Protein 1JPP (pdb70)

Nearest PDB structures (foldseek):
  1jpp-assembly1_A  TM=1.002E+00  e=5.676E-62  Mus musculus
  8ru3-assembly1_A  TM=9.799E-01  e=8.069E-55  Homo sapiens
  1jdh-assembly1_A  TM=9.611E-01  e=5.063E-55  Homo sapiens
  1i7w-assembly1_A  TM=9.665E-01  e=6.323E-54  Mus musculus
  7zrb-assembly2_B  TM=9.666E-01  e=1.663E-49  Homo sapiens

GO terms:
  GO:0048643 positive regulation of skeletal muscle tissue development (P, IMP)
  GO:0060070 canonical Wnt signaling pathway (P, IMP)
  GO:0005634 nucleus (C, IDA)
  GO:0005829 cytosol (C, IDA)
  GO:0016020 membrane (C, IDA)
  GO:0003682 chromatin binding (F, IDA)
  GO:0003713 transcription coactivator activity (F, IDA)
  GO:1990907 beta-catenin-TCF complex (C, IDA)
  GO:1990909 Wnt signalosome (C, IDA)
  GO:0045944 positive regulation of transcription by RNA polymerase II (P, IGI)
  GO:0036520 astrocyte-dopaminergic neuron signaling (P, IMP)
  GO:0010629 negative regulation of gene expression (P, IMP)
  GO:1904888 cranial skeletal system development (P, IMP)
  GO:1904948 midbrain dopaminergic neuron differentiation (P, IMP)
  GO:1990403 embryonic brain development (P, IMP)
  GO:1990791 dorsal root ganglion development (P, IMP)
  GO:0030901 midbrain development (P, IMP)
  GO:0030902 hindbrain development (P, IMP)
  GO:0030182 neuron differentiation (P, IMP)
  GO:1903377 negative regulation of oxidative stress-induced neuron intrinsic apoptotic signaling pathway (P, IMP)

Solvent-accessible surface area: 48648 Å² total; per-residue (Å²): 263,63,30,93,111,16,26,151,54,5,67,90,159,79,98,106,45,4,32,138,0,5,69,103,4,22,105,65,0,123,45,96,85,24,59,81,40,0,19,197,20,112,127,0,6,32,0,7,5,121,8,3,60,116,36,152,73,83,104,4,14,77,4,6,6,3,2,2,40,32,3,5,107,106,74,114,0,8,74,19,0,63,167,32,40,0,4,76,1,4,4,110,27,5,57,25,126,40,89,41,3,5,64,68,4,0,31,1,0,35,40,0,6,87,140,23,155,15,0,93,143,28,0,73,165,40,34,0,10,116,71,0,16,62,14,16,117,85,110,70,45,136,8,1,10,56,0,0,28,0,1,25,27,0,2,168,76,41,80,134,2,19,76,79,2,38,89,47,25,0,1,107,30,1,2,66,4,2,129,81,60,120,77,64,111,0,5,52,4,0,1,84,3,2,72,19,0,0,77,18,103,76,0,10,62,30,1,7,147,44,15,0,0,82,6,2,14,113,20,5,108,51,141,21,154,107,2,19,50,21,0,0,92,3,0,13,12,0,0,35,48,1,22,183,54,118,44,1,70,59,14,1,22,43,0,12,149,25,4,50,27,149,46,77,88,16,3,20,5,0,1,1,0,4,7,3,0,4,3,98,25,131,90,3,3,54,48,3,10,144,59,36,0,4,95,10,3,7,124,4,6,102,119,2,25,106,123,51,76,5,0,52,15,0,2,28,2,4,89,12,1,2,32,181,33,164,62,17,125,71,0,18,40,10,1,56,119,67,187,0,9,68,18,4,6,111,11,0,77,99,117,17,100,24,52,1,11,84,5,0,10,11,0,1,72,23,0,1,90,9,102,54,0,25,47,32,0,66,130,87,24,1,1,73,24,0,18,109,10,4,70,143,1,78,144,104,110,104,74,9,156,12,94,72,5,8,51,21,0,0,0,1,0,19,19,2,0,140,31,74,99,0,27,118,58,0,94,53,78,123,6,7,47,32,2,12,105,7,8,147,21,134,64,95,83,7,19,84,2,0,0,0,0,0,12,43,4,3,75,67,172,142,8,7,105,30,0,93,85,95,33,0,66,74,14,0,63,73,20,65,146,35,243,47,152,21,0,18,94,64,0,50,29,0,40,158,102,19,127,121,90,54,18,86,113,18,14,140,50,12,66,82,167,73,108,104,44,8,34,51,1,4,77,107,4,18,93,51,0,109,103,142,77,24,63,102,34,0,16,196,15,114,120,0,5,32,0,6,4,123,18,2,62,115,36,152,73,82,104,4,13,76,3,6,5,1,3,2,39,28,3,5,114,28,79,108,0,9,72,20,1,62,164,32,41,0,4,79,0,2,4,112,25,4,56,25,125,39,89,42,3,4,67,70,4,0,30,2,1,37,39,0,12,94,144,32,166,16,1,77,143,29,1,68,166,40,34,0,10,108,71,0,15,54,16,16,117,84,111,70,44,133,7,1,10,58,0,0,28,0,1,26,26,0,2,138,69,48,80,133,2,20,74,81,1,39,92,48,30,0,6,109,26,1,2,66,5,2,127,78,60,123,80,61,110,0,5,51,6,0,0,80,2,1,58,16,3,0,77,15,94,86,2,10,77,39,1,7,81,47,15,1,0,87,5,3,14,111,19,6,111,51,140,20,157,107,2,20,50,20,0,0,50,1,0,13,10,0,0,42,50,1,21,179,55,119,45,0,74,59,18,0,21,41,0,13,148,25,3,50,30,148,45,78,89,15,3,20,6,0,1,1,0,5,2,2,0,3,3,96,24,134,90,3,3,52,44,3,9,144,61,35,0,4,95,9,4,7,123,4,7,105,126,4,27,112,120,48,78,5,1,54,12,0,2,20,2,4,71,11,2,2,33,206,33,164,61,16,125,74,0,18,38,9,0,59,120,67,187,0,11,65,20,4,7,115,12,0,75,100,114,20,97,28,49,1,12,90,7,0,7,12,0,1,74,24,0,1,93,11,99,51,0,24,47,34,1,67,129,86,24,1,1,72,28,0,20,110,11,3,71,166,3,86,169,218,69,92,66,98,69,5,132,18,79,72,4,9,52,18,0,0,1,1,0,20,22,2,0,143,34,74,99,0,29,118,59,0,96,54,79,123,7,7,46,32,2,11,108,7,8,151,20,134,65,94,84,7,20,84,3,0,0,0,0,0,11,42,3,3,72,66,189,141,8,8,65,30,0,97,85,96,34,0,66,72,14,0,64,131,19,64,144,35,242,47,151,21,0,18,95,66,0,52,28,0,39,159,105,20,126,177,24,102,55,86,51,22,16,158,67,149,171,23,98,58,63,51,18,14,136,66,81,100,93,129

Structure (mmCIF, N/CA/C/O backbone):
data_1JPP
#
_entry.id   1JPP
#
_cell.length_a   51.090
_cell.length_b   69.255
_cell.length_c   95.099
_cell.angle_alpha   68.70
_cell.angle_beta   87.04
_cell.angle_gamma   85.32
#
_symmetry.space_group_name_H-M   'P 1'
#
loop_
_entity.id
_entity.type
_entity.pdbx_description
1 polymer BETA-CATENIN
2 polymer 'ADENOMATOUS POLYPOSIS COLI PROTEIN'
3 non-polymer GLYCEROL
4 water water
#
loop_
_atom_site.group_PDB
_atom_site.id
_atom_site.type_symbol
_atom_site.label_atom_id
_atom_site.label_alt_id
_atom_site.label_comp_id
_atom_site.label_asym_id
_atom_site.label_entity_id
_atom_site.label_seq_id
_atom_site.pdbx_PDB_ins_code
_atom_site.Cartn_x
_atom_site.Cartn_y
_atom_site.Cartn_z
_atom_site.occupancy
_atom_site.B_iso_or_equiv
_atom_site.auth_seq_id
_atom_site.auth_comp_id
_atom_site.auth_asym_id
_atom_site.auth_atom_id
_atom_site.pdbx_PDB_model_num
ATOM 1 N N . ARG A 1 18 ? 9.513 71.154 132.370 1.00 66.17 151 ARG A N 1
ATOM 2 C CA . ARG A 1 18 ? 10.642 70.195 132.512 1.00 63.16 151 ARG A CA 1
ATOM 3 C C . ARG A 1 18 ? 10.486 68.988 131.578 1.00 59.99 151 ARG A C 1
ATOM 4 O O . ARG A 1 18 ? 11.375 68.693 130.782 1.00 59.24 151 ARG A O 1
ATOM 12 N N . ALA A 1 19 ? 9.346 68.308 131.670 1.00 56.12 152 ALA A N 1
ATOM 13 C CA . ALA A 1 19 ? 9.059 67.126 130.857 1.00 52.67 152 ALA A CA 1
ATOM 14 C C . ALA A 1 19 ? 9.155 67.326 129.345 1.00 50.86 152 ALA A C 1
ATOM 15 O O . ALA A 1 19 ? 10.000 66.719 128.689 1.00 50.32 152 ALA A O 1
ATOM 17 N N . ILE A 1 20 ? 8.283 68.169 128.799 1.00 49.65 153 ILE A N 1
ATOM 18 C CA . ILE A 1 20 ? 8.250 68.441 127.361 1.00 47.46 153 ILE A CA 1
ATOM 19 C C . ILE A 1 20 ? 9.628 68.639 126.721 1.00 47.00 153 ILE A C 1
ATOM 20 O O . ILE A 1 20 ? 9.947 68.004 125.716 1.00 47.31 153 ILE A O 1
ATOM 25 N N . PRO A 1 21 ? 10.461 69.524 127.291 1.00 46.25 154 PRO A N 1
ATOM 26 C CA . PRO A 1 21 ? 11.798 69.770 126.738 1.00 45.98 154 PRO A CA 1
ATOM 27 C C . PRO A 1 21 ? 12.685 68.528 126.693 1.00 45.93 154 PRO A C 1
ATOM 28 O O . PRO A 1 21 ? 13.632 68.463 125.913 1.00 47.04 154 PRO A O 1
ATOM 32 N N . GLU A 1 22 ? 12.375 67.547 127.534 1.00 45.69 155 GLU A N 1
ATOM 33 C CA . GLU A 1 22 ? 13.155 66.317 127.598 1.00 45.70 155 GLU A CA 1
ATOM 34 C C . GLU A 1 22 ? 12.693 65.279 126.574 1.00 44.49 155 GLU A C 1
ATOM 35 O O . GLU A 1 22 ? 13.513 64.597 125.959 1.00 43.67 155 GLU A O 1
ATOM 41 N N . LEU A 1 23 ? 11.380 65.157 126.399 1.00 44.09 156 LEU A N 1
ATOM 42 C CA . LEU A 1 23 ? 10.825 64.207 125.440 1.00 44.30 156 LEU A CA 1
ATOM 43 C C . LEU A 1 23 ? 11.157 64.640 124.018 1.00 45.17 156 LEU A C 1
ATOM 44 O O . LEU A 1 23 ? 11.487 63.813 123.168 1.00 45.77 156 LEU A O 1
ATOM 49 N N . THR A 1 24 ? 11.060 65.943 123.767 1.00 45.09 157 THR A N 1
ATOM 50 C CA . THR A 1 24 ? 11.358 66.496 122.453 1.00 43.87 157 THR A CA 1
ATOM 51 C C . THR A 1 24 ? 12.715 65.983 121.982 1.00 44.36 157 THR A C 1
ATOM 52 O O . THR A 1 24 ? 12.858 65.523 120.849 1.00 44.73 157 THR A O 1
ATOM 56 N N . LYS A 1 25 ? 13.702 66.048 122.871 1.00 44.79 158 LYS A N 1
ATOM 57 C CA . LYS A 1 25 ? 15.054 65.604 122.552 1.00 45.96 158 LYS A CA 1
ATOM 58 C C . LYS A 1 25 ? 15.158 64.103 122.286 1.00 47.04 158 LYS A C 1
ATOM 59 O O . LYS A 1 25 ? 15.884 63.676 121.389 1.00 47.60 158 LYS A O 1
ATOM 65 N N . LEU A 1 26 ? 14.439 63.304 123.067 1.00 48.13 159 LEU A N 1
ATOM 66 C CA . LEU A 1 26 ? 14.472 61.854 122.910 1.00 49.35 159 LEU A CA 1
ATOM 67 C C . LEU A 1 26 ? 13.727 61.389 121.669 1.00 51.30 159 LEU A C 1
ATOM 68 O O . LEU A 1 26 ? 13.862 60.237 121.252 1.00 51.47 159 LEU A O 1
ATOM 73 N N . LEU A 1 27 ? 12.943 62.290 121.083 1.00 53.43 160 LEU A N 1
ATOM 74 C CA . LEU A 1 27 ? 12.161 61.962 119.899 1.00 55.83 160 LEU A CA 1
ATOM 75 C C . LEU A 1 27 ? 12.948 61.797 118.615 1.00 57.85 160 LEU A C 1
ATOM 76 O O . LEU A 1 27 ? 12.431 61.246 117.649 1.00 59.48 160 LEU A O 1
ATOM 81 N N . ASN A 1 28 ? 14.185 62.277 118.588 1.00 59.68 161 ASN A N 1
ATOM 82 C CA . ASN A 1 28 ? 15.005 62.122 117.396 1.00 61.13 161 ASN A CA 1
ATOM 83 C C . ASN A 1 28 ? 16.490 62.212 117.691 1.00 61.53 161 ASN A C 1
ATOM 84 O O . ASN A 1 28 ? 17.121 63.252 117.493 1.00 61.12 161 ASN A O 1
ATOM 89 N N . ASP A 1 29 ? 17.033 61.103 118.181 1.00 62.19 162 ASP A N 1
ATOM 90 C CA . ASP A 1 29 ? 18.448 60.999 118.510 1.00 63.18 162 ASP A CA 1
ATOM 91 C C . ASP A 1 29 ? 19.169 60.531 117.248 1.00 62.97 162 ASP A C 1
ATOM 92 O O . ASP A 1 29 ? 19.650 61.342 116.459 1.00 63.01 162 ASP A O 1
ATOM 97 N N . GLU A 1 30 ? 19.226 59.220 117.061 1.00 62.27 163 GLU A N 1
ATOM 98 C CA . GLU A 1 30 ? 19.852 58.614 115.894 1.00 61.60 163 GLU A CA 1
ATOM 99 C C . GLU A 1 30 ? 19.584 57.135 116.071 1.00 61.17 163 GLU A C 1
ATOM 100 O O . GLU A 1 30 ? 19.412 56.391 115.104 1.00 61.98 163 GLU A O 1
ATOM 106 N N . ASP A 1 31 ? 19.545 56.732 117.337 1.00 59.88 164 ASP A N 1
ATOM 107 C CA . ASP A 1 31 ? 19.261 55.359 117.725 1.00 58.57 164 ASP A CA 1
ATOM 108 C C . ASP A 1 31 ? 17.746 55.326 117.885 1.00 57.97 164 ASP A C 1
ATOM 109 O O . ASP A 1 31 ? 17.183 56.075 118.683 1.00 57.56 164 ASP A O 1
ATOM 114 N N . GLN A 1 32 ? 17.086 54.460 117.124 1.00 57.91 165 GLN A N 1
ATOM 115 C CA . GLN A 1 32 ? 15.630 54.400 117.144 1.00 57.87 165 GLN A CA 1
ATOM 116 C C . GLN A 1 32 ? 14.902 53.902 118.390 1.00 57.10 165 GLN A C 1
ATOM 117 O O . GLN A 1 32 ? 14.008 54.594 118.871 1.00 58.20 165 GLN A O 1
ATOM 123 N N . VAL A 1 33 ? 15.246 52.729 118.917 1.00 55.34 166 VAL A N 1
ATOM 124 C CA . VAL A 1 33 ? 14.558 52.241 120.116 1.00 53.68 166 VAL A CA 1
ATOM 125 C C . VAL A 1 33 ? 14.226 53.404 121.057 1.00 52.99 166 VAL A C 1
ATOM 126 O O . VAL A 1 33 ? 13.184 53.417 121.714 1.00 53.79 166 VAL A O 1
ATOM 130 N N . VAL A 1 34 ? 15.115 54.388 121.103 1.00 51.69 167 VAL A N 1
ATOM 131 C CA . VAL A 1 34 ? 14.902 55.559 121.936 1.00 49.96 167 VAL A CA 1
ATOM 132 C C . VAL A 1 34 ? 13.728 56.354 121.363 1.00 49.20 167 VAL A C 1
ATOM 133 O O . VAL A 1 34 ? 12.807 56.722 122.090 1.00 49.05 167 VAL A O 1
ATOM 137 N N . VAL A 1 35 ? 13.761 56.612 120.058 1.00 49.07 168 VAL A N 1
ATOM 138 C CA . VAL A 1 35 ? 12.684 57.353 119.407 1.00 48.75 168 VAL A CA 1
ATOM 139 C C . VAL A 1 35 ? 11.412 56.511 119.356 1.00 48.19 168 VAL A C 1
ATOM 140 O O . VAL A 1 35 ? 10.310 57.043 119.461 1.00 49.13 168 VAL A O 1
ATOM 144 N N . ASN A 1 36 ? 11.564 55.200 119.196 1.00 47.68 169 ASN A N 1
ATOM 145 C CA . ASN A 1 36 ? 10.413 54.303 119.137 1.00 48.60 169 ASN A CA 1
ATOM 146 C C . ASN A 1 36 ? 9.765 54.145 120.510 1.00 49.29 169 ASN A C 1
ATOM 147 O O . ASN A 1 36 ? 8.566 53.879 120.614 1.00 49.27 169 ASN A O 1
ATOM 152 N N . LYS A 1 37 ? 10.561 54.310 121.561 1.00 50.08 170 LYS A N 1
ATOM 153 C CA . LYS A 1 37 ? 10.065 54.162 122.924 1.00 49.97 170 LYS A CA 1
ATOM 154 C C . LYS A 1 37 ? 9.622 55.493 123.516 1.00 49.77 170 LYS A C 1
ATOM 155 O O . LYS A 1 37 ? 8.896 55.528 124.510 1.00 49.41 170 LYS A O 1
ATOM 161 N N . ALA A 1 38 ? 10.063 56.588 122.904 1.00 49.69 171 ALA A N 1
ATOM 162 C CA . ALA A 1 38 ? 9.697 57.922 123.369 1.00 48.59 171 ALA A CA 1
ATOM 163 C C . ALA A 1 38 ? 8.336 58.293 122.792 1.00 47.79 171 ALA A C 1
ATOM 164 O O . ALA A 1 38 ? 7.572 59.037 123.406 1.00 47.58 171 ALA A O 1
ATOM 166 N N . ALA A 1 39 ? 8.042 57.768 121.607 1.00 46.81 172 ALA A N 1
ATOM 167 C CA . ALA A 1 39 ? 6.771 58.031 120.948 1.00 46.03 172 ALA A CA 1
ATOM 168 C C . ALA A 1 39 ? 5.646 57.465 121.802 1.00 46.41 172 ALA A C 1
ATOM 169 O O . ALA A 1 39 ? 4.621 58.114 122.012 1.00 47.48 172 ALA A O 1
ATOM 171 N N . VAL A 1 40 ? 5.852 56.249 122.297 1.00 46.20 173 VAL A N 1
ATOM 172 C CA . VAL A 1 40 ? 4.863 55.577 123.130 1.00 45.62 173 VAL A CA 1
ATOM 173 C C . VAL A 1 40 ? 4.542 56.401 124.372 1.00 46.04 173 VAL A C 1
ATOM 174 O O . VAL A 1 40 ? 3.405 56.401 124.846 1.00 45.25 173 VAL A O 1
ATOM 178 N N . MET A 1 41 ? 5.544 57.098 124.901 1.00 47.28 174 MET A N 1
ATOM 179 C CA . MET A 1 41 ? 5.342 57.925 126.085 1.00 48.50 174 MET A CA 1
ATOM 180 C C . MET A 1 41 ? 4.524 59.169 125.745 1.00 46.63 174 MET A C 1
ATOM 181 O O . MET A 1 41 ? 3.494 59.431 126.369 1.00 47.03 174 MET A O 1
ATOM 186 N N . VAL A 1 42 ? 4.983 59.928 124.752 1.00 43.54 175 VAL A N 1
ATOM 187 C CA . VAL A 1 42 ? 4.289 61.141 124.331 1.00 40.01 175 VAL A CA 1
ATOM 188 C C . VAL A 1 42 ? 2.826 60.833 124.024 1.00 38.94 175 VAL A C 1
ATOM 189 O O . VAL A 1 42 ? 1.932 61.600 124.384 1.00 37.70 175 VAL A O 1
ATOM 193 N N . HIS A 1 43 ? 2.588 59.699 123.369 1.00 38.04 176 HIS A N 1
ATOM 194 C CA . HIS A 1 43 ? 1.235 59.290 123.008 1.00 37.68 176 HIS A CA 1
ATOM 195 C C . HIS A 1 43 ? 0.264 59.246 124.186 1.00 37.92 176 HIS A C 1
ATOM 196 O O . HIS A 1 43 ? -0.879 59.680 124.066 1.00 38.62 176 HIS A O 1
ATOM 203 N N . GLN A 1 44 ? 0.715 58.723 125.320 1.00 38.55 177 GLN A N 1
ATOM 204 C CA . GLN A 1 44 ? -0.135 58.632 126.500 1.00 38.41 177 GLN A CA 1
ATOM 205 C C . GLN A 1 44 ? -0.423 59.986 127.160 1.00 36.97 177 GLN A C 1
ATOM 206 O O . GLN A 1 44 ? -1.455 60.147 127.802 1.00 36.14 177 GLN A O 1
ATOM 212 N N . LEU A 1 45 ? 0.473 60.960 127.004 1.00 36.32 178 LEU A N 1
ATOM 213 C CA . LEU A 1 45 ? 0.264 62.283 127.610 1.00 34.81 178 LEU A CA 1
ATOM 214 C C . LEU A 1 45 ? -0.846 63.049 126.894 1.00 33.96 178 LEU A C 1
ATOM 215 O O . LEU A 1 45 ? -1.492 63.920 127.478 1.00 32.53 178 LEU A O 1
ATOM 220 N N . SER A 1 46 ? -1.067 62.704 125.629 1.00 34.09 179 SER A N 1
ATOM 221 C CA . SER A 1 46 ? -2.083 63.353 124.810 1.00 34.63 179 SER A CA 1
ATOM 222 C C . SER A 1 46 ? -3.510 63.022 125.240 1.00 36.10 179 SER A C 1
ATOM 223 O O . SER A 1 46 ? -4.462 63.621 124.748 1.00 36.04 179 SER A O 1
ATOM 226 N N . LYS A 1 47 ? -3.671 62.077 126.157 1.00 37.89 180 LYS A N 1
ATOM 227 C CA . LYS A 1 47 ? -5.008 61.720 126.605 1.00 39.88 180 LYS A CA 1
ATOM 228 C C . LYS A 1 47 ? -5.389 62.531 127.844 1.00 41.40 180 LYS A C 1
ATOM 229 O O . LYS A 1 47 ? -6.503 62.432 128.353 1.00 41.87 180 LYS A O 1
ATOM 235 N N . LYS A 1 48 ? -4.452 63.337 128.323 1.00 43.36 181 LYS A N 1
ATOM 236 C CA . LYS A 1 48 ? -4.703 64.164 129.491 1.00 45.11 181 LYS A CA 1
ATOM 237 C C . LYS A 1 48 ? -4.761 65.633 129.095 1.00 45.93 181 LYS A C 1
ATOM 238 O O . LYS A 1 48 ? -3.958 66.096 128.295 1.00 45.27 181 LYS A O 1
ATOM 240 N N . GLU A 1 49 ? -5.698 66.355 129.691 1.00 48.22 182 GLU A N 1
ATOM 241 C CA . GLU A 1 49 ? -5.929 67.759 129.397 1.00 50.13 182 GLU A CA 1
ATOM 242 C C . GLU A 1 49 ? -4.816 68.793 129.606 1.00 49.97 182 GLU A C 1
ATOM 243 O O . GLU A 1 49 ? -4.576 69.622 128.728 1.00 50.25 182 GLU A O 1
ATOM 249 N N . ALA A 1 50 ? -4.152 68.758 130.758 1.00 49.22 183 ALA A N 1
ATOM 250 C CA . ALA A 1 50 ? -3.099 69.725 131.044 1.00 47.63 183 ALA A CA 1
ATOM 251 C C . ALA A 1 50 ? -1.822 69.327 130.332 1.00 46.76 183 ALA A C 1
ATOM 252 O O . ALA A 1 50 ? -0.829 70.069 130.317 1.00 45.71 183 ALA A O 1
ATOM 254 N N . SER A 1 51 ? -1.864 68.136 129.748 1.00 46.01 184 SER A N 1
ATOM 255 C CA . SER A 1 51 ? -0.738 67.587 129.012 1.00 45.19 184 SER A CA 1
ATOM 256 C C . SER A 1 51 ? -0.821 68.090 127.577 1.00 45.44 184 SER A C 1
ATOM 257 O O . SER A 1 51 ? 0.177 68.529 127.006 1.00 44.31 184 SER A O 1
ATOM 260 N N . ARG A 1 52 ? -2.017 68.023 126.998 1.00 45.58 185 ARG A N 1
ATOM 261 C CA . ARG A 1 52 ? -2.225 68.483 125.630 1.00 45.42 185 ARG A CA 1
ATOM 262 C C . ARG A 1 52 ? -1.938 69.975 125.543 1.00 45.01 185 ARG A C 1
ATOM 263 O O . ARG A 1 52 ? -1.180 70.415 124.681 1.00 43.78 185 ARG A O 1
ATOM 271 N N . HIS A 1 53 ? -2.551 70.753 126.432 1.00 45.04 186 HIS A N 1
ATOM 272 C CA . HIS A 1 53 ? -2.341 72.196 126.442 1.00 45.16 186 HIS A CA 1
ATOM 273 C C . HIS A 1 53 ? -0.853 72.509 126.491 1.00 45.12 186 HIS A C 1
ATOM 274 O O . HIS A 1 53 ? -0.395 73.480 125.892 1.00 44.25 186 HIS A O 1
ATOM 281 N N . ALA A 1 54 ? -0.105 71.678 127.211 1.00 45.83 187 ALA A N 1
ATOM 282 C CA . ALA A 1 54 ? 1.337 71.855 127.345 1.00 46.35 187 ALA A CA 1
ATOM 283 C C . ALA A 1 54 ? 2.055 71.415 126.071 1.00 47.08 187 ALA A C 1
ATOM 284 O O . ALA A 1 54 ? 3.096 71.966 125.708 1.00 47.25 187 ALA A O 1
ATOM 286 N N . ILE A 1 55 ? 1.491 70.416 125.397 1.00 47.41 188 ILE A N 1
ATOM 287 C CA . ILE A 1 55 ? 2.064 69.896 124.158 1.00 47.42 188 ILE A CA 1
ATOM 288 C C . ILE A 1 55 ? 1.817 70.827 122.969 1.00 47.97 188 ILE A C 1
ATOM 289 O O . ILE A 1 55 ? 2.681 70.978 122.105 1.00 48.40 188 ILE A O 1
ATOM 294 N N . MET A 1 56 ? 0.639 71.443 122.925 1.00 47.48 189 MET A N 1
ATOM 295 C CA . MET A 1 56 ? 0.294 72.349 121.834 1.00 46.61 189 MET A CA 1
ATOM 296 C C . MET A 1 56 ? 1.216 73.562 121.762 1.00 45.73 189 MET A C 1
ATOM 297 O O . MET A 1 56 ? 1.907 73.764 120.767 1.00 45.23 189 MET A O 1
ATOM 302 N N . ARG A 1 57 ? 1.226 74.366 122.821 1.00 45.29 190 ARG A N 1
ATOM 303 C CA . ARG A 1 57 ? 2.048 75.571 122.857 1.00 44.84 190 ARG A CA 1
ATOM 304 C C . ARG A 1 57 ? 3.553 75.352 122.734 1.00 43.98 190 ARG A C 1
ATOM 305 O O . ARG A 1 57 ? 4.339 76.234 123.084 1.00 43.55 190 ARG A O 1
ATOM 313 N N . SER A 1 58 ? 3.955 74.188 122.232 1.00 42.88 191 SER A N 1
ATOM 314 C CA . SER A 1 58 ? 5.374 73.887 122.064 1.00 41.02 191 SER A CA 1
ATOM 315 C C . SER A 1 58 ? 5.726 73.688 120.595 1.00 40.19 191 SER A C 1
ATOM 316 O O . SER A 1 58 ? 5.663 72.578 120.073 1.00 38.60 191 SER A O 1
ATOM 319 N N . PRO A 1 59 ? 6.105 74.774 119.910 1.00 40.39 192 PRO A N 1
ATOM 320 C CA . PRO A 1 59 ? 6.478 74.771 118.491 1.00 41.23 192 PRO A CA 1
ATOM 321 C C . PRO A 1 59 ? 7.553 73.763 118.068 1.00 41.74 192 PRO A C 1
ATOM 322 O O . PRO A 1 59 ? 7.869 73.654 116.881 1.00 41.95 192 PRO A O 1
ATOM 326 N N . GLN A 1 60 ? 8.104 73.021 119.024 1.00 42.18 193 GLN A N 1
ATOM 327 C CA . GLN A 1 60 ? 9.140 72.042 118.707 1.00 40.62 193 GLN A CA 1
ATOM 328 C C . GLN A 1 60 ? 8.643 70.614 118.890 1.00 38.54 193 GLN A C 1
ATOM 329 O O . GLN A 1 60 ? 8.967 69.727 118.100 1.00 36.82 193 GLN A O 1
ATOM 335 N N . MET A 1 61 ? 7.854 70.400 119.936 1.00 36.80 194 MET A N 1
ATOM 336 C CA . MET A 1 61 ? 7.299 69.084 120.213 1.00 35.63 194 MET A CA 1
ATOM 337 C C . MET A 1 61 ? 6.473 68.641 119.008 1.00 33.34 194 MET A C 1
ATOM 338 O O . MET A 1 61 ? 6.639 67.533 118.504 1.00 32.35 194 MET A O 1
ATOM 343 N N . VAL A 1 62 ? 5.595 69.528 118.543 1.00 31.08 195 VAL A N 1
ATOM 344 C CA . VAL A 1 62 ? 4.722 69.245 117.405 1.00 28.54 195 VAL A CA 1
ATOM 345 C C . VAL A 1 62 ? 5.483 68.938 116.117 1.00 27.93 195 VAL A C 1
ATOM 346 O O . VAL A 1 62 ? 5.050 68.107 115.318 1.00 27.56 195 VAL A O 1
ATOM 350 N N . SER A 1 63 ? 6.611 69.612 115.916 1.00 26.51 196 SER A N 1
ATOM 351 C CA . SER A 1 63 ? 7.423 69.413 114.718 1.00 23.12 196 SER A CA 1
ATOM 352 C C . SER A 1 63 ? 8.097 68.044 114.706 1.00 22.06 196 SER A C 1
ATOM 353 O O . SER A 1 63 ? 8.011 67.304 113.725 1.00 19.58 196 SER A O 1
ATOM 356 N N . ALA A 1 64 ? 8.772 67.718 115.803 1.00 21.99 197 ALA A N 1
ATOM 357 C CA . ALA A 1 64 ? 9.462 66.441 115.933 1.00 20.94 197 ALA A CA 1
ATOM 358 C C . ALA A 1 64 ? 8.494 65.277 115.743 1.00 20.70 197 ALA A C 1
ATOM 359 O O . ALA A 1 64 ? 8.837 64.263 115.136 1.00 20.04 197 ALA A O 1
ATOM 361 N N . ILE A 1 65 ? 7.281 65.434 116.265 1.00 21.35 198 ILE A N 1
ATOM 362 C CA . ILE A 1 65 ? 6.253 64.402 116.163 1.00 21.97 198 ILE A CA 1
ATOM 363 C C . ILE A 1 65 ? 5.894 64.069 114.715 1.00 22.92 198 ILE A C 1
ATOM 364 O O . ILE A 1 65 ? 5.732 62.899 114.362 1.00 21.63 198 ILE A O 1
ATOM 369 N N . VAL A 1 66 ? 5.774 65.099 113.881 1.00 24.35 199 VAL A N 1
ATOM 370 C CA . VAL A 1 66 ? 5.416 64.905 112.482 1.00 24.99 199 VAL A CA 1
ATOM 371 C C . VAL A 1 66 ? 6.506 64.203 111.678 1.00 25.96 199 VAL A C 1
ATOM 372 O O . VAL A 1 66 ? 6.233 63.216 110.995 1.00 25.73 199 VAL A O 1
ATOM 376 N N . ARG A 1 67 ? 7.738 64.699 111.756 1.00 27.77 200 ARG A N 1
ATOM 377 C CA . ARG A 1 67 ? 8.824 64.080 111.004 1.00 30.14 200 ARG A CA 1
ATOM 378 C C . ARG A 1 67 ? 9.089 62.639 111.426 1.00 29.73 200 ARG A C 1
ATOM 379 O O . ARG A 1 67 ? 9.701 61.876 110.682 1.00 29.46 200 ARG A O 1
ATOM 387 N N . THR A 1 68 ? 8.621 62.258 112.610 1.00 30.85 201 THR A N 1
ATOM 388 C CA . THR A 1 68 ? 8.819 60.891 113.084 1.00 31.98 201 THR A CA 1
ATOM 389 C C . THR A 1 68 ? 7.800 59.961 112.435 1.00 33.43 201 THR A C 1
ATOM 390 O O . THR A 1 68 ? 8.153 58.893 111.938 1.00 33.64 201 THR A O 1
ATOM 394 N N . MET A 1 69 ? 6.535 60.369 112.454 1.00 34.64 202 MET A N 1
ATOM 395 C CA . MET A 1 69 ? 5.469 59.581 111.846 1.00 35.44 202 MET A CA 1
ATOM 396 C C . MET A 1 69 ? 5.766 59.458 110.361 1.00 37.56 202 MET A C 1
ATOM 397 O O . MET A 1 69 ? 5.416 58.467 109.720 1.00 37.97 202 MET A O 1
ATOM 402 N N . GLN A 1 70 ? 6.433 60.478 109.832 1.00 40.03 203 GLN A N 1
ATOM 403 C CA . GLN A 1 70 ? 6.779 60.554 108.418 1.00 42.07 203 GLN A CA 1
ATOM 404 C C . GLN A 1 70 ? 7.974 59.722 107.953 1.00 42.13 203 GLN A C 1
ATOM 405 O O . GLN A 1 70 ? 7.942 59.147 106.864 1.00 41.44 203 GLN A O 1
ATOM 411 N N . ASN A 1 71 ? 9.025 59.658 108.767 1.00 42.80 204 ASN A N 1
ATOM 412 C CA . ASN A 1 71 ? 10.223 58.918 108.384 1.00 43.85 204 ASN A CA 1
ATOM 413 C C . ASN A 1 71 ? 10.443 57.574 109.069 1.00 43.85 204 ASN A C 1
ATOM 414 O O . ASN A 1 71 ? 11.382 56.858 108.723 1.00 43.39 204 ASN A O 1
ATOM 419 N N . THR A 1 72 ? 9.595 57.222 110.031 1.00 44.39 205 THR A N 1
ATOM 420 C CA . THR A 1 72 ? 9.763 55.952 110.733 1.00 45.07 205 THR A CA 1
ATOM 421 C C . THR A 1 72 ? 9.615 54.763 109.795 1.00 45.58 205 THR A C 1
ATOM 422 O O . THR A 1 72 ? 9.181 54.908 108.654 1.00 44.92 205 THR A O 1
ATOM 426 N N . ASN A 1 73 ? 9.977 53.585 110.291 1.00 47.42 206 ASN A N 1
ATOM 427 C CA . ASN A 1 73 ? 9.905 52.361 109.505 1.00 49.05 206 ASN A CA 1
ATOM 428 C C . ASN A 1 73 ? 9.245 51.251 110.320 1.00 48.62 206 ASN A C 1
ATOM 429 O O . ASN A 1 73 ? 8.999 50.158 109.813 1.00 48.37 206 ASN A O 1
ATOM 434 N N . ASP A 1 74 ? 8.965 51.537 111.588 1.00 47.81 207 ASP A N 1
ATOM 435 C CA . ASP A 1 74 ? 8.323 50.560 112.460 1.00 47.18 207 ASP A CA 1
ATOM 436 C C . ASP A 1 74 ? 6.816 50.772 112.385 1.00 47.13 207 ASP A C 1
ATOM 437 O O . ASP A 1 74 ? 6.357 51.856 112.023 1.00 46.88 207 ASP A O 1
ATOM 442 N N . VAL A 1 75 ? 6.050 49.741 112.728 1.00 46.51 208 VAL A N 1
ATOM 443 C CA . VAL A 1 75 ? 4.595 49.828 112.685 1.00 45.29 208 VAL A CA 1
ATOM 444 C C . VAL A 1 75 ? 3.988 50.615 113.839 1.00 45.12 208 VAL A C 1
ATOM 445 O O . VAL A 1 75 ? 3.396 51.674 113.628 1.00 46.06 208 VAL A O 1
ATOM 449 N N . GLU A 1 76 ? 4.131 50.105 115.057 1.00 44.43 209 GLU A N 1
ATOM 450 C CA . GLU A 1 76 ? 3.551 50.782 116.207 1.00 44.35 209 GLU A CA 1
ATOM 451 C C . GLU A 1 76 ? 4.021 52.215 116.436 1.00 43.06 209 GLU A C 1
ATOM 452 O O . GLU A 1 76 ? 3.280 53.024 116.998 1.00 43.28 209 GLU A O 1
ATOM 458 N N . THR A 1 77 ? 5.236 52.544 116.009 1.00 41.34 210 THR A N 1
ATOM 459 C CA . THR A 1 77 ? 5.707 53.914 116.175 1.00 39.93 210 THR A CA 1
ATOM 460 C C . THR A 1 77 ? 4.770 54.771 115.327 1.00 39.50 210 THR A C 1
ATOM 461 O O . THR A 1 77 ? 4.433 55.899 115.688 1.00 39.04 210 THR A O 1
ATOM 465 N N . ALA A 1 78 ? 4.347 54.210 114.197 1.00 38.55 211 ALA A N 1
ATOM 466 C CA . ALA A 1 78 ? 3.437 54.892 113.290 1.00 37.36 211 ALA A CA 1
ATOM 467 C C . ALA A 1 78 ? 2.057 54.893 113.926 1.00 36.62 211 ALA A C 1
ATOM 468 O O . ALA A 1 78 ? 1.399 55.929 114.005 1.00 37.33 211 ALA A O 1
ATOM 470 N N . ARG A 1 79 ? 1.632 53.725 114.392 1.00 35.34 212 ARG A N 1
ATOM 471 C CA . ARG A 1 79 ? 0.327 53.589 115.013 1.00 34.65 212 ARG A CA 1
ATOM 472 C C . ARG A 1 79 ? 0.154 54.563 116.185 1.00 33.88 212 ARG A C 1
ATOM 473 O O . ARG A 1 79 ? -0.943 55.070 116.414 1.00 34.83 212 ARG A O 1
ATOM 481 N N . CYS A 1 80 ? 1.237 54.842 116.908 1.00 32.88 213 CYS A N 1
ATOM 482 C CA . CYS A 1 80 ? 1.190 55.762 118.046 1.00 31.59 213 CYS A CA 1
ATOM 483 C C . CYS A 1 80 ? 1.308 57.245 117.679 1.00 30.29 213 CYS A C 1
ATOM 484 O O . CYS A 1 80 ? 0.621 58.081 118.261 1.00 28.67 213 CYS A O 1
ATOM 487 N N . THR A 1 81 ? 2.174 57.574 116.724 1.00 30.10 214 THR A N 1
ATOM 488 C CA . THR A 1 81 ? 2.357 58.966 116.307 1.00 28.28 214 THR A CA 1
ATOM 489 C C . THR A 1 81 ? 1.118 59.501 115.592 1.00 28.59 214 THR A C 1
ATOM 490 O O . THR A 1 81 ? 0.772 60.679 115.719 1.00 27.61 214 THR A O 1
ATOM 494 N N . ALA A 1 82 ? 0.450 58.631 114.843 1.00 28.97 215 ALA A N 1
ATOM 495 C CA . ALA A 1 82 ? -0.760 59.021 114.132 1.00 29.67 215 ALA A CA 1
ATOM 496 C C . ALA A 1 82 ? -1.844 59.353 115.156 1.00 30.52 215 ALA A C 1
ATOM 497 O O . ALA A 1 82 ? -2.578 60.330 115.002 1.00 31.35 215 ALA A O 1
ATOM 499 N N . GLY A 1 83 ? -1.931 58.540 116.205 1.00 30.51 216 GLY A N 1
ATOM 500 C CA . GLY A 1 83 ? -2.924 58.767 117.242 1.00 29.73 216 GLY A CA 1
ATOM 501 C C . GLY A 1 83 ? -2.692 60.039 118.041 1.00 29.80 216 GLY A C 1
ATOM 502 O O . GLY A 1 83 ? -3.639 60.644 118.550 1.00 29.12 216 GLY A O 1
ATOM 503 N N . THR A 1 84 ? -1.432 60.450 118.153 1.00 30.20 217 THR A N 1
ATOM 504 C CA . THR A 1 84 ? -1.083 61.657 118.896 1.00 30.92 217 THR A CA 1
ATOM 505 C C . THR A 1 84 ? -1.585 62.921 118.197 1.00 30.83 217 THR A C 1
ATOM 506 O O . THR A 1 84 ? -2.051 63.854 118.850 1.00 30.41 217 THR A O 1
ATOM 510 N N . LEU A 1 85 ? -1.484 62.951 116.873 1.00 30.60 218 LEU A N 1
ATOM 511 C CA . LEU A 1 85 ? -1.944 64.107 116.110 1.00 30.67 218 LEU A CA 1
ATOM 512 C C . LEU A 1 85 ? -3.472 64.143 116.082 1.00 30.26 218 LEU A C 1
ATOM 513 O O . LEU A 1 85 ? -4.083 65.211 116.173 1.00 30.71 218 LEU A O 1
ATOM 518 N N . HIS A 1 86 ? -4.078 62.967 115.960 1.00 28.34 219 HIS A N 1
ATOM 519 C CA . HIS A 1 86 ? -5.529 62.840 115.923 1.00 28.88 219 HIS A CA 1
ATOM 520 C C . HIS A 1 86 ? -6.194 63.468 117.150 1.00 29.93 219 HIS A C 1
ATOM 521 O O . HIS A 1 86 ? -7.258 64.076 117.043 1.00 30.20 219 HIS A O 1
ATOM 528 N N . ASN A 1 87 ? -5.565 63.323 118.312 1.00 30.33 220 ASN A N 1
ATOM 529 C CA . ASN A 1 87 ? -6.112 63.882 119.545 1.00 29.77 220 ASN A CA 1
ATOM 530 C C . ASN A 1 87 ? -5.907 65.392 119.615 1.00 29.71 220 ASN A C 1
ATOM 531 O O . ASN A 1 87 ? -6.673 66.100 120.266 1.00 29.20 220 ASN A O 1
ATOM 536 N N . LEU A 1 88 ? -4.870 65.876 118.938 1.00 29.87 221 LEU A N 1
ATOM 537 C CA . LEU A 1 88 ? -4.551 67.300 118.910 1.00 30.53 221 LEU A CA 1
ATOM 538 C C . LEU A 1 88 ? -5.501 68.073 118.002 1.00 31.55 221 LEU A C 1
ATOM 539 O O . LEU A 1 88 ? -5.574 69.302 118.070 1.00 31.04 221 LEU A O 1
ATOM 544 N N . SER A 1 89 ? -6.231 67.345 117.162 1.00 32.45 222 SER A N 1
ATOM 545 C CA . SER A 1 89 ? -7.157 67.955 116.211 1.00 32.65 222 SER A CA 1
ATOM 546 C C . SER A 1 89 ? -8.548 68.259 116.754 1.00 33.10 222 SER A C 1
ATOM 547 O O . SER A 1 89 ? -9.348 68.903 116.076 1.00 34.06 222 SER A O 1
ATOM 550 N N . HIS A 1 90 ? -8.843 67.801 117.964 1.00 34.09 223 HIS A N 1
ATOM 551 C CA . HIS A 1 90 ? -10.159 68.030 118.550 1.00 36.42 223 HIS A CA 1
ATOM 552 C C . HIS A 1 90 ? -10.385 69.448 119.068 1.00 38.01 223 HIS A C 1
ATOM 553 O O . HIS A 1 90 ? -11.432 69.742 119.649 1.00 37.16 223 HIS A O 1
ATOM 560 N N . HIS A 1 91 ? -9.412 70.329 118.849 1.00 40.12 224 HIS A N 1
ATOM 561 C CA . HIS A 1 91 ? -9.534 71.716 119.284 1.00 41.43 224 HIS A CA 1
ATOM 562 C C . HIS A 1 91 ? -8.739 72.701 118.431 1.00 41.17 224 HIS A C 1
ATOM 563 O O . HIS A 1 91 ? -7.624 72.415 117.991 1.00 41.25 224 HIS A O 1
ATOM 570 N N . ARG A 1 92 ? -9.341 73.867 118.212 1.00 40.66 225 ARG A N 1
ATOM 571 C CA . ARG A 1 92 ? -8.771 74.940 117.403 1.00 39.47 225 ARG A CA 1
ATOM 572 C C . ARG A 1 92 ? -7.280 75.219 117.591 1.00 38.59 225 ARG A C 1
ATOM 573 O O . ARG A 1 92 ? -6.534 75.296 116.614 1.00 36.72 225 ARG A O 1
ATOM 575 N N . GLU A 1 93 ? -6.848 75.384 118.838 1.00 39.08 226 GLU A N 1
ATOM 576 C CA . GLU A 1 93 ? -5.444 75.668 119.117 1.00 39.82 226 GLU A CA 1
ATOM 577 C C . GLU A 1 93 ? -4.536 74.567 118.566 1.00 38.32 226 GLU A C 1
ATOM 578 O O . GLU A 1 93 ? -3.470 74.844 118.010 1.00 38.06 226 GLU A O 1
ATOM 584 N N . GLY A 1 94 ? -4.974 73.319 118.721 1.00 36.81 227 GLY A N 1
ATOM 585 C CA . GLY A 1 94 ? -4.200 72.180 118.256 1.00 33.66 227 GLY A CA 1
ATOM 586 C C . GLY A 1 94 ? -4.150 72.012 116.752 1.00 31.84 227 GLY A C 1
ATOM 587 O O . GLY A 1 94 ? -3.234 71.379 116.226 1.00 31.05 227 GLY A O 1
ATOM 588 N N . LEU A 1 95 ? -5.136 72.563 116.053 1.00 31.33 228 LEU A N 1
ATOM 589 C CA . LEU A 1 95 ? -5.169 72.464 114.598 1.00 30.04 228 LEU A CA 1
ATOM 590 C C . LEU A 1 95 ? -4.176 73.453 114.000 1.00 29.64 228 LEU A C 1
ATOM 591 O O . LEU A 1 95 ? -3.383 73.103 113.123 1.00 28.92 228 LEU A O 1
ATOM 596 N N . LEU A 1 96 ? -4.222 74.688 114.492 1.00 29.01 229 LEU A N 1
ATOM 597 C CA . LEU A 1 96 ? -3.337 75.744 114.017 1.00 28.16 229 LEU A CA 1
ATOM 598 C C . LEU A 1 96 ? -1.880 75.305 114.144 1.00 26.91 229 LEU A C 1
ATOM 599 O O . LEU A 1 96 ? -1.036 75.672 113.321 1.00 26.65 229 LEU A O 1
ATOM 604 N N . ALA A 1 97 ? -1.594 74.512 115.173 1.00 24.25 230 ALA A N 1
ATOM 605 C CA . ALA A 1 97 ? -0.243 74.017 115.408 1.00 21.58 230 ALA A CA 1
ATOM 606 C C . ALA A 1 97 ? 0.136 72.956 114.379 1.00 20.02 230 ALA A C 1
ATOM 607 O O . ALA A 1 97 ? 1.211 73.015 113.779 1.00 18.33 230 ALA A O 1
ATOM 609 N N . ILE A 1 98 ? -0.750 71.986 114.179 1.00 19.58 231 ILE A N 1
ATOM 610 C CA . ILE A 1 98 ? -0.498 70.925 113.212 1.00 21.08 231 ILE A CA 1
ATOM 611 C C . ILE A 1 98 ? -0.253 71.551 111.845 1.00 22.73 231 ILE A C 1
ATOM 612 O O . ILE A 1 98 ? 0.600 71.098 111.077 1.00 22.73 231 ILE A O 1
ATOM 617 N N . PHE A 1 99 ? -1.005 72.609 111.563 1.00 24.11 232 PHE A N 1
ATOM 618 C CA . PHE A 1 99 ? -0.914 73.320 110.293 1.00 24.46 232 PHE A CA 1
ATOM 619 C C . PHE A 1 99 ? 0.457 73.949 110.048 1.00 24.27 232 PHE A C 1
ATOM 620 O O . PHE A 1 99 ? 1.054 73.741 108.992 1.00 22.79 232 PHE A O 1
ATOM 628 N N . LYS A 1 100 ? 0.951 74.711 111.021 1.00 25.07 233 LYS A N 1
ATOM 629 C CA . LYS A 1 100 ? 2.249 75.374 110.899 1.00 26.56 233 LYS A CA 1
ATOM 630 C C . LYS A 1 100 ? 3.427 74.411 110.773 1.00 26.71 233 LYS A C 1
ATOM 631 O O . LYS A 1 100 ? 4.379 74.670 110.034 1.00 25.79 233 LYS A O 1
ATOM 637 N N . SER A 1 101 ? 3.361 73.302 111.500 1.00 26.97 234 SER A N 1
ATOM 638 C CA . SER A 1 101 ? 4.431 72.311 111.486 1.00 27.28 234 SER A CA 1
ATOM 639 C C . SER A 1 101 ? 4.514 71.487 110.203 1.00 26.58 234 SER A C 1
ATOM 640 O O . SER A 1 101 ? 5.313 70.553 110.113 1.00 26.93 234 SER A O 1
ATOM 643 N N . GLY A 1 102 ? 3.697 71.835 109.213 1.00 25.33 235 GLY A N 1
ATOM 644 C CA . GLY A 1 102 ? 3.703 71.108 107.955 1.00 24.17 235 GLY A CA 1
ATOM 645 C C . GLY A 1 102 ? 3.290 69.655 108.107 1.00 22.81 235 GLY A C 1
ATOM 646 O O . GLY A 1 102 ? 3.953 68.754 107.589 1.00 22.67 235 GLY A O 1
ATOM 647 N N . GLY A 1 103 ? 2.181 69.427 108.804 1.00 21.23 236 GLY A N 1
ATOM 648 C CA . GLY A 1 103 ? 1.710 68.072 109.027 1.00 20.15 236 GLY A CA 1
ATOM 649 C C . GLY A 1 103 ? 0.823 67.445 107.961 1.00 19.61 236 GLY A C 1
ATOM 650 O O . GLY A 1 103 ? 0.716 66.219 107.903 1.00 19.15 236 GLY A O 1
ATOM 651 N N . ILE A 1 104 ? 0.190 68.259 107.120 1.00 18.30 237 ILE A N 1
ATOM 652 C CA . ILE A 1 104 ? -0.693 67.729 106.082 1.00 16.62 237 ILE A CA 1
ATOM 653 C C . ILE A 1 104 ? -0.002 66.877 105.017 1.00 15.81 237 ILE A C 1
ATOM 654 O O . ILE A 1 104 ? -0.481 65.790 104.689 1.00 14.56 237 ILE A O 1
ATOM 659 N N . PRO A 1 105 ? 1.124 67.356 104.454 1.00 15.90 238 PRO A N 1
ATOM 660 C CA . PRO A 1 105 ? 1.797 66.547 103.429 1.00 15.92 238 PRO A CA 1
ATOM 661 C C . PRO A 1 105 ? 2.112 65.154 103.964 1.00 15.87 238 PRO A C 1
ATOM 662 O O . PRO A 1 105 ? 2.036 64.164 103.237 1.00 14.76 238 PRO A O 1
ATOM 666 N N . ALA A 1 106 ? 2.455 65.101 105.249 1.00 15.98 239 ALA A N 1
ATOM 667 C CA . ALA A 1 106 ? 2.786 63.855 105.931 1.00 17.35 239 ALA A CA 1
ATOM 668 C C . ALA A 1 106 ? 1.558 62.958 106.107 1.00 18.20 239 ALA A C 1
ATOM 669 O O . ALA A 1 106 ? 1.623 61.749 105.877 1.00 16.73 239 ALA A O 1
ATOM 671 N N . LEU A 1 107 ? 0.445 63.559 106.518 1.00 18.97 240 LEU A N 1
ATOM 672 C CA . LEU A 1 107 ? -0.798 62.825 106.724 1.00 19.73 240 LEU A CA 1
ATOM 673 C C . LEU A 1 107 ? -1.241 62.096 105.454 1.00 20.49 240 LEU A C 1
ATOM 674 O O . LEU A 1 107 ? -1.672 60.944 105.512 1.00 21.51 240 LEU A O 1
ATOM 679 N N . VAL A 1 108 ? -1.133 62.766 104.311 1.00 20.87 241 VAL A N 1
ATOM 680 C CA . VAL A 1 108 ? -1.522 62.168 103.036 1.00 21.01 241 VAL A CA 1
ATOM 681 C C . VAL A 1 108 ? -0.675 60.931 102.764 1.00 21.42 241 VAL A C 1
ATOM 682 O O . VAL A 1 108 ? -1.188 59.890 102.348 1.00 21.23 241 VAL A O 1
ATOM 686 N N . LYS A 1 109 ? 0.626 61.058 103.001 1.00 21.62 242 LYS A N 1
ATOM 687 C CA . LYS A 1 109 ? 1.566 59.963 102.794 1.00 21.77 242 LYS A CA 1
ATOM 688 C C . LYS A 1 109 ? 1.080 58.687 103.479 1.00 20.07 242 LYS A C 1
ATOM 689 O O . LYS A 1 109 ? 1.163 57.596 102.916 1.00 18.65 242 LYS A O 1
ATOM 695 N N . MET A 1 110 ? 0.560 58.844 104.692 1.00 18.44 243 MET A N 1
ATOM 696 C CA . MET A 1 110 ? 0.064 57.729 105.492 1.00 17.46 243 MET A CA 1
ATOM 697 C C . MET A 1 110 ? -1.185 57.048 104.944 1.00 17.82 243 MET A C 1
ATOM 698 O O . MET A 1 110 ? -1.575 55.985 105.428 1.00 17.00 243 MET A O 1
ATOM 703 N N . LEU A 1 111 ? -1.810 57.654 103.939 1.00 19.02 244 LEU A N 1
ATOM 704 C CA . LEU A 1 111 ? -3.024 57.095 103.354 1.00 19.67 244 LEU A CA 1
ATOM 705 C C . LEU A 1 111 ? -2.753 55.882 102.475 1.00 20.57 244 LEU A C 1
ATOM 706 O O . LEU A 1 111 ? -3.652 55.389 101.795 1.00 20.44 244 LEU A O 1
ATOM 711 N N . GLY A 1 112 ? -1.515 55.399 102.495 1.00 22.08 245 GLY A N 1
ATOM 712 C CA . GLY A 1 112 ? -1.162 54.238 101.696 1.00 24.39 245 GLY A CA 1
ATOM 713 C C . GLY A 1 112 ? -0.735 53.044 102.535 1.00 26.34 245 GLY A C 1
ATOM 714 O O . GLY A 1 112 ? -0.236 52.047 102.010 1.00 26.23 245 GLY A O 1
ATOM 715 N N . SER A 1 113 ? -0.937 53.144 103.845 1.00 28.12 246 SER A N 1
ATOM 716 C CA . SER A 1 113 ? -0.569 52.079 104.772 1.00 30.18 246 SER A CA 1
ATOM 717 C C . SER A 1 113 ? -1.481 50.855 104.672 1.00 31.81 246 SER A C 1
ATOM 718 O O . SER A 1 113 ? -2.672 50.975 104.387 1.00 32.86 246 SER A O 1
ATOM 721 N N . PRO A 1 114 ? -0.921 49.654 104.893 1.00 33.09 247 PRO A N 1
ATOM 722 C CA . PRO A 1 114 ? -1.686 48.406 104.836 1.00 34.32 247 PRO A CA 1
ATOM 723 C C . PRO A 1 114 ? -2.227 48.106 106.231 1.00 35.00 247 PRO A C 1
ATOM 724 O O . PRO A 1 114 ? -2.860 47.076 106.465 1.00 37.02 247 PRO A O 1
ATOM 728 N N . VAL A 1 115 ? -1.952 49.018 107.157 1.00 34.72 248 VAL A N 1
ATOM 729 C CA . VAL A 1 115 ? -2.397 48.886 108.536 1.00 35.64 248 VAL A CA 1
ATOM 730 C C . VAL A 1 115 ? -3.725 49.613 108.706 1.00 36.12 248 VAL A C 1
ATOM 731 O O . VAL A 1 115 ? -3.829 50.806 108.423 1.00 36.19 248 VAL A O 1
ATOM 735 N N . ASP A 1 116 ? -4.737 48.891 109.173 1.00 37.03 249 ASP A N 1
ATOM 736 C CA . ASP A 1 116 ? -6.064 49.467 109.362 1.00 37.94 249 ASP A CA 1
ATOM 737 C C . ASP A 1 116 ? -6.100 50.642 110.329 1.00 36.74 249 ASP A C 1
ATOM 738 O O . ASP A 1 116 ? -6.581 51.721 109.987 1.00 36.55 249 ASP A O 1
ATOM 743 N N . SER A 1 117 ? -5.597 50.431 111.538 1.00 35.48 250 SER A N 1
ATOM 744 C CA . SER A 1 117 ? -5.596 51.486 112.539 1.00 34.20 250 SER A CA 1
ATOM 745 C C . SER A 1 117 ? -4.951 52.770 112.022 1.00 33.36 250 SER A C 1
ATOM 746 O O . SER A 1 117 ? -5.518 53.847 112.163 1.00 33.90 250 SER A O 1
ATOM 749 N N . VAL A 1 118 ? -3.782 52.649 111.400 1.00 31.86 251 VAL A N 1
ATOM 750 C CA . VAL A 1 118 ? -3.061 53.810 110.879 1.00 30.33 251 VAL A CA 1
ATOM 751 C C . VAL A 1 118 ? -3.783 54.510 109.730 1.00 29.50 251 VAL A C 1
ATOM 752 O O . VAL A 1 118 ? -3.704 55.730 109.583 1.00 29.73 251 VAL A O 1
ATOM 756 N N . LEU A 1 119 ? -4.475 53.732 108.910 1.00 28.91 252 LEU A N 1
ATOM 757 C CA . LEU A 1 119 ? -5.211 54.272 107.779 1.00 28.70 252 LEU A CA 1
ATOM 758 C C . LEU A 1 119 ? -6.448 54.997 108.281 1.00 30.04 252 LEU A C 1
ATOM 759 O O . LEU A 1 119 ? -6.756 56.119 107.853 1.00 29.80 252 LEU A O 1
ATOM 764 N N . PHE A 1 120 ? -7.150 54.355 109.209 1.00 31.20 253 PHE A N 1
ATOM 765 C CA . PHE A 1 120 ? -8.385 54.907 109.736 1.00 32.36 253 PHE A CA 1
ATOM 766 C C . PHE A 1 120 ? -8.256 56.163 110.600 1.00 30.86 253 PHE A C 1
ATOM 767 O O . PHE A 1 120 ? -9.254 56.845 110.823 1.00 31.30 253 PHE A O 1
ATOM 775 N N . TYR A 1 121 ? -7.046 56.475 111.085 1.00 29.83 254 TYR A N 1
ATOM 776 C CA . TYR A 1 121 ? -6.829 57.729 111.859 1.00 29.02 254 TYR A CA 1
ATOM 777 C C . TYR A 1 121 ? -6.603 58.855 110.868 1.00 27.05 254 TYR A C 1
ATOM 778 O O . TYR A 1 121 ? -7.383 59.802 110.803 1.00 27.24 254 TYR A O 1
ATOM 787 N N . ALA A 1 122 ? -5.481 58.746 110.142 1.00 24.50 255 ALA A N 1
ATOM 788 C CA . ALA A 1 122 ? -5.056 59.709 109.121 1.00 22.74 255 ALA A CA 1
ATOM 789 C C . ALA A 1 122 ? -6.256 60.411 108.495 1.00 21.93 255 ALA A C 1
ATOM 790 O O . ALA A 1 122 ? -6.434 61.621 108.631 1.00 22.28 255 ALA A O 1
ATOM 792 N N . ILE A 1 123 ? -7.072 59.626 107.802 1.00 20.03 256 ILE A N 1
ATOM 793 C CA . ILE A 1 123 ? -8.267 60.136 107.140 1.00 17.18 256 ILE A CA 1
ATOM 794 C C . ILE A 1 123 ? -9.162 61.020 108.031 1.00 16.00 256 ILE A C 1
ATOM 795 O O . ILE A 1 123 ? -9.692 62.029 107.566 1.00 15.83 256 ILE A O 1
ATOM 800 N N . THR A 1 124 ? -9.337 60.647 109.299 1.00 15.10 257 THR A N 1
ATOM 801 C CA . THR A 1 124 ? -10.180 61.422 110.216 1.00 14.05 257 THR A CA 1
ATOM 802 C C . THR A 1 124 ? -9.532 62.736 110.671 1.00 12.96 257 THR A C 1
ATOM 803 O O . THR A 1 124 ? -10.227 63.710 110.970 1.00 12.37 257 THR A O 1
ATOM 807 N N . THR A 1 125 ? -8.203 62.763 110.721 1.00 12.47 258 THR A N 1
ATOM 808 C CA . THR A 1 125 ? -7.488 63.972 111.128 1.00 12.15 258 THR A CA 1
ATOM 809 C C . THR A 1 125 ? -7.577 64.997 110.001 1.00 11.92 258 THR A C 1
ATOM 810 O O . THR A 1 125 ? -7.699 66.199 110.246 1.00 9.23 258 THR A O 1
ATOM 814 N N . LEU A 1 126 ? -7.510 64.505 108.767 1.00 11.08 259 LEU A N 1
ATOM 815 C CA . LEU A 1 126 ? -7.610 65.352 107.585 1.00 11.55 259 LEU A CA 1
ATOM 816 C C . LEU A 1 126 ? -9.027 65.906 107.495 1.00 13.84 259 LEU A C 1
ATOM 817 O O . LEU A 1 126 ? -9.231 67.087 107.205 1.00 13.85 259 LEU A O 1
ATOM 822 N N . HIS A 1 127 ? -10.002 65.035 107.745 1.00 15.51 260 HIS A N 1
ATOM 823 C CA . HIS A 1 127 ? -11.410 65.410 107.709 1.00 17.77 260 HIS A CA 1
ATOM 824 C C . HIS A 1 127 ? -11.635 66.628 108.610 1.00 18.00 260 HIS A C 1
ATOM 825 O O . HIS A 1 127 ? -12.308 67.584 108.227 1.00 17.13 260 HIS A O 1
ATOM 832 N N . ASN A 1 128 ? -11.053 66.590 109.804 1.00 19.12 261 ASN A N 1
ATOM 833 C CA . ASN A 1 128 ? -11.181 67.687 110.758 1.00 20.03 261 ASN A CA 1
ATOM 834 C C . ASN A 1 128 ? -10.501 68.959 110.253 1.00 19.52 261 ASN A C 1
ATOM 835 O O . ASN A 1 128 ? -11.045 70.053 110.381 1.00 18.83 261 ASN A O 1
ATOM 840 N N . LEU A 1 129 ? -9.309 68.809 109.685 1.00 19.33 262 LEU A N 1
ATOM 841 C CA . LEU A 1 129 ? -8.558 69.949 109.166 1.00 18.18 262 LEU A CA 1
ATOM 842 C C . LEU A 1 129 ? -9.305 70.647 108.039 1.00 17.95 262 LEU A C 1
ATOM 843 O O . LEU A 1 129 ? -9.300 71.874 107.950 1.00 18.16 262 LEU A O 1
ATOM 848 N N . LEU A 1 130 ? -9.944 69.863 107.178 1.00 17.50 263 LEU A N 1
ATOM 849 C CA . LEU A 1 130 ? -10.692 70.423 106.058 1.00 17.53 263 LEU A CA 1
ATOM 850 C C . LEU A 1 130 ? -11.904 71.227 106.533 1.00 18.13 263 LEU A C 1
ATOM 851 O O . LEU A 1 130 ? -12.263 72.237 105.930 1.00 18.83 263 LEU A O 1
ATOM 856 N N . LEU A 1 131 ? -12.516 70.782 107.626 1.00 18.78 264 LEU A N 1
ATOM 857 C CA . LEU A 1 131 ? -13.705 71.431 108.174 1.00 19.28 264 LEU A CA 1
ATOM 858 C C . LEU A 1 131 ? -13.519 72.719 108.979 1.00 20.51 264 LEU A C 1
ATOM 859 O O . LEU A 1 131 ? -14.407 73.572 108.971 1.00 21.13 264 LEU A O 1
ATOM 864 N N . HIS A 1 132 ? -12.395 72.876 109.676 1.00 21.41 265 HIS A N 1
ATOM 865 C CA . HIS A 1 132 ? -12.214 74.077 110.492 1.00 22.10 265 HIS A CA 1
ATOM 866 C C . HIS A 1 132 ? -10.924 74.895 110.378 1.00 23.59 265 HIS A C 1
ATOM 867 O O . HIS A 1 132 ? -10.798 75.915 111.050 1.00 25.32 265 HIS A O 1
ATOM 874 N N . GLN A 1 133 ? -9.969 74.474 109.557 1.00 24.71 266 GLN A N 1
ATOM 875 C CA . GLN A 1 133 ? -8.729 75.239 109.418 1.00 25.58 266 GLN A CA 1
ATOM 876 C C . GLN A 1 133 ? -8.656 75.890 108.039 1.00 26.63 266 GLN A C 1
ATOM 877 O O . GLN A 1 133 ? -8.836 75.218 107.023 1.00 25.97 266 GLN A O 1
ATOM 883 N N . GLU A 1 134 ? -8.394 77.196 108.004 1.00 28.30 267 GLU A N 1
ATOM 884 C CA . GLU A 1 134 ? -8.316 77.929 106.740 1.00 30.18 267 GLU A CA 1
ATOM 885 C C . GLU A 1 134 ? -6.949 77.806 106.086 1.00 29.86 267 GLU A C 1
ATOM 886 O O . GLU A 1 134 ? -5.938 78.280 106.610 1.00 29.64 267 GLU A O 1
ATOM 892 N N . GLY A 1 135 ? -6.937 77.165 104.924 1.00 30.06 268 GLY A N 1
ATOM 893 C CA . GLY A 1 135 ? -5.704 76.956 104.193 1.00 28.99 268 GLY A CA 1
ATOM 894 C C . GLY A 1 135 ? -5.555 75.479 103.901 1.00 28.19 268 GLY A C 1
ATOM 895 O O . GLY A 1 135 ? -4.886 75.086 102.945 1.00 27.79 268 GLY A O 1
ATOM 896 N N . ALA A 1 136 ? -6.195 74.660 104.729 1.00 27.61 269 ALA A N 1
ATOM 897 C CA . ALA A 1 136 ? -6.143 73.212 104.576 1.00 26.51 269 ALA A CA 1
ATOM 898 C C . ALA A 1 136 ? -6.469 72.791 103.150 1.00 26.26 269 ALA A C 1
ATOM 899 O O . ALA A 1 136 ? -5.740 72.001 102.552 1.00 26.50 269 ALA A O 1
ATOM 901 N N . LYS A 1 137 ? -7.555 73.331 102.606 1.00 26.86 270 LYS A N 1
ATOM 902 C CA . LYS A 1 137 ? -7.987 72.996 101.251 1.00 28.34 270 LYS A CA 1
ATOM 903 C C . LYS A 1 137 ? -6.906 73.161 100.184 1.00 29.60 270 LYS A C 1
ATOM 904 O O . LYS A 1 137 ? -6.684 72.257 99.380 1.00 29.43 270 LYS A O 1
ATOM 910 N N . MET A 1 138 ? -6.236 74.309 100.176 1.00 31.10 271 MET A N 1
ATOM 911 C CA . MET A 1 138 ? -5.179 74.564 99.200 1.00 32.85 271 MET A CA 1
ATOM 912 C C . MET A 1 138 ? -4.046 73.558 99.361 1.00 32.80 271 MET A C 1
ATOM 913 O O . MET A 1 138 ? -3.538 73.013 98.380 1.00 33.01 271 MET A O 1
ATOM 918 N N . ALA A 1 139 ? -3.663 73.324 100.614 1.00 32.12 272 ALA A N 1
ATOM 919 C CA . ALA A 1 139 ? -2.580 72.409 100.961 1.00 29.66 272 ALA A CA 1
ATOM 920 C C . ALA A 1 139 ? -2.827 70.951 100.584 1.00 28.22 272 ALA A C 1
ATOM 921 O O . ALA A 1 139 ? -1.994 70.328 99.923 1.00 28.07 272 ALA A O 1
ATOM 923 N N . VAL A 1 140 ? -3.961 70.406 101.015 1.00 26.13 273 VAL A N 1
ATOM 924 C CA . VAL A 1 140 ? -4.292 69.015 100.720 1.00 24.45 273 VAL A CA 1
ATOM 925 C C . VAL A 1 140 ? -4.258 68.747 99.219 1.00 23.19 273 VAL A C 1
ATOM 926 O O . VAL A 1 140 ? -4.061 67.609 98.783 1.00 22.70 273 VAL A O 1
ATOM 930 N N . ARG A 1 141 ? -4.440 69.802 98.432 1.00 21.14 274 ARG A N 1
ATOM 931 C CA . ARG A 1 141 ? -4.424 69.673 96.985 1.00 20.20 274 ARG A CA 1
ATOM 932 C C . ARG A 1 141 ? -3.010 69.594 96.398 1.00 19.42 274 ARG A C 1
ATOM 933 O O . ARG A 1 141 ? -2.824 69.032 95.320 1.00 19.52 274 ARG A O 1
ATOM 941 N N . LEU A 1 142 ? -2.017 70.157 97.088 1.00 17.85 275 LEU A N 1
ATOM 942 C CA . LEU A 1 142 ? -0.637 70.095 96.598 1.00 17.07 275 LEU A CA 1
ATOM 943 C C . LEU A 1 142 ? -0.079 68.719 96.916 1.00 17.24 275 LEU A C 1
ATOM 944 O O . LEU A 1 142 ? 0.599 68.101 96.097 1.00 16.17 275 LEU A O 1
ATOM 949 N N . ALA A 1 143 ? -0.368 68.246 98.122 1.00 17.69 276 ALA A N 1
ATOM 950 C CA . ALA A 1 143 ? 0.075 66.930 98.544 1.00 17.76 276 ALA A CA 1
ATOM 951 C C . ALA A 1 143 ? -0.502 65.888 97.583 1.00 17.73 276 ALA A C 1
ATOM 952 O O . ALA A 1 143 ? 0.022 64.782 97.468 1.00 17.64 276 ALA A O 1
ATOM 954 N N . GLY A 1 144 ? -1.583 66.252 96.895 1.00 18.09 277 GLY A N 1
ATOM 955 C CA . GLY A 1 144 ? -2.211 65.338 95.957 1.00 18.49 277 GLY A CA 1
ATOM 956 C C . GLY A 1 144 ? -3.082 64.316 96.661 1.00 19.35 277 GLY A C 1
ATOM 957 O O . GLY A 1 144 ? -2.888 63.112 96.504 1.00 19.81 277 GLY A O 1
ATOM 958 N N . GLY A 1 145 ? -4.053 64.795 97.434 1.00 19.40 278 GLY A N 1
ATOM 959 C CA . GLY A 1 145 ? -4.929 63.891 98.159 1.00 20.70 278 GLY A CA 1
ATOM 960 C C . GLY A 1 145 ? -6.148 63.380 97.410 1.00 21.89 278 GLY A C 1
ATOM 961 O O . GLY A 1 145 ? -6.941 62.620 97.966 1.00 22.60 278 GLY A O 1
ATOM 962 N N . LEU A 1 146 ? -6.303 63.781 96.153 1.00 22.01 279 LEU A N 1
ATOM 963 C CA . LEU A 1 146 ? -7.448 63.354 95.357 1.00 21.36 279 LEU A CA 1
ATOM 964 C C . LEU A 1 146 ? -7.301 61.956 94.769 1.00 22.70 279 LEU A C 1
ATOM 965 O O . LEU A 1 146 ? -8.209 61.134 94.898 1.00 22.65 279 LEU A O 1
ATOM 970 N N . GLN A 1 147 ? -6.167 61.679 94.126 1.00 24.45 280 GLN A N 1
ATOM 971 C CA . GLN A 1 147 ? -5.955 60.364 93.526 1.00 25.89 280 GLN A CA 1
ATOM 972 C C . GLN A 1 147 ? -5.868 59.278 94.589 1.00 25.47 280 GLN A C 1
ATOM 973 O O . GLN A 1 147 ? -6.189 58.116 94.331 1.00 26.67 280 GLN A O 1
ATOM 979 N N . LYS A 1 148 ? -5.436 59.659 95.787 1.00 24.26 281 LYS A N 1
ATOM 980 C CA . LYS A 1 148 ? -5.318 58.704 96.879 1.00 22.15 281 LYS A CA 1
ATOM 981 C C . LYS A 1 148 ? -6.671 58.331 97.463 1.00 20.52 281 LYS A C 1
ATOM 982 O O . LYS A 1 148 ? -6.991 57.148 97.590 1.00 20.46 281 LYS A O 1
ATOM 988 N N . MET A 1 149 ? -7.467 59.336 97.813 1.00 17.71 282 MET A N 1
ATOM 989 C CA . MET A 1 149 ? -8.784 59.084 98.379 1.00 14.11 282 MET A CA 1
ATOM 990 C C . MET A 1 149 ? -9.652 58.254 97.430 1.00 12.53 282 MET A C 1
ATOM 991 O O . MET A 1 149 ? -10.421 57.403 97.876 1.00 12.77 282 MET A O 1
ATOM 996 N N . VAL A 1 150 ? -9.513 58.477 96.127 1.00 10.03 283 VAL A N 1
ATOM 997 C CA . VAL A 1 150 ? -10.288 57.716 95.149 1.00 9.48 283 VAL A CA 1
ATOM 998 C C . VAL A 1 150 ? -9.788 56.272 95.046 1.00 9.96 283 VAL A C 1
ATOM 999 O O . VAL A 1 150 ? -10.546 55.363 94.702 1.00 9.09 283 VAL A O 1
ATOM 1003 N N . ALA A 1 151 ? -8.511 56.064 95.345 1.00 10.71 284 ALA A N 1
ATOM 1004 C CA . ALA A 1 151 ? -7.924 54.729 95.282 1.00 12.07 284 ALA A CA 1
ATOM 1005 C C . ALA A 1 151 ? -8.401 53.869 96.450 1.00 13.26 284 ALA A C 1
ATOM 1006 O O . ALA A 1 151 ? -8.360 52.639 96.389 1.00 12.67 284 ALA A O 1
ATOM 1008 N N . LEU A 1 152 ? -8.853 54.530 97.512 1.00 13.90 285 LEU A N 1
ATOM 1009 C CA . LEU A 1 152 ? -9.343 53.848 98.705 1.00 14.66 285 LEU A CA 1
ATOM 1010 C C . LEU A 1 152 ? -10.811 53.455 98.598 1.00 15.52 285 LEU A C 1
ATOM 1011 O O . LEU A 1 152 ? -11.334 52.773 99.475 1.00 15.98 285 LEU A O 1
ATOM 1016 N N . LEU A 1 153 ? -11.474 53.885 97.529 1.00 16.28 286 LEU A N 1
ATOM 1017 C CA . LEU A 1 153 ? -12.891 53.587 97.342 1.00 16.38 286 LEU A CA 1
ATOM 1018 C C . LEU A 1 153 ? -13.214 52.118 97.086 1.00 17.22 286 LEU A C 1
ATOM 1019 O O . LEU A 1 153 ? -14.380 51.762 96.927 1.00 18.05 286 LEU A O 1
ATOM 1024 N N . ASN A 1 154 ? -12.198 51.263 97.053 1.00 18.40 287 ASN A N 1
ATOM 1025 C CA . ASN A 1 154 ? -12.443 49.848 96.807 1.00 20.13 287 ASN A CA 1
ATOM 1026 C C . ASN A 1 154 ? -12.440 49.014 98.088 1.00 21.54 287 ASN A C 1
ATOM 1027 O O . ASN A 1 154 ? -12.721 47.817 98.047 1.00 21.30 287 ASN A O 1
ATOM 1032 N N . LYS A 1 155 ? -12.118 49.639 99.220 1.00 23.31 288 LYS A N 1
ATOM 1033 C CA . LYS A 1 155 ? -12.109 48.937 100.507 1.00 24.83 288 LYS A CA 1
ATOM 1034 C C . LYS A 1 155 ? -13.533 48.456 100.794 1.00 26.55 288 LYS A C 1
ATOM 1035 O O . LYS A 1 155 ? -14.446 48.727 100.010 1.00 28.39 288 LYS A O 1
ATOM 1041 N N . THR A 1 156 ? -13.734 47.765 101.915 1.00 26.18 289 THR A N 1
ATOM 1042 C CA . THR A 1 156 ? -15.064 47.245 102.235 1.00 26.23 289 THR A CA 1
ATOM 1043 C C . THR A 1 156 ? -15.715 47.707 103.542 1.00 25.03 289 THR A C 1
ATOM 1044 O O . THR A 1 156 ? -16.798 47.232 103.893 1.00 24.11 289 THR A O 1
ATOM 1048 N N . ASN A 1 157 ? -15.076 48.624 104.260 1.00 23.79 290 ASN A N 1
ATOM 1049 C CA . ASN A 1 157 ? -15.640 49.120 105.519 1.00 22.47 290 ASN A CA 1
ATOM 1050 C C . ASN A 1 157 ? -16.558 50.317 105.257 1.00 21.22 290 ASN A C 1
ATOM 1051 O O . ASN A 1 157 ? -16.087 51.442 105.082 1.00 20.37 290 ASN A O 1
ATOM 1056 N N . VAL A 1 158 ? -17.867 50.073 105.247 1.00 19.92 291 VAL A N 1
ATOM 1057 C CA . VAL A 1 158 ? -18.847 51.125 104.970 1.00 20.00 291 VAL A CA 1
ATOM 1058 C C . VAL A 1 158 ? -18.701 52.405 105.800 1.00 20.34 291 VAL A C 1
ATOM 1059 O O . VAL A 1 158 ? -19.062 53.489 105.335 1.00 20.41 291 VAL A O 1
ATOM 1063 N N . LYS A 1 159 ? -18.184 52.294 107.020 1.00 20.17 292 LYS A N 1
ATOM 1064 C CA . LYS A 1 159 ? -17.994 53.482 107.846 1.00 21.37 292 LYS A CA 1
ATOM 1065 C C . LYS A 1 159 ? -16.765 54.241 107.359 1.00 21.58 292 LYS A C 1
ATOM 1066 O O . LYS A 1 159 ? -16.717 55.471 107.410 1.00 22.20 292 LYS A O 1
ATOM 1072 N N . PHE A 1 160 ? -15.773 53.492 106.890 1.00 20.04 293 PHE A N 1
ATOM 1073 C CA . PHE A 1 160 ? -14.542 54.071 106.366 1.00 18.33 293 PHE A CA 1
ATOM 1074 C C . PHE A 1 160 ? -14.884 54.899 105.133 1.00 18.49 293 PHE A C 1
ATOM 1075 O O . PHE A 1 160 ? -14.470 56.052 105.003 1.00 18.28 293 PHE A O 1
ATOM 1083 N N . LEU A 1 161 ? -15.653 54.290 104.236 1.00 18.39 294 LEU A N 1
ATOM 1084 C CA . LEU A 1 161 ? -16.077 54.925 102.996 1.00 17.77 294 LEU A CA 1
ATOM 1085 C C . LEU A 1 161 ? -16.825 56.228 103.251 1.00 19.00 294 LEU A C 1
ATOM 1086 O O . LEU A 1 161 ? -16.557 57.245 102.606 1.00 20.14 294 LEU A O 1
ATOM 1091 N N . ALA A 1 162 ? -17.759 56.191 104.196 1.00 18.91 295 ALA A N 1
ATOM 1092 C CA . ALA A 1 162 ? -18.556 57.362 104.544 1.00 18.39 295 ALA A CA 1
ATOM 1093 C C . ALA A 1 162 ? -17.686 58.588 104.799 1.00 18.11 295 ALA A C 1
ATOM 1094 O O . ALA A 1 162 ? -17.972 59.676 104.298 1.00 19.48 295 ALA A O 1
ATOM 1096 N N . ILE A 1 163 ? -16.624 58.413 105.578 1.00 17.51 296 ILE A N 1
ATOM 1097 C CA . ILE A 1 163 ? -15.725 59.518 105.889 1.00 17.15 296 ILE A CA 1
ATOM 1098 C C . ILE A 1 163 ? -14.946 59.977 104.664 1.00 16.99 296 ILE A C 1
ATOM 1099 O O . ILE A 1 163 ? -14.749 61.173 104.456 1.00 17.90 296 ILE A O 1
ATOM 1104 N N . THR A 1 164 ? -14.508 59.018 103.855 1.00 16.49 297 THR A N 1
ATOM 1105 C CA . THR A 1 164 ? -13.728 59.312 102.659 1.00 15.22 297 THR A CA 1
ATOM 1106 C C . THR A 1 164 ? -14.500 60.095 101.598 1.00 14.47 297 THR A C 1
ATOM 1107 O O . THR A 1 164 ? -14.013 61.113 101.103 1.00 13.64 297 THR A O 1
ATOM 1111 N N . THR A 1 165 ? -15.698 59.627 101.255 1.00 14.03 298 THR A N 1
ATOM 1112 C CA . THR A 1 165 ? -16.524 60.298 100.248 1.00 13.08 298 THR A CA 1
ATOM 1113 C C . THR A 1 165 ? -16.913 61.726 100.646 1.00 13.63 298 THR A C 1
ATOM 1114 O O . THR A 1 165 ? -17.059 62.601 99.791 1.00 13.60 298 THR A O 1
ATOM 1118 N N . ASP A 1 166 ? -17.082 61.961 101.943 1.00 13.74 299 ASP A N 1
ATOM 1119 C CA . ASP A 1 166 ? -17.449 63.285 102.422 1.00 14.49 299 ASP A CA 1
ATOM 1120 C C . ASP A 1 166 ? -16.272 64.250 102.271 1.00 14.89 299 ASP A C 1
ATOM 1121 O O . ASP A 1 166 ? -16.452 65.469 102.219 1.00 14.78 299 ASP A O 1
ATOM 1126 N N . CYS A 1 167 ? -15.065 63.698 102.196 1.00 15.25 300 CYS A N 1
ATOM 1127 C CA . CYS A 1 167 ? -13.862 64.507 102.031 1.00 15.20 300 CYS A CA 1
ATOM 1128 C C . CYS A 1 167 ? -13.734 64.939 100.577 1.00 14.05 300 CYS A C 1
ATOM 1129 O O . CYS A 1 167 ? -13.177 65.994 100.277 1.00 12.17 300 CYS A O 1
ATOM 1132 N N . LEU A 1 168 ? -14.252 64.106 99.680 1.00 14.62 301 LEU A N 1
ATOM 1133 C CA . LEU A 1 168 ? -14.215 64.381 98.250 1.00 15.76 301 LEU A CA 1
ATOM 1134 C C . LEU A 1 168 ? -15.160 65.525 97.907 1.00 16.36 301 LEU A C 1
ATOM 1135 O O . LEU A 1 168 ? -14.861 66.362 97.054 1.00 15.92 301 LEU A O 1
ATOM 1140 N N . GLN A 1 169 ? -16.299 65.557 98.589 1.00 16.78 302 GLN A N 1
ATOM 1141 C CA . GLN A 1 169 ? -17.313 66.576 98.354 1.00 17.31 302 GLN A CA 1
ATOM 1142 C C . GLN A 1 169 ? -16.906 67.983 98.799 1.00 17.22 302 GLN A C 1
ATOM 1143 O O . GLN A 1 169 ? -17.323 68.973 98.198 1.00 17.67 302 GLN A O 1
ATOM 1149 N N . ILE A 1 170 ? -16.096 68.074 99.848 1.00 17.83 303 ILE A N 1
ATOM 1150 C CA . ILE A 1 170 ? -15.643 69.374 100.341 1.00 18.34 303 ILE A CA 1
ATOM 1151 C C . ILE A 1 170 ? -14.631 70.000 99.378 1.00 19.14 303 ILE A C 1
ATOM 1152 O O . ILE A 1 170 ? -14.653 71.206 99.131 1.00 18.30 303 ILE A O 1
ATOM 1157 N N . LEU A 1 171 ? -13.748 69.166 98.840 1.00 20.28 304 LEU A N 1
ATOM 1158 C CA . LEU A 1 171 ? -12.706 69.613 97.923 1.00 21.47 304 LEU A CA 1
ATOM 1159 C C . LEU A 1 171 ? -13.191 69.852 96.494 1.00 22.63 304 LEU A C 1
ATOM 1160 O O . LEU A 1 171 ? -12.614 70.659 95.765 1.00 22.18 304 LEU A O 1
ATOM 1165 N N . ALA A 1 172 ? -14.253 69.159 96.096 1.00 23.60 305 ALA A N 1
ATOM 1166 C CA . ALA A 1 172 ? -14.782 69.291 94.740 1.00 24.08 305 ALA A CA 1
ATOM 1167 C C . ALA A 1 172 ? -15.791 70.423 94.565 1.00 24.74 305 ALA A C 1
ATOM 1168 O O . ALA A 1 172 ? -16.163 70.760 93.440 1.00 25.76 305 ALA A O 1
ATOM 1170 N N . TYR A 1 173 ? -16.227 71.016 95.671 1.00 25.53 306 TYR A N 1
ATOM 1171 C CA . TYR A 1 173 ? -17.208 72.091 95.610 1.00 26.82 306 TYR A CA 1
ATOM 1172 C C . TYR A 1 173 ? -16.625 73.427 95.146 1.00 27.05 306 TYR A C 1
ATOM 1173 O O . TYR A 1 173 ? -15.724 73.986 95.778 1.00 27.03 306 TYR A O 1
ATOM 1182 N N . GLY A 1 174 ? -17.158 73.925 94.032 1.00 26.95 307 GLY A N 1
ATOM 1183 C CA . GLY A 1 174 ? -16.717 75.192 93.476 1.00 26.59 307 GLY A CA 1
ATOM 1184 C C . GLY A 1 174 ? -15.330 75.173 92.863 1.00 27.06 307 GLY A C 1
ATOM 1185 O O . GLY A 1 174 ? -14.678 76.213 92.770 1.00 27.56 307 GLY A O 1
ATOM 1186 N N . ASN A 1 175 ? -14.881 74.001 92.426 1.00 26.39 308 ASN A N 1
ATOM 1187 C CA . ASN A 1 175 ? -13.553 73.868 91.841 1.00 27.45 308 ASN A CA 1
ATOM 1188 C C . ASN A 1 175 ? -13.574 72.862 90.687 1.00 29.66 308 ASN A C 1
ATOM 1189 O O . ASN A 1 175 ? -13.777 71.669 90.912 1.00 30.48 308 ASN A O 1
ATOM 1194 N N . GLN A 1 176 ? -13.359 73.340 89.459 1.00 31.55 309 GLN A N 1
ATOM 1195 C CA . GLN A 1 176 ? -13.377 72.473 88.271 1.00 33.34 309 GLN A CA 1
ATOM 1196 C C . GLN A 1 176 ? -12.110 71.636 88.091 1.00 32.84 309 GLN A C 1
ATOM 1197 O O . GLN A 1 176 ? -12.161 70.519 87.566 1.00 30.97 309 GLN A O 1
ATOM 1203 N N . GLU A 1 177 ? -10.976 72.184 88.515 1.00 33.14 310 GLU A N 1
ATOM 1204 C CA . GLU A 1 177 ? -9.702 71.480 88.412 1.00 32.58 310 GLU A CA 1
ATOM 1205 C C . GLU A 1 177 ? -9.818 70.179 89.206 1.00 29.66 310 GLU A C 1
ATOM 1206 O O . GLU A 1 177 ? -9.291 69.136 88.805 1.00 27.94 310 GLU A O 1
ATOM 1212 N N . SER A 1 178 ? -10.533 70.257 90.328 1.00 27.19 311 SER A N 1
ATOM 1213 C CA . SER A 1 178 ? -10.742 69.120 91.222 1.00 24.67 311 SER A CA 1
ATOM 1214 C C . SER A 1 178 ? -11.697 68.063 90.668 1.00 23.47 311 SER A C 1
ATOM 1215 O O . SER A 1 178 ? -11.472 66.865 90.852 1.00 23.74 311 SER A O 1
ATOM 1218 N N . LYS A 1 179 ? -12.765 68.505 90.005 1.00 20.72 312 LYS A N 1
ATOM 1219 C CA . LYS A 1 179 ? -13.736 67.581 89.425 1.00 17.13 312 LYS A CA 1
ATOM 1220 C C . LYS A 1 179 ? -13.119 66.820 88.257 1.00 16.08 312 LYS A C 1
ATOM 1221 O O . LYS A 1 179 ? -13.492 65.678 87.980 1.00 15.71 312 LYS A O 1
ATOM 1227 N N . LEU A 1 180 ? -12.169 67.457 87.579 1.00 14.85 313 LEU A N 1
ATOM 1228 C CA . LEU A 1 180 ? -11.499 66.835 86.444 1.00 13.31 313 LEU A CA 1
ATOM 1229 C C . LEU A 1 180 ? -10.490 65.769 86.845 1.00 12.53 313 LEU A C 1
ATOM 1230 O O . LEU A 1 180 ? -10.272 64.812 86.101 1.00 12.36 313 LEU A O 1
ATOM 1235 N N . ILE A 1 181 ? -9.867 65.920 88.010 1.00 11.74 314 ILE A N 1
ATOM 1236 C CA . ILE A 1 181 ? -8.909 64.913 88.445 1.00 11.81 314 ILE A CA 1
ATOM 1237 C C . ILE A 1 181 ? -9.679 63.681 88.887 1.00 12.04 314 ILE A C 1
ATOM 1238 O O . ILE A 1 181 ? -9.310 62.556 88.542 1.00 12.25 314 ILE A O 1
ATOM 1243 N N . ILE A 1 182 ? -10.746 63.891 89.655 1.00 11.52 315 ILE A N 1
ATOM 1244 C CA . ILE A 1 182 ? -11.551 62.768 90.117 1.00 13.35 315 ILE A CA 1
ATOM 1245 C C . ILE A 1 182 ? -11.979 62.006 88.873 1.00 15.77 315 ILE A C 1
ATOM 1246 O O . ILE A 1 182 ? -11.813 60.787 88.777 1.00 16.59 315 ILE A O 1
ATOM 1251 N N . LEU A 1 183 ? -12.514 62.753 87.916 1.00 16.80 316 LEU A N 1
ATOM 1252 C CA . LEU A 1 183 ? -12.975 62.198 86.651 1.00 18.64 316 LEU A CA 1
ATOM 1253 C C . LEU A 1 183 ? -11.857 61.425 85.940 1.00 18.99 316 LEU A C 1
ATOM 1254 O O . LEU A 1 183 ? -12.057 60.290 85.500 1.00 18.13 316 LEU A O 1
ATOM 1259 N N . ALA A 1 184 ? -10.683 62.047 85.851 1.00 18.69 317 ALA A N 1
ATOM 1260 C CA . ALA A 1 184 ? -9.521 61.454 85.192 1.00 18.20 317 ALA A CA 1
ATOM 1261 C C . ALA A 1 184 ? -8.995 60.206 85.890 1.00 17.78 317 ALA A C 1
ATOM 1262 O O . ALA A 1 184 ? -8.331 59.374 85.268 1.00 17.09 317 ALA A O 1
ATOM 1264 N N . SER A 1 185 ? -9.290 60.081 87.180 1.00 18.82 318 SER A N 1
ATOM 1265 C CA . SER A 1 185 ? -8.839 58.932 87.963 1.00 20.62 318 SER A CA 1
ATOM 1266 C C . SER A 1 185 ? -9.899 57.829 87.997 1.00 21.26 318 SER A C 1
ATOM 1267 O O . SER A 1 185 ? -9.723 56.802 88.658 1.00 20.15 318 SER A O 1
ATOM 1270 N N . GLY A 1 186 ? -10.998 58.053 87.281 1.00 22.22 319 GLY A N 1
ATOM 1271 C CA . GLY A 1 186 ? -12.067 57.073 87.225 1.00 22.58 319 GLY A CA 1
ATOM 1272 C C . GLY A 1 186 ? -12.948 57.007 88.456 1.00 23.29 319 GLY A C 1
ATOM 1273 O O . GLY A 1 186 ? -13.162 55.929 89.010 1.00 24.54 319 GLY A O 1
ATOM 1274 N N . GLY A 1 187 ? -13.467 58.151 88.888 1.00 23.62 320 GLY A N 1
ATOM 1275 C CA . GLY A 1 187 ? -14.327 58.167 90.060 1.00 25.20 320 GLY A CA 1
ATOM 1276 C C . GLY A 1 187 ? -15.751 57.715 89.771 1.00 26.22 320 GLY A C 1
ATOM 1277 O O . GLY A 1 187 ? -16.302 56.895 90.505 1.00 25.44 320 GLY A O 1
ATOM 1278 N N . PRO A 1 188 ? -16.376 58.237 88.701 1.00 27.11 321 PRO A N 1
ATOM 1279 C CA . PRO A 1 188 ? -17.743 57.916 88.282 1.00 27.90 321 PRO A CA 1
ATOM 1280 C C . PRO A 1 188 ? -18.215 56.461 88.310 1.00 28.26 321 PRO A C 1
ATOM 1281 O O . PRO A 1 188 ? -19.265 56.176 88.890 1.00 28.89 321 PRO A O 1
ATOM 1285 N N . GLN A 1 189 ? -17.484 55.542 87.681 1.00 29.06 322 GLN A N 1
ATOM 1286 C CA . GLN A 1 189 ? -17.930 54.149 87.704 1.00 29.98 322 GLN A CA 1
ATOM 1287 C C . GLN A 1 189 ? -17.390 53.380 88.897 1.00 27.61 322 GLN A C 1
ATOM 1288 O O . GLN A 1 189 ? -17.279 52.154 88.868 1.00 28.24 322 GLN A O 1
ATOM 1294 N N . ALA A 1 190 ? -17.048 54.114 89.945 1.00 24.36 323 ALA A N 1
ATOM 1295 C CA . ALA A 1 190 ? -16.556 53.507 91.168 1.00 21.28 323 ALA A CA 1
ATOM 1296 C C . ALA A 1 190 ? -17.638 53.790 92.202 1.00 20.40 323 ALA A C 1
ATOM 1297 O O . ALA A 1 190 ? -18.041 52.910 92.963 1.00 20.67 323 ALA A O 1
ATOM 1299 N N . LEU A 1 191 ? -18.109 55.035 92.204 1.00 19.27 324 LEU A N 1
ATOM 1300 C CA . LEU A 1 191 ? -19.155 55.484 93.115 1.00 16.72 324 LEU A CA 1
ATOM 1301 C C . LEU A 1 191 ? -20.456 54.773 92.778 1.00 15.96 324 LEU A C 1
ATOM 1302 O O . LEU A 1 191 ? -21.156 54.288 93.664 1.00 16.85 324 LEU A O 1
ATOM 1307 N N . VAL A 1 192 ? -20.779 54.721 91.491 1.00 15.35 325 VAL A N 1
ATOM 1308 C CA . VAL A 1 192 ? -21.998 54.062 91.048 1.00 16.68 325 VAL A CA 1
ATOM 1309 C C . VAL A 1 192 ? -22.051 52.639 91.605 1.00 17.19 325 VAL A C 1
ATOM 1310 O O . VAL A 1 192 ? -23.104 52.172 92.042 1.00 17.98 325 VAL A O 1
ATOM 1314 N N . ASN A 1 193 ? -20.912 51.957 91.602 1.00 17.74 326 ASN A N 1
ATOM 1315 C CA . ASN A 1 193 ? -20.849 50.594 92.121 1.00 19.21 326 ASN A CA 1
ATOM 1316 C C . ASN A 1 193 ? -21.324 50.536 93.576 1.00 18.19 326 ASN A C 1
ATOM 1317 O O . ASN A 1 193 ? -22.041 49.616 93.968 1.00 17.22 326 ASN A O 1
ATOM 1322 N N . ILE A 1 194 ? -20.916 51.522 94.371 1.00 18.16 327 ILE A N 1
ATOM 1323 C CA . ILE A 1 194 ? -21.312 51.597 95.776 1.00 17.40 327 ILE A CA 1
ATOM 1324 C C . ILE A 1 194 ? -22.831 51.593 95.898 1.00 17.74 327 ILE A C 1
ATOM 1325 O O . ILE A 1 194 ? -23.402 50.827 96.675 1.00 18.58 327 ILE A O 1
ATOM 1330 N N . MET A 1 195 ? -23.470 52.460 95.119 1.00 16.87 328 MET A N 1
ATOM 1331 C CA . MET A 1 195 ? -24.921 52.614 95.125 1.00 16.03 328 MET A CA 1
ATOM 1332 C C . MET A 1 195 ? -25.736 51.346 94.842 1.00 16.41 328 MET A C 1
ATOM 1333 O O . MET A 1 195 ? -26.868 51.219 95.315 1.00 15.69 328 MET A O 1
ATOM 1338 N N . ARG A 1 196 ? -25.176 50.409 94.080 1.00 16.78 329 ARG A N 1
ATOM 1339 C CA . ARG A 1 196 ? -25.899 49.177 93.769 1.00 17.22 329 ARG A CA 1
ATOM 1340 C C . ARG A 1 196 ? -25.290 47.941 94.428 1.00 17.36 329 ARG A C 1
ATOM 1341 O O . ARG A 1 196 ? -25.364 46.839 93.879 1.00 16.11 329 ARG A O 1
ATOM 1349 N N . THR A 1 197 ? -24.693 48.122 95.602 1.00 18.31 330 THR A N 1
ATOM 1350 C CA . THR A 1 197 ? -24.079 47.010 96.321 1.00 18.98 330 THR A CA 1
ATOM 1351 C C . THR A 1 197 ? -24.340 47.054 97.825 1.00 20.30 330 THR A C 1
ATOM 1352 O O . THR A 1 197 ? -24.673 46.036 98.433 1.00 20.47 330 THR A O 1
ATOM 1356 N N . TYR A 1 198 ? -24.193 48.234 98.421 1.00 20.82 331 TYR A N 1
ATOM 1357 C CA . TYR A 1 198 ? -24.384 48.391 99.859 1.00 21.05 331 TYR A CA 1
ATOM 1358 C C . TYR A 1 198 ? -25.743 48.977 100.243 1.00 20.75 331 TYR A C 1
ATOM 1359 O O . TYR A 1 198 ? -26.506 49.409 99.377 1.00 21.07 331 TYR A O 1
ATOM 1368 N N . THR A 1 199 ? -26.040 48.989 101.543 1.00 19.60 332 THR A N 1
ATOM 1369 C CA . THR A 1 199 ? -27.318 49.513 102.027 1.00 17.77 332 THR A CA 1
ATOM 1370 C C . THR A 1 199 ? -27.239 50.530 103.173 1.00 16.96 332 THR A C 1
ATOM 1371 O O . THR A 1 199 ? -28.245 51.149 103.512 1.00 17.57 332 THR A O 1
ATOM 1375 N N . TYR A 1 200 ? -26.063 50.700 103.773 1.00 16.18 333 TYR A N 1
ATOM 1376 C CA . TYR A 1 200 ? -25.898 51.663 104.865 1.00 15.89 333 TYR A CA 1
ATOM 1377 C C . TYR A 1 200 ? -26.396 53.031 104.371 1.00 16.71 333 TYR A C 1
ATOM 1378 O O . TYR A 1 200 ? -25.895 53.553 103.373 1.00 18.96 333 TYR A O 1
ATOM 1387 N N . GLU A 1 201 ? -27.379 53.609 105.061 1.00 15.14 334 GLU A N 1
ATOM 1388 C CA . GLU A 1 201 ? -27.944 54.892 104.644 1.00 14.43 334 GLU A CA 1
ATOM 1389 C C . GLU A 1 201 ? -26.982 56.077 104.638 1.00 15.85 334 GLU A C 1
ATOM 1390 O O . GLU A 1 201 ? -26.946 56.829 103.663 1.00 17.38 334 GLU A O 1
ATOM 1396 N N . LYS A 1 202 ? -26.205 56.256 105.705 1.00 16.32 335 LYS A N 1
ATOM 1397 C CA . LYS A 1 202 ? -25.284 57.391 105.758 1.00 17.20 335 LYS A CA 1
ATOM 1398 C C . LYS A 1 202 ? -24.216 57.351 104.663 1.00 15.92 335 LYS A C 1
ATOM 1399 O O . LYS A 1 202 ? -23.631 58.381 104.324 1.00 13.48 335 LYS A O 1
ATOM 1405 N N . LEU A 1 203 ? -23.961 56.166 104.111 1.00 15.26 336 LEU A N 1
ATOM 1406 C CA . LEU A 1 203 ? -22.982 56.032 103.037 1.00 16.10 336 LEU A CA 1
ATOM 1407 C C . LEU A 1 203 ? -23.651 56.403 101.723 1.00 16.76 336 LEU A C 1
ATOM 1408 O O . LEU A 1 203 ? -23.109 57.172 100.926 1.00 16.29 336 LEU A O 1
ATOM 1413 N N . LEU A 1 204 ? -24.838 55.846 101.509 1.00 16.93 337 LEU A N 1
ATOM 1414 C CA . LEU A 1 204 ? -25.599 56.103 100.297 1.00 16.48 337 LEU A CA 1
ATOM 1415 C C . LEU A 1 204 ? -26.005 57.572 100.162 1.00 17.46 337 LEU A C 1
ATOM 1416 O O . LEU A 1 204 ? -26.267 58.044 99.056 1.00 18.82 337 LEU A O 1
ATOM 1421 N N . TRP A 1 205 ? -26.045 58.294 101.281 1.00 17.92 338 TRP A N 1
ATOM 1422 C CA . TRP A 1 205 ? -26.412 59.712 101.269 1.00 18.05 338 TRP A CA 1
ATOM 1423 C C . TRP A 1 205 ? -25.258 60.595 100.801 1.00 18.07 338 TRP A C 1
ATOM 1424 O O . TRP A 1 205 ? -25.435 61.452 99.938 1.00 18.13 338 TRP A O 1
ATOM 1435 N N . THR A 1 206 ? -24.076 60.386 101.370 1.00 18.47 339 THR A N 1
ATOM 1436 C CA . THR A 1 206 ? -22.914 61.186 101.006 1.00 19.13 339 THR A CA 1
ATOM 1437 C C . THR A 1 206 ? -22.398 60.880 99.603 1.00 18.61 339 THR A C 1
ATOM 1438 O O . THR A 1 206 ? -21.919 61.777 98.910 1.00 17.78 339 THR A O 1
ATOM 1442 N N . THR A 1 207 ? -22.490 59.621 99.184 1.00 18.96 340 THR A N 1
ATOM 1443 C CA . THR A 1 207 ? -22.021 59.238 97.856 1.00 19.72 340 THR A CA 1
ATOM 1444 C C . THR A 1 207 ? -22.871 59.913 96.784 1.00 20.52 340 THR A C 1
ATOM 1445 O O . THR A 1 207 ? -22.415 60.111 95.658 1.00 21.53 340 THR A O 1
ATOM 1449 N N . SER A 1 208 ? -24.108 60.258 97.132 1.00 20.20 341 SER A N 1
ATOM 1450 C CA . SER A 1 208 ? -24.996 60.927 96.186 1.00 19.64 341 SER A CA 1
ATOM 1451 C C . SER A 1 208 ? -24.647 62.412 96.191 1.00 20.20 341 SER A C 1
ATOM 1452 O O . SER A 1 208 ? -24.755 63.094 95.172 1.00 20.98 341 SER A O 1
ATOM 1455 N N . ARG A 1 209 ? -24.222 62.908 97.349 1.00 18.79 342 ARG A N 1
ATOM 1456 C CA . ARG A 1 209 ? -23.841 64.304 97.474 1.00 18.37 342 ARG A CA 1
ATOM 1457 C C . ARG A 1 209 ? -22.633 64.580 96.582 1.00 18.77 342 ARG A C 1
ATOM 1458 O O . ARG A 1 209 ? -22.436 65.702 96.115 1.00 19.43 342 ARG A O 1
ATOM 1466 N N . VAL A 1 210 ? -21.825 63.551 96.345 1.00 18.67 343 VAL A N 1
ATOM 1467 C CA . VAL A 1 210 ? -20.660 63.694 95.480 1.00 18.26 343 VAL A CA 1
ATOM 1468 C C . VAL A 1 210 ? -21.138 63.674 94.036 1.00 18.24 343 VAL A C 1
ATOM 1469 O O . VAL A 1 210 ? -20.819 64.574 93.264 1.00 19.83 343 VAL A O 1
ATOM 1473 N N . LEU A 1 211 ? -21.907 62.647 93.680 1.00 16.69 344 LEU A N 1
ATOM 1474 C CA . LEU A 1 211 ? -22.432 62.524 92.324 1.00 16.03 344 LEU A CA 1
ATOM 1475 C C . LEU A 1 211 ? -23.137 63.803 91.890 1.00 15.96 344 LEU A C 1
ATOM 1476 O O . LEU A 1 211 ? -22.992 64.244 90.750 1.00 15.82 344 LEU A O 1
ATOM 1481 N N . LYS A 1 212 ? -23.894 64.400 92.804 1.00 15.70 345 LYS A N 1
ATOM 1482 C CA . LYS A 1 212 ? -24.622 65.624 92.500 1.00 16.53 345 LYS A CA 1
ATOM 1483 C C . LYS A 1 212 ? -23.687 66.741 92.033 1.00 17.38 345 LYS A C 1
ATOM 1484 O O . LYS A 1 212 ? -23.855 67.291 90.943 1.00 18.25 345 LYS A O 1
ATOM 1490 N N . VAL A 1 213 ? -22.698 67.070 92.857 1.00 16.83 346 VAL A N 1
ATOM 1491 C CA . VAL A 1 213 ? -21.746 68.129 92.528 1.00 15.41 346 VAL A CA 1
ATOM 1492 C C . VAL A 1 213 ? -21.091 67.937 91.157 1.00 14.51 346 VAL A C 1
ATOM 1493 O O . VAL A 1 213 ? -20.778 68.908 90.468 1.00 12.89 346 VAL A O 1
ATOM 1497 N N . LEU A 1 214 ? -20.893 66.684 90.761 1.00 14.30 347 LEU A N 1
ATOM 1498 C CA . LEU A 1 214 ? -20.260 66.379 89.483 1.00 15.29 347 LEU A CA 1
ATOM 1499 C C . LEU A 1 214 ? -21.191 66.524 88.285 1.00 16.57 347 LEU A C 1
ATOM 1500 O O . LEU A 1 214 ? -20.745 66.832 87.181 1.00 16.29 347 LEU A O 1
ATOM 1505 N N . SER A 1 215 ? -22.482 66.304 88.505 1.00 18.22 348 SER A N 1
ATOM 1506 C CA . SER A 1 215 ? -23.465 66.389 87.429 1.00 20.44 348 SER A CA 1
ATOM 1507 C C . SER A 1 215 ? -23.652 67.792 86.854 1.00 22.76 348 SER A C 1
ATOM 1508 O O . SER A 1 215 ? -24.277 67.957 85.809 1.00 21.89 348 SER A O 1
ATOM 1511 N N . VAL A 1 216 ? -23.111 68.801 87.528 1.00 26.53 349 VAL A N 1
ATOM 1512 C CA . VAL A 1 216 ? -23.252 70.175 87.054 1.00 29.65 349 VAL A CA 1
ATOM 1513 C C . VAL A 1 216 ? -22.446 70.481 85.794 1.00 33.29 349 VAL A C 1
ATOM 1514 O O . VAL A 1 216 ? -23.010 70.933 84.798 1.00 34.18 349 VAL A O 1
ATOM 1518 N N . CYS A 1 217 ? -21.137 70.242 85.828 1.00 36.80 350 CYS A N 1
ATOM 1519 C CA . CYS A 1 217 ? -20.302 70.528 84.662 1.00 40.65 350 CYS A CA 1
ATOM 1520 C C . CYS A 1 217 ? -20.692 69.697 83.440 1.00 42.95 350 CYS A C 1
ATOM 1521 O O . CYS A 1 217 ? -21.314 68.637 83.568 1.00 43.57 350 CYS A O 1
ATOM 1524 N N . SER A 1 218 ? -20.309 70.180 82.259 1.00 45.40 351 SER A N 1
ATOM 1525 C CA . SER A 1 218 ? -20.645 69.536 80.984 1.00 47.77 351 SER A CA 1
ATOM 1526 C C . SER A 1 218 ? -19.715 68.437 80.455 1.00 48.47 351 SER A C 1
ATOM 1527 O O . SER A 1 218 ? -20.037 67.781 79.455 1.00 48.57 351 SER A O 1
ATOM 1530 N N . SER A 1 219 ? -18.569 68.241 81.107 1.00 49.08 352 SER A N 1
ATOM 1531 C CA . SER A 1 219 ? -17.619 67.203 80.690 1.00 49.09 352 SER A CA 1
ATOM 1532 C C . SER A 1 219 ? -17.765 65.955 81.576 1.00 47.64 352 SER A C 1
ATOM 1533 O O . SER A 1 219 ? -17.645 64.818 81.110 1.00 47.27 352 SER A O 1
ATOM 1536 N N . ASN A 1 220 ? -18.043 66.201 82.858 1.00 45.66 353 ASN A N 1
ATOM 1537 C CA . ASN A 1 220 ? -18.208 65.158 83.881 1.00 43.38 353 ASN A CA 1
ATOM 1538 C C . ASN A 1 220 ? -19.562 64.435 83.843 1.00 41.44 353 ASN A C 1
ATOM 1539 O O . ASN A 1 220 ? -19.801 63.527 84.636 1.00 41.36 353 ASN A O 1
ATOM 1544 N N . LYS A 1 221 ? -20.449 64.842 82.939 1.00 37.97 354 LYS A N 1
ATOM 1545 C CA . LYS A 1 221 ? -21.772 64.212 82.879 1.00 33.25 354 LYS A CA 1
ATOM 1546 C C . LYS A 1 221 ? -21.878 62.843 82.194 1.00 30.83 354 LYS A C 1
ATOM 1547 O O . LYS A 1 221 ? -22.388 61.892 82.790 1.00 30.75 354 LYS A O 1
ATOM 1553 N N . PRO A 1 222 ? -21.441 62.731 80.928 1.00 28.73 355 PRO A N 1
ATOM 1554 C CA . PRO A 1 222 ? -21.499 61.472 80.169 1.00 27.93 355 PRO A CA 1
ATOM 1555 C C . PRO A 1 222 ? -20.835 60.235 80.762 1.00 28.27 355 PRO A C 1
ATOM 1556 O O . PRO A 1 222 ? -21.229 59.103 80.468 1.00 27.84 355 PRO A O 1
ATOM 1560 N N . ALA A 1 223 ? -19.815 60.453 81.580 1.00 27.89 356 ALA A N 1
ATOM 1561 C CA . ALA A 1 223 ? -19.082 59.361 82.214 1.00 25.19 356 ALA A CA 1
ATOM 1562 C C . ALA A 1 223 ? -19.984 58.595 83.176 1.00 24.34 356 ALA A C 1
ATOM 1563 O O . ALA A 1 223 ? -19.840 57.387 83.343 1.00 23.64 356 ALA A O 1
ATOM 1565 N N . ILE A 1 224 ? -20.927 59.308 83.787 1.00 22.90 357 ILE A N 1
ATOM 1566 C CA . ILE A 1 224 ? -21.855 58.716 84.743 1.00 21.73 357 ILE A CA 1
ATOM 1567 C C . ILE A 1 224 ? -22.942 57.879 84.074 1.00 22.15 357 ILE A C 1
ATOM 1568 O O . ILE A 1 224 ? -23.267 56.787 84.539 1.00 22.83 357 ILE A O 1
ATOM 1573 N N . VAL A 1 225 ? -23.498 58.389 82.981 1.00 21.77 358 VAL A N 1
ATOM 1574 C CA . VAL A 1 225 ? -24.551 57.679 82.263 1.00 21.83 358 VAL A CA 1
ATOM 1575 C C . VAL A 1 225 ? -24.052 56.394 81.593 1.00 23.53 358 VAL A C 1
ATOM 1576 O O . VAL A 1 225 ? -24.797 55.420 81.489 1.00 23.40 358 VAL A O 1
ATOM 1580 N N . GLU A 1 226 ? -22.798 56.388 81.147 1.00 25.87 359 GLU A N 1
ATOM 1581 C CA . GLU A 1 226 ? -22.222 55.216 80.488 1.00 28.21 359 GLU A CA 1
ATOM 1582 C C . GLU A 1 226 ? -21.994 54.059 81.452 1.00 27.92 359 GLU A C 1
ATOM 1583 O O . GLU A 1 226 ? -22.119 52.890 81.081 1.00 27.27 359 GLU A O 1
ATOM 1589 N N . ALA A 1 227 ? -21.644 54.386 82.690 1.00 27.38 360 ALA A N 1
ATOM 1590 C CA . ALA A 1 227 ? -21.409 53.361 83.694 1.00 26.70 360 ALA A CA 1
ATOM 1591 C C . ALA A 1 227 ? -22.718 52.647 84.010 1.00 25.99 360 ALA A C 1
ATOM 1592 O O . ALA A 1 227 ? -22.756 51.423 84.137 1.00 25.20 360 ALA A O 1
ATOM 1594 N N . GLY A 1 228 ? -23.788 53.429 84.122 1.00 25.38 361 GLY A N 1
ATOM 1595 C CA . GLY A 1 228 ? -25.099 52.889 84.433 1.00 22.91 361 GLY A CA 1
ATOM 1596 C C . GLY A 1 228 ? -25.673 53.635 85.620 1.00 21.08 361 GLY A C 1
ATOM 1597 O O . GLY A 1 228 ? -26.512 53.118 86.354 1.00 20.56 361 GLY A O 1
ATOM 1598 N N . GLY A 1 229 ? -25.205 54.865 85.802 1.00 19.90 362 GLY A N 1
ATOM 1599 C CA . GLY A 1 229 ? -25.659 55.685 86.909 1.00 20.08 362 GLY A CA 1
ATOM 1600 C C . GLY A 1 229 ? -27.151 55.948 86.945 1.00 20.23 362 GLY A C 1
ATOM 1601 O O . GLY A 1 229 ? -27.709 56.210 88.011 1.00 19.49 362 GLY A O 1
ATOM 1602 N N . MET A 1 230 ? -27.802 55.886 85.788 1.00 20.64 363 MET A N 1
ATOM 1603 C CA . MET A 1 230 ? -29.240 56.120 85.718 1.00 20.29 363 MET A CA 1
ATOM 1604 C C . MET A 1 230 ? -30.025 54.985 86.379 1.00 20.20 363 MET A C 1
ATOM 1605 O O . MET A 1 230 ? -30.974 55.237 87.122 1.00 19.62 363 MET A O 1
ATOM 1610 N N . GLN A 1 231 ? -29.627 53.741 86.116 1.00 20.03 364 GLN A N 1
ATOM 1611 C CA . GLN A 1 231 ? -30.307 52.583 86.697 1.00 21.13 364 GLN A CA 1
ATOM 1612 C C . GLN A 1 231 ? -29.950 52.377 88.166 1.00 22.14 364 GLN A C 1
ATOM 1613 O O . GLN A 1 231 ? -30.770 51.905 88.956 1.00 22.78 364 GLN A O 1
ATOM 1619 N N . ALA A 1 232 ? -28.721 52.730 88.524 1.00 22.41 365 ALA A N 1
ATOM 1620 C CA . ALA A 1 232 ? -28.244 52.576 89.891 1.00 21.77 365 ALA A CA 1
ATOM 1621 C C . ALA A 1 232 ? -28.858 53.608 90.825 1.00 21.63 365 ALA A C 1
ATOM 1622 O O . ALA A 1 232 ? -28.959 53.379 92.028 1.00 22.89 365 ALA A O 1
ATOM 1624 N N . LEU A 1 233 ? -29.263 54.748 90.276 1.00 21.23 366 LEU A N 1
ATOM 1625 C CA . LEU A 1 233 ? -29.876 55.788 91.091 1.00 22.27 366 LEU A CA 1
ATOM 1626 C C . LEU A 1 233 ? -31.386 55.612 91.188 1.00 22.96 366 LEU A C 1
ATOM 1627 O O . LEU A 1 233 ? -32.024 56.150 92.096 1.00 23.96 366 LEU A O 1
ATOM 1632 N N . GLY A 1 234 ? -31.954 54.852 90.257 1.00 22.88 367 GLY A N 1
ATOM 1633 C CA . GLY A 1 234 ? -33.386 54.621 90.274 1.00 23.40 367 GLY A CA 1
ATOM 1634 C C . GLY A 1 234 ? -33.790 53.683 91.395 1.00 24.34 367 GLY A C 1
ATOM 1635 O O . GLY A 1 234 ? -34.918 53.739 91.886 1.00 24.32 367 GLY A O 1
ATOM 1636 N N . LEU A 1 235 ? -32.854 52.829 91.804 1.00 24.93 368 LEU A N 1
ATOM 1637 C CA . LEU A 1 235 ? -33.072 51.842 92.863 1.00 25.51 368 LEU A CA 1
ATOM 1638 C C . LEU A 1 235 ? -33.569 52.368 94.211 1.00 26.46 368 LEU A C 1
ATOM 1639 O O . LEU A 1 235 ? -34.352 51.699 94.887 1.00 28.48 368 LEU A O 1
ATOM 1644 N N . HIS A 1 236 ? -33.117 53.554 94.603 1.00 25.49 369 HIS A N 1
ATOM 1645 C CA . HIS A 1 236 ? -33.488 54.114 95.899 1.00 25.31 369 HIS A CA 1
ATOM 1646 C C . HIS A 1 236 ? -34.565 55.194 95.878 1.00 26.98 369 HIS A C 1
ATOM 1647 O O . HIS A 1 236 ? -34.628 56.024 96.787 1.00 28.48 369 HIS A O 1
ATOM 1654 N N . LEU A 1 237 ? -35.422 55.183 94.863 1.00 27.24 370 LEU A N 1
ATOM 1655 C CA . LEU A 1 237 ? -36.474 56.192 94.761 1.00 27.58 370 LEU A CA 1
ATOM 1656 C C . LEU A 1 237 ? -37.618 56.006 95.752 1.00 28.09 370 LEU A C 1
ATOM 1657 O O . LEU A 1 237 ? -38.352 56.952 96.043 1.00 27.45 370 LEU A O 1
ATOM 1662 N N . THR A 1 238 ? -37.765 54.792 96.274 1.00 29.48 371 THR A N 1
ATOM 1663 C CA . THR A 1 238 ? -38.833 54.500 97.230 1.00 29.51 371 THR A CA 1
ATOM 1664 C C . THR A 1 238 ? -38.339 54.112 98.627 1.00 29.30 371 THR A C 1
ATOM 1665 O O . THR A 1 238 ? -39.012 53.376 99.349 1.00 29.47 371 THR A O 1
ATOM 1669 N N . ASP A 1 239 ? -37.169 54.618 99.008 1.00 28.85 372 ASP A N 1
ATOM 1670 C CA . ASP A 1 239 ? -36.598 54.330 100.320 1.00 28.10 372 ASP A CA 1
ATOM 1671 C C . ASP A 1 239 ? -37.137 55.298 101.375 1.00 28.25 372 ASP A C 1
ATOM 1672 O O . ASP A 1 239 ? -37.523 56.423 101.061 1.00 28.50 372 ASP A O 1
ATOM 1677 N N . PRO A 1 240 ? -37.167 54.865 102.646 1.00 28.96 373 PRO A N 1
ATOM 1678 C CA . PRO A 1 240 ? -37.660 55.672 103.768 1.00 29.09 373 PRO A CA 1
ATOM 1679 C C . PRO A 1 240 ? -36.956 57.007 104.002 1.00 29.62 373 PRO A C 1
ATOM 1680 O O . PRO A 1 240 ? -37.509 57.890 104.659 1.00 30.44 373 PRO A O 1
ATOM 1684 N N . SER A 1 241 ? -35.746 57.158 103.473 1.00 29.32 374 SER A N 1
ATOM 1685 C CA . SER A 1 241 ? -34.988 58.392 103.664 1.00 29.84 374 SER A CA 1
ATOM 1686 C C . SER A 1 241 ? -35.466 59.548 102.789 1.00 31.23 374 SER A C 1
ATOM 1687 O O . SER A 1 241 ? -35.470 59.449 101.563 1.00 32.27 374 SER A O 1
ATOM 1690 N N . GLN A 1 242 ? -35.866 60.647 103.422 1.00 31.91 375 GLN A N 1
ATOM 1691 C CA . GLN A 1 242 ? -36.323 61.814 102.680 1.00 30.99 375 GLN A CA 1
ATOM 1692 C C . GLN A 1 242 ? -35.166 62.481 101.938 1.00 28.17 375 GLN A C 1
ATOM 1693 O O . GLN A 1 242 ? -35.288 62.797 100.755 1.00 28.62 375 GLN A O 1
ATOM 1699 N N . ARG A 1 243 ? -34.041 62.676 102.623 1.00 24.73 376 ARG A N 1
ATOM 1700 C CA . ARG A 1 243 ? -32.881 63.319 102.008 1.00 21.45 376 ARG A CA 1
ATOM 1701 C C . ARG A 1 243 ? -32.247 62.503 100.879 1.00 20.86 376 ARG A C 1
ATOM 1702 O O . ARG A 1 243 ? -31.728 63.069 99.913 1.00 19.96 376 ARG A O 1
ATOM 1710 N N . LEU A 1 244 ? -32.288 61.178 100.987 1.00 19.35 377 LEU A N 1
ATOM 1711 C CA . LEU A 1 244 ? -31.701 60.345 99.947 1.00 18.60 377 LEU A CA 1
ATOM 1712 C C . LEU A 1 244 ? -32.548 60.353 98.683 1.00 19.59 377 LEU A C 1
ATOM 1713 O O . LEU A 1 244 ? -32.016 60.283 97.573 1.00 20.06 377 LEU A O 1
ATOM 1718 N N . VAL A 1 245 ? -33.865 60.435 98.847 1.00 20.38 378 VAL A N 1
ATOM 1719 C CA . VAL A 1 245 ? -34.759 60.447 97.692 1.00 21.23 378 VAL A CA 1
ATOM 1720 C C . VAL A 1 245 ? -34.756 61.802 96.975 1.00 21.47 378 VAL A C 1
ATOM 1721 O O . VAL A 1 245 ? -35.011 61.873 95.777 1.00 21.00 378 VAL A O 1
ATOM 1725 N N . GLN A 1 246 ? -34.454 62.873 97.699 1.00 21.66 379 GLN A N 1
ATOM 1726 C CA . GLN A 1 246 ? -34.420 64.188 97.084 1.00 22.86 379 GLN A CA 1
ATOM 1727 C C . GLN A 1 246 ? -33.100 64.425 96.345 1.00 22.64 379 GLN A C 1
ATOM 1728 O O . GLN A 1 246 ? -33.092 64.996 95.252 1.00 23.18 379 GLN A O 1
ATOM 1734 N N . ASN A 1 247 ? -31.983 64.005 96.940 1.00 21.02 380 ASN A N 1
ATOM 1735 C CA . ASN A 1 247 ? -30.689 64.177 96.284 1.00 18.78 380 ASN A CA 1
ATOM 1736 C C . ASN A 1 247 ? -30.646 63.322 95.022 1.00 17.93 380 ASN A C 1
ATOM 1737 O O . ASN A 1 247 ? -30.005 63.688 94.039 1.00 16.34 380 ASN A O 1
ATOM 1742 N N . CYS A 1 248 ? -31.336 62.185 95.054 1.00 17.19 381 CYS A N 1
ATOM 1743 C CA . CYS A 1 248 ? -31.371 61.294 93.899 1.00 16.94 381 CYS A CA 1
ATOM 1744 C C . CYS A 1 248 ? -32.144 61.955 92.782 1.00 17.29 381 CYS A C 1
ATOM 1745 O O . CYS A 1 248 ? -31.794 61.836 91.603 1.00 17.69 381 CYS A O 1
ATOM 1748 N N . LEU A 1 249 ? -33.202 62.663 93.150 1.00 16.56 382 LEU A N 1
ATOM 1749 C CA . LEU A 1 249 ? -34.008 63.323 92.140 1.00 16.60 382 LEU A CA 1
ATOM 1750 C C . LEU A 1 249 ? -33.318 64.544 91.486 1.00 18.43 382 LEU A C 1
ATOM 1751 O O . LEU A 1 249 ? -33.379 64.664 90.260 1.00 19.21 382 LEU A O 1
ATOM 1756 N N . TRP A 1 250 ? -32.678 65.440 92.252 1.00 19.23 383 TRP A N 1
ATOM 1757 C CA . TRP A 1 250 ? -32.021 66.605 91.631 1.00 21.36 383 TRP A CA 1
ATOM 1758 C C . TRP A 1 250 ? -31.008 66.084 90.610 1.00 20.15 383 TRP A C 1
ATOM 1759 O O . TRP A 1 250 ? -30.926 66.543 89.454 1.00 19.92 383 TRP A O 1
ATOM 1770 N N . THR A 1 251 ? -30.285 65.061 91.041 1.00 18.25 384 THR A N 1
ATOM 1771 C CA . THR A 1 251 ? -29.279 64.459 90.190 1.00 15.53 384 THR A CA 1
ATOM 1772 C C . THR A 1 251 ? -29.804 63.790 88.918 1.00 15.49 384 THR A C 1
ATOM 1773 O O . THR A 1 251 ? -29.154 63.905 87.897 1.00 16.14 384 THR A O 1
ATOM 1777 N N . LEU A 1 252 ? -30.949 63.100 88.944 1.00 15.05 385 LEU A N 1
ATOM 1778 C CA . LEU A 1 252 ? -31.455 62.475 87.703 1.00 13.88 385 LEU A CA 1
ATOM 1779 C C . LEU A 1 252 ? -31.947 63.531 86.701 1.00 13.59 385 LEU A C 1
ATOM 1780 O O . LEU A 1 252 ? -31.984 63.301 85.487 1.00 11.68 385 LEU A O 1
ATOM 1785 N N . ARG A 1 253 ? -32.318 64.694 87.225 1.00 14.85 386 ARG A N 1
ATOM 1786 C CA . ARG A 1 253 ? -32.792 65.785 86.384 1.00 17.06 386 ARG A CA 1
ATOM 1787 C C . ARG A 1 253 ? -31.611 66.446 85.677 1.00 18.29 386 ARG A C 1
ATOM 1788 O O . ARG A 1 253 ? -31.739 66.928 84.551 1.00 20.03 386 ARG A O 1
ATOM 1796 N N . ASN A 1 254 ? -30.458 66.464 86.338 1.00 18.62 387 ASN A N 1
ATOM 1797 C CA . ASN A 1 254 ? -29.260 67.060 85.755 1.00 18.13 387 ASN A CA 1
ATOM 1798 C C . ASN A 1 254 ? -28.669 66.219 84.626 1.00 17.47 387 ASN A C 1
ATOM 1799 O O . ASN A 1 254 ? -28.197 66.759 83.631 1.00 17.80 387 ASN A O 1
ATOM 1804 N N . LEU A 1 255 ? -28.701 64.901 84.773 1.00 16.59 388 LEU A N 1
ATOM 1805 C CA . LEU A 1 255 ? -28.158 64.022 83.747 1.00 17.16 388 LEU A CA 1
ATOM 1806 C C . LEU A 1 255 ? -29.121 63.866 82.565 1.00 18.77 388 LEU A C 1
ATOM 1807 O O . LEU A 1 255 ? -28.699 63.769 81.413 1.00 18.36 388 LEU A O 1
ATOM 1812 N N . SER A 1 256 ? -30.416 63.856 82.873 1.00 20.45 389 SER A N 1
ATOM 1813 C CA . SER A 1 256 ? -31.495 63.681 81.898 1.00 21.36 389 SER A CA 1
ATOM 1814 C C . SER A 1 256 ? -31.278 64.088 80.437 1.00 22.84 389 SER A C 1
ATOM 1815 O O . SER A 1 256 ? -31.556 63.301 79.531 1.00 22.93 389 SER A O 1
ATOM 1818 N N . ASP A 1 257 ? -30.797 65.303 80.195 1.00 24.78 390 ASP A N 1
ATOM 1819 C CA . ASP A 1 257 ? -30.597 65.765 78.821 1.00 25.90 390 ASP A CA 1
ATOM 1820 C C . ASP A 1 257 ? -29.427 65.109 78.089 1.00 25.36 390 ASP A C 1
ATOM 1821 O O . ASP A 1 257 ? -29.008 65.580 77.033 1.00 25.41 390 ASP A O 1
ATOM 1826 N N . ALA A 1 258 ? -28.916 64.011 78.638 1.00 25.38 391 ALA A N 1
ATOM 1827 C CA . ALA A 1 258 ? -27.795 63.307 78.024 1.00 24.32 391 ALA A CA 1
ATOM 1828 C C . ALA A 1 258 ? -27.949 61.784 78.061 1.00 24.29 391 ALA A C 1
ATOM 1829 O O . ALA A 1 258 ? -27.040 61.056 77.660 1.00 23.54 391 ALA A O 1
ATOM 1831 N N . ALA A 1 259 ? -29.098 61.309 78.535 1.00 24.66 392 ALA A N 1
ATOM 1832 C CA . ALA A 1 259 ? -29.360 59.873 78.630 1.00 25.21 392 ALA A CA 1
ATOM 1833 C C . ALA A 1 259 ? -30.499 59.449 77.704 1.00 25.85 392 ALA A C 1
ATOM 1834 O O . ALA A 1 259 ? -31.054 58.356 77.841 1.00 24.66 392 ALA A O 1
ATOM 1836 N N . THR A 1 260 ? -30.823 60.320 76.754 1.00 26.41 393 THR A N 1
ATOM 1837 C CA . THR A 1 260 ? -31.906 60.092 75.803 1.00 26.68 393 THR A CA 1
ATOM 1838 C C . THR A 1 260 ? -31.715 58.958 74.793 1.00 28.07 393 THR A C 1
ATOM 1839 O O . THR A 1 260 ? -32.480 58.855 73.833 1.00 28.10 393 THR A O 1
ATOM 1843 N N . LYS A 1 261 ? -30.720 58.101 75.000 1.00 30.02 394 LYS A N 1
ATOM 1844 C CA . LYS A 1 261 ? -30.488 57.008 74.058 1.00 31.69 394 LYS A CA 1
ATOM 1845 C C . LYS A 1 261 ? -30.087 55.676 74.694 1.00 31.93 394 LYS A C 1
ATOM 1846 O O . LYS A 1 261 ? -29.851 54.691 73.991 1.00 32.78 394 LYS A O 1
ATOM 1852 N N . GLN A 1 262 ? -30.023 55.643 76.020 1.00 32.06 395 GLN A N 1
ATOM 1853 C CA . GLN A 1 262 ? -29.664 54.427 76.744 1.00 31.12 395 GLN A CA 1
ATOM 1854 C C . GLN A 1 262 ? -30.748 53.359 76.616 1.00 31.55 395 GLN A C 1
ATOM 1855 O O . GLN A 1 262 ? -31.936 53.651 76.755 1.00 32.15 395 GLN A O 1
ATOM 1861 N N . GLU A 1 263 ? -30.336 52.122 76.349 1.00 31.93 396 GLU A N 1
ATOM 1862 C CA . GLU A 1 263 ? -31.280 51.012 76.239 1.00 33.08 396 GLU A CA 1
ATOM 1863 C C . GLU A 1 263 ? -31.693 50.590 77.648 1.00 33.03 396 GLU A C 1
ATOM 1864 O O . GLU A 1 263 ? -31.132 51.065 78.636 1.00 34.34 396 GLU A O 1
ATOM 1870 N N . GLY A 1 264 ? -32.680 49.705 77.737 1.00 32.21 397 GLY A N 1
ATOM 1871 C CA . GLY A 1 264 ? -33.133 49.228 79.031 1.00 31.53 397 GLY A CA 1
ATOM 1872 C C . GLY A 1 264 ? -33.478 50.273 80.081 1.00 31.65 397 GLY A C 1
ATOM 1873 O O . GLY A 1 264 ? -33.073 50.150 81.239 1.00 31.91 397 GLY A O 1
ATOM 1874 N N . MET A 1 265 ? -34.213 51.309 79.692 1.00 30.48 398 MET A N 1
ATOM 1875 C CA . MET A 1 265 ? -34.625 52.335 80.646 1.00 28.69 398 MET A CA 1
ATOM 1876 C C . MET A 1 265 ? -36.093 52.075 80.971 1.00 27.29 398 MET A C 1
ATOM 1877 O O . MET A 1 265 ? -36.736 52.834 81.701 1.00 25.82 398 MET A O 1
ATOM 1882 N N . GLU A 1 266 ? -36.604 50.978 80.421 1.00 26.25 399 GLU A N 1
ATOM 1883 C CA . GLU A 1 266 ? -37.988 50.572 80.617 1.00 26.87 399 GLU A CA 1
ATOM 1884 C C . GLU A 1 266 ? -38.294 50.265 82.079 1.00 26.39 399 GLU A C 1
ATOM 1885 O O . GLU A 1 266 ? -39.458 50.220 82.480 1.00 27.49 399 GLU A O 1
ATOM 1891 N N . GLY A 1 267 ? -37.249 50.051 82.872 1.00 24.94 400 GLY A N 1
ATOM 189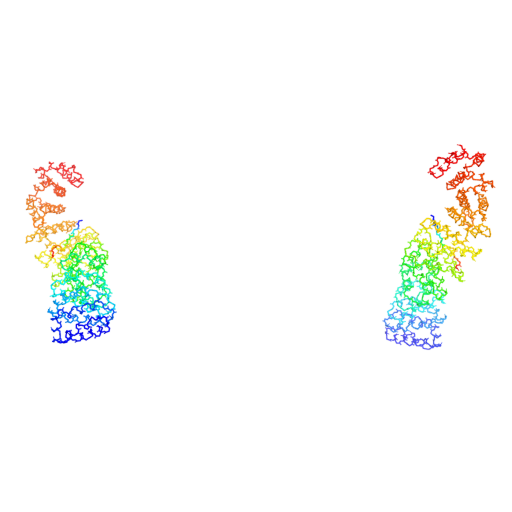2 C CA . GLY A 1 267 ? -37.441 49.760 84.280 1.00 21.32 400 GLY A CA 1
ATOM 1893 C C . GLY A 1 267 ? -37.687 51.030 85.070 1.00 20.21 400 GLY A C 1
ATOM 1894 O O . GLY A 1 267 ? -38.656 51.129 85.822 1.00 21.57 400 GLY A O 1
ATOM 1895 N N . LEU A 1 268 ? -36.807 52.009 84.880 1.00 17.80 401 LEU A N 1
ATOM 1896 C CA . LEU A 1 268 ? -36.889 53.297 85.567 1.00 14.58 401 LEU A CA 1
ATOM 1897 C C . LEU A 1 268 ? -38.131 54.116 85.192 1.00 14.48 401 LEU A C 1
ATOM 1898 O O . LEU A 1 268 ? -38.702 54.808 86.037 1.00 11.13 401 LEU A O 1
ATOM 1903 N N . LEU A 1 269 ? -38.542 54.040 83.928 1.00 15.39 402 LEU A N 1
ATOM 1904 C CA . LEU A 1 269 ? -39.712 54.783 83.461 1.00 16.04 402 LEU A CA 1
ATOM 1905 C C . LEU A 1 269 ? -40.992 54.354 84.167 1.00 17.22 402 LEU A C 1
ATOM 1906 O O . LEU A 1 269 ? -41.942 55.132 84.275 1.00 16.96 402 LEU A O 1
ATOM 1911 N N . GLY A 1 270 ? -41.018 53.112 84.641 1.00 17.93 403 GLY A N 1
ATOM 1912 C CA . GLY A 1 270 ? -42.191 52.625 85.343 1.00 17.29 403 GLY A CA 1
ATOM 1913 C C . GLY A 1 270 ? -42.353 53.381 86.649 1.00 17.34 403 GLY A C 1
ATOM 1914 O O . GLY A 1 270 ? -43.390 54.000 86.900 1.00 17.30 403 GLY A O 1
ATOM 1915 N N . THR A 1 271 ? -41.309 53.336 87.473 1.00 16.27 404 THR A N 1
ATOM 1916 C CA . THR A 1 271 ? -41.293 54.004 88.773 1.00 14.31 404 THR A CA 1
ATOM 1917 C C . THR A 1 271 ? -41.633 55.491 88.662 1.00 14.19 404 THR A C 1
ATOM 1918 O O . THR A 1 271 ? -42.528 55.989 89.349 1.00 13.07 404 THR A O 1
ATOM 1922 N N . LEU A 1 272 ? -40.914 56.192 87.793 1.00 14.65 405 LEU A N 1
ATOM 1923 C CA . LEU A 1 272 ? -41.120 57.624 87.603 1.00 16.21 405 LEU A CA 1
ATOM 1924 C C . LEU A 1 272 ? -42.583 58.026 87.446 1.00 16.80 405 LEU A C 1
ATOM 1925 O O . LEU A 1 272 ? -43.009 59.042 87.998 1.00 16.70 405 LEU A O 1
ATOM 1930 N N . VAL A 1 273 ? -43.351 57.237 86.701 1.00 17.77 406 VAL A N 1
ATOM 1931 C CA . VAL A 1 273 ? -44.763 57.549 86.488 1.00 19.68 406 VAL A CA 1
ATOM 1932 C C . VAL A 1 273 ? -45.538 57.494 87.802 1.00 20.63 406 VAL A C 1
ATOM 1933 O O . VAL A 1 273 ? -46.311 58.402 88.111 1.00 21.24 406 VAL A O 1
ATOM 1937 N N . GLN A 1 274 ? -45.331 56.431 88.575 1.00 20.80 407 GLN A N 1
ATOM 1938 C CA . GLN A 1 274 ? -46.018 56.295 89.850 1.00 21.39 407 GLN A CA 1
ATOM 1939 C C . GLN A 1 274 ? -45.701 57.477 90.752 1.00 21.44 407 GLN A C 1
ATOM 1940 O O . GLN A 1 274 ? -46.560 57.947 91.496 1.00 23.23 407 GLN A O 1
ATOM 1946 N N . LEU A 1 275 ? -44.463 57.958 90.675 1.00 20.44 408 LEU A N 1
ATOM 1947 C CA . LEU A 1 275 ? -44.017 59.075 91.505 1.00 19.39 408 LEU A CA 1
ATOM 1948 C C . LEU A 1 275 ? -44.657 60.420 91.183 1.00 17.65 408 LEU A C 1
ATOM 1949 O O . LEU A 1 275 ? -44.308 61.446 91.772 1.00 16.25 408 LEU A O 1
ATOM 1954 N N . LEU A 1 276 ? -45.593 60.420 90.246 1.00 16.46 409 LEU A N 1
ATOM 1955 C CA . LEU A 1 276 ? -46.279 61.652 89.915 1.00 16.48 409 LEU A CA 1
ATOM 1956 C C . LEU A 1 276 ? -47.312 61.838 91.015 1.00 17.25 409 LEU A C 1
ATOM 1957 O O . LEU A 1 276 ? -47.629 62.963 91.407 1.00 17.50 409 LEU A O 1
ATOM 1962 N N . GLY A 1 277 ? -47.813 60.715 91.525 1.00 17.26 410 GLY A N 1
ATOM 1963 C CA . GLY A 1 277 ? -48.792 60.754 92.596 1.00 16.90 410 GLY A CA 1
ATOM 1964 C C . GLY A 1 277 ? -48.086 60.736 93.938 1.00 16.37 410 GLY A C 1
ATOM 1965 O O . GLY A 1 277 ? -47.797 59.672 94.482 1.00 16.89 410 GLY A O 1
ATOM 1966 N N . SER A 1 278 ? -47.803 61.919 94.470 1.00 15.81 411 SER A N 1
ATOM 1967 C CA . SER A 1 278 ? -47.114 62.040 95.747 1.00 15.41 411 SER A CA 1
ATOM 1968 C C . SER A 1 278 ? -47.604 63.247 96.521 1.00 15.28 411 SER A C 1
ATOM 1969 O O . SER A 1 278 ? -48.205 64.157 95.953 1.00 15.64 411 SER A O 1
ATOM 1972 N N . ASP A 1 279 ? -47.339 63.249 97.821 1.00 16.05 412 ASP A N 1
ATOM 1973 C CA . ASP A 1 279 ? -47.741 64.353 98.674 1.00 17.69 412 ASP A CA 1
ATOM 1974 C C . ASP A 1 279 ? -46.668 65.433 98.618 1.00 18.96 412 ASP A C 1
ATOM 1975 O O . ASP A 1 279 ? -46.941 66.608 98.876 1.00 19.56 412 ASP A O 1
ATOM 1980 N N . ASP A 1 280 ? -45.446 65.029 98.279 1.00 19.32 413 ASP A N 1
ATOM 1981 C CA . ASP A 1 280 ? -44.336 65.972 98.176 1.00 20.58 413 ASP A CA 1
ATOM 1982 C C . ASP A 1 280 ? -44.426 66.618 96.797 1.00 20.49 413 ASP A C 1
ATOM 1983 O O . ASP A 1 280 ? -44.471 65.924 95.779 1.00 19.47 413 ASP A O 1
ATOM 1988 N N . ILE A 1 281 ? -44.456 67.945 96.765 1.00 20.78 414 ILE A N 1
ATOM 1989 C CA . ILE A 1 281 ? -44.567 68.657 95.505 1.00 22.07 414 ILE A CA 1
ATOM 1990 C C . ILE A 1 281 ? -43.207 69.026 94.918 1.00 22.40 414 ILE A C 1
ATOM 1991 O O . ILE A 1 281 ? -43.118 69.700 93.890 1.00 21.96 414 ILE A O 1
ATOM 1996 N N . ASN A 1 282 ? -42.144 68.582 95.579 1.00 23.08 415 ASN A N 1
ATOM 1997 C CA . ASN A 1 282 ? -40.798 68.819 95.076 1.00 24.77 415 ASN A CA 1
ATOM 1998 C C . ASN A 1 282 ? -40.449 67.532 94.340 1.00 23.44 415 ASN A C 1
ATOM 1999 O O . ASN A 1 282 ? -39.582 67.512 93.467 1.00 22.33 415 ASN A O 1
ATOM 2004 N N . VAL A 1 283 ? -41.148 66.463 94.716 1.00 21.74 416 VAL A N 1
ATOM 2005 C CA . VAL A 1 283 ? -40.964 65.140 94.133 1.00 20.32 416 VAL A CA 1
ATOM 2006 C C . VAL A 1 283 ? -41.741 65.048 92.827 1.00 21.60 416 VAL A C 1
ATOM 2007 O O . VAL A 1 283 ? -41.373 64.295 91.923 1.00 21.15 416 VAL A O 1
ATOM 2011 N N . VAL A 1 284 ? -42.820 65.820 92.733 1.00 22.90 417 VAL A N 1
ATOM 2012 C CA . VAL A 1 284 ? -43.638 65.835 91.526 1.00 22.84 417 VAL A CA 1
ATOM 2013 C C . VAL A 1 284 ? -42.927 66.659 90.456 1.00 22.17 417 VAL A C 1
ATOM 2014 O O . VAL A 1 284 ? -42.806 66.232 89.307 1.00 21.73 417 VAL A O 1
ATOM 2018 N N . THR A 1 285 ? -42.448 67.835 90.851 1.00 21.15 418 THR A N 1
ATOM 2019 C CA . THR A 1 285 ? -41.740 68.735 89.946 1.00 21.43 418 THR A CA 1
ATOM 2020 C C . THR A 1 285 ? -40.489 68.103 89.315 1.00 21.45 418 THR A C 1
ATOM 2021 O O . THR A 1 285 ? -40.292 68.194 88.104 1.00 21.26 418 THR A O 1
ATOM 2025 N N . CYS A 1 286 ? -39.649 67.468 90.129 1.00 20.92 419 CYS A N 1
ATOM 2026 C CA . CYS A 1 286 ? -38.438 66.824 89.618 1.00 20.21 419 CYS A CA 1
ATOM 2027 C C . CYS A 1 286 ? -38.765 65.643 88.717 1.00 20.06 419 CYS A C 1
ATOM 2028 O O . CYS A 1 286 ? -38.060 65.379 87.742 1.00 20.70 419 CYS A O 1
ATOM 2031 N N . ALA A 1 287 ? -39.832 64.927 89.052 1.00 19.05 420 ALA A N 1
ATOM 2032 C CA . ALA A 1 287 ? -40.249 63.767 88.276 1.00 17.82 420 ALA A CA 1
ATOM 2033 C C . ALA A 1 287 ? -40.814 64.189 86.928 1.00 16.95 420 ALA A C 1
ATOM 2034 O O . ALA A 1 287 ? -40.706 63.456 85.942 1.00 16.38 420 ALA A O 1
ATOM 2036 N N . ALA A 1 288 ? -41.416 65.375 86.894 1.00 15.99 421 ALA A N 1
ATOM 2037 C CA . ALA A 1 288 ? -42.009 65.910 85.673 1.00 15.99 421 ALA A CA 1
ATOM 2038 C C . ALA A 1 288 ? -40.962 66.133 84.583 1.00 16.41 421 ALA A C 1
ATOM 2039 O O . ALA A 1 288 ? -41.065 65.584 83.480 1.00 15.48 421 ALA A O 1
ATOM 2041 N N . GLY A 1 289 ? -39.955 66.941 84.904 1.00 16.18 422 GLY A N 1
ATOM 2042 C CA . GLY A 1 289 ? -38.898 67.241 83.955 1.00 15.60 422 GLY A CA 1
ATOM 2043 C C . GLY A 1 289 ? -38.159 66.035 83.405 1.00 15.56 422 GLY A C 1
ATOM 2044 O O . GLY A 1 289 ? -37.848 65.987 82.214 1.00 15.02 422 GLY A O 1
ATOM 2045 N N . ILE A 1 290 ? -37.869 65.062 84.264 1.00 15.72 423 ILE A N 1
ATOM 2046 C CA . ILE A 1 290 ? -37.158 63.858 83.843 1.00 15.06 423 ILE A CA 1
ATOM 2047 C C . ILE A 1 290 ? -37.929 63.089 82.770 1.00 14.86 423 ILE A C 1
ATOM 2048 O O . ILE A 1 290 ? -37.352 62.678 81.761 1.00 14.37 423 ILE A O 1
ATOM 2053 N N . LEU A 1 291 ? -39.229 62.895 82.990 1.00 14.47 424 LEU A N 1
ATOM 2054 C CA . LEU A 1 291 ? -40.067 62.186 82.023 1.00 13.79 424 LEU A CA 1
ATOM 2055 C C . LEU A 1 291 ? -40.123 62.982 80.728 1.00 13.51 424 LEU A C 1
ATOM 2056 O O . LEU A 1 291 ? -40.264 62.420 79.641 1.00 12.36 424 LEU A O 1
ATOM 2061 N N . SER A 1 292 ? -40.005 64.298 80.860 1.00 13.51 425 SER A N 1
ATOM 2062 C CA . SER A 1 292 ? -40.023 65.195 79.712 1.00 14.07 425 SER A CA 1
ATOM 2063 C C . SER A 1 292 ? -38.781 65.005 78.827 1.00 13.92 425 SER A C 1
ATOM 2064 O O . SER A 1 292 ? -38.892 64.937 77.601 1.00 13.87 425 SER A O 1
ATOM 2067 N N . ASN A 1 293 ? -37.608 64.905 79.454 1.00 12.89 426 ASN A N 1
ATOM 2068 C CA . ASN A 1 293 ? -36.344 64.735 78.735 1.00 12.05 426 ASN A CA 1
ATOM 2069 C C . ASN A 1 293 ? -36.085 63.344 78.148 1.00 12.04 426 ASN A C 1
ATOM 2070 O O . ASN A 1 293 ? -35.612 63.228 77.018 1.00 12.57 426 ASN A O 1
ATOM 2075 N N . LEU A 1 294 ? -36.374 62.292 78.908 1.00 11.35 427 LEU A N 1
ATOM 2076 C CA . LEU A 1 294 ? -36.150 60.932 78.417 1.00 10.63 427 LEU A CA 1
ATOM 2077 C C . LEU A 1 294 ? -37.130 60.560 77.307 1.00 11.95 427 LEU A C 1
ATOM 2078 O O . LEU A 1 294 ? -36.987 59.518 76.663 1.00 12.11 427 LEU A O 1
ATOM 2083 N N . THR A 1 295 ? -38.123 61.414 77.087 1.00 12.91 428 THR A N 1
ATOM 2084 C CA . THR A 1 295 ? -39.138 61.162 76.075 1.00 14.43 428 THR A CA 1
ATOM 2085 C C . THR A 1 295 ? -38.763 61.721 74.700 1.00 16.34 428 THR A C 1
ATOM 2086 O O . THR A 1 295 ? -39.500 61.554 73.725 1.00 17.55 428 THR A O 1
ATOM 2090 N N . CYS A 1 296 ? -37.600 62.359 74.614 1.00 16.89 429 CYS A N 1
ATOM 2091 C CA . CYS A 1 296 ? -37.146 62.934 73.353 1.00 16.75 429 CYS A CA 1
ATOM 2092 C C . CYS A 1 296 ? -36.612 61.916 72.348 1.00 17.11 429 CYS A C 1
ATOM 2093 O O . CYS A 1 296 ? -35.716 61.129 72.649 1.00 17.16 429 CYS A O 1
ATOM 2096 N N . ASN A 1 297 ? -37.197 61.946 71.154 1.00 17.78 430 ASN A N 1
ATOM 2097 C CA . ASN A 1 297 ? -36.823 61.096 70.023 1.00 18.36 430 ASN A CA 1
ATOM 2098 C C . ASN A 1 297 ? -36.556 59.609 70.263 1.00 18.94 430 ASN A C 1
ATOM 2099 O O . ASN A 1 297 ? -35.778 59.001 69.526 1.00 19.50 430 ASN A O 1
ATOM 2104 N N . ASN A 1 298 ? -37.198 59.013 71.263 1.00 18.97 431 ASN A N 1
ATOM 2105 C CA . ASN A 1 298 ? -36.989 57.589 71.534 1.00 19.37 431 ASN A CA 1
ATOM 2106 C C . ASN A 1 298 ? -38.311 56.816 71.466 1.00 19.18 431 ASN A C 1
ATOM 2107 O O . ASN A 1 298 ? -39.102 56.842 72.410 1.00 17.74 431 ASN A O 1
ATOM 2112 N N . TYR A 1 299 ? -38.538 56.119 70.353 1.00 19.65 432 TYR A N 1
ATOM 2113 C CA . TYR A 1 299 ? -39.777 55.369 70.161 1.00 19.78 432 TYR A CA 1
ATOM 2114 C C . TYR A 1 299 ? -39.973 54.252 71.182 1.00 21.03 432 TYR A C 1
ATOM 2115 O O . TYR A 1 299 ? -41.108 53.887 71.503 1.00 19.83 432 TYR A O 1
ATOM 2124 N N . LYS A 1 300 ? -38.872 53.721 71.705 1.00 22.50 433 LYS A N 1
ATOM 2125 C CA . LYS A 1 300 ? -38.955 52.657 72.702 1.00 22.98 433 LYS A CA 1
ATOM 2126 C C . LYS A 1 300 ? -39.401 53.184 74.064 1.00 22.17 433 LYS A C 1
ATOM 2127 O O . LYS A 1 300 ? -40.106 52.491 74.799 1.00 22.58 433 LYS A O 1
ATOM 2133 N N . ASN A 1 301 ? -38.994 54.405 74.402 1.00 20.95 434 ASN A N 1
ATOM 2134 C CA . ASN A 1 301 ? -39.389 54.994 75.676 1.00 20.72 434 ASN A CA 1
ATOM 2135 C C . ASN A 1 301 ? -40.796 55.572 75.586 1.00 21.37 434 ASN A C 1
ATOM 2136 O O . ASN A 1 301 ? -41.557 55.515 76.554 1.00 21.08 434 ASN A O 1
ATOM 2141 N N . LYS A 1 302 ? -41.144 56.117 74.422 1.00 22.88 435 LYS A N 1
ATOM 2142 C CA . LYS A 1 302 ? -42.467 56.705 74.224 1.00 22.24 435 LYS A CA 1
ATOM 2143 C C . LYS A 1 302 ? -43.585 55.685 74.399 1.00 21.97 435 LYS A C 1
ATOM 2144 O O . LYS A 1 302 ? -44.577 55.963 75.072 1.00 22.05 435 LYS A O 1
ATOM 2150 N N . MET A 1 303 ? -43.425 54.509 73.797 1.00 21.57 436 MET A N 1
ATOM 2151 C CA . MET A 1 303 ? -44.441 53.465 73.899 1.00 22.79 436 MET A CA 1
ATOM 2152 C C . MET A 1 303 ? -44.600 52.949 75.327 1.00 23.52 436 MET A C 1
ATOM 2153 O O . MET A 1 303 ? -45.713 52.882 75.853 1.00 22.36 436 MET A O 1
ATOM 2158 N N . MET A 1 304 ? -43.479 52.584 75.944 1.00 24.35 437 MET A N 1
ATOM 2159 C CA . MET A 1 304 ? -43.469 52.056 77.306 1.00 22.74 437 MET A CA 1
ATOM 2160 C C . MET A 1 304 ? -44.262 52.932 78.268 1.00 20.95 437 MET A C 1
ATOM 2161 O O . MET A 1 304 ? -45.033 52.425 79.085 1.00 20.10 437 MET A O 1
ATOM 2166 N N . VAL A 1 305 ? -44.068 54.244 78.176 1.00 19.23 438 VAL A N 1
ATOM 2167 C CA . VAL A 1 305 ? -44.791 55.166 79.040 1.00 18.49 438 VAL A CA 1
ATOM 2168 C C . VAL A 1 305 ? -46.287 55.059 78.743 1.00 19.38 438 VAL A C 1
ATOM 2169 O O . VAL A 1 305 ? -47.117 55.165 79.646 1.00 18.83 438 VAL A O 1
ATOM 2173 N N . CYS A 1 306 ? -46.626 54.828 77.478 1.00 19.98 439 CYS A N 1
ATOM 2174 C CA . CYS A 1 306 ? -48.025 54.698 77.085 1.00 21.91 439 CYS A CA 1
ATOM 2175 C C . CYS A 1 306 ? -48.691 53.473 77.708 1.00 23.50 439 CYS A C 1
ATOM 2176 O O . CYS A 1 306 ? -49.835 53.550 78.157 1.00 24.01 439 CYS A O 1
ATOM 2179 N N . GLN A 1 307 ? -47.973 52.351 77.736 1.00 25.02 440 GLN A N 1
ATOM 2180 C CA . GLN A 1 307 ? -48.494 51.098 78.289 1.00 26.22 440 GLN A CA 1
ATOM 2181 C C . GLN A 1 307 ? -48.782 51.124 79.779 1.00 26.09 440 GLN A C 1
ATOM 2182 O O . GLN A 1 307 ? -49.670 50.419 80.255 1.00 27.60 440 GLN A O 1
ATOM 2188 N N . VAL A 1 308 ? -48.022 51.917 80.521 1.00 25.10 441 VAL A N 1
ATOM 2189 C CA . VAL A 1 308 ? -48.212 51.980 81.960 1.00 24.41 441 VAL A CA 1
ATOM 2190 C C . VAL A 1 308 ? -49.127 53.124 82.387 1.00 23.06 441 VAL A C 1
ATOM 2191 O O . VAL A 1 308 ? -49.092 53.561 83.535 1.00 24.14 441 VAL A O 1
ATOM 2195 N N . GLY A 1 309 ? -49.948 53.600 81.456 1.00 21.89 442 GLY A N 1
ATOM 2196 C CA . GLY A 1 309 ? -50.871 54.683 81.756 1.00 21.04 442 GLY A CA 1
ATOM 2197 C C . GLY A 1 309 ? -50.228 56.040 82.000 1.00 19.97 442 GLY A C 1
ATOM 2198 O O . GLY A 1 309 ? -50.612 56.757 82.927 1.00 19.88 442 GLY A O 1
ATOM 2199 N N . GLY A 1 310 ? -49.261 56.400 81.163 1.00 18.55 443 GLY A N 1
ATOM 2200 C CA . GLY A 1 310 ? -48.586 57.675 81.318 1.00 18.55 443 GLY A CA 1
ATOM 2201 C C . GLY A 1 310 ? -49.432 58.884 80.960 1.00 19.85 443 GLY A C 1
ATOM 2202 O O . GLY A 1 310 ? -49.372 59.910 81.641 1.00 19.46 443 GLY A O 1
ATOM 2203 N N . ILE A 1 311 ? -50.223 58.772 79.895 1.00 20.85 444 ILE A N 1
ATOM 2204 C CA . ILE A 1 311 ? -51.076 59.876 79.451 1.00 21.45 444 ILE A CA 1
ATOM 2205 C C . ILE A 1 311 ? -52.042 60.317 80.550 1.00 22.31 444 ILE A C 1
ATOM 2206 O O . ILE A 1 311 ? -52.069 61.490 80.933 1.00 21.22 444 ILE A O 1
ATOM 2211 N N . GLU A 1 312 ? -52.829 59.368 81.052 1.00 23.59 445 GLU A N 1
ATOM 2212 C CA . GLU A 1 312 ? -53.810 59.643 82.098 1.00 24.30 445 GLU A CA 1
ATOM 2213 C C . GLU A 1 312 ? -53.196 60.279 83.342 1.00 23.45 445 GLU A C 1
ATOM 2214 O O . GLU A 1 312 ? -53.773 61.199 83.926 1.00 24.01 445 GLU A O 1
ATOM 2220 N N . ALA A 1 313 ? -52.031 59.784 83.749 1.00 21.63 446 ALA A N 1
ATOM 2221 C CA . ALA A 1 313 ? -51.348 60.306 84.928 1.00 19.99 446 ALA A CA 1
ATOM 2222 C C . ALA A 1 313 ? -50.929 61.766 84.753 1.00 18.55 446 ALA A C 1
ATOM 2223 O O . ALA A 1 313 ? -51.165 62.599 85.632 1.00 15.66 446 ALA A O 1
ATOM 2225 N N . LEU A 1 314 ? -50.311 62.060 83.611 1.00 17.41 447 LEU A N 1
ATOM 2226 C CA . LEU A 1 314 ? -49.833 63.403 83.283 1.00 15.67 447 LEU A CA 1
ATOM 2227 C C . LEU A 1 314 ? -50.931 64.468 83.181 1.00 14.82 447 LEU A C 1
ATOM 2228 O O . LEU A 1 314 ? -50.749 65.594 83.649 1.00 14.08 447 LEU A O 1
ATOM 2233 N N . VAL A 1 315 ? -52.057 64.122 82.560 1.00 13.56 448 VAL A N 1
ATOM 2234 C CA . VAL A 1 315 ? -53.165 65.069 82.425 1.00 12.50 448 VAL A CA 1
ATOM 2235 C C . VAL A 1 315 ? -53.561 65.547 83.814 1.00 12.06 448 VAL A C 1
ATOM 2236 O O . VAL A 1 315 ? -53.773 66.740 84.044 1.00 11.28 448 VAL A O 1
ATOM 2240 N N . ARG A 1 316 ? -53.650 64.591 84.731 1.00 11.70 449 ARG A N 1
ATOM 2241 C CA . ARG A 1 316 ? -54.018 64.851 86.117 1.00 12.45 449 ARG A CA 1
ATOM 2242 C C . ARG A 1 316 ? -53.014 65.749 86.844 1.00 12.89 449 ARG A C 1
ATOM 2243 O O . ARG A 1 316 ? -53.391 66.524 87.728 1.00 11.76 449 ARG A O 1
ATOM 2251 N N . THR A 1 317 ? -51.741 65.650 86.464 1.00 13.50 450 THR A N 1
ATOM 2252 C CA . THR A 1 317 ? -50.688 66.447 87.089 1.00 11.92 450 THR A CA 1
ATOM 2253 C C . THR A 1 317 ? -50.884 67.937 86.834 1.00 10.79 450 THR A C 1
ATOM 2254 O O . THR A 1 317 ? -50.730 68.757 87.740 1.00 11.07 450 THR A O 1
ATOM 2258 N N . VAL A 1 318 ? -51.227 68.278 85.598 1.00 9.76 451 VAL A N 1
ATOM 2259 C CA . VAL A 1 318 ? -51.449 69.666 85.212 1.00 9.56 451 VAL A CA 1
ATOM 2260 C C . VAL A 1 318 ? -52.671 70.264 85.911 1.00 9.03 451 VAL A C 1
ATOM 2261 O O . VAL A 1 318 ? -52.675 71.448 86.256 1.00 7.44 451 VAL A O 1
ATOM 2265 N N . LEU A 1 319 ? -53.699 69.444 86.125 1.00 9.85 452 LEU A N 1
ATOM 2266 C CA . LEU A 1 319 ? -54.927 69.902 86.775 1.00 9.89 452 LEU A CA 1
ATOM 2267 C C . LEU A 1 319 ? -54.722 70.408 88.197 1.00 10.38 452 LEU A C 1
ATOM 2268 O O . LEU A 1 319 ? -55.260 71.455 88.561 1.00 11.71 452 LEU A O 1
ATOM 2273 N N . ARG A 1 320 ? -53.951 69.678 89.002 1.00 10.04 453 ARG A N 1
ATOM 2274 C CA . ARG A 1 320 ? -53.724 70.097 90.381 1.00 10.84 453 ARG A CA 1
ATOM 2275 C C . ARG A 1 320 ? -52.620 71.142 90.518 1.00 11.54 453 ARG A C 1
ATOM 2276 O O . ARG A 1 320 ? -52.569 71.865 91.512 1.00 10.93 453 ARG A O 1
ATOM 2284 N N . ALA A 1 321 ? -51.751 71.234 89.516 1.00 12.53 454 ALA A N 1
ATOM 2285 C CA . ALA A 1 321 ? -50.647 72.193 89.548 1.00 14.98 454 ALA A CA 1
ATOM 2286 C C . ALA A 1 321 ? -51.114 73.648 89.606 1.00 17.05 454 ALA A C 1
ATOM 2287 O O . ALA A 1 321 ? -50.453 74.497 90.207 1.00 15.67 454 ALA A O 1
ATOM 2289 N N . GLY A 1 322 ? -52.245 73.935 88.973 1.00 19.59 455 GLY A N 1
ATOM 2290 C CA . GLY A 1 322 ? -52.763 75.292 88.982 1.00 22.65 455 GLY A CA 1
ATOM 2291 C C . GLY A 1 322 ? -51.961 76.284 88.156 1.00 24.46 455 GLY A C 1
ATOM 2292 O O . GLY A 1 322 ? -51.717 76.057 86.969 1.00 24.81 455 GLY A O 1
ATOM 2293 N N . ASP A 1 323 ? -51.550 77.385 88.786 1.00 25.87 456 ASP A N 1
ATOM 2294 C CA . ASP A 1 323 ? -50.784 78.426 88.105 1.00 28.33 456 ASP A CA 1
ATOM 2295 C C . ASP A 1 323 ? -49.281 78.324 88.361 1.00 29.78 456 ASP A C 1
ATOM 2296 O O . ASP A 1 323 ? -48.519 79.230 88.017 1.00 29.82 456 ASP A O 1
ATOM 2301 N N . ARG A 1 324 ? -48.859 77.226 88.978 1.00 30.62 457 ARG A N 1
ATOM 2302 C CA . ARG A 1 324 ? -47.447 77.002 89.261 1.00 30.95 457 ARG A CA 1
ATOM 2303 C C . ARG A 1 324 ? -46.775 76.572 87.956 1.00 30.46 457 ARG A C 1
ATOM 2304 O O . ARG A 1 324 ? -46.833 75.404 87.567 1.00 29.76 457 ARG A O 1
ATOM 2312 N N . GLU A 1 325 ? -46.147 77.539 87.288 1.00 29.83 458 GLU A N 1
ATOM 2313 C CA . GLU A 1 325 ? -45.492 77.316 86.002 1.00 30.04 458 GLU A CA 1
ATOM 2314 C C . GLU A 1 325 ? -44.210 76.489 85.976 1.00 29.38 458 GLU A C 1
ATOM 2315 O O . GLU A 1 325 ? -43.635 76.277 84.907 1.00 28.81 458 GLU A O 1
ATOM 2321 N N . ASP A 1 326 ? -43.751 76.019 87.130 1.00 28.98 459 ASP A N 1
ATOM 2322 C CA . ASP A 1 326 ? -42.549 75.194 87.149 1.00 29.39 459 ASP A CA 1
ATOM 2323 C C . ASP A 1 326 ? -42.923 73.712 87.133 1.00 27.67 459 ASP A C 1
ATOM 2324 O O . ASP A 1 326 ? -42.054 72.840 87.154 1.00 28.17 459 ASP A O 1
ATOM 2329 N N . ILE A 1 327 ? -44.225 73.438 87.092 1.00 25.22 460 ILE A N 1
ATOM 2330 C CA . ILE A 1 327 ? -44.728 72.068 87.053 1.00 23.46 460 ILE A CA 1
ATOM 2331 C C . ILE A 1 327 ? -45.451 71.855 85.729 1.00 22.16 460 ILE A C 1
ATOM 2332 O O . ILE A 1 327 ? -45.237 70.854 85.042 1.00 21.98 460 ILE A O 1
ATOM 2337 N N . THR A 1 328 ? -46.304 72.814 85.379 1.00 20.66 461 THR A N 1
ATOM 2338 C CA . THR A 1 328 ? -47.090 72.757 84.149 1.00 19.93 461 THR A CA 1
ATOM 2339 C C . THR A 1 328 ? -46.248 72.714 82.876 1.00 19.62 461 THR A C 1
ATOM 2340 O O . THR A 1 328 ? -46.540 71.945 81.960 1.00 18.46 461 THR A O 1
ATOM 2344 N N . GLU A 1 329 ? -45.206 73.539 82.826 1.00 20.08 462 GLU A N 1
ATOM 2345 C CA . GLU A 1 329 ? -44.328 73.610 81.663 1.00 19.99 462 GLU A CA 1
ATOM 2346 C C . GLU A 1 329 ? -43.713 72.263 81.259 1.00 18.40 462 GLU A C 1
ATOM 2347 O O . GLU A 1 329 ? -43.886 71.817 80.126 1.00 17.66 462 GLU A O 1
ATOM 2353 N N . PRO A 1 330 ? -42.984 71.600 82.174 1.00 17.59 463 PRO A N 1
ATOM 2354 C CA . PRO A 1 330 ? -42.372 70.307 81.844 1.00 17.50 463 PRO A CA 1
ATOM 2355 C C . PRO A 1 330 ? -43.383 69.240 81.409 1.00 17.66 463 PRO A C 1
ATOM 2356 O O . PRO A 1 330 ? -43.126 68.458 80.490 1.00 15.73 463 PRO A O 1
ATOM 2360 N N . ALA A 1 331 ? -44.531 69.215 82.081 1.00 17.82 464 ALA A N 1
ATOM 2361 C CA . ALA A 1 331 ? -45.582 68.247 81.788 1.00 17.27 464 ALA A CA 1
ATOM 2362 C C . ALA A 1 331 ? -46.157 68.402 80.382 1.00 17.03 464 ALA A C 1
ATOM 2363 O O . ALA A 1 331 ? -46.312 67.416 79.659 1.00 15.87 464 ALA A O 1
ATOM 2365 N N . ILE A 1 332 ? -46.477 69.636 79.999 1.00 16.93 465 ILE A N 1
ATOM 2366 C CA . ILE A 1 332 ? -47.035 69.907 78.675 1.00 16.95 465 ILE A CA 1
ATOM 2367 C C . ILE A 1 332 ? -46.059 69.483 77.574 1.00 16.96 465 ILE A C 1
ATOM 2368 O O . ILE A 1 332 ? -46.472 68.965 76.535 1.00 16.61 465 ILE A O 1
ATOM 2373 N N . CYS A 1 333 ? -44.766 69.695 77.802 1.00 16.73 466 CYS A N 1
ATOM 2374 C CA . CYS A 1 333 ? -43.757 69.308 76.821 1.00 16.14 466 CYS A CA 1
ATOM 2375 C C . CYS A 1 333 ? -43.696 67.787 76.723 1.00 15.27 466 CYS A C 1
ATOM 2376 O O . CYS A 1 333 ? -43.320 67.240 75.689 1.00 14.66 466 CYS A O 1
ATOM 2379 N N . ALA A 1 334 ? -44.071 67.112 77.808 1.00 15.10 467 ALA A N 1
ATOM 2380 C CA . ALA A 1 334 ? -44.051 65.651 77.864 1.00 14.43 467 ALA A CA 1
ATOM 2381 C C . ALA A 1 334 ? -45.220 65.008 77.122 1.00 13.75 467 ALA A C 1
ATOM 2382 O O . ALA A 1 334 ? -45.139 63.851 76.701 1.00 13.74 467 ALA A O 1
ATOM 2384 N N . LEU A 1 335 ? -46.314 65.747 76.975 1.00 11.88 468 LEU A N 1
ATOM 2385 C CA . LEU A 1 335 ? -47.466 65.224 76.257 1.00 11.03 468 LEU A CA 1
ATOM 2386 C C . LEU A 1 335 ? -47.257 65.523 74.775 1.00 11.27 468 LEU A C 1
ATOM 2387 O O . LEU A 1 335 ? -47.725 64.788 73.904 1.00 10.74 468 LEU A O 1
ATOM 2392 N N . ARG A 1 336 ? -46.530 66.605 74.505 1.00 11.01 469 ARG A N 1
ATOM 2393 C CA . ARG A 1 336 ? -46.235 67.028 73.142 1.00 10.82 469 ARG A CA 1
ATOM 2394 C C . ARG A 1 336 ? -45.350 66.014 72.429 1.00 12.49 469 ARG A C 1
ATOM 2395 O O . ARG A 1 336 ? -45.572 65.701 71.261 1.00 14.64 469 ARG A O 1
ATOM 2403 N N . HIS A 1 337 ? -44.342 65.511 73.137 1.00 13.00 470 HIS A N 1
ATOM 2404 C CA . HIS A 1 337 ? -43.416 64.522 72.586 1.00 13.66 470 HIS A CA 1
ATOM 2405 C C . HIS A 1 337 ? -44.149 63.212 72.282 1.00 14.60 470 HIS A C 1
ATOM 2406 O O . HIS A 1 337 ? -43.955 62.602 71.227 1.00 13.47 470 HIS A O 1
ATOM 2413 N N . LEU A 1 338 ? -44.983 62.792 73.229 1.00 15.84 471 LEU A N 1
ATOM 2414 C CA . LEU A 1 338 ? -45.741 61.549 73.128 1.00 17.94 471 LEU A CA 1
ATOM 2415 C C . LEU A 1 338 ? -46.755 61.470 71.998 1.00 19.25 471 LEU A C 1
ATOM 2416 O O . LEU A 1 338 ? -47.015 60.388 71.466 1.00 19.32 471 LEU A O 1
ATOM 2421 N N . THR A 1 339 ? -47.343 62.601 71.636 1.00 19.82 472 THR A N 1
ATOM 2422 C CA . THR A 1 339 ? -48.319 62.607 70.557 1.00 21.44 472 THR A CA 1
ATOM 2423 C C . THR A 1 339 ? -47.627 62.855 69.220 1.00 22.93 472 THR A C 1
ATOM 2424 O O . THR A 1 339 ? -48.085 63.671 68.420 1.00 23.99 472 THR A O 1
ATOM 2428 N N . SER A 1 340 ? -46.525 62.146 68.976 1.00 25.11 473 SER A N 1
ATOM 2429 C CA . SER A 1 340 ? -45.791 62.325 67.726 1.00 27.02 473 SER A CA 1
ATOM 2430 C C . SER A 1 340 ? -44.675 61.329 67.400 1.00 27.86 473 SER A C 1
ATOM 2431 O O . SER A 1 340 ? -43.858 60.973 68.254 1.00 26.49 473 SER A O 1
ATOM 2434 N N . ARG A 1 341 ? -44.672 60.900 66.138 1.00 29.41 474 ARG A N 1
ATOM 2435 C CA . ARG A 1 341 ? -43.687 59.990 65.558 1.00 31.23 474 ARG A CA 1
ATOM 2436 C C . ARG A 1 341 ? -43.456 58.597 66.149 1.00 32.14 474 ARG A C 1
ATOM 2437 O O . ARG A 1 341 ? -42.389 58.317 66.697 1.00 33.22 474 ARG A O 1
ATOM 2445 N N . HIS A 1 342 ? -44.453 57.723 66.014 1.00 32.77 475 HIS A N 1
ATOM 2446 C CA . HIS A 1 342 ? -44.360 56.340 66.485 1.00 33.57 475 HIS A CA 1
ATOM 2447 C C . HIS A 1 342 ? -45.704 55.616 66.419 1.00 34.61 475 HIS A C 1
ATOM 2448 O O . HIS A 1 342 ? -46.757 56.246 66.316 1.00 34.44 475 HIS A O 1
ATOM 2455 N N . GLN A 1 343 ? -45.650 54.287 66.474 1.00 36.30 476 GLN A N 1
ATOM 2456 C CA . GLN A 1 343 ? -46.831 53.427 66.382 1.00 38.84 476 GLN A CA 1
ATOM 2457 C C . GLN A 1 343 ? -48.043 53.711 67.274 1.00 40.83 476 GLN A C 1
ATOM 2458 O O . GLN A 1 343 ? -49.168 53.379 66.903 1.00 42.33 476 GLN A O 1
ATOM 2464 N N . GLU A 1 344 ? -47.833 54.313 68.440 1.00 41.60 477 GLU A N 1
ATOM 2465 C CA . GLU A 1 344 ? -48.947 54.596 69.344 1.00 41.43 477 GLU A CA 1
ATOM 2466 C C . GLU A 1 344 ? -49.297 56.083 69.396 1.00 40.73 477 GLU A C 1
ATOM 2467 O O . GLU A 1 344 ? -50.068 56.516 70.254 1.00 39.27 477 GLU A O 1
ATOM 2473 N N . ALA A 1 345 ? -48.726 56.857 68.478 1.00 41.27 478 ALA A N 1
ATOM 2474 C CA . ALA A 1 345 ? -48.968 58.299 68.412 1.00 41.29 478 ALA A CA 1
ATOM 2475 C C . ALA A 1 345 ? -50.454 58.616 68.235 1.00 40.69 478 ALA A C 1
ATOM 2476 O O . ALA A 1 345 ? -50.924 59.688 68.621 1.00 40.02 478 ALA A O 1
ATOM 2478 N N . GLU A 1 346 ? -51.181 57.676 67.640 1.00 39.84 479 GLU A N 1
ATOM 2479 C CA . GLU A 1 346 ? -52.611 57.821 67.414 1.00 39.27 479 GLU A CA 1
ATOM 2480 C C . GLU A 1 346 ? -53.357 57.600 68.727 1.00 37.95 479 GLU A C 1
ATOM 2481 O O . GLU A 1 346 ? -54.187 58.415 69.124 1.00 38.17 479 GLU A O 1
ATOM 2487 N N . MET A 1 347 ? -53.055 56.491 69.394 1.00 36.94 480 MET A N 1
ATOM 2488 C CA . MET A 1 347 ? -53.679 56.163 70.671 1.00 35.65 480 MET A CA 1
ATOM 2489 C C . MET A 1 347 ? -53.488 57.336 71.617 1.00 32.74 480 MET A C 1
ATOM 2490 O O . MET A 1 347 ? -54.400 57.724 72.345 1.00 31.47 480 MET A O 1
ATOM 2495 N N . ALA A 1 348 ? -52.282 57.890 71.591 1.00 30.68 481 ALA A N 1
ATOM 2496 C CA . ALA A 1 348 ? -51.921 59.020 72.433 1.00 29.17 481 ALA A CA 1
ATOM 2497 C C . ALA A 1 348 ? -52.875 60.197 72.246 1.00 28.11 481 ALA A C 1
ATOM 2498 O O . ALA A 1 348 ? -53.439 60.711 73.213 1.00 28.26 481 ALA A O 1
ATOM 2500 N N . GLN A 1 349 ? -53.049 60.620 70.998 1.00 26.28 482 GLN A N 1
ATOM 2501 C CA . GLN A 1 349 ? -53.928 61.739 70.675 1.00 23.67 482 GLN A CA 1
ATOM 2502 C C . GLN A 1 349 ? -55.364 61.500 71.128 1.00 22.01 482 GLN A C 1
ATOM 2503 O O . GLN A 1 349 ? -56.025 62.419 71.611 1.00 20.99 482 GLN A O 1
ATOM 2509 N N . ASN A 1 350 ? -55.846 60.270 70.969 1.00 20.20 483 ASN A N 1
ATOM 2510 C CA . ASN A 1 350 ? -57.206 59.929 71.371 1.00 19.83 483 ASN A CA 1
ATOM 2511 C C . ASN A 1 350 ? -57.391 59.912 72.886 1.00 19.02 483 ASN A C 1
ATOM 2512 O O . ASN A 1 350 ? -58.413 60.373 73.401 1.00 19.19 483 ASN A O 1
ATOM 2517 N N . ALA A 1 351 ? -56.400 59.383 73.595 1.00 17.38 484 ALA A N 1
ATOM 2518 C CA . ALA A 1 351 ? -56.464 59.288 75.048 1.00 15.37 484 ALA A CA 1
ATOM 2519 C C . ALA A 1 351 ? -56.567 60.628 75.772 1.00 14.21 484 ALA A C 1
ATOM 2520 O O . ALA A 1 351 ? -57.356 60.764 76.707 1.00 14.05 484 ALA A O 1
ATOM 2522 N N . VAL A 1 352 ? -55.776 61.614 75.356 1.00 12.61 485 VAL A N 1
ATOM 2523 C CA . VAL A 1 352 ? -55.811 62.925 76.003 1.00 11.94 485 VAL A CA 1
ATOM 2524 C C . VAL A 1 352 ? -57.241 63.449 76.079 1.00 13.28 485 VAL A C 1
ATOM 2525 O O . VAL A 1 352 ? -57.605 64.156 77.021 1.00 12.19 485 VAL A O 1
ATOM 2529 N N . ARG A 1 353 ? -58.044 63.098 75.077 1.00 15.31 486 ARG A N 1
ATOM 2530 C CA . ARG A 1 353 ? -59.442 63.514 75.019 1.00 16.32 486 ARG A CA 1
ATOM 2531 C C . ARG A 1 353 ? -60.261 62.594 75.918 1.00 17.45 486 ARG A C 1
ATOM 2532 O O . ARG A 1 353 ? -61.005 63.050 76.787 1.00 16.53 486 ARG A O 1
ATOM 2540 N N . LEU A 1 354 ? -60.104 61.291 75.701 1.00 19.01 487 LEU A N 1
ATOM 2541 C CA . LEU A 1 354 ? -60.814 60.280 76.473 1.00 20.37 487 LEU A CA 1
ATOM 2542 C C . LEU A 1 354 ? -60.545 60.355 77.975 1.00 21.39 487 LEU A C 1
ATOM 2543 O O . LEU A 1 354 ? -61.086 59.558 78.742 1.00 22.29 487 LEU A O 1
ATOM 2548 N N . HIS A 1 355 ? -59.710 61.300 78.396 1.00 21.31 488 HIS A N 1
ATOM 2549 C CA . HIS A 1 355 ? -59.407 61.451 79.813 1.00 21.10 488 HIS A CA 1
ATOM 2550 C C . HIS A 1 355 ? -59.679 62.859 80.331 1.00 21.52 488 HIS A C 1
ATOM 2551 O O . HIS A 1 355 ? -59.079 63.295 81.314 1.00 22.42 488 HIS A O 1
ATOM 2558 N N . TYR A 1 356 ? -60.586 63.562 79.653 1.00 21.34 489 TYR A N 1
ATOM 2559 C CA . TYR A 1 356 ? -61.012 64.912 80.038 1.00 20.78 489 TYR A CA 1
ATOM 2560 C C . TYR A 1 356 ? -59.897 65.952 80.163 1.00 19.18 489 TYR A C 1
ATOM 2561 O O . TYR A 1 356 ? -59.880 66.735 81.115 1.00 17.46 489 TYR A O 1
ATOM 2570 N N . GLY A 1 357 ? -58.986 65.981 79.194 1.00 18.35 490 GLY A N 1
ATOM 2571 C CA . GLY A 1 357 ? -57.885 66.926 79.255 1.00 17.28 490 GLY A CA 1
ATOM 2572 C C . GLY A 1 357 ? -57.955 68.151 78.361 1.00 16.57 490 GLY A C 1
ATOM 2573 O O . GLY A 1 357 ? -57.267 69.139 78.620 1.00 15.93 490 GLY A O 1
ATOM 2574 N N . LEU A 1 358 ? -58.781 68.099 77.319 1.00 15.94 491 LEU A N 1
ATOM 2575 C CA . LEU A 1 358 ? -58.910 69.219 76.386 1.00 15.18 491 LEU A CA 1
ATOM 2576 C C . LEU A 1 358 ? -59.246 70.569 77.035 1.00 15.92 491 LEU A C 1
ATOM 2577 O O . LEU A 1 358 ? -58.707 71.600 76.636 1.00 16.39 491 LEU A O 1
ATOM 2582 N N . PRO A 1 359 ? -60.143 70.585 78.035 1.00 16.79 492 PRO A N 1
ATOM 2583 C CA . PRO A 1 359 ? -60.498 71.849 78.692 1.00 16.31 492 PRO A CA 1
ATOM 2584 C C . PRO A 1 359 ? -59.301 72.632 79.239 1.00 17.29 492 PRO A C 1
ATOM 2585 O O . PRO A 1 359 ? -59.061 73.773 78.845 1.00 16.57 492 PRO A O 1
ATOM 2589 N N . VAL A 1 360 ? -58.555 72.003 80.145 1.00 19.17 493 VAL A N 1
ATOM 2590 C CA . VAL A 1 360 ? -57.395 72.624 80.785 1.00 20.45 493 VAL A CA 1
ATOM 2591 C C . VAL A 1 360 ? -56.278 73.049 79.825 1.00 21.47 493 VAL A C 1
ATOM 2592 O O . VAL A 1 360 ? -55.565 74.021 80.090 1.00 21.25 493 VAL A O 1
ATOM 2596 N N . VAL A 1 361 ? -56.127 72.327 78.716 1.00 22.28 494 VAL A N 1
ATOM 2597 C CA . VAL A 1 361 ? -55.093 72.642 77.727 1.00 22.71 494 VAL A CA 1
ATOM 2598 C C . VAL A 1 361 ? -55.285 74.019 77.083 1.00 2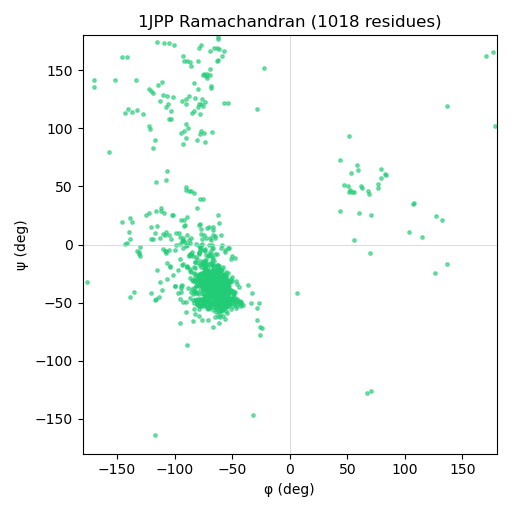3.39 494 VAL A C 1
ATOM 2599 O O . VAL A 1 361 ? -54.318 74.751 76.865 1.00 23.53 494 VAL A O 1
ATOM 2603 N N . VAL A 1 362 ? -56.532 74.366 76.779 1.00 22.89 495 VAL A N 1
ATOM 2604 C CA . VAL A 1 362 ? -56.833 75.650 76.159 1.00 22.34 495 VAL A CA 1
ATOM 2605 C C . VAL A 1 362 ? -56.858 76.800 77.169 1.00 23.18 495 VAL A C 1
ATOM 2606 O O . VAL A 1 362 ? -56.791 77.966 76.781 1.00 23.58 495 VAL A O 1
ATOM 2610 N N . LYS A 1 363 ? -56.938 76.476 78.458 1.00 23.27 496 LYS A N 1
ATOM 2611 C CA . LYS A 1 363 ? -56.965 77.507 79.497 1.00 23.77 496 LYS A CA 1
ATOM 2612 C C . LYS A 1 363 ? -55.596 78.138 79.727 1.00 24.03 496 LYS A C 1
ATOM 2613 O O . LYS A 1 363 ? -55.497 79.303 80.123 1.00 23.34 496 LYS A O 1
ATOM 2619 N N . LEU A 1 364 ? -54.542 77.362 79.493 1.00 24.34 497 LEU A N 1
ATOM 2620 C CA . LEU A 1 364 ? -53.182 77.848 79.690 1.00 25.17 497 LEU A CA 1
ATOM 2621 C C . LEU A 1 364 ? -52.734 78.843 78.620 1.00 26.11 497 LEU A C 1
ATOM 2622 O O . LEU A 1 364 ? -51.678 79.461 78.742 1.00 24.46 497 LEU A O 1
ATOM 2627 N N . LEU A 1 365 ? -53.540 79.001 77.577 1.00 28.66 498 LEU A N 1
ATOM 2628 C CA . LEU A 1 365 ? -53.222 79.938 76.511 1.00 32.18 498 LEU A CA 1
ATOM 2629 C C . LEU A 1 365 ? -53.491 81.352 77.006 1.00 34.70 498 LEU A C 1
ATOM 2630 O O . LEU A 1 365 ? -52.827 82.303 76.605 1.00 35.49 498 LEU A O 1
ATOM 2635 N N . HIS A 1 366 ? -54.467 81.498 77.890 1.00 39.26 499 HIS A N 1
ATOM 2636 C CA . HIS A 1 366 ? -54.829 82.809 78.437 1.00 42.34 499 HIS A CA 1
ATOM 2637 C C . HIS A 1 366 ? -53.876 83.265 79.555 1.00 46.74 499 HIS A C 1
ATOM 2638 O O . HIS A 1 366 ? -53.205 82.439 80.152 1.00 45.00 499 HIS A O 1
ATOM 2645 N N . PRO A 1 367 ? -53.788 84.583 79.834 1.00 49.38 500 PRO A N 1
ATOM 2646 C CA . PRO A 1 367 ? -52.915 85.094 80.929 1.00 49.47 500 PRO A CA 1
ATOM 2647 C C . PRO A 1 367 ? -53.475 84.294 82.169 1.00 50.23 500 PRO A C 1
ATOM 2648 O O . PRO A 1 367 ? -54.622 83.803 82.058 1.00 47.84 500 PRO A O 1
ATOM 2652 N N . PRO A 1 368 ? -52.786 84.251 83.366 1.00 49.90 501 PRO A N 1
ATOM 2653 C CA . PRO A 1 368 ? -51.521 84.809 83.864 1.00 48.70 501 PRO A CA 1
ATOM 2654 C C . PRO A 1 368 ? -50.253 84.471 83.086 1.00 46.95 501 PRO A C 1
ATOM 2655 O O . PRO A 1 368 ? -49.308 85.256 83.040 1.00 48.68 501 PRO A O 1
ATOM 2659 N N . SER A 1 369 ? -50.259 83.282 82.522 1.00 38.58 502 SER A N 1
ATOM 2660 C CA . SER A 1 369 ? -49.172 82.743 81.711 1.00 37.14 502 SER A CA 1
ATOM 2661 C C . SER A 1 369 ? -48.125 83.615 81.001 1.00 36.28 502 SER A C 1
ATOM 2662 O O . SER A 1 369 ? -48.389 84.737 80.577 1.00 36.10 502 SER A O 1
ATOM 2665 N N . HIS A 1 370 ? -46.946 83.013 80.836 1.00 36.19 503 HIS A N 1
ATOM 2666 C CA . HIS A 1 370 ? -45.807 83.645 80.159 1.00 35.75 503 HIS A CA 1
ATOM 2667 C C . HIS A 1 370 ? -45.495 83.029 78.778 1.00 33.61 503 HIS A C 1
ATOM 2668 O O . HIS A 1 370 ? -46.085 82.017 78.380 1.00 33.56 503 HIS A O 1
ATOM 2675 N N . TRP A 1 371 ? -44.556 83.639 78.054 1.00 30.40 504 TRP A N 1
ATOM 2676 C CA . TRP A 1 371 ? -44.176 83.180 76.716 1.00 28.52 504 TRP A CA 1
ATOM 2677 C C . TRP A 1 371 ? -43.642 81.750 76.594 1.00 27.68 504 TRP A C 1
ATOM 2678 O O . TRP A 1 371 ? -44.097 80.993 75.734 1.00 28.20 504 TRP A O 1
ATOM 2689 N N . PRO A 1 372 ? -42.663 81.364 77.431 1.00 25.66 505 PRO A N 1
ATOM 2690 C CA . PRO A 1 372 ? -42.131 80.000 77.341 1.00 23.52 505 PRO A CA 1
ATOM 2691 C C . PRO A 1 372 ? -43.214 78.920 77.419 1.00 22.67 505 PRO A C 1
ATOM 2692 O O . PRO A 1 372 ? -43.180 77.938 76.675 1.00 21.38 505 PRO A O 1
ATOM 2696 N N . LEU A 1 373 ? -44.173 79.112 78.321 1.00 22.46 506 LEU A N 1
ATOM 2697 C CA . LEU A 1 373 ? -45.270 78.160 78.512 1.00 21.92 506 LEU A CA 1
ATOM 2698 C C . LEU A 1 373 ? -46.281 78.176 77.355 1.00 21.71 506 LEU A C 1
ATOM 2699 O O . LEU A 1 373 ? -46.710 77.123 76.870 1.00 19.44 506 LEU A O 1
ATOM 2704 N N . ILE A 1 374 ? -46.662 79.374 76.924 1.00 21.43 507 ILE A N 1
ATOM 2705 C CA . ILE A 1 374 ? -47.615 79.533 75.831 1.00 21.04 507 ILE A CA 1
ATOM 2706 C C . ILE A 1 374 ? -47.073 78.918 74.543 1.00 20.76 507 ILE A C 1
ATOM 2707 O O . ILE A 1 374 ? -47.832 78.438 73.701 1.00 20.42 507 ILE A O 1
ATOM 2712 N N . LYS A 1 375 ? -45.753 78.937 74.396 1.00 19.40 508 LYS A N 1
ATOM 2713 C CA . LYS A 1 375 ? -45.117 78.394 73.208 1.00 18.89 508 LYS A CA 1
ATOM 2714 C C . LYS A 1 375 ? -45.328 76.884 73.107 1.00 19.81 508 LYS A C 1
ATOM 2715 O O . LYS A 1 375 ? -45.663 76.361 72.043 1.00 20.17 508 LYS A O 1
ATOM 2721 N N . ALA A 1 376 ? -45.136 76.188 74.223 1.00 20.20 509 ALA A N 1
ATOM 2722 C CA . ALA A 1 376 ? -45.283 74.737 74.259 1.00 19.11 509 ALA A CA 1
ATOM 2723 C C . ALA A 1 376 ? -46.725 74.239 74.124 1.00 19.04 509 ALA A C 1
ATOM 2724 O O . ALA A 1 376 ? -46.955 73.125 73.647 1.00 17.54 509 ALA A O 1
ATOM 2726 N N . THR A 1 377 ? -47.693 75.054 74.538 1.00 19.56 510 THR A N 1
ATOM 2727 C CA . THR A 1 377 ? -49.099 74.655 74.457 1.00 19.97 510 THR A CA 1
ATOM 2728 C C . THR A 1 377 ? -49.642 74.734 73.028 1.00 19.16 510 THR A C 1
ATOM 2729 O O . THR A 1 377 ? -50.511 73.950 72.643 1.00 18.94 510 THR A O 1
ATOM 2733 N N . VAL A 1 378 ? -49.134 75.687 72.248 1.00 18.37 511 VAL A N 1
ATOM 2734 C CA . VAL A 1 378 ? -49.553 75.838 70.855 1.00 17.10 511 VAL A CA 1
ATOM 2735 C C . VAL A 1 378 ? -49.028 74.632 70.080 1.00 17.82 511 VAL A C 1
ATOM 2736 O O . VAL A 1 378 ? -49.651 74.167 69.120 1.00 17.12 511 VAL A O 1
ATOM 2740 N N . GLY A 1 379 ? -47.878 74.128 70.520 1.00 17.67 512 GLY A N 1
ATOM 2741 C CA . GLY A 1 379 ? -47.268 72.977 69.882 1.00 18.20 512 GLY A CA 1
ATOM 2742 C C . GLY A 1 379 ? -48.015 71.696 70.201 1.00 19.30 512 GLY A C 1
ATOM 2743 O O . GLY A 1 379 ? -48.093 70.785 69.372 1.00 19.48 512 GLY A O 1
ATOM 2744 N N . LEU A 1 380 ? -48.560 71.617 71.410 1.00 19.59 513 LEU A N 1
ATOM 2745 C CA . LEU A 1 380 ? -49.315 70.439 71.814 1.00 19.04 513 LEU A CA 1
ATOM 2746 C C . LEU A 1 380 ? -50.611 70.405 71.015 1.00 20.13 513 LEU A C 1
ATOM 2747 O O . LEU A 1 380 ? -51.024 69.353 70.523 1.00 18.75 513 LEU A O 1
ATOM 2752 N N . ILE A 1 381 ? -51.233 71.573 70.871 1.00 21.88 514 ILE A N 1
ATOM 2753 C CA . ILE A 1 381 ? -52.487 71.691 70.141 1.00 24.54 514 ILE A CA 1
ATOM 2754 C C . ILE A 1 381 ? -52.380 71.316 68.661 1.00 26.37 514 ILE A C 1
ATOM 2755 O O . ILE A 1 381 ? -53.322 70.750 68.099 1.00 27.04 514 ILE A O 1
ATOM 2760 N N . ARG A 1 382 ? -51.248 71.613 68.024 1.00 27.19 515 ARG A N 1
ATOM 2761 C CA . ARG A 1 382 ? -51.101 71.268 66.611 1.00 28.07 515 ARG A CA 1
ATOM 2762 C C . ARG A 1 382 ? -51.205 69.758 66.420 1.00 27.34 515 ARG A C 1
ATOM 2763 O O . ARG A 1 382 ? -51.911 69.286 65.529 1.00 27.60 515 ARG A O 1
ATOM 2771 N N . ASN A 1 383 ? -50.499 69.004 67.261 1.00 26.54 516 ASN A N 1
ATOM 2772 C CA . ASN A 1 383 ? -50.507 67.545 67.178 1.00 25.28 516 ASN A CA 1
ATOM 2773 C C . ASN A 1 383 ? -51.887 66.954 67.441 1.00 23.38 516 ASN A C 1
ATOM 2774 O O . ASN A 1 383 ? -52.337 66.066 66.716 1.00 22.69 516 ASN A O 1
ATOM 2779 N N . LEU A 1 384 ? -52.546 67.451 68.485 1.00 21.27 517 LEU A N 1
ATOM 2780 C CA . LEU A 1 384 ? -53.875 66.983 68.873 1.00 19.73 517 LEU A CA 1
ATOM 2781 C C . LEU A 1 384 ? -54.920 67.098 67.765 1.00 19.51 517 LEU A C 1
ATOM 2782 O O . LEU A 1 384 ? -55.876 66.318 67.721 1.00 19.69 517 LEU A O 1
ATOM 2787 N N . ALA A 1 385 ? -54.735 68.070 66.875 1.00 18.50 518 ALA A N 1
ATOM 2788 C CA . ALA A 1 385 ? -55.668 68.302 65.777 1.00 17.77 518 ALA A CA 1
ATOM 2789 C C . ALA A 1 385 ? -55.526 67.310 64.624 1.00 18.19 518 ALA A C 1
ATOM 2790 O O . ALA A 1 385 ? -56.308 67.345 63.675 1.00 19.05 518 ALA A O 1
ATOM 2792 N N . LEU A 1 386 ? -54.533 66.429 64.702 1.00 18.80 519 LEU A N 1
ATOM 2793 C CA . LEU A 1 386 ? -54.318 65.440 63.649 1.00 20.12 519 LEU A CA 1
ATOM 2794 C C . LEU A 1 386 ? -55.284 64.265 63.740 1.00 22.18 519 LEU A C 1
ATOM 2795 O O . LEU A 1 386 ? -55.309 63.404 62.860 1.00 23.13 519 LEU A O 1
ATOM 2800 N N . CYS A 1 387 ? -56.073 64.237 64.810 1.00 23.82 520 CYS A N 1
ATOM 2801 C CA . CYS A 1 387 ? -57.063 63.187 65.032 1.00 24.42 520 CYS A CA 1
ATOM 2802 C C . CYS A 1 387 ? -58.444 63.792 64.805 1.00 23.92 520 CYS A C 1
ATOM 2803 O O . CYS A 1 387 ? -58.848 64.716 65.512 1.00 22.20 520 CYS A O 1
ATOM 2806 N N . PRO A 1 388 ? -59.185 63.277 63.811 1.00 24.05 521 PRO A N 1
ATOM 2807 C CA . PRO A 1 388 ? -60.526 63.766 63.478 1.00 24.39 521 PRO A CA 1
ATOM 2808 C C . PRO A 1 388 ? -61.443 63.995 64.678 1.00 24.66 521 PRO A C 1
ATOM 2809 O O . PRO A 1 388 ? -62.071 65.051 64.799 1.00 24.31 521 PRO A O 1
ATOM 2813 N N . ALA A 1 389 ? -61.510 63.004 65.564 1.00 23.73 522 ALA A N 1
ATOM 2814 C CA . ALA A 1 389 ? -62.363 63.073 66.746 1.00 23.03 522 ALA A CA 1
ATOM 2815 C C . ALA A 1 389 ? -62.106 64.274 67.656 1.00 22.72 522 ALA A C 1
ATOM 2816 O O . ALA A 1 389 ? -62.832 64.478 68.631 1.00 22.28 522 ALA A O 1
ATOM 2818 N N . ASN A 1 390 ? -61.088 65.070 67.340 1.00 22.08 523 ASN A N 1
ATOM 2819 C CA . ASN A 1 390 ? -60.759 66.240 68.150 1.00 21.10 523 ASN A CA 1
ATOM 2820 C C . ASN A 1 390 ? -61.105 67.569 67.485 1.00 21.77 523 ASN A C 1
ATOM 2821 O O . ASN A 1 390 ? -60.967 68.627 68.101 1.00 21.09 523 ASN A O 1
ATOM 2826 N N . HIS A 1 391 ? -61.550 67.523 66.233 1.00 21.74 524 HIS A N 1
ATOM 2827 C CA . HIS A 1 391 ? -61.896 68.746 65.518 1.00 21.14 524 HIS A CA 1
ATOM 2828 C C . HIS A 1 391 ? -63.027 69.516 66.204 1.00 21.24 524 HIS A C 1
ATOM 2829 O O . HIS A 1 391 ? -62.894 70.705 66.496 1.00 21.37 524 HIS A O 1
ATOM 2836 N N . ALA A 1 392 ? -64.134 68.831 66.464 1.00 20.78 525 ALA A N 1
ATOM 2837 C CA . ALA A 1 392 ? -65.295 69.443 67.103 1.00 19.91 525 ALA A CA 1
ATOM 2838 C C . ALA A 1 392 ? -65.056 69.920 68.542 1.00 19.83 525 ALA A C 1
ATOM 2839 O O . ALA A 1 392 ? -65.435 71.036 68.899 1.00 17.87 525 ALA A O 1
ATOM 2841 N N . PRO A 1 393 ? -64.425 69.080 69.386 1.00 19.87 526 PRO A N 1
ATOM 2842 C CA . PRO A 1 393 ? -64.144 69.419 70.788 1.00 18.75 526 PRO A CA 1
ATOM 2843 C C . PRO A 1 393 ? -63.321 70.690 70.988 1.00 18.88 526 PRO A C 1
ATOM 2844 O O . PRO A 1 393 ? -63.710 71.582 71.742 1.00 17.08 526 PRO A O 1
ATOM 2848 N N . LEU A 1 394 ? -62.176 70.760 70.319 1.00 19.91 527 LEU A N 1
ATOM 2849 C CA . LEU A 1 394 ? -61.294 71.914 70.433 1.00 21.90 527 LEU A CA 1
ATOM 2850 C C . LEU A 1 394 ? -61.993 73.221 70.089 1.00 23.56 527 LEU A C 1
ATOM 2851 O O . LEU A 1 394 ? -61.704 74.260 70.683 1.00 23.23 527 LEU A O 1
ATOM 2856 N N . ARG A 1 395 ? -62.916 73.163 69.133 1.00 25.37 528 ARG A N 1
ATOM 2857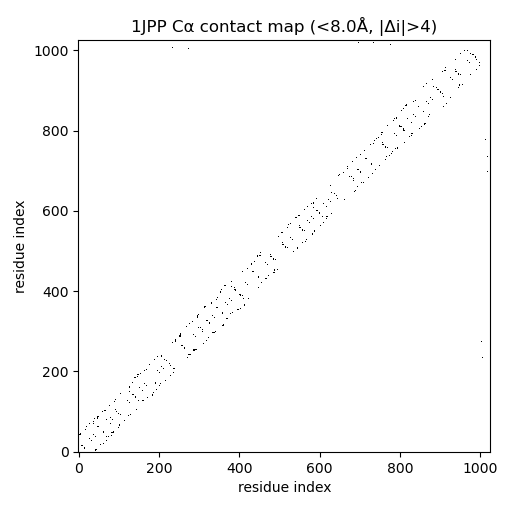 C CA . ARG A 1 395 ? -63.653 74.349 68.710 1.00 26.19 528 ARG A CA 1
ATOM 2858 C C . ARG A 1 395 ? -64.554 74.874 69.821 1.00 26.69 528 ARG A C 1
ATOM 2859 O O . ARG A 1 395 ? -64.530 76.062 70.144 1.00 26.01 528 ARG A O 1
ATOM 2867 N N . GLU A 1 396 ? -65.344 73.973 70.398 1.00 27.95 529 GLU A N 1
ATOM 2868 C CA . GLU A 1 396 ? -66.283 74.314 71.460 1.00 29.28 529 GLU A CA 1
ATOM 2869 C C . GLU A 1 396 ? -65.601 74.882 72.696 1.00 29.25 529 GLU A C 1
ATOM 2870 O O . GLU A 1 396 ? -66.186 75.694 73.410 1.00 29.05 529 GLU A O 1
ATOM 2876 N N . GLN A 1 397 ? -64.372 74.454 72.963 1.00 29.94 530 GLN A N 1
ATOM 2877 C CA . GLN A 1 397 ? -63.656 74.984 74.114 1.00 29.58 530 GLN A CA 1
ATOM 2878 C C . GLN A 1 397 ? -63.290 76.429 73.797 1.00 29.76 530 GLN A C 1
ATOM 2879 O O . GLN A 1 397 ? -63.010 77.220 74.696 1.00 30.48 530 GLN A O 1
ATOM 2885 N N . GLY A 1 398 ? -63.302 76.761 72.508 1.00 29.54 531 GLY A N 1
ATOM 2886 C CA . GLY A 1 398 ? -62.988 78.112 72.076 1.00 28.68 531 GLY A CA 1
ATOM 2887 C C . GLY A 1 398 ? -61.504 78.389 71.940 1.00 28.53 531 GLY A C 1
ATOM 2888 O O . GLY A 1 398 ? -60.968 79.280 72.602 1.00 27.80 531 GLY A O 1
ATOM 2889 N N . ALA A 1 399 ? -60.838 77.631 71.075 1.00 28.35 532 ALA A N 1
ATOM 2890 C CA . ALA A 1 399 ? -59.404 77.798 70.857 1.00 27.73 532 ALA A CA 1
ATOM 2891 C C . ALA A 1 399 ? -59.108 78.715 69.676 1.00 26.86 532 ALA A C 1
ATOM 2892 O O . ALA A 1 399 ? -58.203 79.547 69.740 1.00 26.99 532 ALA A O 1
ATOM 2894 N N . ILE A 1 400 ? -59.877 78.562 68.602 1.00 25.73 533 ILE A N 1
ATOM 2895 C CA . ILE A 1 400 ? -59.684 79.364 67.399 1.00 24.10 533 ILE A CA 1
ATOM 2896 C C . ILE A 1 400 ? -59.668 80.869 67.667 1.00 24.02 533 ILE A C 1
ATOM 2897 O O . ILE A 1 400 ? -58.745 81.565 67.247 1.00 24.43 533 ILE A O 1
ATOM 2902 N N . PRO A 1 401 ? -60.685 81.394 68.371 1.00 23.81 534 PRO A N 1
ATOM 2903 C CA . PRO A 1 401 ? -60.695 82.836 68.645 1.00 23.37 534 PRO A CA 1
ATOM 2904 C C . PRO A 1 401 ? -59.501 83.323 69.466 1.00 24.14 534 PRO A C 1
ATOM 2905 O O . PRO A 1 401 ? -59.063 84.463 69.314 1.00 23.87 534 PRO A O 1
ATOM 2909 N N . ARG A 1 402 ? -58.969 82.463 70.329 1.00 25.53 535 ARG A N 1
ATOM 2910 C CA . ARG A 1 402 ? -57.824 82.844 71.153 1.00 26.74 535 ARG A CA 1
ATOM 2911 C C . ARG A 1 402 ? -56.499 82.664 70.413 1.00 26.29 535 ARG A C 1
ATOM 2912 O O . ARG A 1 402 ? -55.541 83.406 70.647 1.00 24.51 535 ARG A O 1
ATOM 2920 N N . LEU A 1 403 ? -56.446 81.676 69.525 1.00 26.12 536 LEU A N 1
ATOM 2921 C CA . LEU A 1 403 ? -55.240 81.421 68.742 1.00 26.49 536 LEU A CA 1
ATOM 2922 C C . LEU A 1 403 ? -54.978 82.590 67.801 1.00 28.02 536 LEU A C 1
ATOM 2923 O O . LEU A 1 403 ? -53.840 83.036 67.643 1.00 28.28 536 LEU A O 1
ATOM 2928 N N . VAL A 1 404 ? -56.039 83.083 67.172 1.00 28.45 537 VAL A N 1
ATOM 2929 C CA . VAL A 1 404 ? -55.912 84.202 66.254 1.00 28.94 537 VAL A CA 1
ATOM 2930 C C . VAL A 1 404 ? -55.437 85.437 67.007 1.00 30.62 537 VAL A C 1
ATOM 2931 O O . VAL A 1 404 ? -54.553 86.156 66.540 1.00 31.20 537 VAL A O 1
ATOM 2935 N N . GLN A 1 405 ? -56.020 85.668 68.180 1.00 32.02 538 GLN A N 1
ATOM 2936 C CA . GLN A 1 405 ? -55.671 86.829 68.989 1.00 33.27 538 GLN A CA 1
ATOM 2937 C C . GLN A 1 405 ? -54.175 86.908 69.289 1.00 33.31 538 GLN A C 1
ATOM 2938 O O . GLN A 1 405 ? -53.587 87.989 69.241 1.00 32.74 538 GLN A O 1
ATOM 2944 N N . LEU A 1 406 ? -53.564 85.768 69.597 1.00 33.71 539 LEU A N 1
ATOM 2945 C CA . LEU A 1 406 ? -52.136 85.730 69.901 1.00 33.64 539 LEU A CA 1
ATOM 2946 C C . LEU A 1 406 ? -51.288 86.009 68.665 1.00 34.93 539 LEU A C 1
ATOM 2947 O O . LEU A 1 406 ? -50.225 86.622 68.761 1.00 35.57 539 LEU A O 1
ATOM 2952 N N . LEU A 1 407 ? -51.762 85.557 67.506 1.00 35.88 540 LEU A N 1
ATOM 2953 C CA . LEU A 1 407 ? -51.044 85.752 66.249 1.00 36.54 540 LEU A CA 1
ATOM 2954 C C . LEU A 1 407 ? -50.794 87.227 65.964 1.00 37.80 540 LEU A C 1
ATOM 2955 O O . LEU A 1 407 ? -49.708 87.615 65.533 1.00 37.64 540 LEU A O 1
ATOM 2960 N N . VAL A 1 408 ? -51.811 88.042 66.217 1.00 39.81 541 VAL A N 1
ATOM 2961 C CA . VAL A 1 408 ? -51.745 89.479 65.983 1.00 42.02 541 VAL A CA 1
ATOM 2962 C C . VAL A 1 408 ? -50.669 90.207 66.784 1.00 44.12 541 VAL A C 1
ATOM 2963 O O . VAL A 1 408 ? -49.780 90.837 66.209 1.00 44.29 541 VAL A O 1
ATOM 2967 N N . ARG A 1 409 ? -50.756 90.123 68.108 1.00 46.71 542 ARG A N 1
ATOM 2968 C CA . ARG A 1 409 ? -49.804 90.798 68.986 1.00 49.16 542 ARG A CA 1
ATOM 2969 C C . ARG A 1 409 ? -48.353 90.379 68.769 1.00 49.88 542 ARG A C 1
ATOM 2970 O O . ARG A 1 409 ? -47.432 91.109 69.135 1.00 50.03 542 ARG A O 1
ATOM 2978 N N . ALA A 1 410 ? -48.150 89.211 68.170 1.00 50.90 543 ALA A N 1
ATOM 2979 C CA . ALA A 1 410 ? -46.802 88.712 67.920 1.00 52.80 543 ALA A CA 1
ATOM 2980 C C . ALA A 1 410 ? -46.236 89.267 66.620 1.00 54.23 543 ALA A C 1
ATOM 2981 O O . ALA A 1 410 ? -45.049 89.586 66.527 1.00 53.49 543 ALA A O 1
ATOM 2983 N N . HIS A 1 411 ? -47.101 89.376 65.618 1.00 56.44 544 HIS A N 1
ATOM 2984 C CA . HIS A 1 411 ? -46.724 89.879 64.303 1.00 58.95 544 HIS A CA 1
ATOM 2985 C C . HIS A 1 411 ? -45.875 91.149 64.359 1.00 60.46 544 HIS A C 1
ATOM 2986 O O . HIS A 1 411 ? -44.821 91.233 63.728 1.00 61.07 544 HIS A O 1
ATOM 2993 N N . GLN A 1 412 ? -46.341 92.128 65.128 1.00 61.71 545 GLN A N 1
ATOM 2994 C CA . GLN A 1 412 ? -45.664 93.414 65.261 1.00 62.17 545 GLN A CA 1
ATOM 2995 C C . GLN A 1 412 ? -44.352 93.410 66.041 1.00 62.81 545 GLN A C 1
ATOM 2996 O O . GLN A 1 412 ? -43.300 93.693 65.472 1.00 62.80 545 GLN A O 1
ATOM 3002 N N . ASP A 1 413 ? -44.412 93.105 67.335 1.00 64.04 546 ASP A N 1
ATOM 3003 C CA . ASP A 1 413 ? -43.213 93.076 68.176 1.00 65.60 546 ASP A CA 1
ATOM 3004 C C . ASP A 1 413 ? -41.959 92.653 67.412 1.00 66.08 546 ASP A C 1
ATOM 3005 O O . ASP A 1 413 ? -42.023 91.850 66.480 1.00 66.11 546 ASP A O 1
ATOM 3010 N N . VAL A 1 428 ? -37.908 88.539 73.579 1.00 61.55 561 VAL A N 1
ATOM 3011 C CA . VAL A 1 428 ? -38.696 88.968 74.730 1.00 60.12 561 VAL A CA 1
ATOM 3012 C C . VAL A 1 428 ? -38.973 87.773 75.638 1.00 59.22 561 VAL A C 1
ATOM 3013 O O . VAL A 1 428 ? -39.618 86.805 75.224 1.00 59.69 561 VAL A O 1
ATOM 3017 N N . GLU A 1 429 ? -38.493 87.858 76.877 1.00 57.65 562 GLU A N 1
ATOM 3018 C CA . GLU A 1 429 ? -38.663 86.795 77.868 1.00 55.62 562 GLU A CA 1
ATOM 3019 C C . GLU A 1 429 ? -37.837 85.555 77.528 1.00 54.06 562 GLU A C 1
ATOM 3020 O O . GLU A 1 429 ? -37.741 84.623 78.329 1.00 53.81 562 GLU A O 1
ATOM 3026 N N . GLY A 1 430 ? -37.229 85.564 76.345 1.00 51.99 563 GLY A N 1
ATOM 3027 C CA . GLY A 1 430 ? -36.417 84.441 75.911 1.00 49.45 563 GLY A CA 1
ATOM 3028 C C . GLY A 1 430 ? -37.035 83.774 74.699 1.00 48.24 563 GLY A C 1
ATOM 3029 O O . GLY A 1 430 ? -36.556 82.742 74.230 1.00 47.78 563 GLY A O 1
ATOM 3030 N N . VAL A 1 431 ? -38.098 84.384 74.180 1.00 47.67 564 VAL A N 1
ATOM 3031 C CA . VAL A 1 431 ? -38.818 83.851 73.026 1.00 46.77 564 VAL A CA 1
ATOM 3032 C C . VAL A 1 431 ? -38.839 84.813 71.830 1.00 46.96 564 VAL A C 1
ATOM 3033 O O . VAL A 1 431 ? -39.128 86.003 71.983 1.00 46.35 564 VAL A O 1
ATOM 3037 N N . ARG A 1 432 ? -38.526 84.296 70.643 1.00 46.56 565 ARG A N 1
ATOM 3038 C CA . ARG A 1 432 ? -38.556 85.115 69.433 1.00 46.28 565 ARG A CA 1
ATOM 3039 C C . ARG A 1 432 ? -40.012 85.198 69.006 1.00 44.86 565 ARG A C 1
ATOM 3040 O O . ARG A 1 432 ? -40.711 84.185 68.972 1.00 44.67 565 ARG A O 1
ATOM 3048 N N . MET A 1 433 ? -40.471 86.396 68.672 1.00 43.19 566 MET A N 1
ATOM 3049 C CA . MET A 1 433 ? -41.856 86.566 68.265 1.00 41.68 566 MET A CA 1
ATOM 3050 C C . MET A 1 433 ? -42.188 85.908 66.929 1.00 40.61 566 MET A C 1
ATOM 3051 O O . MET A 1 433 ? -43.356 85.676 66.628 1.00 40.18 566 MET A O 1
ATOM 3056 N N . GLU A 1 434 ? -41.172 85.595 66.130 1.00 40.08 567 GLU A N 1
ATOM 3057 C CA . GLU A 1 434 ? -41.419 84.956 64.841 1.00 40.05 567 GLU A CA 1
ATOM 3058 C C . GLU A 1 434 ? -41.820 83.499 65.025 1.00 39.45 567 GLU A C 1
ATOM 3059 O O . GLU A 1 434 ? -42.465 82.909 64.155 1.00 39.68 567 GLU A O 1
ATOM 3065 N N . GLU A 1 435 ? -41.430 82.917 66.157 1.00 38.45 568 GLU A N 1
ATOM 3066 C CA . GLU A 1 435 ? -41.754 81.523 66.447 1.00 37.00 568 GLU A CA 1
ATOM 3067 C C . GLU A 1 435 ? -43.241 81.403 66.780 1.00 34.87 568 GLU A C 1
ATOM 3068 O O . GLU A 1 435 ? -43.928 80.501 66.294 1.00 32.61 568 GLU A O 1
ATOM 3074 N N . ILE A 1 436 ? -43.726 82.328 67.606 1.00 32.98 569 ILE A N 1
ATOM 3075 C CA . ILE A 1 436 ? -45.127 82.358 68.014 1.00 31.16 569 ILE A CA 1
ATOM 3076 C C . ILE A 1 436 ? -46.028 82.521 66.792 1.00 30.40 569 ILE A C 1
ATOM 3077 O O . ILE A 1 436 ? -47.189 82.112 66.801 1.00 30.08 569 ILE A O 1
ATOM 3082 N N . VAL A 1 437 ? -45.479 83.118 65.739 1.00 30.08 570 VAL A N 1
ATOM 3083 C CA . VAL A 1 437 ? -46.225 83.347 64.507 1.00 28.11 570 VAL A CA 1
ATOM 3084 C C . VAL A 1 437 ? -46.232 82.121 63.598 1.00 27.62 570 VAL A C 1
ATOM 3085 O O . VAL A 1 437 ? -47.239 81.832 62.947 1.00 25.99 570 VAL A O 1
ATOM 3089 N N . GLU A 1 438 ? -45.115 81.399 63.556 1.00 28.21 571 GLU A N 1
ATOM 3090 C CA . GLU A 1 438 ? -45.029 80.210 62.714 1.00 28.98 571 GLU A CA 1
ATOM 3091 C C . GLU A 1 438 ? -45.862 79.064 63.291 1.00 29.26 571 GLU A C 1
ATOM 3092 O O . GLU A 1 438 ? -46.462 78.281 62.550 1.00 28.67 571 GLU A O 1
ATOM 3098 N N . GLY A 1 439 ? -45.894 78.975 64.617 1.00 28.56 572 GLY A N 1
ATOM 3099 C CA . GLY A 1 439 ? -46.657 77.929 65.273 1.00 27.05 572 GLY A CA 1
ATOM 3100 C C . GLY A 1 439 ? -48.152 78.166 65.198 1.00 26.09 572 GLY A C 1
ATOM 3101 O O . GLY A 1 439 ? -48.908 77.260 64.851 1.00 26.20 572 GLY A O 1
ATOM 3102 N N . CYS A 1 440 ? -48.578 79.384 65.524 1.00 24.60 573 CYS A N 1
ATOM 3103 C CA . CYS A 1 440 ? -49.993 79.743 65.493 1.00 23.61 573 CYS A CA 1
ATOM 3104 C C . CYS A 1 440 ? -50.650 79.476 64.138 1.00 25.71 573 CYS A C 1
ATOM 3105 O O . CYS A 1 440 ? -51.765 78.949 64.075 1.00 27.37 573 CYS A O 1
ATOM 3108 N N . THR A 1 441 ? -49.965 79.835 63.055 1.00 25.63 574 THR A N 1
ATOM 3109 C CA . THR A 1 441 ? -50.510 79.632 61.713 1.00 24.53 574 THR A CA 1
ATOM 3110 C C . THR A 1 441 ? -50.666 78.146 61.386 1.00 23.90 574 THR A C 1
ATOM 3111 O O . THR A 1 441 ? -51.691 77.726 60.844 1.00 22.85 574 THR A O 1
ATOM 3115 N N . GLY A 1 442 ? -49.650 77.355 61.721 1.00 22.64 575 GLY A N 1
ATOM 3116 C CA . GLY A 1 442 ? -49.704 75.928 61.457 1.00 20.79 575 GLY A CA 1
ATOM 3117 C C . GLY A 1 442 ? -50.815 75.243 62.231 1.00 19.59 575 GLY A C 1
ATOM 3118 O O . GLY A 1 442 ? -51.287 74.173 61.843 1.00 18.66 575 GLY A O 1
ATOM 3119 N N . ALA A 1 443 ? -51.226 75.861 63.335 1.00 18.48 576 ALA A N 1
ATOM 3120 C CA . ALA A 1 443 ? -52.299 75.324 64.165 1.00 17.56 576 ALA A CA 1
ATOM 3121 C C . ALA A 1 443 ? -53.613 75.448 63.406 1.00 17.75 576 ALA A C 1
ATOM 3122 O O . ALA A 1 443 ? -54.359 74.478 63.260 1.00 18.00 576 ALA A O 1
ATOM 3124 N N . LEU A 1 444 ? -53.883 76.656 62.921 1.00 16.55 577 LEU A N 1
ATOM 3125 C CA . LEU A 1 444 ? -55.094 76.938 62.160 1.00 15.71 577 LEU A CA 1
ATOM 3126 C C . LEU A 1 444 ? -55.120 76.151 60.847 1.00 15.53 577 LEU A C 1
ATOM 3127 O O . LEU A 1 444 ? -56.185 75.790 60.348 1.00 13.59 577 LEU A O 1
ATOM 3132 N N . HIS A 1 445 ? -53.938 75.893 60.297 1.00 16.27 578 HIS A N 1
ATOM 3133 C CA . HIS A 1 445 ? -53.801 75.154 59.048 1.00 16.59 578 HIS A CA 1
ATOM 3134 C C . HIS A 1 445 ? -54.447 73.774 59.145 1.00 17.51 578 HIS A C 1
ATOM 3135 O O . HIS A 1 445 ? -55.204 73.377 58.259 1.00 18.61 578 HIS A O 1
ATOM 3142 N N . ILE A 1 446 ? -54.157 73.049 60.224 1.00 17.74 579 ILE A N 1
ATOM 3143 C CA . ILE A 1 446 ? -54.702 71.703 60.402 1.00 17.01 579 ILE A CA 1
ATOM 3144 C C . ILE A 1 446 ? -56.177 71.691 60.813 1.00 15.97 579 ILE A C 1
ATOM 3145 O O . ILE A 1 446 ? -56.942 70.834 60.371 1.00 14.34 579 ILE A O 1
ATOM 3150 N N . LEU A 1 447 ? -56.573 72.635 61.662 1.00 15.69 580 LEU A N 1
ATOM 3151 C CA . LEU A 1 447 ? -57.964 72.721 62.103 1.00 15.55 580 LEU A CA 1
ATOM 3152 C C . LEU A 1 447 ? -58.914 72.973 60.930 1.00 16.20 580 LEU A C 1
ATOM 3153 O O . LEU A 1 447 ? -60.023 72.442 60.893 1.00 16.74 580 LEU A O 1
ATOM 3158 N N . ALA A 1 448 ? -58.467 73.782 59.973 1.00 16.64 581 ALA A N 1
ATOM 3159 C CA . ALA A 1 448 ? -59.272 74.128 58.805 1.00 16.92 581 ALA A CA 1
ATOM 3160 C C . ALA A 1 448 ? -59.698 72.934 57.953 1.00 18.35 581 ALA A C 1
ATOM 3161 O O . ALA A 1 448 ? -60.245 73.116 56.864 1.00 16.92 581 ALA A O 1
ATOM 3163 N N . ARG A 1 449 ? -59.451 71.719 58.441 1.00 20.53 582 ARG A N 1
ATOM 3164 C CA . ARG A 1 449 ? -59.832 70.511 57.706 1.00 22.24 582 ARG A CA 1
ATOM 3165 C C . ARG A 1 449 ? -61.327 70.235 57.859 1.00 23.80 582 ARG A C 1
ATOM 3166 O O . ARG A 1 449 ? -61.912 69.471 57.091 1.00 23.46 582 ARG A O 1
ATOM 3174 N N . ASP A 1 450 ? -61.936 70.856 58.864 1.00 26.57 583 ASP A N 1
ATOM 3175 C CA . ASP A 1 450 ? -63.362 70.700 59.122 1.00 30.06 583 ASP A CA 1
ATOM 3176 C C . ASP A 1 450 ? -64.090 71.976 58.703 1.00 30.89 583 ASP A C 1
ATOM 3177 O O . ASP A 1 450 ? -63.723 73.077 59.118 1.00 31.64 583 ASP A O 1
ATOM 3182 N N . VAL A 1 451 ? -65.123 71.821 57.880 1.00 30.75 584 VAL A N 1
ATOM 3183 C CA . VAL A 1 451 ? -65.889 72.960 57.384 1.00 30.77 584 VAL A CA 1
ATOM 3184 C C . VAL A 1 451 ? -66.295 73.971 58.460 1.00 31.01 584 VAL A C 1
ATOM 3185 O O . VAL A 1 451 ? -66.094 75.175 58.291 1.00 30.90 584 VAL A O 1
ATOM 3189 N N . HIS A 1 452 ? -66.859 73.482 59.561 1.00 31.39 585 HIS A N 1
ATOM 3190 C CA . HIS A 1 452 ? -67.296 74.348 60.652 1.00 32.65 585 HIS A CA 1
ATOM 3191 C C . HIS A 1 452 ? -66.218 75.343 61.068 1.00 31.77 585 HIS A C 1
ATOM 3192 O O . HIS A 1 452 ? -66.485 76.535 61.211 1.00 31.64 585 HIS A O 1
ATOM 3199 N N . ASN A 1 453 ? -65.000 74.850 61.264 1.00 31.11 586 ASN A N 1
ATOM 3200 C CA . ASN A 1 453 ? -63.895 75.706 61.677 1.00 30.15 586 ASN A CA 1
ATOM 3201 C C . ASN A 1 453 ? -63.556 76.762 60.633 1.00 29.01 586 ASN A C 1
ATOM 3202 O O . ASN A 1 453 ? -63.179 77.882 60.975 1.00 28.74 586 ASN A O 1
ATOM 3207 N N . ARG A 1 454 ? -63.688 76.405 59.360 1.00 28.13 587 ARG A N 1
ATOM 3208 C CA . ARG A 1 454 ? -63.384 77.340 58.286 1.00 27.06 587 ARG A CA 1
ATOM 3209 C C . ARG A 1 454 ? -64.294 78.564 58.316 1.00 25.77 587 ARG A C 1
ATOM 3210 O O . ARG A 1 454 ? -63.828 79.693 58.146 1.00 24.97 587 ARG A O 1
ATOM 3218 N N . ILE A 1 455 ? -65.586 78.339 58.543 1.00 23.64 588 ILE A N 1
ATOM 3219 C CA . ILE A 1 455 ? -66.555 79.430 58.597 1.00 21.63 588 ILE A CA 1
ATOM 3220 C C . ILE A 1 455 ? -66.244 80.386 59.744 1.00 21.92 588 ILE A C 1
ATOM 3221 O O . ILE A 1 455 ? -66.541 81.578 59.668 1.00 22.25 588 ILE A O 1
ATOM 3226 N N . VAL A 1 456 ? -65.651 79.852 60.807 1.00 21.89 589 VAL A N 1
ATOM 3227 C CA . VAL A 1 456 ? -65.295 80.644 61.980 1.00 21.50 589 VAL A CA 1
ATOM 3228 C C . VAL A 1 456 ? -64.040 81.466 61.718 1.00 22.14 589 VAL A C 1
ATOM 3229 O O . VAL A 1 456 ? -64.017 82.678 61.931 1.00 21.72 589 VAL A O 1
ATOM 3233 N N . ILE A 1 457 ? -62.997 80.787 61.257 1.00 23.43 590 ILE A N 1
ATOM 3234 C CA . ILE A 1 457 ? -61.721 81.422 60.962 1.00 25.51 590 ILE A CA 1
ATOM 3235 C C . ILE A 1 457 ? -61.884 82.578 59.976 1.00 28.68 590 ILE A C 1
ATOM 3236 O O . ILE A 1 457 ? -61.412 83.689 60.225 1.00 28.71 590 ILE A O 1
ATOM 3241 N N . ARG A 1 458 ? -62.556 82.311 58.859 1.00 31.19 591 ARG A N 1
ATOM 3242 C CA . ARG A 1 458 ? -62.777 83.323 57.829 1.00 33.67 591 ARG A CA 1
ATOM 3243 C C . ARG A 1 458 ? -63.508 84.552 58.366 1.00 32.94 591 ARG A C 1
ATOM 3244 O O . ARG A 1 458 ? -63.141 85.686 58.055 1.00 32.21 591 ARG A O 1
ATOM 3252 N N . GLY A 1 459 ? -64.531 84.318 59.182 1.00 32.18 592 GLY A N 1
ATOM 3253 C CA . GLY A 1 459 ? -65.308 85.412 59.739 1.00 31.23 592 GLY A CA 1
ATOM 3254 C C . GLY A 1 459 ? -64.641 86.175 60.867 1.00 30.89 592 GLY A C 1
ATOM 3255 O O . GLY A 1 459 ? -65.296 86.556 61.836 1.00 30.02 592 GLY A O 1
ATOM 3256 N N . LEU A 1 460 ? -63.338 86.399 60.748 1.00 31.18 593 LEU A N 1
ATOM 3257 C CA . LEU A 1 460 ? -62.593 87.137 61.762 1.00 31.72 593 LEU A CA 1
ATOM 3258 C C . LEU A 1 460 ? -61.644 88.122 61.093 1.00 32.01 593 LEU A C 1
ATOM 3259 O O . LEU A 1 460 ? -60.684 88.596 61.705 1.00 32.15 593 LEU A O 1
ATOM 3264 N N . ASN A 1 461 ? -61.927 88.431 59.832 1.00 32.16 594 ASN A N 1
ATOM 3265 C CA . ASN A 1 461 ? -61.101 89.355 59.069 1.00 33.60 594 ASN A CA 1
ATOM 3266 C C . ASN A 1 461 ? -59.651 88.909 59.190 1.00 33.59 594 ASN A C 1
ATOM 3267 O O . ASN A 1 461 ? -58.774 89.704 59.520 1.00 33.47 594 ASN A O 1
ATOM 3272 N N . THR A 1 462 ? -59.407 87.630 58.925 1.00 33.34 595 THR A N 1
ATOM 3273 C CA . THR A 1 462 ? -58.065 87.074 59.026 1.00 33.05 595 THR A CA 1
ATOM 3274 C C . THR A 1 462 ? -57.313 87.084 57.699 1.00 32.92 595 THR A C 1
ATOM 3275 O O . THR A 1 462 ? -56.099 87.286 57.671 1.00 32.96 595 THR A O 1
ATOM 3279 N N . ILE A 1 463 ? -58.040 86.877 56.605 1.00 32.64 596 ILE A N 1
ATOM 3280 C CA . ILE A 1 463 ? -57.448 86.828 55.268 1.00 32.00 596 ILE A CA 1
ATOM 3281 C C . ILE A 1 463 ? -56.378 87.879 54.951 1.00 31.57 596 ILE A C 1
ATOM 3282 O O . ILE A 1 463 ? -55.307 87.542 54.448 1.00 31.23 596 ILE A O 1
ATOM 3287 N N . PRO A 1 464 ? -56.651 89.164 55.228 1.00 31.35 597 PRO A N 1
ATOM 3288 C CA . PRO A 1 464 ? -55.640 90.183 54.933 1.00 31.04 597 PRO A CA 1
ATOM 3289 C C . PRO A 1 464 ? -54.286 89.879 55.572 1.00 31.52 597 PRO A C 1
ATOM 3290 O O . PRO A 1 464 ? -53.239 90.102 54.964 1.00 31.45 597 PRO A O 1
ATOM 3294 N N . LEU A 1 465 ? -54.309 89.366 56.799 1.00 32.10 598 LEU A N 1
ATOM 3295 C CA . LEU A 1 465 ? -53.074 89.034 57.501 1.00 32.12 598 LEU A CA 1
ATOM 3296 C C . LEU A 1 465 ? -52.387 87.824 56.864 1.00 32.07 598 LEU A C 1
ATOM 3297 O O . LEU A 1 465 ? -51.189 87.866 56.587 1.00 31.66 598 LEU A O 1
ATOM 3302 N N . PHE A 1 466 ? -53.146 86.753 56.634 1.00 32.16 599 PHE A N 1
ATOM 3303 C CA . PHE A 1 466 ? -52.601 85.544 56.019 1.00 32.38 599 PHE A CA 1
ATOM 3304 C C . PHE A 1 466 ? -51.882 85.879 54.719 1.00 33.82 599 PHE A C 1
ATOM 3305 O O . PHE A 1 466 ? -50.836 85.305 54.414 1.00 34.13 599 PHE A O 1
ATOM 3313 N N . VAL A 1 467 ? -52.454 86.807 53.955 1.00 35.35 600 VAL A N 1
ATOM 3314 C CA . VAL A 1 467 ? -51.871 87.223 52.683 1.00 35.12 600 VAL A CA 1
ATOM 3315 C C . VAL A 1 467 ? -50.553 87.950 52.908 1.00 35.44 600 VAL A C 1
ATOM 3316 O O . VAL A 1 467 ? -49.635 87.852 52.095 1.00 36.31 600 VAL A O 1
ATOM 3320 N N . GLN A 1 468 ? -50.459 88.675 54.016 1.00 35.88 601 GLN A N 1
ATOM 3321 C CA . GLN A 1 468 ? -49.243 89.411 54.333 1.00 37.32 601 GLN A CA 1
ATOM 3322 C C . GLN A 1 468 ? -48.081 88.513 54.724 1.00 36.20 601 GLN A C 1
ATOM 3323 O O . GLN A 1 468 ? -46.921 88.913 54.619 1.00 36.59 601 GLN A O 1
ATOM 3329 N N . LEU A 1 469 ? -48.387 87.304 55.178 1.00 34.25 602 LEU A N 1
ATOM 3330 C CA . LEU A 1 469 ? -47.343 86.374 55.582 1.00 32.84 602 LEU A CA 1
ATOM 3331 C C . LEU A 1 469 ? -46.636 85.788 54.367 1.00 32.02 602 LEU A C 1
ATOM 3332 O O . LEU A 1 469 ? -45.560 85.203 54.487 1.00 32.55 602 LEU A O 1
ATOM 3337 N N . LEU A 1 470 ? -47.241 85.953 53.196 1.00 31.02 603 LEU A N 1
ATOM 3338 C CA . LEU A 1 470 ? -46.649 85.446 51.964 1.00 30.58 603 LEU A CA 1
ATOM 3339 C C . LEU A 1 470 ? -45.331 86.172 51.691 1.00 31.24 603 LEU A C 1
ATOM 3340 O O . LEU A 1 470 ? -44.464 85.662 50.980 1.00 31.91 603 LEU A O 1
ATOM 3345 N N . TYR A 1 471 ? -45.189 87.356 52.282 1.00 31.40 604 TYR A N 1
ATOM 3346 C CA . TYR A 1 471 ? -44.005 88.196 52.113 1.00 31.97 604 TYR A CA 1
ATOM 3347 C C . TYR A 1 471 ? -42.882 87.937 53.116 1.00 32.03 604 TYR A C 1
ATOM 3348 O O . TYR A 1 471 ? -41.909 88.688 53.159 1.00 32.14 604 TYR A O 1
ATOM 3357 N N . SER A 1 472 ? -43.007 86.889 53.921 1.00 32.39 605 SER A N 1
ATOM 3358 C CA . SER A 1 472 ? -41.982 86.587 54.917 1.00 32.89 605 SER A CA 1
ATOM 3359 C C . SER A 1 472 ? -40.712 85.963 54.334 1.00 33.94 605 SER A C 1
ATOM 3360 O O . SER A 1 472 ? -40.762 85.218 53.353 1.00 32.65 605 SER A O 1
ATOM 3363 N N . PRO A 1 473 ? -39.548 86.283 54.929 1.00 34.55 606 PRO A N 1
ATOM 3364 C CA . PRO A 1 473 ? -38.239 85.771 54.503 1.00 34.94 606 PRO A CA 1
ATOM 3365 C C . PRO A 1 473 ? -37.989 84.369 55.056 1.00 35.21 606 PRO A C 1
ATOM 3366 O O . PRO A 1 473 ? -36.940 83.774 54.813 1.00 34.49 606 PRO A O 1
ATOM 3370 N N . ILE A 1 474 ? -38.962 83.858 55.805 1.00 36.11 607 ILE A N 1
ATOM 3371 C CA . ILE A 1 474 ? -38.871 82.537 56.422 1.00 36.27 607 ILE A CA 1
ATOM 3372 C C . ILE A 1 474 ? -39.738 81.517 55.680 1.00 36.08 607 ILE A C 1
ATOM 3373 O O . ILE A 1 474 ? -40.966 81.554 55.766 1.00 35.98 607 ILE A O 1
ATOM 3378 N N . GLU A 1 475 ? -39.088 80.609 54.957 1.00 35.95 608 GLU A N 1
ATOM 3379 C CA . GLU A 1 475 ? -39.780 79.577 54.187 1.00 36.94 608 GLU A CA 1
ATOM 3380 C C . GLU A 1 475 ? -40.845 78.809 54.968 1.00 37.72 608 GLU A C 1
ATOM 3381 O O . GLU A 1 475 ? -41.915 78.511 54.434 1.00 37.92 608 GLU A O 1
ATOM 3387 N N . ASN A 1 476 ? -40.549 78.484 56.223 1.00 38.70 609 ASN A N 1
ATOM 3388 C CA . ASN A 1 476 ? -41.484 77.747 57.072 1.00 38.60 609 ASN A CA 1
ATOM 3389 C C . ASN A 1 476 ? -42.843 78.441 57.124 1.00 37.79 609 ASN A C 1
ATOM 3390 O O . ASN A 1 476 ? -43.883 77.817 56.912 1.00 38.08 609 ASN A O 1
ATOM 3395 N N . ILE A 1 477 ? -42.822 79.737 57.413 1.00 36.56 610 ILE A N 1
ATOM 3396 C CA . ILE A 1 477 ? -44.043 80.529 57.501 1.00 35.64 610 ILE A CA 1
ATOM 3397 C C . ILE A 1 477 ? -44.772 80.596 56.157 1.00 35.48 610 ILE A C 1
ATOM 3398 O O . ILE A 1 477 ? -45.998 80.702 56.107 1.00 34.03 610 ILE A O 1
ATOM 3403 N N . GLN A 1 478 ? -44.013 80.520 55.070 1.00 35.85 611 GLN A N 1
ATOM 3404 C CA . GLN A 1 478 ? -44.590 80.576 53.733 1.00 35.82 611 GLN A CA 1
ATOM 3405 C C . GLN A 1 478 ? -45.445 79.356 53.409 1.00 35.61 611 GLN A C 1
ATOM 3406 O O . GLN A 1 478 ? -46.514 79.484 52.814 1.00 35.84 611 GLN A O 1
ATOM 3412 N N . ARG A 1 479 ? -44.976 78.175 53.799 1.00 35.03 612 ARG A N 1
ATOM 3413 C CA . ARG A 1 479 ? -45.713 76.950 53.523 1.00 34.35 612 ARG A CA 1
ATOM 3414 C C . ARG A 1 479 ? -47.067 76.910 54.230 1.00 33.35 612 ARG A C 1
ATOM 3415 O O . ARG A 1 479 ? -48.097 76.742 53.582 1.00 33.63 612 ARG A O 1
ATOM 3423 N N . VAL A 1 480 ? -47.071 77.068 55.552 1.00 32.74 613 VAL A N 1
ATOM 3424 C CA . VAL A 1 480 ? -48.326 77.047 56.304 1.00 32.38 613 VAL A CA 1
ATOM 3425 C C . VAL A 1 480 ? -49.259 78.230 55.997 1.00 32.10 613 VAL A C 1
ATOM 3426 O O . VAL A 1 480 ? -50.472 78.121 56.175 1.00 32.34 613 VAL A O 1
ATOM 3430 N N . ALA A 1 481 ? -48.703 79.353 55.542 1.00 30.39 614 ALA A N 1
ATOM 3431 C CA . ALA A 1 481 ? -49.523 80.518 55.209 1.00 28.50 614 ALA A CA 1
ATOM 3432 C C . ALA A 1 481 ? -50.272 80.231 53.910 1.00 28.56 614 ALA A C 1
ATOM 3433 O O . ALA A 1 481 ? -51.472 80.485 53.800 1.00 28.26 614 ALA A O 1
ATOM 3435 N N . ALA A 1 482 ? -49.552 79.693 52.930 1.00 29.04 615 ALA A N 1
ATOM 3436 C CA . ALA A 1 482 ? -50.138 79.344 51.640 1.00 28.47 615 ALA A CA 1
ATOM 3437 C C . ALA A 1 482 ? -51.002 78.097 51.816 1.00 28.57 615 ALA A C 1
ATOM 3438 O O . ALA A 1 482 ? -51.878 77.812 50.996 1.00 28.44 615 ALA A O 1
ATOM 3440 N N . GLY A 1 483 ? -50.745 77.361 52.894 1.00 27.98 616 GLY A N 1
ATOM 3441 C CA . GLY A 1 483 ? -51.503 76.157 53.177 1.00 28.05 616 GLY A CA 1
ATOM 3442 C C . GLY A 1 483 ? -52.897 76.463 53.692 1.00 28.89 616 GLY A C 1
ATOM 3443 O O . GLY A 1 483 ? -53.884 75.938 53.172 1.00 29.47 616 GLY A O 1
ATOM 3444 N N . VAL A 1 484 ? -52.985 77.312 54.714 1.00 27.67 617 VAL A N 1
ATOM 3445 C CA . VAL A 1 484 ? -54.275 77.679 55.287 1.00 25.90 617 VAL A CA 1
ATOM 3446 C C . VAL A 1 484 ? -55.136 78.347 54.220 1.00 25.59 617 VAL A C 1
ATOM 3447 O O . VAL A 1 484 ? -56.358 78.204 54.218 1.00 25.67 617 VAL A O 1
ATOM 3451 N N . LEU A 1 485 ? -54.495 79.077 53.312 1.00 24.64 618 LEU A N 1
ATOM 3452 C CA . LEU A 1 485 ? -55.220 79.743 52.236 1.00 24.47 618 LEU A CA 1
ATOM 3453 C C . LEU A 1 485 ? -55.754 78.695 51.262 1.00 24.50 618 LEU A C 1
ATOM 3454 O O . LEU A 1 485 ? -56.861 78.830 50.738 1.00 24.76 618 LEU A O 1
ATOM 3459 N N . CYS A 1 486 ? -54.967 77.649 51.028 1.00 23.90 619 CYS A N 1
ATOM 3460 C CA . CYS A 1 486 ? -55.375 76.576 50.128 1.00 23.42 619 CYS A CA 1
ATOM 3461 C C . CYS A 1 486 ? -56.635 75.902 50.657 1.00 23.55 619 CYS A C 1
ATOM 3462 O O . CYS A 1 486 ? -57.491 75.473 49.885 1.00 22.95 619 CYS A O 1
ATOM 3465 N N . GLU A 1 487 ? -56.740 75.811 51.980 1.00 23.37 620 GLU A N 1
ATOM 3466 C CA . GLU A 1 487 ? -57.895 75.193 52.622 1.00 23.70 620 GLU A CA 1
ATOM 3467 C C . GLU A 1 487 ? -59.159 76.036 52.481 1.00 24.67 620 GLU A C 1
ATOM 3468 O O . GLU A 1 487 ? -60.189 75.553 52.014 1.00 23.86 620 GLU A O 1
ATOM 3474 N N . LEU A 1 488 ? -59.071 77.296 52.892 1.00 25.59 621 LEU A N 1
ATOM 3475 C CA . LEU A 1 488 ? -60.207 78.204 52.835 1.00 27.51 621 LEU A CA 1
ATOM 3476 C C . LEU A 1 488 ? -60.668 78.517 51.416 1.00 29.24 621 LEU A C 1
ATOM 3477 O O . LEU A 1 488 ? -61.848 78.784 51.188 1.00 30.01 621 LEU A O 1
ATOM 3482 N N . ALA A 1 489 ? -59.739 78.476 50.466 1.00 31.12 622 ALA A N 1
ATOM 3483 C CA . ALA A 1 489 ? -60.052 78.790 49.075 1.00 32.77 622 ALA A CA 1
ATOM 3484 C C . ALA A 1 489 ? -60.938 77.781 48.348 1.00 34.92 622 ALA A C 1
ATOM 3485 O O . ALA A 1 489 ? -61.342 78.028 47.212 1.00 35.47 622 ALA A O 1
ATOM 3487 N N . GLN A 1 490 ? -61.248 76.653 48.986 1.00 37.82 623 GLN A N 1
ATOM 3488 C CA . GLN A 1 490 ? -62.091 75.643 48.345 1.00 40.45 623 GLN A CA 1
ATOM 3489 C C . GLN A 1 490 ? -63.566 76.042 48.367 1.00 43.30 623 GLN A C 1
ATOM 3490 O O . GLN A 1 490 ? -64.447 75.227 48.088 1.00 43.46 623 GLN A O 1
ATOM 3496 N N . ASP A 1 491 ? -63.825 77.304 48.695 1.00 46.61 624 ASP A N 1
ATOM 3497 C CA . ASP A 1 491 ? -65.184 77.830 48.747 1.00 49.61 624 ASP A CA 1
ATOM 3498 C C . ASP A 1 491 ? -65.294 79.166 48.011 1.00 50.87 624 ASP A C 1
ATOM 3499 O O . ASP A 1 491 ? -64.678 80.159 48.402 1.00 50.71 624 ASP A O 1
ATOM 3504 N N . LYS A 1 492 ? -66.089 79.162 46.943 1.00 51.53 625 LYS A N 1
ATOM 3505 C CA . LYS A 1 492 ? -66.326 80.323 46.084 1.00 51.47 625 LYS A CA 1
ATOM 3506 C C . LYS A 1 492 ? -66.135 81.690 46.753 1.00 50.65 625 LYS A C 1
ATOM 3507 O O . LYS A 1 492 ? -65.178 82.402 46.445 1.00 50.76 625 LYS A O 1
ATOM 3513 N N . GLU A 1 493 ? -67.042 82.060 47.653 1.00 49.55 626 GLU A N 1
ATOM 3514 C CA . GLU A 1 493 ? -66.942 83.343 48.347 1.00 49.67 626 GLU A CA 1
ATOM 3515 C C . GLU A 1 493 ? -65.537 83.587 48.884 1.00 49.00 626 GLU A C 1
ATOM 3516 O O . GLU A 1 493 ? -64.936 84.632 48.635 1.00 49.11 626 GLU A O 1
ATOM 3522 N N . ALA A 1 494 ? -65.026 82.614 49.632 1.00 47.78 627 ALA A N 1
ATOM 3523 C CA . ALA A 1 494 ? -63.697 82.706 50.224 1.00 46.31 627 ALA A CA 1
ATOM 3524 C C . ALA A 1 494 ? -62.626 83.003 49.183 1.00 45.27 627 ALA A C 1
ATOM 3525 O O . ALA A 1 494 ? -61.848 83.945 49.335 1.00 44.98 627 ALA A O 1
ATOM 3527 N N . ALA A 1 495 ? -62.586 82.195 48.129 1.00 43.82 628 ALA A N 1
ATOM 3528 C CA . ALA A 1 495 ? -61.605 82.378 47.069 1.00 42.89 628 ALA A CA 1
ATOM 3529 C C . ALA A 1 495 ? -61.642 83.810 46.543 1.00 42.61 628 ALA A C 1
ATOM 3530 O O . ALA A 1 495 ? -60.611 84.480 46.465 1.00 42.37 628 ALA A O 1
ATOM 3532 N N . GLU A 1 496 ? -62.838 84.274 46.192 1.00 41.92 629 GLU A N 1
ATOM 3533 C CA . GLU A 1 496 ? -63.025 85.623 45.666 1.00 40.91 629 GLU A CA 1
ATOM 3534 C C . GLU A 1 496 ? -62.450 86.709 46.570 1.00 39.53 629 GLU A C 1
ATOM 3535 O O . GLU A 1 496 ? -61.812 87.649 46.096 1.00 38.93 629 GLU A O 1
ATOM 3541 N N . ALA A 1 497 ? -62.682 86.578 47.872 1.00 38.23 630 ALA A N 1
ATOM 3542 C CA . ALA A 1 497 ? -62.189 87.553 48.836 1.00 36.47 630 ALA A CA 1
ATOM 3543 C C . ALA A 1 497 ? -60.665 87.542 48.912 1.00 35.29 630 ALA A C 1
ATOM 3544 O O . ALA A 1 497 ? -60.040 88.565 49.193 1.00 33.85 630 ALA A O 1
ATOM 3546 N N . ILE A 1 498 ? -60.068 86.381 48.665 1.00 35.12 631 ILE A N 1
ATOM 3547 C CA . ILE A 1 498 ? -58.617 86.257 48.705 1.00 35.31 631 ILE A CA 1
ATOM 3548 C C . ILE A 1 498 ? -58.010 86.962 47.501 1.00 36.02 631 ILE A C 1
ATOM 3549 O O . ILE A 1 498 ? -57.048 87.718 47.634 1.00 35.31 631 ILE A O 1
ATOM 3554 N N . GLU A 1 499 ? -58.582 86.717 46.326 1.00 37.39 632 GLU A N 1
ATOM 3555 C CA . GLU A 1 499 ? -58.091 87.333 45.100 1.00 38.41 632 GLU A CA 1
ATOM 3556 C C . GLU A 1 499 ? -58.259 88.846 45.135 1.00 38.55 632 GLU A C 1
ATOM 3557 O O . GLU A 1 499 ? -57.524 89.572 44.466 1.00 38.40 632 GLU A O 1
ATOM 3563 N N . ALA A 1 500 ? -59.228 89.315 45.916 1.00 38.94 633 ALA A N 1
ATOM 3564 C CA . ALA A 1 500 ? -59.503 90.744 46.034 1.00 38.30 633 ALA A CA 1
ATOM 3565 C C . ALA A 1 500 ? -58.426 91.490 46.820 1.00 38.29 633 ALA A C 1
ATOM 3566 O O . ALA A 1 500 ? -58.244 92.695 46.641 1.00 37.91 633 ALA A O 1
ATOM 3568 N N . GLU A 1 501 ? -57.719 90.779 47.693 1.00 38.76 634 GLU A N 1
ATOM 3569 C CA . GLU A 1 501 ? -56.659 91.392 48.483 1.00 38.76 634 GLU A CA 1
ATOM 3570 C C . GLU A 1 501 ? -55.409 91.586 47.629 1.00 38.63 634 GLU A C 1
ATOM 3571 O O . GLU A 1 501 ? -54.631 92.513 47.851 1.00 39.13 634 GLU A O 1
ATOM 3577 N N . GLY A 1 502 ? -55.224 90.704 46.650 1.00 37.79 635 GLY A N 1
ATOM 3578 C CA . GLY A 1 502 ? -54.071 90.799 45.771 1.00 36.13 635 GLY A CA 1
ATOM 3579 C C . GLY A 1 502 ? -53.025 89.724 45.995 1.00 34.65 635 GLY A C 1
ATOM 3580 O O . GLY A 1 502 ? -51.831 89.979 45.856 1.00 34.83 635 GLY A O 1
ATOM 3581 N N . ALA A 1 503 ? -53.469 88.518 46.333 1.00 33.73 636 ALA A N 1
ATOM 3582 C CA . ALA A 1 503 ? -52.559 87.408 46.578 1.00 32.24 636 ALA A CA 1
ATOM 3583 C C . ALA A 1 503 ? -51.986 86.846 45.281 1.00 32.19 636 ALA A C 1
ATOM 3584 O O . ALA A 1 503 ? -50.995 86.118 45.301 1.00 32.68 636 ALA A O 1
ATOM 3586 N N . THR A 1 504 ? -52.607 87.185 44.154 1.00 31.75 637 THR A N 1
ATOM 3587 C CA . THR A 1 504 ? -52.149 86.702 42.851 1.00 30.01 637 THR A CA 1
ATOM 3588 C C . THR A 1 504 ? -50.710 87.118 42.562 1.00 28.67 637 THR A C 1
ATOM 3589 O O . THR A 1 504 ? -49.963 86.384 41.914 1.00 27.13 637 THR A O 1
ATOM 3593 N N . ALA A 1 505 ? -50.326 88.296 43.041 1.00 27.97 638 ALA A N 1
ATOM 3594 C CA . ALA A 1 505 ? -48.974 88.785 42.821 1.00 28.25 638 ALA A CA 1
ATOM 3595 C C . ALA A 1 505 ? -47.939 87.901 43.523 1.00 28.50 638 ALA A C 1
ATOM 3596 O O . ALA A 1 505 ? -47.100 87.287 42.869 1.00 29.75 638 ALA A O 1
ATOM 3598 N N . PRO A 1 506 ? -47.986 87.814 44.864 1.00 28.49 639 PRO A N 1
ATOM 3599 C CA . PRO A 1 506 ? -47.000 86.970 45.548 1.00 28.49 639 PRO A CA 1
ATOM 3600 C C . PRO A 1 506 ? -47.089 85.478 45.209 1.00 28.89 639 PRO A C 1
ATOM 3601 O O . PRO A 1 506 ? -46.066 84.811 45.072 1.00 28.20 639 PRO A O 1
ATOM 3605 N N . LEU A 1 507 ? -48.307 84.959 45.076 1.00 30.20 640 LEU A N 1
ATOM 3606 C CA . LEU A 1 507 ? -48.510 83.546 44.768 1.00 31.05 640 LEU A CA 1
ATOM 3607 C C . LEU A 1 507 ? -47.787 83.057 43.521 1.00 32.20 640 LEU A C 1
ATOM 3608 O O . LEU A 1 507 ? -47.396 81.891 43.447 1.00 32.49 640 LEU A O 1
ATOM 3613 N N . THR A 1 508 ? -47.614 83.938 42.540 1.00 33.40 641 THR A N 1
ATOM 3614 C CA . THR A 1 508 ? -46.938 83.570 41.297 1.00 33.34 641 THR A CA 1
ATOM 3615 C C . THR A 1 508 ? -45.438 83.386 41.517 1.00 32.62 641 THR A C 1
ATOM 3616 O O . THR A 1 508 ? -44.823 82.479 40.951 1.00 32.62 641 THR A O 1
ATOM 3620 N N . GLU A 1 509 ? -44.857 84.249 42.344 1.00 31.26 642 GLU A N 1
ATOM 3621 C CA . GLU A 1 509 ? -43.433 84.180 42.646 1.00 31.00 642 GLU A CA 1
ATOM 3622 C C . GLU A 1 509 ? -43.084 82.916 43.435 1.00 30.80 642 GLU A C 1
ATOM 3623 O O . GLU A 1 509 ? -42.014 82.335 43.251 1.00 29.96 642 GLU A O 1
ATOM 3625 N N . LEU A 1 510 ? -43.993 82.493 44.309 1.00 31.56 643 LEU A N 1
ATOM 3626 C CA . LEU A 1 510 ? -43.782 81.304 45.129 1.00 31.51 643 LEU A CA 1
ATOM 3627 C C . LEU A 1 510 ? -43.937 80.010 44.343 1.00 32.11 643 LEU A C 1
ATOM 3628 O O . LEU A 1 510 ? -43.718 78.926 44.880 1.00 32.04 643 LEU A O 1
ATOM 3633 N N . LEU A 1 511 ? -44.325 80.123 43.077 1.00 32.84 644 LEU A N 1
ATOM 3634 C CA . LEU A 1 511 ? -44.483 78.949 42.222 1.00 34.35 644 LEU A CA 1
ATOM 3635 C C . LEU A 1 511 ? -43.110 78.393 41.875 1.00 34.92 644 LEU A C 1
ATOM 3636 O O . LEU A 1 511 ? -42.928 77.185 41.714 1.00 35.16 644 LEU A O 1
ATOM 3641 N N . HIS A 1 512 ? -42.148 79.299 41.771 1.00 35.80 645 HIS A N 1
ATOM 3642 C CA . HIS A 1 512 ? -40.789 78.958 41.393 1.00 36.99 645 HIS A CA 1
ATOM 3643 C C . HIS A 1 512 ? -39.860 78.651 42.559 1.00 36.70 645 HIS A C 1
ATOM 3644 O O . HIS A 1 512 ? -38.642 78.637 42.401 1.00 36.98 645 HIS A O 1
ATOM 3651 N N . SER A 1 513 ? -40.434 78.395 43.728 1.00 36.83 646 SER A N 1
ATOM 3652 C CA . SER A 1 513 ? -39.636 78.078 44.905 1.00 37.15 646 SER A CA 1
ATOM 3653 C C . SER A 1 513 ? -39.092 76.655 44.770 1.00 36.97 646 SER A C 1
ATOM 3654 O O . SER A 1 513 ? -39.744 75.792 44.181 1.00 36.35 646 SER A O 1
ATOM 3657 N N . ARG A 1 514 ? -37.896 76.415 45.301 1.00 36.86 647 ARG A N 1
ATOM 3658 C CA . ARG A 1 514 ? -37.301 75.085 45.235 1.00 36.96 647 ARG A CA 1
ATOM 3659 C C . ARG A 1 514 ? -37.760 74.260 46.428 1.00 35.27 647 ARG A C 1
ATOM 3660 O O . ARG A 1 514 ? -37.318 73.130 46.626 1.00 35.67 647 ARG A O 1
ATOM 3668 N N . ASN A 1 515 ? -38.648 74.846 47.224 1.00 33.87 648 ASN A N 1
ATOM 3669 C CA . ASN A 1 515 ? -39.223 74.179 48.386 1.00 32.30 648 ASN A CA 1
ATOM 3670 C C . ASN A 1 515 ? -40.492 73.526 47.845 1.00 31.66 648 ASN A C 1
ATOM 3671 O O . ASN A 1 515 ? -41.524 74.186 47.710 1.00 32.37 648 ASN A O 1
ATOM 3676 N N . GLU A 1 516 ? -40.412 72.240 47.521 1.00 29.67 649 GLU A N 1
ATOM 3677 C CA . GLU A 1 516 ? -41.552 71.517 46.968 1.00 29.16 649 GLU A CA 1
ATOM 3678 C C . GLU A 1 516 ? -42.832 71.666 47.788 1.00 27.99 649 GLU A C 1
ATOM 3679 O O . GLU A 1 516 ? -43.917 71.306 47.329 1.00 26.92 649 GLU A O 1
ATOM 3685 N N . GLY A 1 517 ? -42.703 72.194 49.000 1.00 27.33 650 GLY A N 1
ATOM 3686 C CA . GLY A 1 517 ? -43.865 72.391 49.847 1.00 25.69 650 GLY A CA 1
ATOM 3687 C C . GLY A 1 517 ? -44.476 73.760 49.615 1.00 24.52 650 GLY A C 1
ATOM 3688 O O . GLY A 1 517 ? -45.685 73.883 49.407 1.00 24.77 650 GLY A O 1
ATOM 3689 N N . VAL A 1 518 ? -43.637 74.792 49.649 1.00 22.80 651 VAL A N 1
ATOM 3690 C CA . VAL A 1 518 ? -44.088 76.160 49.433 1.00 21.06 651 VAL A CA 1
ATOM 3691 C C . VAL A 1 518 ? -44.590 76.298 48.004 1.00 21.83 651 VAL A C 1
ATOM 3692 O O . VAL A 1 518 ? -45.406 77.165 47.701 1.00 21.41 651 VAL A O 1
ATOM 3696 N N . ALA A 1 519 ? -44.099 75.429 47.128 1.00 23.49 652 ALA A N 1
ATOM 3697 C CA . ALA A 1 519 ? -44.497 75.452 45.726 1.00 25.42 652 ALA A CA 1
ATOM 3698 C C . ALA A 1 519 ? -45.819 74.717 45.498 1.00 26.56 652 ALA A C 1
ATOM 3699 O O . ALA A 1 519 ? -46.788 75.309 45.020 1.00 28.57 652 ALA A O 1
ATOM 3701 N N . THR A 1 520 ? -45.857 73.432 45.838 1.00 26.42 653 THR A N 1
ATOM 3702 C CA . THR A 1 520 ? -47.063 72.630 45.659 1.00 26.05 653 THR A CA 1
ATOM 3703 C C . THR A 1 520 ? -48.309 73.352 46.160 1.00 26.71 653 THR A C 1
ATOM 3704 O O . THR A 1 520 ? -49.389 73.206 45.586 1.00 26.19 653 THR A O 1
ATOM 3708 N N . TYR A 1 521 ? -48.157 74.134 47.224 1.00 27.58 654 TYR A N 1
ATOM 3709 C CA . TYR A 1 521 ? -49.283 74.865 47.792 1.00 29.04 654 TYR A CA 1
ATOM 3710 C C . TYR A 1 521 ? -49.659 76.151 47.060 1.00 29.36 654 TYR A C 1
ATOM 3711 O O . TYR A 1 521 ? -50.823 76.554 47.077 1.00 29.60 654 TYR A O 1
ATOM 3720 N N . ALA A 1 522 ? -48.682 76.791 46.422 1.00 28.76 655 ALA A N 1
ATOM 3721 C CA . ALA A 1 522 ? -48.934 78.028 45.687 1.00 27.86 655 ALA A CA 1
ATOM 3722 C C . ALA A 1 522 ? -49.674 77.735 44.386 1.00 27.56 655 ALA A C 1
ATOM 3723 O O . ALA A 1 522 ? -50.376 78.596 43.852 1.00 27.11 655 ALA A O 1
ATOM 3725 N N . ALA A 1 523 ? -49.509 76.514 43.886 1.00 27.03 656 ALA A N 1
ATOM 3726 C CA . ALA A 1 523 ? -50.159 76.083 42.652 1.00 26.86 656 ALA A CA 1
ATOM 3727 C C . ALA A 1 523 ? -51.615 75.712 42.916 1.00 26.36 656 ALA A C 1
ATOM 3728 O O . ALA A 1 523 ? -52.470 75.856 42.044 1.00 26.33 656 ALA A O 1
ATOM 3730 N N . ALA A 1 524 ? -51.882 75.239 44.130 1.00 26.16 657 ALA A N 1
ATOM 3731 C CA . ALA A 1 524 ? -53.220 74.831 44.539 1.00 25.28 657 ALA A CA 1
ATOM 3732 C C . ALA A 1 524 ? -54.166 76.016 44.739 1.00 25.91 657 ALA A C 1
ATOM 3733 O O . ALA A 1 524 ? -55.290 76.011 44.236 1.00 25.91 657 ALA A O 1
ATOM 3735 N N . VAL A 1 525 ? -53.710 77.024 45.476 1.00 26.23 658 VAL A N 1
ATOM 3736 C CA . VAL A 1 525 ? -54.524 78.207 45.745 1.00 26.66 658 VAL A CA 1
ATOM 3737 C C . VAL A 1 525 ? -54.915 78.935 44.460 1.00 28.15 658 VAL A C 1
ATOM 3738 O O . VAL A 1 525 ? -56.034 79.436 44.336 1.00 27.61 658 VAL A O 1
ATOM 3742 N N . LEU A 1 526 ? -53.991 78.992 43.506 1.00 30.03 659 LEU A N 1
ATOM 3743 C CA . LEU A 1 526 ? -54.251 79.658 42.234 1.00 31.53 659 LEU A CA 1
ATOM 3744 C C . LEU A 1 526 ? -55.238 78.858 41.390 1.00 32.54 659 LEU A C 1
ATOM 3745 O O . LEU A 1 526 ? -56.081 79.431 40.696 1.00 33.01 659 LEU A O 1
ATOM 3750 N N . PHE A 1 527 ? -55.127 77.534 41.455 1.00 32.99 660 PHE A N 1
ATOM 3751 C CA . PHE A 1 527 ? -56.014 76.643 40.711 1.00 33.61 660 PHE A CA 1
ATOM 3752 C C . PHE A 1 527 ? -57.452 76.806 41.184 1.00 34.85 660 PHE A C 1
ATOM 3753 O O . PHE A 1 527 ? -58.373 76.939 40.376 1.00 34.71 660 PHE A O 1
ATOM 3761 N N . ARG A 1 528 ? -57.633 76.798 42.501 1.00 35.90 661 ARG A N 1
ATOM 3762 C CA . ARG A 1 528 ? -58.955 76.931 43.095 1.00 37.41 661 ARG A CA 1
ATOM 3763 C C . ARG A 1 528 ? -59.626 78.280 42.851 1.00 38.32 661 ARG A C 1
ATOM 3764 O O . ARG A 1 528 ? -60.829 78.334 42.589 1.00 39.88 661 ARG A O 1
ATOM 3772 N N . MET A 1 529 ? -58.870 79.371 42.932 1.00 38.34 662 MET A N 1
ATOM 3773 C CA . MET A 1 529 ? -59.470 80.678 42.694 1.00 39.45 662 MET A CA 1
ATOM 3774 C C . MET A 1 529 ? -59.426 80.999 41.202 1.00 42.45 662 MET A C 1
ATOM 3775 O O . MET A 1 529 ? -59.057 82.102 40.795 1.00 43.86 662 MET A O 1
ATOM 3780 N N . SER A 1 530 ? -59.813 80.014 40.395 1.00 44.92 663 SER A N 1
ATOM 3781 C CA . SER A 1 530 ? -59.833 80.146 38.942 1.00 46.97 663 SER A CA 1
ATOM 3782 C C . SER A 1 530 ? -60.349 78.851 38.319 1.00 48.01 663 SER A C 1
ATOM 3783 O O . SER A 1 530 ? -59.534 78.115 37.719 1.00 48.78 663 SER A O 1
ATOM 3786 N N . THR B 1 17 ? 8.842 -113.636 63.144 1.00 52.50 150 THR B N 1
ATOM 3787 C CA . THR B 1 17 ? 8.138 -114.266 61.987 1.00 51.48 150 THR B CA 1
ATOM 3788 C C . THR B 1 17 ? 6.630 -114.289 62.218 1.00 51.18 150 THR B C 1
ATOM 3789 O O . THR B 1 17 ? 5.854 -114.632 61.321 1.00 50.55 150 THR B O 1
ATOM 3791 N N . ARG B 1 18 ? 6.229 -113.933 63.436 1.00 51.34 151 ARG B N 1
ATOM 3792 C CA . ARG B 1 18 ? 4.823 -113.876 63.820 1.00 51.31 151 ARG B CA 1
ATOM 3793 C C . ARG B 1 18 ? 4.530 -112.412 64.124 1.00 51.33 151 ARG B C 1
ATOM 3794 O O . ARG B 1 18 ? 3.382 -111.966 64.082 1.00 52.00 151 ARG B O 1
ATOM 3796 N N . ALA B 1 19 ? 5.596 -111.673 64.419 1.00 50.66 152 ALA B N 1
ATOM 3797 C CA . ALA B 1 19 ? 5.509 -110.253 64.733 1.00 49.90 152 ALA B CA 1
ATOM 3798 C C . ALA B 1 19 ? 5.385 -109.404 63.468 1.00 49.30 152 ALA B C 1
ATOM 3799 O O . ALA B 1 19 ? 4.505 -108.547 63.371 1.00 49.07 152 ALA B O 1
ATOM 3801 N N . ILE B 1 20 ? 6.271 -109.654 62.506 1.00 48.27 153 ILE B N 1
ATOM 3802 C CA . ILE B 1 20 ? 6.300 -108.921 61.241 1.00 46.47 153 ILE B CA 1
ATOM 3803 C C . ILE B 1 20 ? 4.916 -108.641 60.646 1.00 46.44 153 ILE B C 1
ATOM 3804 O O . ILE B 1 20 ? 4.599 -107.499 60.311 1.00 46.57 153 ILE B O 1
ATOM 3809 N N . PRO B 1 21 ? 4.074 -109.678 60.503 1.00 46.19 154 PRO B N 1
ATOM 3810 C CA . PRO B 1 21 ? 2.730 -109.494 59.941 1.00 46.25 154 PRO B CA 1
ATOM 3811 C C . PRO B 1 21 ? 1.841 -108.545 60.746 1.00 46.21 154 PRO B C 1
ATOM 3812 O O . PRO B 1 21 ? 0.920 -107.933 60.203 1.00 45.93 154 PRO B O 1
ATOM 3816 N N . GLU B 1 22 ? 2.122 -108.427 62.040 1.00 46.39 155 GLU B N 1
ATOM 3817 C CA . GLU B 1 22 ? 1.344 -107.563 62.919 1.00 46.74 155 GLU B CA 1
ATOM 3818 C C . GLU B 1 22 ? 1.796 -106.104 62.845 1.00 46.44 155 GLU B C 1
ATOM 3819 O O . GLU B 1 22 ? 0.969 -105.190 62.865 1.00 45.58 155 GLU B O 1
ATOM 3825 N N . LEU B 1 23 ? 3.108 -105.892 62.764 1.00 46.57 156 LEU B N 1
ATOM 3826 C CA . LEU B 1 23 ? 3.672 -104.544 62.675 1.00 45.98 156 LEU B CA 1
ATOM 3827 C C . LEU B 1 23 ? 3.360 -103.915 61.323 1.00 45.30 156 LEU B C 1
ATOM 3828 O O . LEU B 1 23 ? 3.050 -102.727 61.234 1.00 45.10 156 LEU B O 1
ATOM 3833 N N . THR B 1 24 ? 3.459 -104.718 60.270 1.00 44.56 157 THR B N 1
ATOM 3834 C CA . THR B 1 24 ? 3.170 -104.245 58.927 1.00 44.03 157 THR B CA 1
ATOM 3835 C C . THR B 1 24 ? 1.817 -103.542 58.946 1.00 44.75 157 THR B C 1
ATOM 3836 O O . THR B 1 24 ? 1.692 -102.407 58.489 1.00 44.76 157 THR B O 1
ATOM 3840 N N . LYS B 1 25 ? 0.817 -104.218 59.507 1.00 46.14 158 LYS B N 1
ATOM 3841 C CA . LYS B 1 25 ? -0.541 -103.686 59.586 1.00 46.93 158 LYS B CA 1
ATOM 3842 C C . LYS B 1 25 ? -0.657 -102.395 60.389 1.00 47.10 158 LYS B C 1
ATOM 3843 O O . LYS B 1 25 ? -1.366 -101.473 59.987 1.00 47.06 158 LYS B O 1
ATOM 3849 N N . LEU B 1 26 ? 0.029 -102.333 61.527 1.00 47.69 159 LEU B N 1
ATOM 3850 C CA . LEU B 1 26 ? -0.021 -101.147 62.374 1.00 49.17 159 LEU B CA 1
ATOM 3851 C C . LEU B 1 26 ? 0.547 -99.898 61.710 1.00 50.73 159 LEU B C 1
ATOM 3852 O O . LEU B 1 26 ? 0.149 -98.783 62.043 1.00 50.38 159 LEU B O 1
ATOM 3857 N N . LEU B 1 27 ? 1.478 -100.075 60.779 1.00 52.91 160 LEU B N 1
ATOM 3858 C CA . LEU B 1 27 ? 2.042 -98.933 60.069 1.00 54.76 160 LEU B CA 1
ATOM 3859 C C . LEU B 1 27 ? 1.012 -98.497 59.024 1.00 56.82 160 LEU B C 1
ATOM 3860 O O . LEU B 1 27 ? 1.099 -97.398 58.472 1.00 58.12 160 LEU B O 1
ATOM 3865 N N . ASN B 1 28 ? 0.029 -99.363 58.772 1.00 58.59 161 ASN B N 1
ATOM 3866 C CA . ASN B 1 28 ? -1.002 -99.100 57.765 1.00 60.26 161 ASN B CA 1
ATOM 3867 C C . ASN B 1 28 ? -2.418 -98.759 58.258 1.00 60.72 161 ASN B C 1
ATOM 3868 O O . ASN B 1 28 ? -3.368 -99.426 57.857 1.00 60.35 161 ASN B O 1
ATOM 3873 N N . ASP B 1 29 ? -2.595 -97.740 59.092 1.00 61.81 162 ASP B N 1
ATOM 3874 C CA . ASP B 1 29 ? -3.956 -97.424 59.541 1.00 63.33 162 ASP B CA 1
ATOM 3875 C C . ASP B 1 29 ? -4.447 -96.040 59.101 1.00 63.43 162 ASP B C 1
ATOM 3876 O O . ASP B 1 29 ? -3.892 -95.431 58.187 1.00 63.74 162 ASP B O 1
ATOM 3881 N N . GLU B 1 30 ? -5.508 -95.568 59.748 1.00 62.70 163 GLU B N 1
ATOM 3882 C CA . GLU B 1 30 ? -6.110 -94.267 59.468 1.00 61.79 163 GLU B CA 1
ATOM 3883 C C . GLU B 1 30 ? -5.573 -93.268 60.481 1.00 60.67 163 GLU B C 1
ATOM 3884 O O . GLU B 1 30 ? -5.247 -92.126 60.149 1.00 61.36 163 GLU B O 1
ATOM 3890 N N . ASP B 1 31 ? -5.499 -93.736 61.723 1.00 59.31 164 ASP B N 1
ATOM 3891 C CA . ASP B 1 31 ? -5.046 -92.960 62.871 1.00 58.59 164 ASP B CA 1
ATOM 3892 C C . ASP B 1 31 ? -3.526 -92.858 62.953 1.00 58.16 164 ASP B C 1
ATOM 3893 O O . ASP B 1 31 ? -2.833 -93.866 63.091 1.00 58.63 164 ASP B O 1
ATOM 3898 N N . GLN B 1 32 ? -3.020 -91.628 62.882 1.00 57.20 165 GLN B N 1
ATOM 3899 C CA . GLN B 1 32 ? -1.581 -91.379 62.906 1.00 56.75 165 GLN B CA 1
ATOM 3900 C C . GLN B 1 32 ? -0.886 -91.384 64.267 1.00 56.24 165 GLN B C 1
ATOM 3901 O O . GLN B 1 32 ? 0.083 -90.662 64.473 1.00 56.95 165 GLN B O 1
ATOM 3907 N N . VAL B 1 33 ? -1.375 -92.182 65.202 1.00 54.48 166 VAL B N 1
ATOM 3908 C CA . VAL B 1 33 ? -0.731 -92.275 66.505 1.00 53.39 166 VAL B CA 1
ATOM 3909 C C . VAL B 1 33 ? -0.192 -93.688 66.532 1.00 53.02 166 VAL B C 1
ATOM 3910 O O . VAL B 1 33 ? 0.855 -93.981 67.109 1.00 54.18 166 VAL B O 1
ATOM 3914 N N . VAL B 1 34 ? -0.944 -94.554 65.868 1.00 51.32 167 VAL B N 1
ATOM 3915 C CA . VAL B 1 34 ? -0.627 -95.962 65.754 1.00 50.11 167 VAL B CA 1
ATOM 3916 C C . VAL B 1 34 ? 0.581 -96.132 64.835 1.00 50.23 167 VAL B C 1
ATOM 3917 O O . VAL B 1 34 ? 1.477 -96.930 65.115 1.00 50.61 167 VAL B O 1
ATOM 3921 N N . VAL B 1 35 ? 0.592 -95.376 63.739 1.00 50.04 168 VAL B N 1
ATOM 3922 C CA . VAL B 1 35 ? 1.674 -95.427 62.758 1.00 49.00 168 VAL B CA 1
ATOM 3923 C C . VAL B 1 35 ? 2.933 -94.761 63.296 1.00 48.60 168 VAL B C 1
ATOM 3924 O O . VAL B 1 35 ? 4.047 -95.181 62.991 1.00 48.85 168 VAL B O 1
ATOM 3928 N N . ASN B 1 36 ? 2.751 -93.717 64.097 1.00 48.04 169 ASN B N 1
ATOM 3929 C CA . ASN B 1 36 ? 3.884 -93.013 64.675 1.00 48.85 169 ASN B CA 1
ATOM 3930 C C . ASN B 1 36 ? 4.539 -93.855 65.765 1.00 49.23 169 ASN B C 1
ATOM 3931 O O . ASN B 1 36 ? 5.762 -93.859 65.906 1.00 49.46 169 ASN B O 1
ATOM 3936 N N . LYS B 1 37 ? 3.723 -94.580 66.525 1.00 49.66 170 LYS B N 1
ATOM 3937 C CA . LYS B 1 37 ? 4.227 -95.417 67.609 1.00 50.33 170 LYS B CA 1
ATOM 3938 C C . LYS B 1 37 ? 4.710 -96.779 67.124 1.00 50.06 170 LYS B C 1
ATOM 3939 O O . LYS B 1 37 ? 5.465 -97.460 67.818 1.00 49.95 170 LYS B O 1
ATOM 3941 N N . ALA B 1 38 ? 4.269 -97.175 65.935 1.00 49.60 171 ALA B N 1
ATOM 3942 C CA . ALA B 1 38 ? 4.668 -98.454 65.364 1.00 48.96 171 ALA B CA 1
ATOM 3943 C C . ALA B 1 38 ? 6.037 -98.319 64.706 1.00 48.78 171 ALA B C 1
ATOM 3944 O O . ALA B 1 38 ? 6.816 -99.272 64.664 1.00 49.00 171 ALA B O 1
ATOM 3946 N N . ALA B 1 39 ? 6.325 -97.125 64.196 1.00 47.93 172 ALA B N 1
ATOM 3947 C CA . ALA B 1 39 ? 7.601 -96.857 63.545 1.00 47.23 172 ALA B CA 1
ATOM 3948 C C . ALA B 1 39 ? 8.726 -97.008 64.557 1.00 47.26 172 ALA B C 1
ATOM 3949 O O . ALA B 1 39 ? 9.748 -97.632 64.277 1.00 49.03 172 ALA B O 1
ATOM 3951 N N . VAL B 1 40 ? 8.526 -96.438 65.740 1.00 46.46 173 VAL B N 1
ATOM 3952 C CA . VAL B 1 40 ? 9.524 -96.504 66.796 1.00 45.98 173 VAL B CA 1
ATOM 3953 C C . VAL B 1 40 ? 9.847 -97.952 67.153 1.00 46.47 173 VAL B C 1
ATOM 3954 O O . VAL B 1 40 ? 10.984 -98.273 67.498 1.00 46.24 173 VAL B O 1
ATOM 3958 N N . MET B 1 41 ? 8.848 -98.826 67.075 1.00 47.34 174 MET B N 1
ATOM 3959 C CA . MET B 1 41 ? 9.058 -100.235 67.385 1.00 49.39 174 MET B CA 1
ATOM 3960 C C . MET B 1 41 ? 9.909 -100.909 66.310 1.00 48.29 174 MET B C 1
ATOM 3961 O O . MET B 1 41 ? 10.944 -101.510 66.607 1.00 48.53 174 MET B O 1
ATOM 3966 N N . VAL B 1 42 ? 9.465 -100.803 65.060 1.00 45.64 175 VAL B N 1
ATOM 3967 C CA . VAL B 1 42 ? 10.179 -101.394 63.932 1.00 42.06 175 VAL B CA 1
ATOM 3968 C C . VAL B 1 42 ? 11.630 -100.920 63.911 1.00 40.29 175 VAL B C 1
ATOM 3969 O O . VAL B 1 42 ? 12.535 -101.683 63.570 1.00 39.81 175 VAL B O 1
ATOM 3973 N N . HIS B 1 43 ? 11.848 -99.664 64.291 1.00 38.52 176 HIS B N 1
ATOM 3974 C CA . HIS B 1 43 ? 13.189 -99.098 64.299 1.00 37.99 176 HIS B CA 1
ATOM 3975 C C . HIS B 1 43 ? 14.172 -99.829 65.206 1.00 38.55 176 HIS B C 1
ATOM 3976 O O . HIS B 1 43 ? 15.284 -100.139 64.784 1.00 39.12 176 HIS B O 1
ATOM 3983 N N . GLN B 1 44 ? 13.784 -100.100 66.447 1.00 39.61 177 GLN B N 1
ATOM 3984 C CA . GLN B 1 44 ? 14.685 -100.805 67.353 1.00 40.03 177 GLN B CA 1
ATOM 3985 C C . GLN B 1 44 ? 15.005 -102.210 66.847 1.00 38.49 177 GLN B C 1
ATOM 3986 O O . GLN B 1 44 ? 16.100 -102.720 67.074 1.00 37.92 177 GLN B O 1
ATOM 3992 N N . LEU B 1 45 ? 14.055 -102.832 66.153 1.00 36.82 178 LEU B N 1
ATOM 3993 C CA . LEU B 1 45 ? 14.267 -104.180 65.624 1.00 35.56 178 LEU B CA 1
ATOM 3994 C C . LEU B 1 45 ? 15.430 -104.266 64.644 1.00 35.24 178 LEU B C 1
ATOM 3995 O O . LEU B 1 45 ? 16.232 -105.197 64.702 1.00 34.67 178 LEU B O 1
ATOM 4000 N N . SER B 1 46 ? 15.510 -103.296 63.740 1.00 34.91 179 SER B N 1
ATOM 4001 C CA . SER B 1 46 ? 16.560 -103.271 62.730 1.00 35.07 179 SER B CA 1
ATOM 4002 C C . SER B 1 46 ? 17.982 -103.307 63.297 1.00 36.58 179 SER B C 1
ATOM 4003 O O . SER B 1 46 ? 18.950 -103.421 62.543 1.00 36.03 179 SER B O 1
ATOM 4006 N N . LYS B 1 47 ? 18.109 -103.219 64.618 1.00 38.45 180 LYS B N 1
ATOM 4007 C CA . LYS B 1 47 ? 19.422 -103.239 65.257 1.00 40.64 180 LYS B CA 1
ATOM 4008 C C . LYS B 1 47 ? 19.826 -104.634 65.726 1.00 42.27 180 LYS B C 1
ATOM 4009 O O . LYS B 1 47 ? 20.983 -104.871 66.072 1.00 42.50 180 LYS B O 1
ATOM 4015 N N . LYS B 1 48 ? 18.868 -105.555 65.733 1.00 44.27 181 LYS B N 1
ATOM 4016 C CA . LYS B 1 48 ? 19.129 -106.925 66.160 1.00 46.48 181 LYS B CA 1
ATOM 4017 C C . LYS B 1 48 ? 19.613 -107.763 64.976 1.00 47.72 181 LYS B C 1
ATOM 4018 O O . LYS B 1 48 ? 18.978 -107.797 63.920 1.00 48.41 181 LYS B O 1
ATOM 4024 N N . GLU B 1 49 ? 20.741 -108.439 65.171 1.00 48.80 182 GLU B N 1
ATOM 4025 C CA . GLU B 1 49 ? 21.363 -109.265 64.141 1.00 49.46 182 GLU B CA 1
ATOM 4026 C C . GLU B 1 49 ? 20.448 -110.212 63.365 1.00 48.77 182 GLU B C 1
ATOM 4027 O O . GLU B 1 49 ? 20.698 -110.485 62.194 1.00 49.45 182 GLU B O 1
ATOM 4033 N N . ALA B 1 50 ? 19.398 -110.717 64.004 1.00 47.73 183 ALA B N 1
ATOM 4034 C CA . ALA B 1 50 ? 18.499 -111.650 63.329 1.00 47.22 183 ALA B CA 1
ATOM 4035 C C . ALA B 1 50 ? 17.150 -111.054 62.945 1.00 46.84 183 ALA B C 1
ATOM 4036 O O . ALA B 1 50 ? 16.424 -111.627 62.132 1.00 47.01 183 ALA B O 1
ATOM 4038 N N . SER B 1 51 ? 16.811 -109.912 63.533 1.00 46.05 184 SER B N 1
ATOM 4039 C CA . SER B 1 51 ? 15.544 -109.257 63.231 1.00 45.53 184 SER B CA 1
ATOM 4040 C C . SER B 1 51 ? 15.549 -108.764 61.789 1.00 45.84 184 SER B C 1
ATOM 4041 O O . SER B 1 51 ? 14.545 -108.865 61.080 1.00 45.24 184 SER B O 1
ATOM 4044 N N . ARG B 1 52 ? 16.693 -108.236 61.364 1.00 45.69 185 ARG B N 1
ATOM 4045 C CA . ARG B 1 52 ? 16.853 -107.714 60.015 1.00 45.27 185 ARG B CA 1
ATOM 4046 C C . ARG B 1 52 ? 16.549 -108.756 58.945 1.00 44.95 185 ARG B C 1
ATOM 4047 O O . ARG B 1 52 ? 15.759 -108.504 58.035 1.00 44.89 185 ARG B O 1
ATOM 4055 N N . HIS B 1 53 ? 17.174 -109.924 59.057 1.00 44.59 186 HIS B N 1
ATOM 4056 C CA . HIS B 1 53 ? 16.957 -110.995 58.091 1.00 44.81 186 HIS B CA 1
ATOM 4057 C C . HIS B 1 53 ? 15.474 -111.308 57.924 1.00 44.60 186 HIS B C 1
ATOM 4058 O O . HIS B 1 53 ? 15.030 -111.685 56.839 1.00 43.65 186 HIS B O 1
ATOM 4065 N N . ALA B 1 54 ? 14.716 -111.150 59.005 1.00 45.41 187 ALA B N 1
ATOM 4066 C CA . ALA B 1 54 ? 13.280 -111.404 58.986 1.00 45.82 187 ALA B CA 1
ATOM 4067 C C . ALA B 1 54 ? 12.549 -110.233 58.329 1.00 46.59 187 ALA B C 1
ATOM 4068 O O . ALA B 1 54 ? 11.526 -110.419 57.667 1.00 46.84 187 ALA B O 1
ATOM 4070 N N . ILE B 1 55 ? 13.085 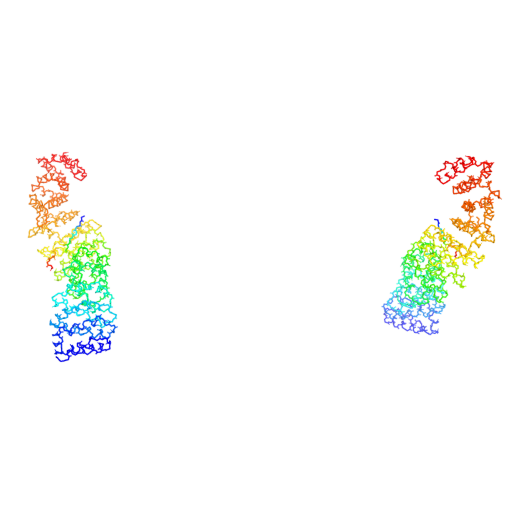-109.030 58.520 1.00 46.61 188 ILE B N 1
ATOM 4071 C CA . ILE B 1 55 ? 12.506 -107.818 57.951 1.00 45.90 188 ILE B CA 1
ATOM 4072 C C . ILE B 1 55 ? 12.773 -107.711 56.450 1.00 45.80 188 ILE B C 1
ATOM 4073 O O . ILE B 1 55 ? 11.912 -107.267 55.692 1.00 46.34 188 ILE B O 1
ATOM 4078 N N . MET B 1 56 ? 13.966 -108.120 56.028 1.00 45.38 189 MET B N 1
ATOM 4079 C CA . MET B 1 56 ? 14.343 -108.064 54.621 1.00 45.56 189 MET B CA 1
ATOM 4080 C C . MET B 1 56 ? 13.434 -108.898 53.729 1.00 46.21 189 MET B C 1
ATOM 4081 O O . MET B 1 56 ? 12.765 -108.369 52.842 1.00 47.65 189 MET B O 1
ATOM 4086 N N . ARG B 1 57 ? 13.415 -110.205 53.968 1.00 45.75 190 ARG B N 1
ATOM 4087 C CA . ARG B 1 57 ? 12.604 -111.121 53.175 1.00 45.26 190 ARG B CA 1
ATOM 4088 C C . ARG B 1 57 ? 11.105 -110.865 53.268 1.00 44.47 190 ARG B C 1
ATOM 4089 O O . ARG B 1 57 ? 10.300 -111.776 53.061 1.00 45.07 190 ARG B O 1
ATOM 4097 N N . SER B 1 58 ? 10.734 -109.628 53.577 1.00 43.16 191 SER B N 1
ATOM 4098 C CA . SER B 1 58 ? 9.332 -109.257 53.684 1.00 42.36 191 SER B CA 1
ATOM 4099 C C . SER B 1 58 ? 8.996 -108.174 52.666 1.00 41.87 191 SER B C 1
ATOM 4100 O O . SER B 1 58 ? 8.995 -106.983 52.990 1.00 42.66 191 SER B O 1
ATOM 4103 N N . PRO B 1 59 ? 8.715 -108.575 51.416 1.00 41.05 192 PRO B N 1
ATOM 4104 C CA . PRO B 1 59 ? 8.371 -107.645 50.342 1.00 40.50 192 PRO B CA 1
ATOM 4105 C C . PRO B 1 59 ? 7.312 -106.642 50.789 1.00 40.82 192 PRO B C 1
ATOM 4106 O O . PRO B 1 59 ? 7.053 -105.648 50.109 1.00 41.28 192 PRO B O 1
ATOM 4110 N N . GLN B 1 60 ? 6.714 -106.896 51.947 1.00 40.87 193 GLN B N 1
ATOM 4111 C CA . GLN B 1 60 ? 5.690 -106.006 52.460 1.00 40.99 193 GLN B CA 1
ATOM 4112 C C . GLN B 1 60 ? 6.274 -104.998 53.445 1.00 39.35 193 GLN B C 1
ATOM 4113 O O . GLN B 1 60 ? 6.319 -103.795 53.167 1.00 38.28 193 GLN B O 1
ATOM 4119 N N . MET B 1 61 ? 6.712 -105.504 54.593 1.00 37.33 194 MET B N 1
ATOM 4120 C CA . MET B 1 61 ? 7.303 -104.681 55.637 1.00 36.08 194 MET B CA 1
ATOM 4121 C C . MET B 1 61 ? 8.091 -103.521 55.025 1.00 35.11 194 MET B C 1
ATOM 4122 O O . MET B 1 61 ? 7.891 -102.362 55.388 1.00 35.91 194 MET B O 1
ATOM 4127 N N . VAL B 1 62 ? 8.967 -103.844 54.077 1.00 32.66 195 VAL B N 1
ATOM 4128 C CA . VAL B 1 62 ? 9.800 -102.847 53.407 1.00 29.48 195 VAL B CA 1
ATOM 4129 C C . VAL B 1 62 ? 9.011 -101.756 52.677 1.00 28.52 195 VAL B C 1
ATOM 4130 O O . VAL B 1 62 ? 9.384 -100.584 52.722 1.00 29.68 195 VAL B O 1
ATOM 4134 N N . SER B 1 63 ? 7.929 -102.140 52.005 1.00 25.20 196 SER B N 1
ATOM 4135 C CA . SER B 1 63 ? 7.104 -101.189 51.264 1.00 21.99 196 SER B CA 1
ATOM 4136 C C . SER B 1 63 ? 6.435 -100.184 52.198 1.00 21.17 196 SER B C 1
ATOM 4137 O O . SER B 1 63 ? 6.551 -98.970 52.015 1.00 20.42 196 SER B O 1
ATOM 4140 N N . ALA B 1 64 ? 5.727 -100.704 53.195 1.00 19.76 197 ALA B N 1
ATOM 4141 C CA . ALA B 1 64 ? 5.031 -99.873 54.163 1.00 19.53 197 ALA B CA 1
ATOM 4142 C C . ALA B 1 64 ? 5.986 -98.863 54.790 1.00 20.45 197 ALA B C 1
ATOM 4143 O O . ALA B 1 64 ? 5.623 -97.708 55.022 1.00 21.61 197 ALA B O 1
ATOM 4145 N N . ILE B 1 65 ? 7.211 -99.308 55.054 1.00 20.51 198 ILE B N 1
ATOM 4146 C CA . ILE B 1 65 ? 8.234 -98.462 55.663 1.00 21.31 198 ILE B CA 1
ATOM 4147 C C . ILE B 1 65 ? 8.594 -97.231 54.825 1.00 22.88 198 ILE B C 1
ATOM 4148 O O . ILE B 1 65 ? 8.823 -96.146 55.370 1.00 21.93 198 ILE B O 1
ATOM 4153 N N . VAL B 1 66 ? 8.638 -97.404 53.505 1.00 24.06 199 VAL B N 1
ATOM 4154 C CA . VAL B 1 66 ? 8.990 -96.318 52.593 1.00 24.55 199 VAL B CA 1
ATOM 4155 C C . VAL B 1 66 ? 7.905 -95.252 52.445 1.00 25.82 199 VAL B C 1
ATOM 4156 O O . VAL B 1 66 ? 8.192 -94.054 52.527 1.00 25.19 199 VAL B O 1
ATOM 4160 N N . ARG B 1 67 ? 6.664 -95.680 52.227 1.00 27.22 200 ARG B N 1
ATOM 4161 C CA . ARG B 1 67 ? 5.570 -94.730 52.066 1.00 29.66 200 ARG B CA 1
ATOM 4162 C C . ARG B 1 67 ? 5.273 -93.945 53.341 1.00 29.38 200 ARG B C 1
ATOM 4163 O O . ARG B 1 67 ? 4.631 -92.897 53.295 1.00 29.36 200 ARG B O 1
ATOM 4171 N N . THR B 1 68 ? 5.743 -94.447 54.477 1.00 29.50 201 THR B N 1
ATOM 4172 C CA . THR B 1 68 ? 5.528 -93.756 55.740 1.00 29.62 201 THR B CA 1
ATOM 4173 C C . THR B 1 68 ? 6.536 -92.617 55.842 1.00 30.98 201 THR B C 1
ATOM 4174 O O . THR B 1 68 ? 6.166 -91.466 56.073 1.00 31.85 201 THR B O 1
ATOM 4178 N N . MET B 1 69 ? 7.811 -92.946 55.660 1.00 32.45 202 MET B N 1
ATOM 4179 C CA . MET B 1 69 ? 8.881 -91.956 55.711 1.00 33.54 202 MET B CA 1
ATOM 4180 C C . MET B 1 69 ? 8.602 -90.876 54.678 1.00 35.24 202 MET B C 1
ATOM 4181 O O . MET B 1 69 ? 8.990 -89.722 54.844 1.00 36.43 202 MET B O 1
ATOM 4186 N N . GLN B 1 70 ? 7.912 -91.271 53.615 1.00 37.48 203 GLN B N 1
ATOM 4187 C CA . GLN B 1 70 ? 7.580 -90.373 52.519 1.00 40.31 203 GLN B CA 1
ATOM 4188 C C . GLN B 1 70 ? 6.370 -89.467 52.733 1.00 41.48 203 GLN B C 1
ATOM 4189 O O . GLN B 1 70 ? 6.362 -88.326 52.272 1.00 41.75 203 GLN B O 1
ATOM 4195 N N . ASN B 1 71 ? 5.350 -89.965 53.426 1.00 43.26 204 ASN B N 1
ATOM 4196 C CA . ASN B 1 71 ? 4.139 -89.178 53.638 1.00 43.97 204 ASN B CA 1
ATOM 4197 C C . ASN B 1 71 ? 3.906 -88.628 55.042 1.00 43.54 204 ASN B C 1
ATOM 4198 O O . ASN B 1 71 ? 2.982 -87.841 55.246 1.00 43.44 204 ASN B O 1
ATOM 4203 N N . THR B 1 72 ? 4.729 -89.025 56.007 1.00 43.45 205 THR B N 1
ATOM 4204 C CA . THR B 1 72 ? 4.548 -88.547 57.375 1.00 43.91 205 THR B CA 1
ATOM 4205 C C . THR B 1 72 ? 4.688 -87.031 57.470 1.00 44.95 205 THR B C 1
ATOM 4206 O O . THR B 1 72 ? 5.140 -86.378 56.529 1.00 44.17 205 THR B O 1
ATOM 4210 N N . ASN B 1 73 ? 4.298 -86.483 58.617 1.00 47.27 206 ASN B N 1
ATOM 4211 C CA . ASN B 1 73 ? 4.361 -85.044 58.852 1.00 48.98 206 ASN B CA 1
ATOM 4212 C C . ASN B 1 73 ? 5.041 -84.756 60.191 1.00 48.53 206 ASN B C 1
ATOM 4213 O O . ASN B 1 73 ? 5.327 -83.606 60.524 1.00 48.07 206 ASN B O 1
ATOM 4218 N N . ASP B 1 74 ? 5.296 -85.813 60.956 1.00 47.66 207 ASP B N 1
ATOM 4219 C CA . ASP B 1 74 ? 5.946 -85.683 62.253 1.00 46.54 207 ASP B CA 1
ATOM 4220 C C . ASP B 1 74 ? 7.454 -85.760 62.038 1.00 46.06 207 ASP B C 1
ATOM 4221 O O . ASP B 1 74 ? 7.909 -86.295 61.028 1.00 46.04 207 ASP B O 1
ATOM 4226 N N . VAL B 1 75 ? 8.228 -85.230 62.980 1.00 45.36 208 VAL B N 1
ATOM 4227 C CA . VAL B 1 75 ? 9.682 -85.248 62.857 1.00 44.15 208 VAL B CA 1
ATOM 4228 C C . VAL B 1 75 ? 10.316 -86.586 63.212 1.00 44.38 208 VAL B C 1
ATOM 4229 O O . VAL B 1 75 ? 10.956 -87.211 62.367 1.00 45.77 208 VAL B O 1
ATOM 4233 N N . GLU B 1 76 ? 10.144 -87.030 64.453 1.00 43.70 209 GLU B N 1
ATOM 4234 C CA . GLU B 1 76 ? 10.746 -88.289 64.872 1.00 43.90 209 GLU B CA 1
ATOM 4235 C C . GLU B 1 76 ? 10.304 -89.519 64.082 1.00 42.85 209 GLU B C 1
ATOM 4236 O O . GLU B 1 76 ? 11.055 -90.490 63.981 1.00 41.98 209 GLU B O 1
ATOM 4242 N N . THR B 1 77 ? 9.099 -89.487 63.519 1.00 41.72 210 THR B N 1
ATOM 4243 C CA . THR B 1 77 ? 8.632 -90.619 62.724 1.00 39.64 210 THR B CA 1
ATOM 4244 C C . THR B 1 77 ? 9.559 -90.707 61.515 1.00 38.95 210 THR B C 1
ATOM 4245 O O . THR B 1 77 ? 9.854 -91.794 61.016 1.00 38.61 210 THR B O 1
ATOM 4249 N N . ALA B 1 78 ? 10.015 -89.545 61.057 1.00 38.12 211 ALA B N 1
ATOM 4250 C CA . ALA B 1 78 ? 10.926 -89.459 59.924 1.00 36.87 211 ALA B CA 1
ATOM 4251 C C . ALA B 1 78 ? 12.310 -89.868 60.409 1.00 36.31 211 ALA B C 1
ATOM 4252 O O . ALA B 1 78 ? 12.986 -90.693 59.791 1.00 35.43 211 ALA B O 1
ATOM 4254 N N . ARG B 1 79 ? 12.720 -89.292 61.533 1.00 35.85 212 ARG B N 1
ATOM 4255 C CA . ARG B 1 79 ? 14.021 -89.590 62.105 1.00 35.93 212 ARG B CA 1
ATOM 4256 C C . ARG B 1 79 ? 14.133 -91.061 62.530 1.00 36.24 212 ARG B C 1
ATOM 4257 O O . ARG B 1 79 ? 15.215 -91.527 62.879 1.00 37.04 212 ARG B O 1
ATOM 4265 N N . CYS B 1 80 ? 13.015 -91.786 62.487 1.00 35.62 213 CYS B N 1
ATOM 4266 C CA . CYS B 1 80 ? 12.984 -93.206 62.853 1.00 33.88 213 CYS B CA 1
ATOM 4267 C C . CYS B 1 80 ? 12.837 -94.130 61.645 1.00 32.06 213 CYS B C 1
ATOM 4268 O O . CYS B 1 80 ? 13.309 -95.267 61.660 1.00 30.35 213 CYS B O 1
ATOM 4271 N N . THR B 1 81 ? 12.179 -93.640 60.601 1.00 31.38 214 THR B N 1
ATOM 4272 C CA . THR B 1 81 ? 11.985 -94.425 59.388 1.00 30.72 214 THR B CA 1
ATOM 4273 C C . THR B 1 81 ? 13.227 -94.327 58.509 1.00 30.62 214 THR B C 1
ATOM 4274 O O . THR B 1 81 ? 13.568 -95.265 57.785 1.00 30.02 214 THR B O 1
ATOM 4278 N N . ALA B 1 82 ? 13.908 -93.188 58.585 1.00 30.67 215 ALA B N 1
ATOM 4279 C CA . ALA B 1 82 ? 15.125 -92.980 57.813 1.00 30.97 215 ALA B CA 1
ATOM 4280 C C . ALA B 1 82 ? 16.207 -93.901 58.370 1.00 31.41 215 ALA B C 1
ATOM 4281 O O . ALA B 1 82 ? 16.940 -94.544 57.619 1.00 31.37 215 ALA B O 1
ATOM 4283 N N . GLY B 1 83 ? 16.290 -93.965 59.696 1.00 30.95 216 GLY B N 1
ATOM 4284 C CA . GLY B 1 83 ? 17.280 -94.809 60.336 1.00 29.93 216 GLY B CA 1
ATOM 4285 C C . GLY B 1 83 ? 17.101 -96.283 60.022 1.00 29.46 216 GLY B C 1
ATOM 4286 O O . GLY B 1 83 ? 18.080 -97.014 59.874 1.00 29.01 216 GLY B O 1
ATOM 4287 N N . THR B 1 84 ? 15.851 -96.720 59.914 1.00 29.85 217 THR B N 1
ATOM 4288 C CA . THR B 1 84 ? 15.548 -98.119 59.624 1.00 29.80 217 THR B CA 1
ATOM 4289 C C . THR B 1 84 ? 16.103 -98.560 58.268 1.00 29.80 217 THR B C 1
ATOM 4290 O O . THR B 1 84 ? 16.720 -99.621 58.160 1.00 29.47 217 THR B O 1
ATOM 4294 N N . LEU B 1 85 ? 15.888 -97.745 57.239 1.00 29.52 218 LEU B N 1
ATOM 4295 C CA . LEU B 1 85 ? 16.373 -98.063 55.897 1.00 29.99 218 LEU B CA 1
ATOM 4296 C C . LEU B 1 85 ? 17.904 -98.022 55.835 1.00 29.38 218 LEU B C 1
ATOM 4297 O O . LEU B 1 85 ? 18.533 -98.818 55.133 1.00 28.43 218 LEU B O 1
ATOM 4302 N N . HIS B 1 86 ? 18.494 -97.088 56.573 1.00 28.59 219 HIS B N 1
ATOM 4303 C CA . HIS B 1 86 ? 19.941 -96.937 56.613 1.00 28.90 219 HIS B CA 1
ATOM 4304 C C . HIS B 1 86 ? 20.626 -98.214 57.091 1.00 30.13 219 HIS B C 1
ATOM 4305 O O . HIS B 1 86 ? 21.699 -98.571 56.605 1.00 30.56 219 HIS B O 1
ATOM 4312 N N . ASN B 1 87 ? 19.999 -98.898 58.045 1.00 30.62 220 ASN B N 1
ATOM 4313 C CA . ASN B 1 87 ? 20.542 -100.138 58.595 1.00 29.17 220 ASN B CA 1
ATOM 4314 C C . ASN B 1 87 ? 20.356 -101.312 57.642 1.00 28.55 220 ASN B C 1
ATOM 4315 O O . ASN B 1 87 ? 21.136 -102.260 57.658 1.00 28.89 220 ASN B O 1
ATOM 4320 N N . LEU B 1 88 ? 19.316 -101.244 56.819 1.00 28.87 221 LEU B N 1
ATOM 4321 C CA . LEU B 1 88 ? 19.019 -102.297 55.854 1.00 29.80 221 LEU B CA 1
ATOM 4322 C C . LEU B 1 88 ? 19.968 -102.253 54.659 1.00 30.77 221 LEU B C 1
ATOM 4323 O O . LEU B 1 88 ? 20.079 -103.226 53.907 1.00 29.48 221 LEU B O 1
ATOM 4328 N N . SER B 1 89 ? 20.656 -101.125 54.498 1.00 31.69 222 SER B N 1
ATOM 4329 C CA . SER B 1 89 ? 21.580 -100.923 53.383 1.00 31.68 222 SER B CA 1
ATOM 4330 C C . SER B 1 89 ? 22.958 -101.553 53.565 1.00 32.24 222 SER B C 1
ATOM 4331 O O . SER B 1 89 ? 23.733 -101.634 52.613 1.00 32.59 222 SER B O 1
ATOM 4334 N N . HIS B 1 90 ? 23.266 -101.989 54.780 1.00 33.09 223 HIS B N 1
ATOM 4335 C CA . HIS B 1 90 ? 24.564 -102.588 55.059 1.00 34.62 223 HIS B CA 1
ATOM 4336 C C . HIS B 1 90 ? 24.692 -104.019 54.540 1.00 35.27 223 HIS B C 1
ATOM 4337 O O . HIS B 1 90 ? 25.737 -104.651 54.700 1.00 35.82 223 HIS B O 1
ATOM 4344 N N . HIS B 1 91 ? 23.637 -104.520 53.902 1.00 35.61 224 HIS B N 1
ATOM 4345 C CA . HIS B 1 91 ? 23.642 -105.881 53.363 1.00 35.43 224 HIS B CA 1
ATOM 4346 C C . HIS B 1 91 ? 23.100 -105.952 51.934 1.00 34.66 224 HIS B C 1
ATOM 4347 O O . HIS B 1 91 ? 22.138 -105.266 51.589 1.00 33.80 224 HIS B O 1
ATOM 4349 N N . ARG B 1 92 ? 23.720 -106.801 51.118 1.00 34.51 225 ARG B N 1
ATOM 4350 C CA . ARG B 1 92 ? 23.335 -106.975 49.720 1.00 34.91 225 ARG B CA 1
ATOM 4351 C C . ARG B 1 92 ? 21.883 -107.395 49.529 1.00 35.48 225 ARG B C 1
ATOM 4352 O O . ARG B 1 92 ? 21.257 -107.031 48.533 1.00 35.66 225 ARG B O 1
ATOM 4354 N N . GLU B 1 93 ? 21.350 -108.167 50.472 1.00 36.76 226 GLU B N 1
ATOM 4355 C CA . GLU B 1 93 ? 19.963 -108.620 50.385 1.00 37.87 226 GLU B CA 1
ATOM 4356 C C . GLU B 1 93 ? 19.014 -107.466 50.709 1.00 36.48 226 GLU B C 1
ATOM 4357 O O . GLU B 1 93 ? 17.918 -107.373 50.152 1.00 35.24 226 GLU B O 1
ATOM 4363 N N . GLY B 1 94 ? 19.449 -106.596 51.619 1.00 35.26 227 GLY B N 1
ATOM 4364 C CA . GLY B 1 94 ? 18.643 -105.461 52.031 1.00 32.01 227 GLY B CA 1
ATOM 4365 C C . GLY B 1 94 ? 18.599 -104.330 51.025 1.00 30.97 227 GLY B C 1
ATOM 4366 O O . GLY B 1 94 ? 17.656 -103.542 51.022 1.00 30.96 227 GLY B O 1
ATOM 4367 N N . LEU B 1 95 ? 19.617 -104.238 50.174 1.00 30.15 228 LEU B N 1
ATOM 4368 C CA . LEU B 1 95 ? 19.662 -103.191 49.160 1.00 28.10 228 LEU B CA 1
ATOM 4369 C C . LEU B 1 95 ? 18.686 -103.513 48.039 1.00 27.16 228 LEU B C 1
ATOM 4370 O O . LEU B 1 95 ? 17.910 -102.658 47.617 1.00 27.73 228 LEU B O 1
ATOM 4375 N N . LEU B 1 96 ? 18.733 -104.753 47.563 1.00 26.38 229 LEU B N 1
ATOM 4376 C CA . LEU B 1 96 ? 17.862 -105.199 46.484 1.00 26.24 229 LEU B CA 1
ATOM 4377 C C . LEU B 1 96 ? 16.395 -105.003 46.856 1.00 26.17 229 LEU B C 1
ATOM 4378 O O . LEU B 1 96 ? 15.553 -104.778 45.986 1.00 26.29 229 LEU B O 1
ATOM 4383 N N . ALA B 1 97 ? 16.098 -105.086 48.151 1.00 25.31 230 ALA B N 1
ATOM 4384 C CA . ALA B 1 97 ? 14.734 -104.914 48.642 1.00 22.47 230 ALA B CA 1
ATOM 4385 C C . ALA B 1 97 ? 14.342 -103.440 48.631 1.00 21.29 230 ALA B C 1
ATOM 4386 O O . ALA B 1 97 ? 13.266 -103.081 48.156 1.00 20.53 230 ALA B O 1
ATOM 4388 N N . ILE B 1 98 ? 15.214 -102.587 49.160 1.00 20.59 231 ILE B N 1
ATOM 4389 C CA . ILE B 1 98 ? 14.943 -101.156 49.180 1.00 20.74 231 ILE B CA 1
ATOM 4390 C C . ILE B 1 98 ? 14.726 -100.690 47.746 1.00 21.55 231 ILE B C 1
ATOM 4391 O O . ILE B 1 98 ? 13.893 -99.822 47.478 1.00 22.22 231 ILE B O 1
ATOM 4396 N N . PHE B 1 99 ? 15.479 -101.285 46.828 1.00 21.24 232 PHE B N 1
ATOM 4397 C CA . PHE B 1 99 ? 15.394 -100.935 45.419 1.00 21.81 232 PHE B CA 1
ATOM 4398 C C . PHE B 1 99 ? 14.021 -101.235 44.815 1.00 22.80 232 PHE B C 1
ATOM 4399 O O . PHE B 1 99 ? 13.395 -100.353 44.227 1.00 22.88 232 PHE B O 1
ATOM 4407 N N . LYS B 1 100 ? 13.555 -102.471 44.968 1.00 23.37 233 LYS B N 1
ATOM 4408 C CA . LYS B 1 100 ? 12.263 -102.885 44.423 1.00 24.74 233 LYS B CA 1
ATOM 4409 C C . LYS B 1 100 ? 11.062 -102.130 44.984 1.00 25.50 233 LYS B C 1
ATOM 4410 O O . LYS B 1 100 ? 10.083 -101.893 44.274 1.00 25.92 233 LYS B O 1
ATOM 4416 N N . SER B 1 101 ? 11.132 -101.762 46.257 1.00 25.86 234 SER B N 1
ATOM 4417 C CA . SER B 1 101 ? 10.035 -101.058 46.911 1.00 25.38 234 SER B CA 1
ATOM 4418 C C . SER B 1 101 ? 9.943 -99.579 46.550 1.00 24.66 234 SER B C 1
ATOM 4419 O O . SER B 1 101 ? 9.165 -98.839 47.149 1.00 26.04 234 SER B O 1
ATOM 4422 N N . GLY B 1 102 ? 10.734 -99.153 45.570 1.00 23.97 235 GLY B N 1
ATOM 4423 C CA . GLY B 1 102 ? 10.714 -97.761 45.152 1.00 22.77 235 GLY B CA 1
ATOM 4424 C C . GLY B 1 102 ? 11.117 -96.796 46.253 1.00 21.69 235 GLY B C 1
ATOM 4425 O O . GLY B 1 102 ? 10.427 -95.809 46.510 1.00 21.53 235 GLY B O 1
ATOM 4426 N N . GLY B 1 103 ? 12.249 -97.071 46.892 1.00 20.61 236 GLY B N 1
ATOM 4427 C CA . GLY B 1 103 ? 12.709 -96.219 47.973 1.00 19.16 236 GLY B CA 1
ATOM 4428 C C . GLY B 1 103 ? 13.594 -95.037 47.618 1.00 18.32 236 GLY B C 1
ATOM 4429 O O . GLY B 1 103 ? 13.715 -94.110 48.417 1.00 17.98 236 GLY B O 1
ATOM 4430 N N . ILE B 1 104 ? 14.212 -95.051 46.438 1.00 17.36 237 ILE B N 1
ATOM 4431 C CA . ILE B 1 104 ? 15.094 -93.952 46.036 1.00 16.30 237 ILE B CA 1
ATOM 4432 C C . ILE B 1 104 ? 14.384 -92.608 45.829 1.00 16.06 237 ILE B C 1
ATOM 4433 O O . ILE B 1 104 ? 14.836 -91.578 46.338 1.00 14.11 237 ILE B O 1
ATOM 4438 N N . PRO B 1 105 ? 13.269 -92.592 45.076 1.00 15.53 238 PRO B N 1
ATOM 4439 C CA . PRO B 1 105 ? 12.585 -91.310 44.876 1.00 14.70 238 PRO B CA 1
ATOM 4440 C C . PRO B 1 105 ? 12.283 -90.668 46.227 1.00 15.27 238 PRO B C 1
ATOM 4441 O O . PRO B 1 105 ? 12.364 -89.452 46.388 1.00 15.12 238 PRO B O 1
ATOM 4445 N N . ALA B 1 106 ? 11.948 -91.512 47.196 1.00 16.36 239 ALA B N 1
ATOM 4446 C CA . ALA B 1 106 ? 11.621 -91.077 48.548 1.00 17.21 239 ALA B CA 1
ATOM 4447 C C . ALA B 1 106 ? 12.839 -90.534 49.293 1.00 18.17 239 ALA B C 1
ATOM 4448 O O . ALA B 1 106 ? 12.752 -89.523 49.989 1.00 18.61 239 ALA B O 1
ATOM 4450 N N . LEU B 1 107 ? 13.972 -91.212 49.152 1.00 18.83 240 LEU B N 1
ATOM 4451 C CA . LEU B 1 107 ? 15.197 -90.788 49.818 1.00 19.92 240 LEU B CA 1
ATOM 4452 C C . LEU B 1 107 ? 15.621 -89.390 49.356 1.00 20.87 240 LEU B C 1
ATOM 4453 O O . LEU B 1 107 ? 16.050 -88.563 50.165 1.00 20.56 240 LEU B O 1
ATOM 4458 N N . VAL B 1 108 ? 15.496 -89.129 48.056 1.00 20.74 241 VAL B N 1
ATOM 4459 C CA . VAL B 1 108 ? 15.860 -87.827 47.503 1.00 20.96 241 VAL B CA 1
ATOM 4460 C C . VAL B 1 108 ? 14.988 -86.743 48.125 1.00 22.15 241 VAL B C 1
ATOM 4461 O O . VAL B 1 108 ? 15.476 -85.677 48.500 1.00 22.82 241 VAL B O 1
ATOM 4465 N N . LYS B 1 109 ? 13.693 -87.027 48.229 1.00 22.24 242 LYS B N 1
ATOM 4466 C CA . LYS B 1 109 ? 12.741 -86.086 48.810 1.00 22.13 242 LYS B CA 1
ATOM 4467 C C . LYS B 1 109 ? 13.208 -85.611 50.180 1.00 20.15 242 LYS B C 1
ATOM 4468 O O . LYS B 1 109 ? 13.063 -84.439 50.524 1.00 19.27 242 LYS B O 1
ATOM 4474 N N . MET B 1 110 ? 13.778 -86.534 50.948 1.00 18.56 243 MET B N 1
ATOM 4475 C CA . MET B 1 110 ? 14.261 -86.241 52.291 1.00 18.33 243 MET B CA 1
ATOM 4476 C C . MET B 1 110 ? 15.467 -85.309 52.333 1.00 18.61 243 MET B C 1
ATOM 4477 O O . MET B 1 110 ? 15.801 -84.771 53.390 1.00 17.74 243 MET B O 1
ATOM 4482 N N . LEU B 1 111 ? 16.114 -85.116 51.187 1.00 20.10 244 LEU B N 1
ATOM 4483 C CA . LEU B 1 111 ? 17.292 -84.253 51.106 1.00 21.23 244 LEU B CA 1
ATOM 4484 C C . LEU B 1 111 ? 16.978 -82.770 51.289 1.00 22.61 244 LEU B C 1
ATOM 4485 O O . LEU B 1 111 ? 17.861 -81.922 51.153 1.00 23.02 244 LEU B O 1
ATOM 4490 N N . GLY B 1 112 ? 15.724 -82.461 51.605 1.00 23.16 245 GLY B N 1
ATOM 4491 C CA . GLY B 1 112 ? 15.339 -81.076 51.804 1.00 23.64 245 GLY B CA 1
ATOM 4492 C C . GLY B 1 112 ? 14.966 -80.760 53.241 1.00 24.96 245 GLY B C 1
ATOM 4493 O O . GLY B 1 112 ? 14.525 -79.653 53.540 1.00 24.43 245 GLY B O 1
ATOM 4494 N N . SER B 1 113 ? 15.149 -81.727 54.135 1.00 26.79 246 SER B N 1
ATOM 4495 C CA . SER B 1 113 ? 14.815 -81.548 55.545 1.00 30.16 246 SER B CA 1
ATOM 4496 C C . SER B 1 113 ? 15.720 -80.563 56.288 1.00 32.05 246 SER B C 1
ATOM 4497 O O . SER B 1 113 ? 16.912 -80.451 55.997 1.00 32.60 246 SER B O 1
ATOM 4500 N N . PRO B 1 114 ? 15.151 -79.823 57.256 1.00 33.15 247 PRO B N 1
ATOM 4501 C CA . PRO B 1 114 ? 15.909 -78.851 58.046 1.00 33.88 247 PRO B CA 1
ATOM 4502 C C . PRO B 1 114 ? 16.479 -79.552 59.276 1.00 35.20 247 PRO B C 1
ATOM 4503 O O . PRO B 1 114 ? 17.171 -78.949 60.094 1.00 36.97 247 PRO B O 1
ATOM 4507 N N . VAL B 1 115 ? 16.171 -80.838 59.393 1.00 35.91 248 VAL B N 1
ATOM 4508 C CA . VAL B 1 115 ? 16.637 -81.650 60.508 1.00 36.38 248 VAL B CA 1
ATOM 4509 C C . VAL B 1 115 ? 17.980 -82.288 60.143 1.00 37.08 248 VAL B C 1
ATOM 4510 O O . VAL B 1 115 ? 18.097 -82.957 59.114 1.00 37.17 248 VAL B O 1
ATOM 4514 N N . ASP B 1 116 ? 18.987 -82.077 60.987 1.00 37.54 249 ASP B N 1
ATOM 4515 C CA . ASP B 1 116 ? 20.322 -82.619 60.745 1.00 37.43 249 ASP B CA 1
ATOM 4516 C C . ASP B 1 116 ? 20.372 -84.139 60.669 1.00 36.11 249 ASP B C 1
ATOM 4517 O O . ASP B 1 116 ? 20.827 -84.698 59.673 1.00 36.84 249 ASP B O 1
ATOM 4522 N N . SER B 1 117 ? 19.914 -84.804 61.723 1.00 34.35 250 SER B N 1
ATOM 4523 C CA . SER B 1 117 ? 19.920 -86.260 61.766 1.00 32.42 250 SER B CA 1
ATOM 4524 C C . SER B 1 117 ? 19.276 -86.882 60.530 1.00 31.23 250 SER B C 1
ATOM 4525 O O . SER B 1 117 ? 19.834 -87.797 59.934 1.00 30.07 250 SER B O 1
ATOM 4528 N N . VAL B 1 118 ? 18.111 -86.376 60.138 1.00 30.42 251 VAL B N 1
ATOM 4529 C CA . VAL B 1 118 ? 17.401 -86.897 58.970 1.00 29.76 251 VAL B CA 1
ATOM 4530 C C . VAL B 1 118 ? 18.171 -86.647 57.673 1.00 29.29 251 VAL B C 1
ATOM 4531 O O . VAL B 1 118 ? 18.173 -87.479 56.761 1.00 28.22 251 VAL B O 1
ATOM 4535 N N . LEU B 1 119 ? 18.821 -85.492 57.599 1.00 29.11 252 LEU B N 1
ATOM 4536 C CA . LEU B 1 119 ? 19.590 -85.110 56.424 1.00 28.62 252 LEU B CA 1
ATOM 4537 C C . LEU B 1 119 ? 20.846 -85.977 56.312 1.00 29.29 252 LEU B C 1
ATOM 4538 O O . LEU B 1 119 ? 21.079 -86.628 55.291 1.00 29.50 252 LEU B O 1
ATOM 4543 N N . PHE B 1 120 ? 21.639 -85.998 57.378 1.00 29.54 253 PHE B N 1
ATOM 4544 C CA . PHE B 1 120 ? 22.872 -86.772 57.407 1.00 30.79 253 PHE B CA 1
ATOM 4545 C C . PHE B 1 120 ? 22.666 -88.298 57.310 1.00 29.64 253 PHE B C 1
ATOM 4546 O O . PHE B 1 120 ? 23.635 -89.041 57.168 1.00 28.86 253 PHE B O 1
ATOM 4554 N N . TYR B 1 121 ? 21.414 -88.761 57.379 1.00 29.90 254 TYR B N 1
ATOM 4555 C CA . TYR B 1 121 ? 21.096 -90.201 57.269 1.00 29.22 254 TYR B CA 1
ATOM 4556 C C . TYR B 1 121 ? 20.839 -90.579 55.810 1.00 27.03 254 TYR B C 1
ATOM 4557 O O . TYR B 1 121 ? 21.493 -91.459 55.254 1.00 26.36 254 TYR B O 1
ATOM 4566 N N . ALA B 1 122 ? 19.856 -89.909 55.215 1.00 24.26 255 ALA B N 1
ATOM 4567 C CA . ALA B 1 122 ? 19.446 -90.142 53.835 1.00 21.68 255 ALA B CA 1
ATOM 4568 C C . ALA B 1 122 ? 20.586 -90.158 52.823 1.00 20.24 255 ALA B C 1
ATOM 4569 O O . ALA B 1 122 ? 20.646 -91.035 51.960 1.00 19.81 255 ALA B O 1
ATOM 4571 N N . ILE B 1 123 ? 21.482 -89.182 52.929 1.00 18.18 256 ILE B N 1
ATOM 4572 C CA . ILE B 1 123 ? 22.616 -89.067 52.016 1.00 16.21 256 ILE B CA 1
ATOM 4573 C C . ILE B 1 123 ? 23.517 -90.307 52.038 1.00 16.18 256 ILE B C 1
ATOM 4574 O O . ILE B 1 123 ? 24.007 -90.749 50.995 1.00 15.78 256 ILE B O 1
ATOM 4579 N N . THR B 1 124 ? 23.719 -90.869 53.228 1.00 15.53 257 THR B N 1
ATOM 4580 C CA . THR B 1 124 ? 24.567 -92.048 53.394 1.00 14.35 257 THR B CA 1
ATOM 4581 C C . THR B 1 124 ? 23.929 -93.334 52.864 1.00 13.50 257 THR B C 1
ATOM 4582 O O . THR B 1 124 ? 24.632 -94.271 52.479 1.00 12.67 257 THR B O 1
ATOM 4586 N N . THR B 1 125 ? 22.601 -93.381 52.849 1.00 12.87 258 THR B N 1
ATOM 4587 C CA . THR B 1 125 ? 21.900 -94.555 52.346 1.00 11.62 258 THR B CA 1
ATOM 4588 C C . THR B 1 125 ? 22.006 -94.529 50.828 1.00 11.22 258 THR B C 1
ATOM 4589 O O . THR B 1 125 ? 22.163 -95.571 50.186 1.00 9.89 258 THR B O 1
ATOM 4593 N N . LEU B 1 126 ? 21.923 -93.325 50.264 1.00 9.95 259 LEU B N 1
ATOM 4594 C CA . LEU B 1 126 ? 22.028 -93.135 48.820 1.00 10.71 259 LEU B CA 1
ATOM 4595 C C . LEU B 1 126 ? 23.442 -93.462 48.340 1.00 12.83 259 LEU B C 1
ATOM 4596 O O . LEU B 1 126 ? 23.626 -94.095 47.294 1.00 10.94 259 LEU B O 1
ATOM 4601 N N . HIS B 1 127 ? 24.433 -93.022 49.114 1.00 15.53 260 HIS B N 1
ATOM 4602 C CA . HIS B 1 127 ? 25.841 -93.260 48.802 1.00 18.57 260 HIS B CA 1
ATOM 4603 C C . HIS B 1 127 ? 26.083 -94.768 48.677 1.00 19.68 260 HIS B C 1
ATOM 4604 O O . HIS B 1 127 ? 26.790 -95.223 47.775 1.00 20.82 260 HIS B O 1
ATOM 4611 N N . ASN B 1 128 ? 25.483 -95.536 49.583 1.00 19.94 261 ASN B N 1
ATOM 4612 C CA . ASN B 1 128 ? 25.616 -96.990 49.572 1.00 20.44 261 ASN B CA 1
ATOM 4613 C C . ASN B 1 128 ? 24.959 -97.588 48.331 1.00 19.38 261 ASN B C 1
ATOM 4614 O O . ASN B 1 128 ? 25.531 -98.459 47.678 1.00 18.47 261 ASN B O 1
ATOM 4619 N N . LEU B 1 129 ? 23.756 -97.113 48.014 1.00 18.60 262 LEU B N 1
ATOM 4620 C CA . LEU B 1 129 ? 23.008 -97.597 46.856 1.00 16.61 262 LEU B CA 1
ATOM 4621 C C . LEU B 1 129 ? 23.738 -97.338 45.545 1.00 15.47 262 LEU B C 1
ATOM 4622 O O . LEU B 1 129 ? 23.737 -98.183 44.646 1.00 14.67 262 LEU B O 1
ATOM 4627 N N . LEU B 1 130 ? 24.355 -96.165 45.438 1.00 15.32 263 LEU B N 1
ATOM 4628 C CA . LEU B 1 130 ? 25.099 -95.803 44.236 1.00 15.88 263 LEU B CA 1
ATOM 4629 C C . LEU B 1 130 ? 26.306 -96.708 44.042 1.00 16.87 263 LEU B C 1
ATOM 4630 O O . LEU B 1 130 ? 26.683 -97.017 42.913 1.00 17.64 263 LEU B O 1
ATOM 4635 N N . LEU B 1 131 ? 26.912 -97.131 45.145 1.00 18.19 264 LEU B N 1
ATOM 4636 C CA . LEU B 1 131 ? 28.079 -98.004 45.082 1.00 18.46 264 LEU B CA 1
ATOM 4637 C C . LEU B 1 131 ? 27.821 -99.472 44.732 1.00 18.16 264 LEU B C 1
ATOM 4638 O O . LEU B 1 131 ? 28.408 -99.973 43.786 1.00 18.27 264 LEU B O 1
ATOM 4643 N N . HIS B 1 132 ? 26.924 -100.148 45.454 1.00 18.78 265 HIS B N 1
ATOM 4644 C CA . HIS B 1 132 ? 26.687 -101.581 45.219 1.00 19.92 265 HIS B CA 1
ATOM 4645 C C . HIS B 1 132 ? 25.406 -102.154 44.568 1.00 22.28 265 HIS B C 1
ATOM 4646 O O . HIS B 1 132 ? 25.261 -103.372 44.546 1.00 22.57 265 HIS B O 1
ATOM 4653 N N . GLN B 1 133 ? 24.507 -101.324 44.034 1.00 24.37 266 GLN B N 1
ATOM 4654 C CA . GLN B 1 133 ? 23.271 -101.807 43.413 1.00 25.04 266 GLN B CA 1
ATOM 4655 C C . GLN B 1 133 ? 23.122 -101.580 41.886 1.00 26.93 266 GLN B C 1
ATOM 4656 O O . GLN B 1 133 ? 23.408 -100.503 41.357 1.00 26.91 266 GLN B O 1
ATOM 4662 N N . GLU B 1 134 ? 22.627 -102.611 41.200 1.00 28.51 267 GLU B N 1
ATOM 4663 C CA . GLU B 1 134 ? 22.483 -102.577 39.748 1.00 30.66 267 GLU B CA 1
ATOM 4664 C C . GLU B 1 134 ? 21.237 -101.836 39.296 1.00 30.17 267 GLU B C 1
ATOM 4665 O O . GLU B 1 134 ? 20.162 -102.417 39.156 1.00 30.17 267 GLU B O 1
ATOM 4671 N N . GLY B 1 135 ? 21.396 -100.529 39.091 1.00 29.97 268 GLY B N 1
ATOM 4672 C CA . GLY B 1 135 ? 20.289 -99.719 38.605 1.00 28.98 268 GLY B CA 1
ATOM 4673 C C . GLY B 1 135 ? 20.121 -98.380 39.285 1.00 27.77 268 GLY B C 1
ATOM 4674 O O . GLY B 1 135 ? 19.444 -97.507 38.753 1.00 26.48 268 GLY B O 1
ATOM 4675 N N . ALA B 1 136 ? 20.738 -98.222 40.452 1.00 26.75 269 ALA B N 1
ATOM 4676 C CA . ALA B 1 136 ? 20.630 -96.996 41.232 1.00 25.76 269 ALA B CA 1
ATOM 4677 C C . ALA B 1 136 ? 20.908 -95.686 40.496 1.00 25.76 269 ALA B C 1
ATOM 4678 O O . ALA B 1 136 ? 20.231 -94.690 40.738 1.00 24.60 269 ALA B O 1
ATOM 4680 N N . LYS B 1 137 ? 21.896 -95.684 39.605 1.00 27.59 270 LYS B N 1
ATOM 4681 C CA . LYS B 1 137 ? 22.262 -94.474 38.866 1.00 28.88 270 LYS B CA 1
ATOM 4682 C C . LYS B 1 137 ? 21.135 -93.894 38.024 1.00 30.17 270 LYS B C 1
ATOM 4683 O O . LYS B 1 137 ? 20.795 -92.714 38.156 1.00 30.52 270 LYS B O 1
ATOM 4689 N N . MET B 1 138 ? 20.569 -94.719 37.151 1.00 31.12 271 MET B N 1
ATOM 4690 C CA . MET B 1 138 ? 19.480 -94.275 36.295 1.00 32.49 271 MET B CA 1
ATOM 4691 C C . MET B 1 138 ? 18.376 -93.683 37.166 1.00 31.67 271 MET B C 1
ATOM 4692 O O . MET B 1 138 ? 17.854 -92.602 36.880 1.00 31.20 271 MET B O 1
ATOM 4697 N N . ALA B 1 139 ? 18.052 -94.394 38.244 1.00 30.00 272 ALA B N 1
ATOM 4698 C CA . ALA B 1 139 ? 17.006 -93.996 39.181 1.00 27.71 272 ALA B CA 1
ATOM 4699 C C . ALA B 1 139 ? 17.250 -92.674 39.900 1.00 26.48 272 ALA B C 1
ATOM 4700 O O . ALA B 1 139 ? 16.394 -91.790 39.882 1.00 26.69 272 ALA B O 1
ATOM 4702 N N . VAL B 1 140 ? 18.401 -92.542 40.549 1.00 24.92 273 VAL B N 1
ATOM 4703 C CA . VAL B 1 140 ? 18.717 -91.311 41.267 1.00 23.26 273 VAL B CA 1
ATOM 4704 C C . VAL B 1 140 ? 18.645 -90.112 40.329 1.00 22.79 273 VAL B C 1
ATOM 4705 O O . VAL B 1 140 ? 18.406 -88.985 40.767 1.00 23.00 273 VAL B O 1
ATOM 4709 N N . ARG B 1 141 ? 18.843 -90.358 39.037 1.00 22.10 274 ARG B N 1
ATOM 4710 C CA . ARG B 1 141 ? 18.795 -89.287 38.050 1.00 20.55 274 ARG B CA 1
ATOM 4711 C C . ARG B 1 141 ? 17.371 -88.840 37.683 1.00 19.30 274 ARG B C 1
ATOM 4712 O O . ARG B 1 141 ? 17.165 -87.680 37.336 1.00 17.81 274 ARG B O 1
ATOM 4720 N N . LEU B 1 142 ? 16.395 -89.747 37.748 1.00 18.15 275 LEU B N 1
ATOM 4721 C CA . LEU B 1 142 ? 15.008 -89.379 37.442 1.00 17.31 275 LEU B CA 1
ATOM 4722 C C . LEU B 1 142 ? 14.468 -88.566 38.603 1.00 17.71 275 LEU B C 1
ATOM 4723 O O . LEU B 1 142 ? 13.797 -87.553 38.415 1.00 19.04 275 LEU B O 1
ATOM 4728 N N . ALA B 1 143 ? 14.751 -89.034 39.812 1.00 16.82 276 ALA B N 1
ATOM 4729 C CA . ALA B 1 143 ? 14.311 -88.343 41.009 1.00 15.61 276 ALA B CA 1
ATOM 4730 C C . ALA B 1 143 ? 14.831 -86.906 40.969 1.00 15.51 276 ALA B C 1
ATOM 4731 O O . ALA B 1 143 ? 14.237 -86.004 41.558 1.00 14.77 276 ALA B O 1
ATOM 4733 N N . GLY B 1 144 ? 15.939 -86.702 40.261 1.00 16.24 277 GLY B N 1
ATOM 4734 C CA . GLY B 1 144 ? 16.528 -85.380 40.170 1.00 17.11 277 GLY B CA 1
ATOM 4735 C C . GLY B 1 144 ? 17.383 -85.113 41.391 1.00 18.12 277 GLY B C 1
ATOM 4736 O O . GLY B 1 144 ? 17.124 -84.183 42.154 1.00 19.56 277 GLY B O 1
ATOM 4737 N N . GLY B 1 145 ? 18.409 -85.933 41.583 1.00 18.23 278 GLY B N 1
ATOM 4738 C CA . GLY B 1 145 ? 19.271 -85.763 42.738 1.00 18.63 278 GLY B CA 1
ATOM 4739 C C . GLY B 1 145 ? 20.405 -84.775 42.558 1.00 19.46 278 GLY B C 1
ATOM 4740 O O . GLY B 1 145 ? 21.078 -84.422 43.527 1.00 18.57 278 GLY B O 1
ATOM 4741 N N . LEU B 1 146 ? 20.610 -84.317 41.326 1.00 20.26 279 LEU B N 1
ATOM 4742 C CA . LEU B 1 146 ? 21.687 -83.377 41.023 1.00 19.95 279 LEU B CA 1
ATOM 4743 C C . LEU B 1 146 ? 21.497 -81.946 41.538 1.00 21.25 279 LEU B C 1
ATOM 4744 O O . LEU B 1 146 ? 22.382 -81.419 42.213 1.00 20.91 279 LEU B O 1
ATOM 4749 N N . GLN B 1 147 ? 20.365 -81.313 41.232 1.00 23.31 280 GLN B N 1
ATOM 4750 C CA . GLN B 1 147 ? 20.123 -79.945 41.700 1.00 24.80 280 GLN B CA 1
ATOM 4751 C C . GLN B 1 147 ? 20.163 -79.929 43.221 1.00 25.08 280 GLN B C 1
ATOM 4752 O O . GLN B 1 147 ? 20.716 -79.013 43.830 1.00 26.60 280 GLN B O 1
ATOM 4758 N N . LYS B 1 148 ? 19.589 -80.965 43.827 1.00 23.72 281 LYS B N 1
ATOM 4759 C CA . LYS B 1 148 ? 19.543 -81.076 45.279 1.00 21.56 281 LYS B CA 1
ATOM 4760 C C . LYS B 1 148 ? 20.901 -81.186 45.956 1.00 19.40 281 LYS B C 1
ATOM 4761 O O . LYS B 1 148 ? 21.208 -80.409 46.860 1.00 18.82 281 LYS B O 1
ATOM 4767 N N . MET B 1 149 ? 21.715 -82.146 45.533 1.00 16.62 282 MET B N 1
ATOM 4768 C CA . MET B 1 149 ? 23.026 -82.313 46.141 1.00 14.12 282 MET B CA 1
ATOM 4769 C C . MET B 1 149 ? 23.882 -81.042 46.031 1.00 13.58 282 MET B C 1
ATOM 4770 O O . MET B 1 149 ? 24.593 -80.686 46.974 1.00 12.52 282 MET B O 1
ATOM 4775 N N . VAL B 1 150 ? 23.790 -80.340 44.903 1.00 11.73 283 VAL B N 1
ATOM 4776 C CA . VAL B 1 150 ? 24.561 -79.111 44.717 1.00 10.90 283 VAL B CA 1
ATOM 4777 C C . VAL B 1 150 ? 24.046 -77.981 45.612 1.00 11.80 283 VAL B C 1
ATOM 4778 O O . VAL B 1 150 ? 24.801 -77.082 45.988 1.00 12.26 283 VAL B O 1
ATOM 4782 N N . ALA B 1 151 ? 22.762 -78.029 45.954 1.00 12.26 284 ALA B N 1
ATOM 4783 C CA . ALA B 1 151 ? 22.159 -77.003 46.799 1.00 12.90 284 ALA B CA 1
ATOM 4784 C C . ALA B 1 151 ? 22.626 -77.135 48.245 1.00 14.25 284 ALA B C 1
ATOM 4785 O O . ALA B 1 151 ? 22.575 -76.177 49.017 1.00 14.15 284 ALA B O 1
ATOM 4787 N N . LEU B 1 152 ? 23.079 -78.331 48.606 1.00 15.01 285 LEU B N 1
ATOM 4788 C CA . LEU B 1 152 ? 23.558 -78.599 49.956 1.00 14.76 285 LEU B CA 1
ATOM 4789 C C . LEU B 1 152 ? 25.022 -78.196 50.128 1.00 14.69 285 LEU B C 1
ATOM 4790 O O . LEU B 1 152 ? 25.540 -78.184 51.244 1.00 13.15 285 LEU B O 1
ATOM 4795 N N . LEU B 1 153 ? 25.681 -77.862 49.021 1.00 15.16 286 LEU B N 1
ATOM 4796 C CA . LEU B 1 153 ? 27.089 -77.474 49.051 1.00 15.97 286 LEU B CA 1
ATOM 4797 C C . LEU B 1 153 ? 27.382 -76.180 49.804 1.00 16.90 286 LEU B C 1
ATOM 4798 O O . LEU B 1 153 ? 28.511 -75.692 49.776 1.00 16.90 286 LEU B O 1
ATOM 4803 N N . ASN B 1 154 ? 26.383 -75.618 50.475 1.00 18.08 287 ASN B N 1
ATOM 4804 C CA . ASN B 1 154 ? 26.608 -74.384 51.214 1.00 19.58 287 ASN B CA 1
ATOM 4805 C C . ASN B 1 154 ? 26.624 -74.629 52.718 1.00 20.47 287 ASN B C 1
ATOM 4806 O O . ASN B 1 154 ? 26.901 -73.717 53.494 1.00 21.04 287 ASN B O 1
ATOM 4811 N N . LYS B 1 155 ? 26.330 -75.862 53.129 1.00 21.47 288 LYS B N 1
ATOM 4812 C CA . LYS B 1 155 ? 26.335 -76.212 54.549 1.00 23.29 288 LYS B CA 1
ATOM 4813 C C . LYS B 1 155 ? 27.755 -76.026 55.087 1.00 24.05 288 LYS B C 1
ATOM 4814 O O . LYS B 1 155 ? 28.670 -75.707 54.324 1.00 23.99 288 LYS B O 1
ATOM 4820 N N . THR B 1 156 ? 27.945 -76.234 56.389 1.00 24.46 289 THR B N 1
ATOM 4821 C CA . THR B 1 156 ? 29.265 -76.047 56.992 1.00 25.37 289 THR B CA 1
ATOM 4822 C C . THR B 1 156 ? 29.920 -77.269 57.635 1.00 24.30 289 THR B C 1
ATOM 4823 O O . THR B 1 156 ? 30.993 -77.150 58.228 1.00 23.37 289 THR B O 1
ATOM 4827 N N . ASN B 1 157 ? 29.294 -78.436 57.526 1.00 23.81 290 ASN B N 1
ATOM 4828 C CA . ASN B 1 157 ? 29.875 -79.641 58.113 1.00 23.31 290 ASN B CA 1
ATOM 4829 C C . ASN B 1 157 ? 30.786 -80.327 57.094 1.00 21.96 290 ASN B C 1
ATOM 4830 O O . ASN B 1 157 ? 30.314 -80.996 56.173 1.00 21.27 290 ASN B O 1
ATOM 4835 N N . VAL B 1 158 ? 32.094 -80.162 57.275 1.00 21.16 291 VAL B N 1
ATOM 4836 C CA . VAL B 1 158 ? 33.084 -80.727 56.361 1.00 20.49 291 VAL B CA 1
ATOM 4837 C C . VAL B 1 158 ? 32.952 -82.224 56.107 1.00 19.38 291 VAL B C 1
ATOM 4838 O O . VAL B 1 158 ? 33.300 -82.699 55.025 1.00 18.26 291 VAL B O 1
ATOM 4842 N N . LYS B 1 159 ? 32.463 -82.972 57.091 1.00 19.67 292 LYS B N 1
ATOM 4843 C CA . LYS B 1 159 ? 32.291 -84.408 56.902 1.00 21.08 292 LYS B CA 1
ATOM 4844 C C . LYS B 1 159 ? 31.075 -84.663 56.017 1.00 21.09 292 LYS B C 1
ATOM 4845 O O . LYS B 1 159 ? 31.065 -85.594 55.205 1.00 20.64 292 LYS B O 1
ATOM 4851 N N . PHE B 1 160 ? 30.055 -83.823 56.183 1.00 20.02 293 PHE B N 1
ATOM 4852 C CA . PHE B 1 160 ? 28.819 -83.916 55.409 1.00 18.55 293 PHE B CA 1
ATOM 4853 C C . PHE B 1 160 ? 29.115 -83.666 53.938 1.00 18.42 293 PHE B C 1
ATOM 4854 O O . PHE B 1 160 ? 28.657 -84.398 53.059 1.00 18.03 293 PHE B O 1
ATOM 4862 N N . LEU B 1 161 ? 29.886 -82.616 53.687 1.00 17.92 294 LEU B N 1
ATOM 4863 C CA . LEU B 1 161 ? 30.268 -82.243 52.336 1.00 17.57 294 LEU B CA 1
ATOM 4864 C C . LEU B 1 161 ? 31.013 -83.391 51.659 1.00 19.35 294 LEU B C 1
ATOM 4865 O O . LEU B 1 161 ? 30.671 -83.788 50.543 1.00 19.92 294 LEU B O 1
ATOM 4870 N N . ALA B 1 162 ? 32.022 -83.924 52.347 1.00 19.84 295 ALA B N 1
ATOM 4871 C CA . ALA B 1 162 ? 32.828 -85.029 51.832 1.00 18.50 295 ALA B CA 1
ATOM 4872 C C . ALA B 1 162 ? 31.966 -86.136 51.226 1.00 18.88 295 ALA B C 1
ATOM 4873 O O . ALA B 1 162 ? 32.247 -86.621 50.129 1.00 20.27 295 ALA B O 1
ATOM 4875 N N . ILE B 1 163 ? 30.916 -86.534 51.936 1.00 17.91 296 ILE B N 1
ATOM 4876 C CA . ILE B 1 163 ? 30.032 -87.581 51.441 1.00 17.85 296 ILE B CA 1
ATOM 4877 C C . ILE B 1 163 ? 29.238 -87.107 50.230 1.00 17.34 296 ILE B C 1
ATOM 4878 O O . ILE B 1 163 ? 29.047 -87.852 49.271 1.00 17.08 296 ILE B O 1
ATOM 4883 N N . THR B 1 164 ? 28.783 -85.860 50.281 1.00 16.47 297 THR B N 1
ATOM 4884 C CA . THR B 1 164 ? 27.992 -85.287 49.198 1.00 15.70 297 THR B CA 1
ATOM 4885 C C . THR B 1 164 ? 28.773 -85.148 47.888 1.00 15.73 297 THR B C 1
ATOM 4886 O O . THR B 1 164 ? 28.280 -85.528 46.822 1.00 14.76 297 THR B O 1
ATOM 4890 N N . THR B 1 165 ? 29.986 -84.605 47.968 1.00 15.33 298 THR B N 1
ATOM 4891 C CA . THR B 1 165 ? 30.813 -84.416 46.777 1.00 14.09 298 THR B CA 1
ATOM 4892 C C . THR B 1 165 ? 31.201 -85.739 46.120 1.00 14.47 298 THR B C 1
ATOM 4893 O O . THR B 1 165 ? 31.326 -85.816 44.896 1.00 14.33 298 THR B O 1
ATOM 4897 N N . ASP B 1 166 ? 31.394 -86.780 46.924 1.00 14.28 299 ASP B N 1
ATOM 4898 C CA . ASP B 1 166 ? 31.757 -88.079 46.372 1.00 15.63 299 ASP B CA 1
ATOM 4899 C C . ASP B 1 166 ? 30.591 -88.672 45.579 1.00 15.10 299 ASP B C 1
ATOM 4900 O O . ASP B 1 166 ? 30.796 -89.448 44.646 1.00 14.02 299 ASP B O 1
ATOM 4905 N N . CYS B 1 167 ? 29.369 -88.302 45.954 1.00 15.16 300 CYS B N 1
ATOM 4906 C CA . CYS B 1 167 ? 28.177 -88.780 45.262 1.00 14.57 300 CYS B CA 1
ATOM 4907 C C . CYS B 1 167 ? 28.046 -88.096 43.897 1.00 13.93 300 CYS B C 1
ATOM 4908 O O . CYS B 1 167 ? 27.500 -88.668 42.950 1.00 12.99 300 CYS B O 1
ATOM 4911 N N . LEU B 1 168 ? 28.556 -86.870 43.804 1.00 14.09 301 LEU B N 1
ATOM 4912 C CA . LEU B 1 168 ? 28.523 -86.101 42.560 1.00 14.69 301 LEU B CA 1
ATOM 4913 C C . LEU B 1 168 ? 29.474 -86.710 41.530 1.00 15.53 301 LEU B C 1
ATOM 4914 O O . LEU B 1 168 ? 29.155 -86.800 40.343 1.00 15.10 301 LEU B O 1
ATOM 4919 N N . GLN B 1 169 ? 30.643 -87.131 42.002 1.00 16.31 302 GLN B N 1
ATOM 4920 C CA . GLN B 1 169 ? 31.663 -87.723 41.147 1.00 16.42 302 GLN B CA 1
ATOM 4921 C C . GLN B 1 169 ? 31.201 -89.031 40.500 1.00 16.75 302 GLN B C 1
ATOM 4922 O O . GLN B 1 169 ? 31.452 -89.260 39.318 1.00 17.06 302 GLN B O 1
ATOM 4928 N N . ILE B 1 170 ? 30.525 -89.880 41.270 1.00 16.95 303 ILE B N 1
ATOM 4929 C CA . ILE B 1 170 ? 30.036 -91.162 40.759 1.00 17.52 303 ILE B CA 1
ATOM 4930 C C . ILE B 1 170 ? 29.043 -90.978 39.611 1.00 18.84 303 ILE B C 1
ATOM 4931 O O . ILE B 1 170 ? 29.126 -91.657 38.583 1.00 18.01 303 ILE B O 1
ATOM 4936 N N . LEU B 1 171 ? 28.109 -90.052 39.799 1.00 20.26 304 LEU B N 1
ATOM 4937 C CA . LEU B 1 171 ? 27.080 -89.761 38.808 1.00 20.52 304 LEU B CA 1
ATOM 4938 C C . LEU B 1 171 ? 27.583 -88.988 37.591 1.00 20.83 304 LEU B C 1
ATOM 4939 O O . LEU B 1 171 ? 27.048 -89.141 36.496 1.00 20.42 304 LEU B O 1
ATOM 4944 N N . ALA B 1 172 ? 28.612 -88.167 37.781 1.00 21.80 305 ALA B N 1
ATOM 4945 C CA . ALA B 1 172 ? 29.159 -87.353 36.695 1.00 22.95 305 ALA B CA 1
ATOM 4946 C C . ALA B 1 172 ? 30.144 -88.065 35.769 1.00 23.81 305 ALA B C 1
ATOM 4947 O O . ALA B 1 172 ? 30.442 -87.572 34.683 1.00 24.66 305 ALA B O 1
ATOM 4949 N N . TYR B 1 173 ? 30.643 -89.221 36.187 1.00 25.33 306 TYR B N 1
ATOM 4950 C CA . TYR B 1 173 ? 31.607 -89.962 35.383 1.00 26.22 306 TYR B CA 1
ATOM 4951 C C . TYR B 1 173 ? 30.973 -90.631 34.164 1.00 25.95 306 TYR B C 1
ATOM 4952 O O . TYR B 1 173 ? 30.051 -91.433 34.298 1.00 26.89 306 TYR B O 1
ATOM 4961 N N . GLY B 1 174 ? 31.480 -90.300 32.979 1.00 25.63 307 GLY B N 1
ATOM 4962 C CA . GLY B 1 174 ? 30.963 -90.883 31.752 1.00 25.63 307 GLY B CA 1
ATOM 4963 C C . GLY B 1 174 ? 29.487 -90.615 31.540 1.00 25.96 307 GLY B C 1
ATOM 4964 O O . GLY B 1 174 ? 28.670 -91.537 31.517 1.00 25.71 307 GLY B O 1
ATOM 4965 N N . ASN B 1 175 ? 29.151 -89.342 31.368 1.00 26.61 308 ASN B N 1
ATOM 4966 C CA . ASN B 1 175 ? 27.769 -88.920 31.177 1.00 26.59 308 ASN B CA 1
ATOM 4967 C C . ASN B 1 175 ? 27.792 -87.393 31.052 1.00 28.50 308 ASN B C 1
ATOM 4968 O O . ASN B 1 175 ? 27.918 -86.693 32.058 1.00 28.51 308 ASN B O 1
ATOM 4973 N N . GLN B 1 176 ? 27.679 -86.874 29.830 1.00 29.91 309 GLN B N 1
ATOM 4974 C CA . GLN B 1 176 ? 27.724 -85.426 29.618 1.00 31.68 309 GLN B CA 1
ATOM 4975 C C . GLN B 1 176 ? 26.469 -84.692 30.080 1.00 30.91 309 GLN B C 1
ATOM 4976 O O . GLN B 1 176 ? 26.528 -83.515 30.443 1.00 29.72 309 GLN B O 1
ATOM 4982 N N . GLU B 1 177 ? 25.339 -85.390 30.064 1.00 30.55 310 GLU B N 1
ATOM 4983 C CA . GLU B 1 177 ? 24.063 -84.813 30.481 1.00 30.63 310 GLU B CA 1
ATOM 4984 C C . GLU B 1 177 ? 24.129 -84.364 31.944 1.00 28.41 310 GLU B C 1
ATOM 4985 O O . GLU B 1 177 ? 23.524 -83.361 32.327 1.00 27.47 310 GLU B O 1
ATOM 4991 N N . SER B 1 178 ? 24.874 -85.112 32.753 1.00 26.49 311 SER B N 1
ATOM 4992 C CA . SER B 1 178 ? 25.021 -84.820 34.180 1.00 23.95 311 SER B CA 1
ATOM 4993 C C . SER B 1 178 ? 25.988 -83.673 34.469 1.00 22.24 311 SER B C 1
ATOM 4994 O O . SER B 1 178 ? 25.791 -82.913 35.420 1.00 19.88 311 SER B O 1
ATOM 4997 N N . LYS B 1 179 ? 27.037 -83.563 33.657 1.00 21.34 312 LYS B N 1
ATOM 4998 C CA . LYS B 1 179 ? 28.031 -82.508 33.824 1.00 18.28 312 LYS B CA 1
ATOM 4999 C C . LYS B 1 179 ? 27.425 -81.157 33.467 1.00 16.06 312 LYS B C 1
ATOM 5000 O O . LYS B 1 179 ? 27.823 -80.121 34.003 1.00 14.85 312 LYS B O 1
ATOM 5006 N N . LEU B 1 180 ? 26.459 -81.173 32.554 1.00 13.62 313 LEU B N 1
ATOM 5007 C CA . LEU B 1 180 ? 25.806 -79.944 32.139 1.00 12.07 313 LEU B CA 1
ATOM 5008 C C . LEU B 1 180 ? 24.816 -79.426 33.180 1.00 11.30 313 LEU B C 1
ATOM 5009 O O . LEU B 1 180 ? 24.677 -78.216 33.349 1.00 11.02 313 LEU B O 1
ATOM 5014 N N . ILE B 1 181 ? 24.138 -80.326 33.887 1.00 10.69 314 ILE B N 1
ATOM 5015 C CA . ILE B 1 181 ? 23.196 -79.884 34.910 1.00 9.53 314 ILE B CA 1
ATOM 5016 C C . ILE B 1 181 ? 23.958 -79.268 36.077 1.00 9.95 314 ILE B C 1
ATOM 5017 O O . ILE B 1 181 ? 23.570 -78.217 36.581 1.00 10.06 314 ILE B O 1
ATOM 5022 N N . ILE B 1 182 ? 25.035 -79.922 36.510 1.00 10.80 315 ILE B N 1
ATOM 5023 C CA . ILE B 1 182 ? 25.842 -79.402 37.616 1.00 11.67 315 ILE B CA 1
ATOM 5024 C C . ILE B 1 182 ? 26.281 -78.002 37.227 1.00 13.06 315 ILE B C 1
ATOM 5025 O O . ILE B 1 182 ? 26.184 -77.052 38.006 1.00 10.50 315 ILE B O 1
ATOM 5030 N N . LEU B 1 183 ? 26.767 -77.905 35.997 1.00 15.82 316 LEU B N 1
ATOM 5031 C CA . LEU B 1 183 ? 27.247 -76.662 35.418 1.00 18.11 316 LEU B CA 1
ATOM 5032 C C . LEU B 1 183 ? 26.145 -75.596 35.388 1.00 19.08 316 LEU B C 1
ATOM 5033 O O . LEU B 1 183 ? 26.357 -74.456 35.817 1.00 17.32 316 LEU B O 1
ATOM 5038 N N . ALA B 1 184 ? 24.969 -75.979 34.894 1.00 19.51 317 ALA B N 1
ATOM 5039 C CA . ALA B 1 184 ? 23.827 -75.070 34.793 1.00 18.79 317 ALA B CA 1
ATOM 5040 C C . ALA B 1 184 ? 23.270 -74.639 36.150 1.00 19.07 317 ALA B C 1
ATOM 5041 O O . ALA B 1 184 ? 22.599 -73.610 36.252 1.00 18.46 317 ALA B O 1
ATOM 5043 N N . SER B 1 185 ? 23.549 -75.425 37.186 1.00 20.00 318 SER B N 1
ATOM 5044 C CA . SER B 1 185 ? 23.068 -75.123 38.531 1.00 20.67 318 SER B CA 1
ATOM 5045 C C . SER B 1 185 ? 24.111 -74.368 39.352 1.00 22.05 318 SER B C 1
ATOM 5046 O O . SER B 1 185 ? 23.924 -74.140 40.547 1.00 22.48 318 SER B O 1
ATOM 5049 N N . GLY B 1 186 ? 25.213 -73.996 38.706 1.00 23.30 319 GLY B N 1
ATOM 5050 C CA . GLY B 1 186 ? 26.260 -73.248 39.380 1.00 22.37 319 GLY B CA 1
ATOM 5051 C C . GLY B 1 186 ? 27.178 -74.014 40.313 1.00 22.38 319 GLY B C 1
ATOM 5052 O O . GLY B 1 186 ? 27.411 -73.587 41.443 1.00 22.35 319 GLY B O 1
ATOM 5053 N N . GLY B 1 187 ? 27.712 -75.138 39.849 1.00 23.10 320 GLY B N 1
ATOM 5054 C CA . GLY B 1 187 ? 28.611 -75.917 40.685 1.00 25.01 320 GLY B CA 1
ATOM 5055 C C . GLY B 1 187 ? 30.039 -75.386 40.721 1.00 25.95 320 GLY B C 1
ATOM 5056 O O . GLY B 1 187 ? 30.621 -75.261 41.798 1.00 25.83 320 GLY B O 1
ATOM 5057 N N . PRO B 1 188 ? 30.632 -75.062 39.556 1.00 26.75 321 PRO B N 1
ATOM 5058 C CA . PRO B 1 188 ? 31.998 -74.542 39.420 1.00 26.84 321 PRO B CA 1
ATOM 5059 C C . PRO B 1 188 ? 32.517 -73.464 40.379 1.00 27.35 321 PRO B C 1
ATOM 5060 O O . PRO B 1 188 ? 33.607 -73.614 40.930 1.00 29.75 321 PRO B O 1
ATOM 5064 N N . GLN B 1 189 ? 31.777 -72.376 40.571 1.00 27.63 322 GLN B N 1
ATOM 5065 C CA . GLN B 1 189 ? 32.251 -71.338 41.476 1.00 28.38 322 GLN B CA 1
ATOM 5066 C C . GLN B 1 189 ? 31.951 -71.683 42.932 1.00 26.06 322 GLN B C 1
ATOM 5067 O O . GLN B 1 189 ? 32.458 -71.038 43.850 1.00 26.98 322 GLN B O 1
ATOM 5073 N N . ALA B 1 190 ? 31.132 -72.709 43.144 1.00 22.74 323 ALA B N 1
ATOM 5074 C CA . ALA B 1 190 ? 30.777 -73.129 44.496 1.00 19.60 323 ALA B CA 1
ATOM 5075 C C . ALA B 1 190 ? 31.840 -74.054 45.080 1.00 18.12 323 ALA B C 1
ATOM 5076 O O . ALA B 1 190 ? 32.214 -73.928 46.248 1.00 16.54 323 ALA B O 1
ATOM 5078 N N . LEU B 1 191 ? 32.316 -74.986 44.259 1.00 16.83 324 LEU B N 1
ATOM 5079 C CA . LEU B 1 191 ? 33.343 -75.940 44.667 1.00 14.98 324 LEU B CA 1
ATOM 5080 C C . LEU B 1 191 ? 34.651 -75.203 44.940 1.00 14.86 324 LEU B C 1
ATOM 5081 O O . LEU B 1 191 ? 35.332 -75.461 45.933 1.00 15.73 324 LEU B O 1
ATOM 5086 N N . VAL B 1 192 ? 34.991 -74.281 44.046 1.00 14.43 325 VAL B N 1
ATOM 5087 C CA . VAL B 1 192 ? 36.209 -73.491 44.165 1.00 14.35 325 VAL B CA 1
ATOM 5088 C C . VAL B 1 192 ? 36.295 -72.800 45.525 1.00 14.45 325 VAL B C 1
ATOM 5089 O O . VAL B 1 192 ? 37.370 -72.681 46.107 1.00 13.34 325 VAL B O 1
ATOM 5093 N N . ASN B 1 193 ? 35.153 -72.349 46.028 1.00 16.31 326 ASN B N 1
ATOM 5094 C CA . ASN B 1 193 ? 35.095 -71.672 47.319 1.00 18.27 326 ASN B CA 1
ATOM 5095 C C . ASN B 1 193 ? 35.502 -72.605 48.459 1.00 18.13 326 ASN B C 1
ATOM 5096 O O . ASN B 1 193 ? 36.082 -72.168 49.455 1.00 16.96 326 ASN B O 1
ATOM 5101 N N . ILE B 1 194 ? 35.183 -73.888 48.313 1.00 18.15 327 ILE B N 1
ATOM 5102 C CA . ILE B 1 194 ? 35.539 -74.887 49.313 1.00 17.09 327 ILE B CA 1
ATOM 5103 C C . ILE B 1 194 ? 37.059 -74.956 49.396 1.00 17.40 327 ILE B C 1
ATOM 5104 O O . ILE B 1 194 ? 37.640 -74.901 50.482 1.00 17.78 327 ILE B O 1
ATOM 5109 N N . MET B 1 195 ? 37.688 -75.063 48.228 1.00 16.65 328 MET B N 1
ATOM 5110 C CA . MET B 1 195 ? 39.140 -75.165 48.118 1.00 15.95 328 MET B CA 1
ATOM 5111 C C . MET B 1 195 ? 39.932 -74.031 48.778 1.00 16.83 328 MET B C 1
ATOM 5112 O O . MET B 1 195 ? 41.054 -74.251 49.237 1.00 17.95 328 MET B O 1
ATOM 5117 N N . ARG B 1 196 ? 39.366 -72.826 48.834 1.00 17.70 329 ARG B N 1
ATOM 5118 C CA . ARG B 1 196 ? 40.075 -71.700 49.445 1.00 18.40 329 ARG B CA 1
ATOM 5119 C C . ARG B 1 196 ? 39.480 -71.251 50.776 1.00 19.40 329 ARG B C 1
ATOM 5120 O O . ARG B 1 196 ? 39.627 -70.091 51.163 1.00 19.76 329 ARG B O 1
ATOM 5128 N N . THR B 1 197 ? 38.823 -72.169 51.480 1.00 20.81 330 THR B N 1
ATOM 5129 C CA . THR B 1 197 ? 38.205 -71.844 52.765 1.00 21.35 330 THR B CA 1
ATOM 5130 C C . THR B 1 197 ? 38.453 -72.872 53.874 1.00 21.27 330 THR B C 1
ATOM 5131 O O . THR B 1 197 ? 38.702 -72.501 55.023 1.00 21.07 330 THR B O 1
ATOM 5135 N N . TYR B 1 198 ? 38.386 -74.157 53.530 1.00 21.42 331 TYR B N 1
ATOM 5136 C CA . TYR B 1 198 ? 38.581 -75.227 54.509 1.00 21.82 331 TYR B CA 1
ATOM 5137 C C . TYR B 1 198 ? 39.940 -75.916 54.396 1.00 20.86 331 TYR B C 1
ATOM 5138 O O . TYR B 1 198 ? 40.701 -75.655 53.462 1.00 21.12 331 TYR B O 1
ATOM 5147 N N . THR B 1 199 ? 40.242 -76.801 55.346 1.00 20.14 332 THR B N 1
ATOM 5148 C CA . THR B 1 199 ? 41.525 -77.503 55.345 1.00 18.76 332 THR B CA 1
ATOM 5149 C C . THR B 1 199 ? 41.464 -79.026 55.523 1.00 17.83 332 THR B C 1
ATOM 5150 O O . THR B 1 199 ? 42.487 -79.701 55.415 1.00 17.86 332 THR B O 1
ATOM 5154 N N . TYR B 1 200 ? 40.280 -79.568 55.800 1.00 16.15 333 TYR B N 1
ATOM 5155 C CA . TYR B 1 200 ? 40.126 -81.015 55.975 1.00 15.26 333 TYR B CA 1
ATOM 5156 C C . TYR B 1 200 ? 40.621 -81.702 54.695 1.00 14.55 333 TYR B C 1
ATOM 5157 O O . TYR B 1 200 ? 40.111 -81.430 53.610 1.00 16.21 333 TYR B O 1
ATOM 5166 N N . GLU B 1 201 ? 41.608 -82.588 54.820 1.00 12.88 334 GLU B N 1
ATOM 5167 C CA . GLU B 1 201 ? 42.182 -83.269 53.657 1.00 12.80 334 GLU B CA 1
ATOM 5168 C C . GLU B 1 201 ? 41.238 -84.141 52.836 1.00 13.81 334 GLU B C 1
ATOM 5169 O O . GLU B 1 201 ? 41.229 -84.053 51.607 1.00 13.13 334 GLU B O 1
ATOM 5175 N N . LYS B 1 202 ? 40.451 -84.985 53.498 1.00 15.61 335 LYS B N 1
ATOM 5176 C CA . LYS B 1 202 ? 39.541 -85.871 52.774 1.00 16.86 335 LYS B CA 1
ATOM 5177 C C . LYS B 1 202 ? 38.465 -85.114 51.996 1.00 16.45 335 LYS B C 1
ATOM 5178 O O . LYS B 1 202 ? 37.856 -85.662 51.073 1.00 15.15 335 LYS B O 1
ATOM 5184 N N . LEU B 1 203 ? 38.230 -83.858 52.370 1.00 16.00 336 LEU B N 1
ATOM 5185 C CA . LEU B 1 203 ? 37.247 -83.033 51.676 1.00 15.53 336 LEU B CA 1
ATOM 5186 C C . LEU B 1 203 ? 37.919 -82.429 50.453 1.00 15.64 336 LEU B C 1
ATOM 5187 O O . LEU B 1 203 ? 37.382 -82.472 49.345 1.00 15.49 336 LEU B O 1
ATOM 5192 N N . LEU B 1 204 ? 39.105 -81.870 50.669 1.00 15.55 337 LEU B N 1
ATOM 5193 C CA . LEU B 1 204 ? 39.870 -81.248 49.599 1.00 15.83 337 LEU B CA 1
ATOM 5194 C C . LEU B 1 204 ? 40.252 -82.243 48.506 1.00 16.92 337 LEU B C 1
ATOM 5195 O O . LEU B 1 204 ? 40.413 -81.866 47.344 1.00 18.49 337 LEU B O 1
ATOM 5200 N N . TRP B 1 205 ? 40.384 -83.514 48.875 1.00 17.35 338 TRP B N 1
ATOM 5201 C CA . TRP B 1 205 ? 40.743 -84.554 47.915 1.00 17.28 338 TRP B CA 1
ATOM 5202 C C . TRP B 1 205 ? 39.590 -84.885 46.973 1.00 17.07 338 TRP B C 1
ATOM 5203 O O . TRP B 1 205 ? 39.769 -84.934 45.759 1.00 17.07 338 TRP B O 1
ATOM 5214 N N . THR B 1 206 ? 38.408 -85.109 47.536 1.00 17.71 339 THR B N 1
ATOM 5215 C CA . THR B 1 206 ? 37.238 -85.458 46.739 1.00 18.78 339 THR B CA 1
ATOM 5216 C C . THR B 1 206 ? 36.685 -84.303 45.905 1.00 18.20 339 THR B C 1
ATOM 5217 O O . THR B 1 206 ? 36.194 -84.517 44.796 1.00 16.38 339 THR B O 1
ATOM 5221 N N . THR B 1 207 ? 36.756 -83.084 46.433 1.00 18.65 340 THR B N 1
ATOM 5222 C CA . THR B 1 207 ? 36.258 -81.919 45.703 1.00 19.69 340 THR B CA 1
ATOM 5223 C C . THR B 1 207 ? 37.130 -81.673 44.465 1.00 20.53 340 THR B C 1
ATOM 5224 O O . THR B 1 207 ? 36.704 -81.026 43.504 1.00 20.20 340 THR B O 1
ATOM 5228 N N . SER B 1 208 ? 38.355 -82.189 44.498 1.00 20.20 341 SER B N 1
ATOM 5229 C CA . SER B 1 208 ? 39.270 -82.043 43.375 1.00 19.94 341 SER B CA 1
ATOM 5230 C C . SER B 1 208 ? 38.956 -83.159 42.388 1.00 19.86 341 SER B C 1
ATOM 5231 O O . SER B 1 208 ? 39.130 -83.006 41.180 1.00 21.69 341 SER B O 1
ATOM 5234 N N . ARG B 1 209 ? 38.497 -84.288 42.915 1.00 17.94 342 ARG B N 1
ATOM 5235 C CA . ARG B 1 209 ? 38.146 -85.421 42.080 1.00 17.92 342 ARG B CA 1
ATOM 5236 C C . ARG B 1 209 ? 36.937 -85.057 41.223 1.00 18.19 342 ARG B C 1
ATOM 5237 O O . ARG B 1 209 ? 36.736 -85.617 40.146 1.00 18.26 342 ARG B O 1
ATOM 5245 N N . VAL B 1 210 ? 36.129 -84.116 41.702 1.00 18.76 343 VAL B N 1
ATOM 5246 C CA . VAL B 1 210 ? 34.960 -83.672 40.948 1.00 18.36 343 VAL B CA 1
ATOM 5247 C C . VAL B 1 210 ? 35.446 -82.742 39.843 1.00 18.85 343 VAL B C 1
ATOM 5248 O O . VAL B 1 210 ? 34.805 -82.600 38.799 1.00 19.51 343 VAL B O 1
ATOM 5252 N N . LEU B 1 211 ? 36.594 -82.118 40.082 1.00 17.78 344 LEU B N 1
ATOM 5253 C CA . LEU B 1 211 ? 37.182 -81.216 39.109 1.00 16.10 344 LEU B CA 1
ATOM 5254 C C . LEU B 1 211 ? 37.966 -81.946 38.003 1.00 16.31 344 LEU B C 1
ATOM 5255 O O . LEU B 1 211 ? 37.927 -81.513 36.854 1.00 15.72 344 LEU B O 1
ATOM 5260 N N . LYS B 1 212 ? 38.652 -83.050 38.323 1.00 16.66 345 LYS B N 1
ATOM 5261 C CA . LYS B 1 212 ? 39.404 -83.797 37.302 1.00 16.84 345 LYS B CA 1
ATOM 5262 C C . LYS B 1 212 ? 38.419 -84.392 36.298 1.00 16.64 345 LYS B C 1
ATOM 5263 O O . LYS B 1 212 ? 38.807 -84.827 35.215 1.00 17.80 345 LYS B O 1
ATOM 5269 N N . VAL B 1 213 ? 37.141 -84.405 36.661 1.00 16.45 346 VAL B N 1
ATOM 5270 C CA . VAL B 1 213 ? 36.114 -84.958 35.785 1.00 15.70 346 VAL B CA 1
ATOM 5271 C C . VAL B 1 213 ? 35.438 -83.908 34.906 1.00 15.29 346 VAL B C 1
ATOM 5272 O O . VAL B 1 213 ? 35.117 -84.179 33.748 1.00 14.21 346 VAL B O 1
ATOM 5276 N N . LEU B 1 214 ? 35.223 -82.715 35.455 1.00 14.75 347 LEU B N 1
ATOM 5277 C CA . LEU B 1 214 ? 34.576 -81.633 34.710 1.00 15.13 347 LEU B CA 1
ATOM 5278 C C . LEU B 1 214 ? 35.492 -80.922 33.717 1.00 16.06 347 LEU B C 1
ATOM 5279 O O . LEU B 1 214 ? 35.044 -80.464 32.664 1.00 14.97 347 LEU B O 1
ATOM 5284 N N . SER B 1 215 ? 36.772 -80.836 34.060 1.00 18.35 348 SER B N 1
ATOM 5285 C CA . SER B 1 215 ? 37.763 -80.170 33.223 1.00 21.00 348 SER B CA 1
ATOM 5286 C C . SER B 1 215 ? 37.943 -80.790 31.839 1.00 22.92 348 SER B C 1
ATOM 5287 O O . SER B 1 215 ? 38.430 -80.131 30.926 1.00 22.55 348 SER B O 1
ATOM 5290 N N . VAL B 1 216 ? 37.557 -82.052 31.682 1.00 25.94 349 VAL B N 1
ATOM 5291 C CA . VAL B 1 216 ? 37.693 -82.736 30.397 1.00 28.72 349 VAL B CA 1
ATOM 5292 C C . VAL B 1 216 ? 36.847 -82.112 29.292 1.00 31.29 349 VAL B C 1
ATOM 5293 O O . VAL B 1 216 ? 37.315 -81.933 28.168 1.00 32.83 349 VAL B O 1
ATOM 5297 N N . CYS B 1 217 ? 35.600 -81.791 29.615 1.00 33.07 350 CYS B N 1
ATOM 5298 C CA . CYS B 1 217 ? 34.692 -81.204 28.640 1.00 35.34 350 CYS B CA 1
ATOM 5299 C C . CYS B 1 217 ? 35.094 -79.783 28.249 1.00 37.16 350 CYS B C 1
ATOM 5300 O O . CYS B 1 217 ? 35.696 -79.053 29.040 1.00 36.84 350 CYS B O 1
ATOM 5302 N N . SER B 1 218 ? 34.748 -79.402 27.022 1.00 39.38 351 SER B N 1
ATOM 5303 C CA . SER B 1 218 ? 35.072 -78.083 26.481 1.00 40.43 351 SER B CA 1
ATOM 5304 C C . SER B 1 218 ? 34.104 -76.985 26.923 1.00 41.02 351 SER B C 1
ATOM 5305 O O . SER B 1 218 ? 34.517 -75.864 27.225 1.00 40.28 351 SER B O 1
ATOM 5308 N N . SER B 1 219 ? 32.815 -77.302 26.949 1.00 41.86 352 SER B N 1
ATOM 5309 C CA . SER B 1 219 ? 31.814 -76.329 27.369 1.00 43.25 352 SER B CA 1
ATOM 5310 C C . SER B 1 219 ? 31.854 -76.224 28.890 1.00 42.49 352 SER B C 1
ATOM 5311 O O . SER B 1 219 ? 31.121 -75.438 29.490 1.00 43.17 352 SER B O 1
ATOM 5314 N N . ASN B 1 220 ? 32.732 -77.012 29.501 1.00 41.40 353 ASN B N 1
ATOM 5315 C CA . ASN B 1 220 ? 32.858 -77.060 30.953 1.00 40.22 353 ASN B CA 1
ATOM 5316 C C . ASN B 1 220 ? 34.029 -76.275 31.569 1.00 38.83 353 ASN B C 1
ATOM 5317 O O . ASN B 1 220 ? 33.945 -75.848 32.722 1.00 38.87 353 ASN B O 1
ATOM 5322 N N . LYS B 1 221 ? 35.105 -76.074 30.808 1.00 36.47 354 LYS B N 1
ATOM 5323 C CA . LYS B 1 221 ? 36.300 -75.382 31.314 1.00 33.17 354 LYS B CA 1
ATOM 5324 C C . LYS B 1 221 ? 36.217 -73.905 31.728 1.00 30.94 354 LYS B C 1
ATOM 5325 O O . LYS B 1 221 ? 36.527 -73.562 32.868 1.00 30.97 354 LYS B O 1
ATOM 5331 N N . PRO B 1 222 ? 35.819 -73.012 30.806 1.00 28.98 355 PRO B N 1
ATOM 5332 C CA . PRO B 1 222 ? 35.714 -71.573 31.085 1.00 27.27 355 PRO B CA 1
ATOM 5333 C C . PRO B 1 222 ? 35.058 -71.154 32.403 1.00 26.78 355 PRO B C 1
ATOM 5334 O O . PRO B 1 222 ? 35.476 -70.178 33.026 1.00 26.58 355 PRO B O 1
ATOM 5338 N N . ALA B 1 223 ? 34.031 -71.885 32.820 1.00 25.57 356 ALA B N 1
ATOM 5339 C CA . ALA B 1 223 ? 33.317 -71.569 34.053 1.00 24.02 356 ALA B CA 1
ATOM 5340 C C . ALA B 1 223 ? 34.222 -71.625 35.277 1.00 23.13 356 ALA B C 1
ATOM 5341 O O . ALA B 1 223 ? 34.048 -70.865 36.231 1.00 21.75 356 ALA B O 1
ATOM 5343 N N . ILE B 1 224 ? 35.191 -72.531 35.234 1.00 22.52 357 ILE B N 1
ATOM 5344 C CA . ILE B 1 224 ? 36.129 -72.727 36.333 1.00 21.41 357 ILE B CA 1
ATOM 5345 C C . ILE B 1 224 ? 37.207 -71.642 36.390 1.00 21.20 357 ILE B C 1
ATOM 5346 O O . ILE B 1 224 ? 37.409 -71.011 37.429 1.00 20.68 357 ILE B O 1
ATOM 5351 N N . VAL B 1 225 ? 37.891 -71.431 35.270 1.00 21.64 358 VAL B N 1
ATOM 5352 C CA . VAL B 1 225 ? 38.952 -70.430 35.186 1.00 21.67 358 VAL B CA 1
ATOM 5353 C C . VAL B 1 225 ? 38.445 -69.037 35.547 1.00 22.95 358 VAL B C 1
ATOM 5354 O O . VAL B 1 225 ? 39.145 -68.262 36.199 1.00 21.71 358 VAL B O 1
ATOM 5358 N N . GLU B 1 226 ? 37.223 -68.732 35.120 1.00 25.34 359 GLU B N 1
ATOM 5359 C CA . GLU B 1 226 ? 36.605 -67.433 35.367 1.00 27.31 359 GLU B CA 1
ATOM 5360 C C . GLU B 1 226 ? 36.342 -67.153 36.843 1.00 26.28 359 GLU B C 1
ATOM 5361 O O . GLU B 1 226 ? 36.516 -66.025 37.311 1.00 24.32 359 GLU B O 1
ATOM 5363 N N . ALA B 1 227 ? 35.918 -68.180 37.572 1.00 26.36 360 ALA B N 1
ATOM 5364 C CA . ALA B 1 227 ? 35.625 -68.038 38.995 1.00 26.02 360 ALA B CA 1
ATOM 5365 C C . ALA B 1 227 ? 36.885 -67.732 39.800 1.00 25.71 360 ALA B C 1
ATOM 5366 O O . ALA B 1 227 ? 36.861 -66.915 40.720 1.00 25.90 360 ALA B O 1
ATOM 5368 N N . GLY B 1 228 ? 37.983 -68.390 39.439 1.00 24.95 361 GLY B N 1
ATOM 5369 C CA . GLY B 1 228 ? 39.246 -68.193 40.130 1.00 21.68 361 GLY B CA 1
ATOM 5370 C C . GLY B 1 228 ? 39.850 -69.541 40.464 1.00 20.16 361 GLY B C 1
ATOM 5371 O O . GLY B 1 228 ? 40.695 -69.660 41.352 1.00 17.79 361 GLY B O 1
ATOM 5372 N N . GLY B 1 229 ? 39.401 -70.559 39.735 1.00 19.74 362 GLY B N 1
ATOM 5373 C CA . GLY B 1 229 ? 39.871 -71.916 39.947 1.00 19.49 362 GLY B CA 1
ATOM 5374 C C . GLY B 1 229 ? 41.368 -72.129 39.821 1.00 18.85 362 GLY B C 1
ATOM 5375 O O . GLY B 1 229 ? 41.914 -73.052 40.425 1.00 17.35 362 GLY B O 1
ATOM 5376 N N . MET B 1 230 ? 42.033 -71.288 39.035 1.00 19.21 363 MET B N 1
ATOM 5377 C CA . MET B 1 230 ? 43.475 -71.408 38.847 1.00 18.53 363 MET B CA 1
ATOM 5378 C C . MET B 1 230 ? 44.258 -70.996 40.098 1.00 18.53 363 MET B C 1
ATOM 5379 O O . MET B 1 230 ? 45.199 -71.682 40.494 1.00 18.59 363 MET B O 1
ATOM 5384 N N . GLN B 1 231 ? 43.873 -69.884 40.720 1.00 18.95 364 GLN B N 1
ATOM 5385 C CA . GLN B 1 231 ? 44.560 -69.415 41.922 1.00 19.64 364 GLN B CA 1
ATOM 5386 C C . GLN B 1 231 ? 44.196 -70.252 43.142 1.00 21.09 364 GLN B C 1
ATOM 5387 O O . GLN B 1 231 ? 45.016 -70.439 44.041 1.00 20.70 364 GLN B O 1
ATOM 5393 N N . ALA B 1 232 ? 42.961 -70.748 43.169 1.00 22.71 365 ALA B N 1
ATOM 5394 C CA . ALA B 1 232 ? 42.476 -71.557 44.283 1.00 22.68 365 ALA B CA 1
ATOM 5395 C C . ALA B 1 232 ? 43.093 -72.951 44.307 1.00 22.03 365 ALA B C 1
ATOM 5396 O O . ALA B 1 232 ? 43.193 -73.569 45.365 1.00 22.60 365 ALA B O 1
ATOM 5398 N N . LEU B 1 233 ? 43.498 -73.447 43.142 1.00 21.57 366 LEU B N 1
ATOM 5399 C CA . LEU B 1 233 ? 44.111 -74.768 43.053 1.00 22.04 366 LEU B CA 1
ATOM 5400 C C . LEU B 1 233 ? 45.621 -74.707 43.234 1.00 22.24 366 LEU B C 1
ATOM 5401 O O . LEU B 1 233 ? 46.258 -75.717 43.521 1.00 22.89 366 LEU B O 1
ATOM 5406 N N . GLY B 1 234 ? 46.192 -73.522 43.064 1.00 22.71 367 GLY B N 1
ATOM 5407 C CA . GLY B 1 234 ? 47.626 -73.375 43.229 1.00 22.99 367 GLY B CA 1
ATOM 5408 C C . GLY B 1 234 ? 48.018 -73.405 44.694 1.00 23.54 367 GLY B C 1
ATOM 5409 O O . GLY B 1 234 ? 49.149 -73.752 45.037 1.00 23.42 367 GLY B O 1
ATOM 5410 N N . LEU B 1 235 ? 47.071 -73.048 45.558 1.00 23.66 368 LEU B N 1
ATOM 5411 C CA . LEU B 1 235 ? 47.283 -73.009 47.004 1.00 24.19 368 LEU B CA 1
ATOM 5412 C C . LEU B 1 235 ? 47.787 -74.302 47.644 1.00 25.33 368 LEU B C 1
ATOM 5413 O O . LEU B 1 235 ? 48.584 -74.263 48.583 1.00 26.32 368 LEU B O 1
ATOM 5418 N N . HIS B 1 236 ? 47.326 -75.442 47.137 1.00 24.58 369 HIS B N 1
ATOM 5419 C CA . HIS B 1 236 ? 47.692 -76.736 47.708 1.00 23.94 369 HIS B CA 1
ATOM 5420 C C . HIS B 1 236 ? 48.774 -77.526 46.973 1.00 24.56 369 HIS B C 1
ATOM 5421 O O . HIS B 1 236 ? 48.824 -78.751 47.076 1.00 24.41 369 HIS B O 1
ATOM 5428 N N . LEU B 1 237 ? 49.646 -76.839 46.245 1.00 25.83 370 LEU B N 1
ATOM 5429 C CA . LEU B 1 237 ? 50.700 -77.528 45.509 1.00 26.53 370 LEU B CA 1
ATOM 5430 C C . LEU B 1 237 ? 51.824 -78.042 46.403 1.00 26.99 370 LEU B C 1
ATOM 5431 O O . LEU B 1 237 ? 52.524 -78.988 46.043 1.00 26.95 370 LEU B O 1
ATOM 5436 N N . THR B 1 238 ? 51.986 -77.429 47.572 1.00 27.82 371 THR B N 1
ATOM 5437 C CA . THR B 1 238 ? 53.039 -77.827 48.502 1.00 27.80 371 THR B CA 1
ATOM 5438 C C . THR B 1 238 ? 52.545 -78.485 49.792 1.00 27.59 371 THR B C 1
ATOM 5439 O O . THR B 1 238 ? 53.198 -78.393 50.832 1.00 27.99 371 THR B O 1
ATOM 5443 N N . ASP B 1 239 ? 51.400 -79.154 49.722 1.00 27.04 372 ASP B N 1
ATOM 5444 C CA . ASP B 1 239 ? 50.840 -79.826 50.889 1.00 26.67 372 ASP B CA 1
ATOM 5445 C C . ASP B 1 239 ? 51.410 -81.240 51.028 1.00 27.05 372 ASP B C 1
ATOM 5446 O O . ASP B 1 239 ? 51.880 -81.829 50.055 1.00 26.75 372 ASP B O 1
ATOM 5451 N N . PRO B 1 240 ? 51.381 -81.798 52.249 1.00 27.52 373 PRO B N 1
ATOM 5452 C CA . PRO B 1 240 ? 51.891 -83.141 52.553 1.00 27.71 373 PRO B CA 1
ATOM 5453 C C . PRO B 1 240 ? 51.206 -84.306 51.841 1.00 28.18 373 PRO B C 1
ATOM 5454 O O . PRO B 1 240 ? 51.755 -85.406 51.787 1.00 29.25 373 PRO B O 1
ATOM 5458 N N . SER B 1 241 ? 50.014 -84.071 51.303 1.00 28.76 374 SER B N 1
ATOM 5459 C CA . SER B 1 241 ? 49.262 -85.124 50.621 1.00 29.31 374 SER B CA 1
ATOM 5460 C C . SER B 1 241 ? 49.735 -85.412 49.197 1.00 29.66 374 SER B C 1
ATOM 5461 O O . SER B 1 241 ? 49.723 -84.526 48.343 1.00 30.48 374 SER B O 1
ATOM 5464 N N . GLN B 1 242 ? 50.137 -86.656 48.944 1.00 29.50 375 GLN B N 1
ATOM 5465 C CA . GLN B 1 242 ? 50.600 -87.047 47.619 1.00 29.31 375 GLN B CA 1
ATOM 5466 C C . GLN B 1 242 ? 49.467 -87.081 46.606 1.00 26.97 375 GLN B C 1
ATOM 5467 O O . GLN B 1 242 ? 49.631 -86.633 45.472 1.00 28.79 375 GLN B O 1
ATOM 5473 N N . ARG B 1 243 ? 48.316 -87.610 47.011 1.00 23.64 376 ARG B N 1
ATOM 5474 C CA . ARG B 1 243 ? 47.175 -87.698 46.107 1.00 19.70 376 ARG B CA 1
ATOM 5475 C C . ARG B 1 243 ? 46.544 -86.342 45.798 1.00 18.95 376 ARG B C 1
ATOM 5476 O O . ARG B 1 243 ? 46.067 -86.117 44.684 1.00 18.23 376 ARG B O 1
ATOM 5484 N N . LEU B 1 244 ? 46.542 -85.434 46.769 1.00 17.59 377 LEU B N 1
ATOM 5485 C CA . LEU B 1 244 ? 45.957 -84.119 46.543 1.00 16.49 377 LEU B CA 1
ATOM 5486 C C . LEU B 1 244 ? 46.799 -83.269 45.595 1.00 17.31 377 LEU B C 1
ATOM 5487 O O . LEU B 1 244 ? 46.258 -82.494 44.809 1.00 17.00 377 LEU B O 1
ATOM 5492 N N . VAL B 1 245 ? 48.120 -83.417 45.670 1.00 18.59 378 VAL B N 1
ATOM 5493 C CA . VAL B 1 245 ? 49.029 -82.656 44.816 1.00 18.78 378 VAL B CA 1
ATOM 5494 C C . VAL B 1 245 ? 49.023 -83.162 43.374 1.00 18.93 378 VAL B C 1
ATOM 5495 O O . VAL B 1 245 ? 49.533 -82.493 42.480 1.00 20.10 378 VAL B O 1
ATOM 5499 N N . GLN B 1 246 ? 48.442 -84.336 43.145 1.00 19.52 379 GLN B N 1
ATOM 5500 C CA . GLN B 1 246 ? 48.391 -84.892 41.795 1.00 20.96 379 GLN B CA 1
ATOM 5501 C C . GLN B 1 246 ? 47.084 -84.570 41.055 1.00 19.99 379 GLN B C 1
ATOM 5502 O O . GLN B 1 246 ? 47.124 -84.172 39.886 1.00 19.23 379 GLN B O 1
ATOM 5508 N N . ASN B 1 247 ? 45.933 -84.746 41.710 1.00 18.62 380 ASN B N 1
ATOM 5509 C CA . ASN B 1 247 ? 44.660 -84.426 41.056 1.00 16.46 380 ASN B CA 1
ATOM 5510 C C . ASN B 1 247 ? 44.626 -82.925 40.851 1.00 15.31 380 ASN B C 1
ATOM 5511 O O . ASN B 1 247 ? 43.849 -82.412 40.060 1.00 13.75 380 ASN B O 1
ATOM 5516 N N . CYS B 1 248 ? 45.476 -82.222 41.588 1.00 15.18 381 CYS B N 1
ATOM 5517 C CA . CYS B 1 248 ? 45.551 -80.772 41.475 1.00 14.71 381 CYS B CA 1
ATOM 5518 C C . CYS B 1 248 ? 46.292 -80.369 40.207 1.00 15.68 381 CYS B C 1
ATOM 5519 O O . CYS B 1 248 ? 45.894 -79.426 39.519 1.00 16.19 381 CYS B O 1
ATOM 5522 N N . LEU B 1 249 ? 47.370 -81.089 39.903 1.00 14.73 382 LEU B N 1
ATOM 5523 C CA . LEU B 1 249 ? 48.160 -80.807 38.713 1.00 13.92 382 LEU B CA 1
ATOM 5524 C C . LEU B 1 249 ? 47.369 -81.097 37.447 1.00 16.07 382 LEU B C 1
ATOM 5525 O O . LEU B 1 249 ? 46.998 -80.167 36.752 1.00 17.01 382 LEU B O 1
ATOM 5530 N N . TRP B 1 250 ? 47.119 -82.369 37.148 1.00 17.09 383 TRP B N 1
ATOM 5531 C CA . TRP B 1 250 ? 46.321 -82.732 35.969 1.00 20.02 383 TRP B CA 1
ATOM 5532 C C . TRP B 1 250 ? 45.410 -81.573 35.656 1.00 18.75 383 TRP B C 1
ATOM 5533 O O . TRP B 1 250 ? 45.626 -80.800 34.724 1.00 19.12 383 TRP B O 1
ATOM 5544 N N . THR B 1 251 ? 44.366 -81.519 36.472 1.00 17.05 384 THR B N 1
ATOM 5545 C CA . THR B 1 251 ? 43.311 -80.527 36.464 1.00 14.76 384 THR B CA 1
ATOM 5546 C C . THR B 1 251 ? 43.850 -79.206 35.928 1.00 13.93 384 THR B C 1
ATOM 5547 O O . THR B 1 251 ? 43.330 -78.655 34.960 1.00 13.37 384 THR B O 1
ATOM 5551 N N . LEU B 1 252 ? 44.915 -78.709 36.537 1.00 12.96 385 LEU B N 1
ATOM 5552 C CA . LEU B 1 252 ? 45.525 -77.465 36.078 1.00 13.19 385 LEU B CA 1
ATOM 5553 C C . LEU B 1 252 ? 46.099 -77.523 34.652 1.00 13.88 385 LEU B C 1
ATOM 5554 O O . LEU B 1 252 ? 46.145 -76.502 33.972 1.00 12.78 385 LEU B O 1
ATOM 5559 N N . ARG B 1 253 ? 46.567 -78.695 34.221 1.00 15.22 386 ARG B N 1
ATOM 5560 C CA . ARG B 1 253 ? 47.132 -78.872 32.878 1.00 15.33 386 ARG B CA 1
ATOM 5561 C C . ARG B 1 253 ? 45.973 -78.929 31.890 1.00 14.72 386 ARG B C 1
ATOM 5562 O O . ARG B 1 253 ? 46.107 -78.574 30.720 1.00 13.80 386 ARG B O 1
ATOM 5570 N N . ASN B 1 254 ? 44.825 -79.376 32.384 1.00 16.06 387 ASN B N 1
ATOM 5571 C CA . ASN B 1 254 ? 43.624 -79.471 31.565 1.00 17.89 387 ASN B CA 1
ATOM 5572 C C . ASN B 1 254 ? 43.003 -78.099 31.298 1.00 17.94 387 ASN B C 1
ATOM 5573 O O . ASN B 1 254 ? 42.528 -77.834 30.195 1.00 18.95 387 ASN B O 1
ATOM 5578 N N . LEU B 1 255 ? 43.006 -77.229 32.302 1.00 17.22 388 LEU B N 1
ATOM 5579 C CA . LEU B 1 255 ? 42.435 -75.896 32.143 1.00 17.86 388 LEU B CA 1
ATOM 5580 C C . LEU B 1 255 ? 43.374 -74.978 31.362 1.00 19.35 388 LEU B C 1
ATOM 5581 O O . LEU B 1 255 ? 42.929 -74.130 30.591 1.00 20.21 388 LEU B O 1
ATOM 5586 N N . SER B 1 256 ? 44.673 -75.168 31.571 1.00 21.11 389 SER B N 1
ATOM 5587 C CA . SER B 1 256 ? 45.723 -74.364 30.943 1.00 21.23 389 SER B CA 1
ATOM 5588 C C . SER B 1 256 ? 45.484 -73.820 29.534 1.00 21.49 389 SER B C 1
ATOM 5589 O O . SER B 1 256 ? 45.824 -72.672 29.259 1.00 20.60 389 SER B O 1
ATOM 5592 N N . ASP B 1 257 ? 44.904 -74.618 28.643 1.00 22.88 390 ASP B N 1
ATOM 5593 C CA . ASP B 1 257 ? 44.688 -74.152 27.272 1.00 24.75 390 ASP B CA 1
ATOM 5594 C C . ASP B 1 257 ? 43.677 -73.010 27.140 1.00 24.63 390 ASP B C 1
ATOM 5595 O O . ASP B 1 257 ? 43.322 -72.619 26.028 1.00 25.28 390 ASP B O 1
ATOM 5600 N N . ALA B 1 258 ? 43.237 -72.456 28.269 1.00 24.07 391 ALA B N 1
ATOM 5601 C CA . ALA B 1 258 ? 42.266 -71.367 28.241 1.00 23.19 391 ALA B CA 1
ATOM 5602 C C . ALA B 1 258 ? 42.427 -70.315 29.341 1.00 23.83 391 ALA B C 1
ATOM 5603 O O . ALA B 1 258 ? 41.488 -69.572 29.623 1.00 24.30 391 ALA B O 1
ATOM 5605 N N . ALA B 1 259 ? 43.606 -70.242 29.956 1.00 24.37 392 ALA B N 1
ATOM 5606 C CA . ALA B 1 259 ? 43.852 -69.262 31.020 1.00 24.18 392 ALA B CA 1
ATOM 5607 C C . ALA B 1 259 ? 45.003 -68.327 30.652 1.00 23.52 392 ALA B C 1
ATOM 5608 O O . ALA B 1 259 ? 45.542 -67.613 31.502 1.00 21.97 392 ALA B O 1
ATOM 5610 N N . THR B 1 260 ? 45.355 -68.333 29.371 1.00 23.71 393 THR B N 1
ATOM 5611 C CA . THR B 1 260 ? 46.446 -67.527 28.833 1.00 24.80 393 THR B CA 1
ATOM 5612 C C . THR B 1 260 ? 46.243 -66.010 28.842 1.00 26.50 393 THR B C 1
ATOM 5613 O O . THR B 1 260 ? 46.981 -65.287 28.171 1.00 25.44 393 THR B O 1
ATOM 5617 N N . LYS B 1 261 ? 45.265 -65.522 29.600 1.00 29.11 394 LYS B N 1
ATOM 5618 C CA . LYS B 1 261 ? 45.012 -64.085 29.640 1.00 30.08 394 LYS B CA 1
ATOM 5619 C C . LYS B 1 261 ? 44.607 -63.542 31.009 1.00 30.16 394 LYS B C 1
ATOM 5620 O O . LYS B 1 261 ? 44.367 -62.346 31.161 1.00 30.70 394 LYS B O 1
ATOM 5626 N N . GLN B 1 262 ? 44.543 -64.415 32.006 1.00 30.60 395 GLN B N 1
ATOM 5627 C CA . GLN B 1 262 ? 44.176 -64.003 33.357 1.00 30.31 395 GLN B CA 1
ATOM 5628 C C . GLN B 1 262 ? 45.261 -63.137 33.991 1.00 30.04 395 GLN B C 1
ATOM 5629 O O . GLN B 1 262 ? 46.450 -63.443 33.886 1.00 29.71 395 GLN B O 1
ATOM 5635 N N . GLU B 1 263 ? 44.847 -62.058 34.648 1.00 30.85 396 GLU B N 1
ATOM 5636 C CA . GLU B 1 263 ? 45.785 -61.168 35.327 1.00 32.50 396 GLU B CA 1
ATOM 5637 C C . GLU B 1 263 ? 46.169 -61.817 36.656 1.00 32.00 396 GLU B C 1
ATOM 5638 O O . GLU B 1 263 ? 45.560 -62.805 37.066 1.00 32.40 396 GLU B O 1
ATOM 5644 N N . GLY B 1 264 ? 47.180 -61.268 37.319 1.00 31.04 397 GLY B N 1
ATOM 5645 C CA . GLY B 1 264 ? 47.601 -61.802 38.603 1.00 30.51 397 GLY B CA 1
ATOM 5646 C C . GLY B 1 264 ? 47.939 -63.283 38.674 1.00 30.30 397 GLY B C 1
ATOM 5647 O O . GLY B 1 264 ? 47.508 -63.980 39.596 1.00 30.05 397 GLY B O 1
ATOM 5648 N N . MET B 1 265 ? 48.702 -63.774 37.703 1.00 29.41 398 MET B N 1
ATOM 5649 C CA . MET B 1 265 ? 49.120 -65.174 37.694 1.00 27.21 398 MET B CA 1
ATOM 5650 C C . MET B 1 265 ? 50.591 -65.184 38.101 1.00 25.85 398 MET B C 1
ATOM 5651 O O . MET B 1 265 ? 51.266 -66.213 38.040 1.00 23.82 398 MET B O 1
ATOM 5656 N N . GLU B 1 266 ? 51.071 -64.015 38.518 1.00 25.10 399 GLU B N 1
ATOM 5657 C CA . GLU B 1 266 ? 52.455 -63.843 38.937 1.00 25.68 399 GLU B CA 1
ATOM 5658 C C . GLU B 1 266 ? 52.770 -64.616 40.216 1.00 24.95 399 GLU B C 1
ATOM 5659 O O . GLU B 1 266 ? 53.936 -64.853 40.535 1.00 25.49 399 GLU B O 1
ATOM 5665 N N . GLY B 1 267 ? 51.728 -65.004 40.946 1.00 23.74 400 GLY B N 1
ATOM 5666 C CA . GLY B 1 267 ? 51.928 -65.751 42.175 1.00 20.15 400 GLY B CA 1
ATOM 5667 C C . GLY B 1 267 ? 52.130 -67.226 41.887 1.00 18.69 400 GLY B C 1
ATOM 5668 O O . GLY B 1 267 ? 53.062 -67.849 42.398 1.00 17.66 400 GLY B O 1
ATOM 5669 N N . LEU B 1 268 ? 51.252 -67.778 41.055 1.00 17.12 401 LEU B N 1
ATOM 5670 C CA . LEU B 1 268 ? 51.301 -69.186 40.669 1.00 14.98 401 LEU B CA 1
ATOM 5671 C C . LEU B 1 268 ? 52.565 -69.539 39.881 1.00 15.17 401 LEU B C 1
ATOM 5672 O O . LEU B 1 268 ? 53.151 -70.601 40.082 1.00 14.03 401 LEU B O 1
ATOM 5677 N N . LEU B 1 269 ? 52.977 -68.647 38.985 1.00 15.94 402 LEU B N 1
ATOM 5678 C CA . LEU B 1 269 ? 54.160 -68.877 38.162 1.00 15.40 402 LEU B CA 1
ATOM 5679 C C . LEU B 1 269 ? 55.434 -69.062 38.970 1.00 15.78 402 LEU B C 1
ATOM 5680 O O . LEU B 1 269 ? 56.359 -69.746 38.533 1.00 15.25 402 LEU B O 1
ATOM 5685 N N . GLY B 1 270 ? 55.485 -68.451 40.148 1.00 15.98 403 GLY B N 1
ATOM 5686 C CA . GLY B 1 270 ? 56.659 -68.592 40.988 1.00 14.95 403 GLY B CA 1
ATOM 5687 C C . GLY B 1 270 ? 56.792 -70.027 41.460 1.00 14.22 403 GLY B C 1
ATOM 5688 O O . GLY B 1 270 ? 57.831 -70.656 41.272 1.00 13.47 403 GLY B O 1
ATOM 5689 N N . THR B 1 271 ? 55.725 -70.545 42.065 1.00 13.38 404 THR B N 1
ATOM 5690 C CA . THR B 1 271 ? 55.692 -71.912 42.578 1.00 13.46 404 THR B CA 1
ATOM 5691 C C . THR B 1 271 ? 56.024 -72.955 41.507 1.00 13.98 404 THR B C 1
ATOM 5692 O O . THR B 1 271 ? 56.895 -73.808 41.702 1.00 13.11 404 THR B O 1
ATOM 5696 N N . LEU B 1 272 ? 55.320 -72.886 40.381 1.00 14.61 405 LEU B N 1
ATOM 5697 C CA . LEU B 1 272 ? 55.527 -73.828 39.287 1.00 15.33 405 LEU B CA 1
ATOM 5698 C C . LEU B 1 272 ? 56.999 -73.999 38.926 1.00 15.77 405 LEU B C 1
ATOM 5699 O O . LEU B 1 272 ? 57.452 -75.114 38.682 1.00 15.46 405 LEU B O 1
ATOM 5704 N N . VAL B 1 273 ? 57.747 -72.902 38.897 1.00 17.23 406 VAL B N 1
ATOM 5705 C CA . VAL B 1 273 ? 59.165 -72.977 38.565 1.00 18.62 406 VAL B CA 1
ATOM 5706 C C . VAL B 1 273 ? 59.911 -73.846 39.576 1.00 19.49 406 VAL B C 1
ATOM 5707 O O . VAL B 1 273 ? 60.653 -74.750 39.193 1.00 20.54 406 VAL B O 1
ATOM 5711 N N . GLN B 1 274 ? 59.712 -73.576 40.863 1.00 19.94 407 GLN B N 1
ATOM 5712 C CA . GLN B 1 274 ? 60.377 -74.346 41.908 1.00 20.72 407 GLN B CA 1
ATOM 5713 C C . GLN B 1 274 ? 60.092 -75.836 41.790 1.00 20.72 407 GLN B C 1
ATOM 5714 O O . GLN B 1 274 ? 60.968 -76.661 42.051 1.00 21.16 407 GLN B O 1
ATOM 5720 N N . LEU B 1 275 ? 58.867 -76.180 41.402 1.00 19.91 408 LEU B N 1
ATOM 5721 C CA . LEU B 1 275 ? 58.485 -77.583 41.264 1.00 18.40 408 LEU B CA 1
ATOM 5722 C C . LEU B 1 275 ? 59.296 -78.361 40.243 1.00 16.44 408 LEU B C 1
ATOM 5723 O O . LEU B 1 275 ? 59.392 -79.580 40.336 1.00 15.84 408 LEU B O 1
ATOM 5728 N N . LEU B 1 276 ? 59.867 -77.676 39.261 1.00 15.41 409 LEU B N 1
ATOM 5729 C CA . LEU B 1 276 ? 60.660 -78.372 38.258 1.00 16.35 409 LEU B CA 1
ATOM 5730 C C . LEU B 1 276 ? 61.720 -79.226 38.950 1.00 17.80 409 LEU B C 1
ATOM 5731 O O . LEU B 1 276 ? 62.105 -80.286 38.448 1.00 18.22 409 LEU B O 1
ATOM 5736 N N . GLY B 1 277 ? 62.179 -78.762 40.110 1.00 17.85 410 GLY B N 1
ATOM 5737 C CA . GLY B 1 277 ? 63.172 -79.499 40.871 1.00 16.08 410 GLY B CA 1
ATOM 5738 C C . GLY B 1 277 ? 62.484 -80.396 41.880 1.00 15.54 410 GLY B C 1
ATOM 5739 O O . GLY B 1 277 ? 62.280 -80.007 43.029 1.00 16.61 410 GLY B O 1
ATOM 5740 N N . SER B 1 278 ? 62.115 -81.599 41.449 1.00 14.66 411 SER B N 1
ATOM 5741 C CA . SER B 1 278 ? 61.434 -82.550 42.319 1.00 14.22 411 SER B CA 1
ATOM 5742 C C . SER B 1 278 ? 61.905 -83.977 42.091 1.00 15.05 411 SER B C 1
ATOM 5743 O O . SER B 1 278 ? 62.489 -84.290 41.052 1.00 15.60 411 SER B O 1
ATOM 5746 N N . ASP B 1 279 ? 61.641 -84.841 43.067 1.00 15.39 412 ASP B N 1
ATOM 5747 C CA . ASP B 1 279 ? 62.033 -86.241 42.974 1.00 16.64 412 ASP B CA 1
ATOM 5748 C C . ASP B 1 279 ? 60.960 -87.035 42.252 1.00 17.04 412 ASP B C 1
ATOM 5749 O O . ASP B 1 279 ? 61.231 -88.103 41.705 1.00 17.33 412 ASP B O 1
ATOM 5754 N N . ASP B 1 280 ? 59.738 -86.508 42.264 1.00 18.20 413 ASP B N 1
ATOM 5755 C CA . ASP B 1 280 ? 58.617 -87.159 41.597 1.00 19.57 413 ASP B CA 1
ATOM 5756 C C . ASP B 1 280 ? 58.680 -86.701 40.148 1.00 19.76 413 ASP B C 1
ATOM 5757 O O . ASP B 1 280 ? 58.486 -85.522 39.846 1.00 20.73 413 ASP B O 1
ATOM 5762 N N . ILE B 1 281 ? 58.972 -87.632 39.253 1.00 19.16 414 ILE B N 1
ATOM 5763 C CA . ILE B 1 281 ? 59.079 -87.298 37.847 1.00 20.49 414 ILE B CA 1
ATOM 5764 C C . ILE B 1 281 ? 57.724 -86.954 37.233 1.00 21.01 414 ILE B C 1
ATOM 5765 O O . ILE B 1 281 ? 57.659 -86.240 36.231 1.00 21.06 414 ILE B O 1
ATOM 5770 N N . ASN B 1 282 ? 56.645 -87.447 37.835 1.00 22.39 415 ASN B N 1
ATOM 5771 C CA . ASN B 1 282 ? 55.299 -87.159 37.336 1.00 24.01 415 ASN B CA 1
ATOM 5772 C C . ASN B 1 282 ? 54.933 -85.705 37.626 1.00 22.75 415 ASN B C 1
ATOM 5773 O O . ASN B 1 282 ? 54.111 -85.110 36.931 1.00 22.03 415 ASN B O 1
ATOM 5778 N N . VAL B 1 283 ? 55.546 -85.147 38.665 1.00 21.46 416 VAL B N 1
ATOM 5779 C CA . VAL B 1 283 ? 55.308 -83.763 39.059 1.00 19.88 416 VAL B CA 1
ATOM 5780 C C . VAL B 1 283 ? 56.086 -82.816 38.146 1.00 20.80 416 VAL B C 1
ATOM 5781 O O . VAL B 1 283 ? 55.711 -81.657 37.973 1.00 21.96 416 VAL B O 1
ATOM 5785 N N . VAL B 1 284 ? 57.176 -83.314 37.571 1.00 21.14 417 VAL B N 1
ATOM 5786 C CA . VAL B 1 284 ? 57.999 -82.518 36.670 1.00 21.23 417 VAL B CA 1
ATOM 5787 C C . VAL B 1 284 ? 57.280 -82.389 35.332 1.00 21.46 417 VAL B C 1
ATOM 5788 O O . VAL B 1 284 ? 57.149 -81.293 34.780 1.00 21.08 417 VAL B O 1
ATOM 5792 N N . THR B 1 285 ? 56.803 -83.525 34.830 1.00 21.01 418 THR B N 1
ATOM 5793 C CA . THR B 1 285 ? 56.094 -83.592 33.557 1.00 21.72 418 THR B CA 1
ATOM 5794 C C . THR B 1 285 ? 54.845 -82.705 33.484 1.00 21.46 418 THR B C 1
ATOM 5795 O O . THR B 1 285 ? 54.609 -82.040 32.475 1.00 21.95 418 THR B O 1
ATOM 5799 N N . CYS B 1 286 ? 54.044 -82.705 34.545 1.00 20.48 419 CYS B N 1
ATOM 5800 C CA . CYS B 1 286 ? 52.837 -81.887 34.578 1.00 19.59 419 CYS B CA 1
ATOM 5801 C C . CYS B 1 286 ? 53.169 -80.404 34.672 1.00 19.06 419 CYS B C 1
ATOM 5802 O O . CYS B 1 286 ? 52.520 -79.574 34.037 1.00 20.99 419 CYS B O 1
ATOM 5805 N N . ALA B 1 287 ? 54.179 -80.072 35.467 1.00 17.20 420 ALA B N 1
ATOM 5806 C CA . ALA B 1 287 ? 54.583 -78.683 35.637 1.00 16.15 420 ALA B CA 1
ATOM 5807 C C . ALA B 1 287 ? 55.181 -78.131 34.346 1.00 15.93 420 ALA B C 1
ATOM 5808 O O . ALA B 1 287 ? 55.050 -76.943 34.046 1.00 15.38 420 ALA B O 1
ATOM 5810 N N . ALA B 1 288 ? 55.835 -79.000 33.583 1.00 15.44 421 ALA B N 1
ATOM 5811 C CA . ALA B 1 288 ? 56.449 -78.599 32.324 1.00 15.13 421 ALA B CA 1
ATOM 5812 C C . ALA B 1 288 ? 55.412 -78.035 31.353 1.00 14.81 421 ALA B C 1
ATOM 5813 O O . ALA B 1 288 ? 55.544 -76.906 30.875 1.00 14.94 421 ALA B O 1
ATOM 5815 N N . GLY B 1 289 ? 54.380 -78.827 31.071 1.00 13.98 422 GLY B N 1
ATOM 5816 C CA . GLY B 1 289 ? 53.338 -78.406 30.152 1.00 14.15 422 GLY B CA 1
ATOM 5817 C C . GLY B 1 289 ? 52.601 -77.137 30.544 1.00 14.33 422 GLY B C 1
ATOM 5818 O O . GLY B 1 289 ? 52.288 -76.308 29.688 1.00 13.93 422 GLY B O 1
ATOM 5819 N N . ILE B 1 290 ? 52.317 -76.982 31.835 1.00 14.52 423 ILE B N 1
ATOM 5820 C CA . ILE B 1 290 ? 51.605 -75.805 32.325 1.00 13.49 423 ILE B CA 1
ATOM 5821 C C . ILE B 1 290 ? 52.364 -74.512 32.033 1.00 13.75 423 ILE B C 1
ATOM 5822 O O . ILE B 1 290 ? 51.783 -73.543 31.535 1.00 13.97 423 ILE B O 1
ATOM 5827 N N . LEU B 1 291 ? 53.658 -74.497 32.340 1.00 12.81 424 LEU B N 1
ATOM 5828 C CA . LEU B 1 291 ? 54.483 -73.321 32.087 1.00 11.62 424 LEU B CA 1
ATOM 5829 C C . LEU B 1 291 ? 54.523 -73.040 30.591 1.00 11.76 424 LEU B C 1
ATOM 5830 O O . LEU B 1 291 ? 54.600 -71.888 30.163 1.00 9.58 424 LEU B O 1
ATOM 5835 N N . SER B 1 292 ? 54.462 -74.110 29.804 1.00 12.95 425 SER B N 1
ATOM 5836 C CA . SER B 1 292 ? 54.489 -74.011 28.350 1.00 12.90 425 SER B CA 1
ATOM 5837 C C . SER B 1 292 ? 53.263 -73.288 27.789 1.00 12.22 425 SER B C 1
ATOM 5838 O O . SER B 1 292 ? 53.390 -72.459 26.888 1.00 11.49 425 SER B O 1
ATOM 5841 N N . ASN B 1 293 ? 52.085 -73.603 28.330 1.00 10.91 426 ASN B N 1
ATOM 5842 C CA . ASN B 1 293 ? 50.833 -72.990 27.880 1.00 10.67 426 ASN B CA 1
ATOM 5843 C C . ASN B 1 293 ? 50.606 -71.551 28.362 1.00 11.07 426 ASN B C 1
ATOM 5844 O O . ASN B 1 293 ? 50.235 -70.683 27.569 1.00 9.95 426 ASN B O 1
ATOM 5849 N N . LEU B 1 294 ? 50.819 -71.297 29.652 1.00 11.20 427 LEU B N 1
ATOM 5850 C CA . LEU B 1 294 ? 50.633 -69.955 30.211 1.00 10.11 427 LEU B CA 1
ATOM 5851 C C . LEU B 1 294 ? 51.654 -68.948 29.671 1.00 11.07 427 LEU B C 1
ATOM 5852 O O . LEU B 1 294 ? 51.603 -67.762 30.002 1.00 11.38 427 LEU B O 1
ATOM 5857 N N . THR B 1 295 ? 52.581 -69.423 28.849 1.00 11.77 428 THR B N 1
ATOM 5858 C CA . THR B 1 295 ? 53.612 -68.562 28.292 1.00 13.36 428 THR B CA 1
ATOM 5859 C C . THR B 1 295 ? 53.279 -68.104 26.874 1.00 14.65 428 THR B C 1
ATOM 5860 O O . THR B 1 295 ? 54.027 -67.347 26.268 1.00 14.64 428 THR B O 1
ATOM 5864 N N . CYS B 1 296 ? 52.142 -68.548 26.351 1.00 17.18 429 CYS B N 1
ATOM 5865 C CA . CYS B 1 296 ? 51.734 -68.168 24.998 1.00 18.86 429 CYS B CA 1
ATOM 5866 C C . CYS B 1 296 ? 51.152 -66.749 24.895 1.00 20.24 429 CYS B C 1
ATOM 5867 O O . CYS B 1 296 ? 50.078 -66.472 25.433 1.00 22.44 429 CYS B O 1
ATOM 5870 N N . ASN B 1 297 ? 51.876 -65.858 24.217 1.00 19.29 430 ASN B N 1
ATOM 5871 C CA . ASN B 1 297 ? 51.441 -64.476 23.977 1.00 17.28 430 ASN B CA 1
ATOM 5872 C C . ASN B 1 297 ? 51.158 -63.549 25.156 1.00 18.07 430 ASN B C 1
ATOM 5873 O O . ASN B 1 297 ? 50.367 -62.621 25.017 1.00 19.78 430 ASN B O 1
ATOM 5878 N N . ASN B 1 298 ? 51.788 -63.765 26.304 1.00 18.49 431 ASN B N 1
ATOM 5879 C CA . ASN B 1 298 ? 51.544 -62.879 27.442 1.00 18.95 431 ASN B CA 1
ATOM 5880 C C . ASN B 1 298 ? 52.847 -62.230 27.913 1.00 19.15 431 ASN B C 1
ATOM 5881 O O . ASN B 1 298 ? 53.624 -62.844 28.646 1.00 20.37 431 ASN B O 1
ATOM 5886 N N . TYR B 1 299 ? 53.082 -60.983 27.503 1.00 18.79 432 TYR B N 1
ATOM 5887 C CA . TYR B 1 299 ? 54.318 -60.294 27.868 1.00 18.96 432 TYR B CA 1
ATOM 5888 C C . TYR B 1 299 ? 54.539 -60.186 29.374 1.00 19.48 432 TYR B C 1
ATOM 5889 O O . TYR B 1 299 ? 55.684 -60.200 29.833 1.00 18.94 432 TYR B O 1
ATOM 5898 N N . LYS B 1 300 ? 53.458 -60.093 30.143 1.00 20.24 433 LYS B N 1
ATOM 5899 C CA . LYS B 1 300 ? 53.593 -60.026 31.592 1.00 20.04 433 LYS B CA 1
ATOM 5900 C C . LYS B 1 300 ? 53.980 -61.408 32.099 1.00 19.20 433 LYS B C 1
ATOM 5901 O O . LYS B 1 300 ? 54.872 -61.543 32.928 1.00 20.06 433 LYS B O 1
ATOM 5907 N N . ASN B 1 301 ? 53.312 -62.438 31.589 1.00 18.07 434 ASN B N 1
ATOM 5908 C CA . ASN B 1 301 ? 53.609 -63.799 32.009 1.00 18.59 434 ASN B CA 1
ATOM 5909 C C . ASN B 1 301 ? 54.860 -64.408 31.390 1.00 19.26 434 ASN B C 1
ATOM 5910 O O . ASN B 1 301 ? 55.018 -65.625 31.403 1.00 19.50 434 ASN B O 1
ATOM 5915 N N . LYS B 1 302 ? 55.734 -63.572 30.836 1.00 20.16 435 LYS B N 1
ATOM 5916 C CA . LYS B 1 302 ? 56.980 -64.052 30.258 1.00 20.57 435 LYS B CA 1
ATOM 5917 C C . LYS B 1 302 ? 58.135 -63.443 31.050 1.00 20.84 435 LYS B C 1
ATOM 5918 O O . LYS B 1 302 ? 59.066 -64.139 31.463 1.00 20.81 435 LYS B O 1
ATOM 5924 N N . MET B 1 303 ? 58.067 -62.135 31.270 1.00 21.05 436 MET B N 1
ATOM 5925 C CA . MET B 1 303 ? 59.087 -61.438 32.043 1.00 22.34 436 MET B CA 1
ATOM 5926 C C . MET B 1 303 ? 59.168 -62.020 33.458 1.00 24.05 436 MET B C 1
ATOM 5927 O O . MET B 1 303 ? 60.259 -62.306 33.957 1.00 24.58 436 MET B O 1
ATOM 5932 N N . MET B 1 304 ? 58.012 -62.204 34.097 1.00 23.72 437 MET B N 1
ATOM 5933 C CA . MET B 1 304 ? 57.965 -62.747 35.455 1.00 21.52 437 MET B CA 1
ATOM 5934 C C . MET B 1 304 ? 58.792 -64.020 35.567 1.00 19.89 437 MET B C 1
ATOM 5935 O O . MET B 1 304 ? 59.656 -64.137 36.438 1.00 19.62 437 MET B O 1
ATOM 5940 N N . VAL B 1 305 ? 58.523 -64.973 34.681 1.00 18.48 438 VAL B N 1
ATOM 5941 C CA . VAL B 1 305 ? 59.259 -66.230 34.681 1.00 17.69 438 VAL B CA 1
ATOM 5942 C C . VAL B 1 305 ? 60.755 -65.968 34.538 1.00 18.66 438 VAL B C 1
ATOM 5943 O O . VAL B 1 305 ? 61.570 -66.683 35.117 1.00 19.29 438 VAL B O 1
ATOM 5947 N N . CYS B 1 306 ? 61.114 -64.940 33.774 1.00 19.47 439 CYS B N 1
ATOM 5948 C CA . CYS B 1 306 ? 62.520 -64.598 33.580 1.00 20.70 439 CYS B CA 1
ATOM 5949 C C . CYS B 1 306 ? 63.181 -64.079 34.861 1.00 22.92 439 CYS B C 1
ATOM 5950 O O . CYS B 1 306 ? 64.331 -64.420 35.148 1.00 22.99 439 CYS B O 1
ATOM 5953 N N . GLN B 1 307 ? 62.455 -63.263 35.625 1.00 24.61 440 GLN B N 1
ATOM 5954 C CA . GLN B 1 307 ? 62.977 -62.694 36.870 1.00 26.23 440 GLN B CA 1
ATOM 5955 C C . GLN B 1 307 ? 63.262 -63.727 37.951 1.00 26.38 440 GLN B C 1
ATOM 5956 O O . GLN B 1 307 ? 64.182 -63.555 38.750 1.00 27.23 440 GLN B O 1
ATOM 5962 N N . VAL B 1 308 ? 62.467 -64.791 37.992 1.00 25.93 441 VAL B N 1
ATOM 5963 C CA . VAL B 1 308 ? 62.656 -65.825 39.002 1.00 24.80 441 VAL B CA 1
ATOM 5964 C C . VAL B 1 308 ? 63.575 -66.952 38.531 1.00 23.86 441 VAL B C 1
ATOM 5965 O O . VAL B 1 308 ? 63.544 -68.054 39.075 1.00 25.45 441 VAL B O 1
ATOM 5969 N N . GLY B 1 309 ? 64.391 -66.665 37.519 1.00 21.68 442 GLY B N 1
ATOM 5970 C CA . GLY B 1 309 ? 65.324 -67.650 36.998 1.00 19.69 442 GLY B CA 1
ATOM 5971 C C . GLY B 1 309 ? 64.708 -68.841 36.289 1.00 17.52 442 GLY B C 1
ATOM 5972 O O . GLY B 1 309 ? 65.110 -69.984 36.514 1.00 16.97 442 GLY B O 1
ATOM 5973 N N . GLY B 1 310 ? 63.745 -68.577 35.416 1.00 16.97 443 GLY B N 1
ATOM 5974 C CA . GLY B 1 310 ? 63.090 -69.651 34.693 1.00 18.02 443 GLY B CA 1
ATOM 5975 C C . GLY B 1 310 ? 63.931 -70.301 33.608 1.00 19.16 443 GLY B C 1
ATOM 5976 O O . GLY B 1 310 ? 63.852 -71.513 33.406 1.00 18.81 443 GLY B O 1
ATOM 5977 N N . ILE B 1 311 ? 64.736 -69.504 32.909 1.00 20.26 444 ILE B N 1
ATOM 5978 C CA . ILE B 1 311 ? 65.578 -70.024 31.831 1.00 20.97 444 ILE B CA 1
ATOM 5979 C C . ILE B 1 311 ? 66.549 -71.097 32.331 1.00 21.73 444 ILE B C 1
ATOM 5980 O O . ILE B 1 311 ? 66.606 -72.202 31.787 1.00 20.26 444 ILE B O 1
ATOM 5985 N N . GLU B 1 312 ? 67.310 -70.759 33.368 1.00 23.43 445 GLU B N 1
ATOM 5986 C CA . GLU B 1 312 ? 68.291 -71.671 33.955 1.00 23.91 445 GLU B CA 1
ATOM 5987 C C . GLU B 1 312 ? 67.671 -72.992 34.404 1.00 22.64 445 GLU B C 1
ATOM 5988 O O . GLU B 1 312 ? 68.234 -74.063 34.175 1.00 21.57 445 GLU B O 1
ATOM 5994 N N . ALA B 1 313 ? 66.512 -72.907 35.049 1.00 21.75 446 ALA B N 1
ATOM 5995 C CA . ALA B 1 313 ? 65.807 -74.091 35.535 1.00 19.80 446 ALA B CA 1
ATOM 5996 C C . ALA B 1 313 ? 65.388 -75.006 34.387 1.00 18.19 446 ALA B C 1
ATOM 5997 O O . ALA B 1 313 ? 65.639 -76.210 34.415 1.00 16.07 446 ALA B O 1
ATOM 5999 N N . LEU B 1 314 ? 64.747 -74.419 33.381 1.00 16.44 447 LEU B N 1
ATOM 6000 C CA . LEU B 1 314 ? 64.271 -75.152 32.215 1.00 14.09 447 LEU B CA 1
ATOM 6001 C C . LEU B 1 314 ? 65.365 -75.856 31.411 1.00 13.42 447 LEU B C 1
ATOM 6002 O O . LEU B 1 314 ? 65.158 -76.971 30.930 1.00 12.72 447 LEU B O 1
ATOM 6007 N N . VAL B 1 315 ? 66.519 -75.216 31.245 1.00 12.00 448 VAL B N 1
ATOM 6008 C CA . VAL B 1 315 ? 67.601 -75.853 30.498 1.00 11.01 448 VAL B CA 1
ATOM 6009 C C . VAL B 1 315 ? 67.971 -77.138 31.225 1.00 10.21 448 VAL B C 1
ATOM 6010 O O . VAL B 1 315 ? 68.139 -78.190 30.610 1.00 7.67 448 VAL B O 1
ATOM 6014 N N . ARG B 1 316 ? 68.081 -77.033 32.546 1.00 9.90 449 ARG B N 1
ATOM 6015 C CA . ARG B 1 316 ? 68.428 -78.165 33.397 1.00 10.95 449 ARG B CA 1
ATOM 6016 C C . ARG B 1 316 ? 67.426 -79.317 33.307 1.00 11.99 449 ARG B C 1
ATOM 6017 O O . ARG B 1 316 ? 67.808 -80.485 33.388 1.00 11.92 449 ARG B O 1
ATOM 6025 N N . THR B 1 317 ? 66.149 -78.984 33.132 1.00 13.27 450 THR B N 1
ATOM 6026 C CA . THR B 1 317 ? 65.093 -79.990 33.040 1.00 11.57 450 THR B CA 1
ATOM 6027 C C . THR B 1 317 ? 65.265 -80.916 31.840 1.00 10.95 450 THR B C 1
ATOM 6028 O O . THR B 1 317 ? 65.114 -82.130 31.965 1.00 10.21 450 THR B O 1
ATOM 6032 N N . VAL B 1 318 ? 65.577 -80.338 30.682 1.00 10.26 451 VAL B N 1
ATOM 6033 C CA . VAL B 1 318 ? 65.768 -81.116 29.460 1.00 9.09 451 VAL B CA 1
ATOM 6034 C C . VAL B 1 318 ? 66.981 -82.026 29.580 1.00 7.90 451 VAL B C 1
ATOM 6035 O O . VAL B 1 318 ? 67.003 -83.124 29.026 1.00 6.56 451 VAL B O 1
ATOM 6039 N N . LEU B 1 319 ? 67.991 -81.559 30.309 1.00 8.60 452 LEU B N 1
ATOM 6040 C CA . LEU B 1 319 ? 69.216 -82.326 30.497 1.00 9.84 452 LEU B CA 1
ATOM 6041 C C . LEU B 1 319 ? 69.027 -83.674 31.192 1.00 11.55 452 LEU B C 1
ATOM 6042 O O . LEU B 1 319 ? 69.527 -84.691 30.707 1.00 11.88 452 LEU B O 1
ATOM 6047 N N . ARG B 1 320 ? 68.309 -83.695 32.314 1.00 12.00 453 ARG B N 1
ATOM 6048 C CA . ARG B 1 320 ? 68.104 -84.952 33.030 1.00 11.04 453 ARG B CA 1
ATOM 6049 C C . ARG B 1 320 ? 66.976 -85.794 32.450 1.00 11.81 453 ARG B C 1
ATOM 6050 O O . ARG B 1 320 ? 66.865 -86.979 32.757 1.00 12.35 453 ARG B O 1
ATOM 6058 N N . ALA B 1 321 ? 66.147 -85.189 31.606 1.00 12.74 454 ALA B N 1
ATOM 6059 C CA . ALA B 1 321 ? 65.021 -85.897 31.005 1.00 14.21 454 ALA B CA 1
ATOM 6060 C C . ALA B 1 321 ? 65.454 -86.986 30.029 1.00 15.59 454 ALA B C 1
ATOM 6061 O O . ALA B 1 321 ? 64.744 -87.972 29.840 1.00 14.00 454 ALA B O 1
ATOM 6063 N N . GLY B 1 322 ? 66.611 -86.801 29.401 1.00 18.13 455 GLY B N 1
ATOM 6064 C CA . GLY B 1 322 ? 67.106 -87.796 28.465 1.00 21.49 455 GLY B CA 1
ATOM 6065 C C . GLY B 1 322 ? 66.302 -87.965 27.187 1.00 23.17 455 GLY B C 1
ATOM 6066 O O . GLY B 1 322 ? 66.033 -86.992 26.484 1.00 23.04 455 GLY B O 1
ATOM 6067 N N . ASP B 1 323 ? 65.919 -89.205 26.886 1.00 24.90 456 ASP B N 1
ATOM 6068 C CA . ASP B 1 323 ? 65.157 -89.504 25.673 1.00 27.68 456 ASP B CA 1
ATOM 6069 C C . ASP B 1 323 ? 63.654 -89.578 25.912 1.00 29.45 456 ASP B C 1
ATOM 6070 O O . ASP B 1 323 ? 62.900 -90.004 25.035 1.00 29.69 456 ASP B O 1
ATOM 6075 N N . ARG B 1 324 ? 63.227 -89.174 27.104 1.00 30.81 457 ARG B N 1
ATOM 6076 C CA . ARG B 1 324 ? 61.813 -89.185 27.464 1.00 30.82 457 ARG B CA 1
ATOM 6077 C C . ARG B 1 324 ? 61.136 -87.984 26.806 1.00 29.87 457 ARG B C 1
ATOM 6078 O O . ARG B 1 324 ? 61.146 -86.874 27.341 1.00 28.12 457 ARG B O 1
ATOM 6086 N N . GLU B 1 325 ? 60.549 -88.226 25.637 1.00 29.54 458 GLU B N 1
ATOM 6087 C CA . GLU B 1 325 ? 59.897 -87.180 24.855 1.00 30.31 458 GLU B CA 1
ATOM 6088 C C . GLU B 1 325 ? 58.627 -86.546 25.424 1.00 30.28 458 GLU B C 1
ATOM 6089 O O . GLU B 1 325 ? 58.087 -85.608 24.835 1.00 29.88 458 GLU B O 1
ATOM 6095 N N . ASP B 1 326 ? 58.144 -87.036 26.561 1.00 29.78 459 ASP B N 1
ATOM 6096 C CA . ASP B 1 326 ? 56.953 -86.439 27.151 1.00 29.09 459 ASP B CA 1
ATOM 6097 C C . ASP B 1 326 ? 57.342 -85.354 28.152 1.00 27.19 459 ASP B C 1
ATOM 6098 O O . ASP B 1 326 ? 56.482 -84.766 28.807 1.00 26.68 459 ASP B O 1
ATOM 6103 N N . ILE B 1 327 ? 58.644 -85.095 28.262 1.00 24.59 460 ILE B N 1
ATOM 6104 C CA . ILE B 1 327 ? 59.152 -84.058 29.159 1.00 22.92 460 ILE B CA 1
ATOM 6105 C C . ILE B 1 327 ? 59.926 -83.023 28.345 1.00 21.56 460 ILE B C 1
ATOM 6106 O O . ILE B 1 327 ? 59.798 -81.818 28.573 1.00 21.59 460 ILE B O 1
ATOM 6111 N N . THR B 1 328 ? 60.726 -83.500 27.394 1.00 20.11 461 THR B N 1
ATOM 6112 C CA . THR B 1 328 ? 61.536 -82.619 26.557 1.00 19.14 461 THR B CA 1
ATOM 6113 C C . THR B 1 328 ? 60.720 -81.735 25.620 1.00 19.42 461 THR B C 1
ATOM 6114 O O . THR B 1 328 ? 61.064 -80.572 25.408 1.00 18.59 461 THR B O 1
ATOM 6118 N N . GLU B 1 329 ? 59.642 -82.286 25.064 1.00 20.31 462 GLU B N 1
ATOM 6119 C CA . GLU B 1 329 ? 58.784 -81.542 24.144 1.00 19.83 462 GLU B CA 1
ATOM 6120 C C . GLU B 1 329 ? 58.212 -80.272 24.785 1.00 17.88 462 GLU B C 1
ATOM 6121 O O . GLU B 1 329 ? 58.486 -79.163 24.325 1.00 16.91 462 GLU B O 1
ATOM 6127 N N . PRO B 1 330 ? 57.420 -80.412 25.862 1.00 16.92 463 PRO B N 1
ATOM 6128 C CA . PRO B 1 330 ? 56.850 -79.227 26.509 1.00 17.83 463 PRO B CA 1
ATOM 6129 C C . PRO B 1 330 ? 57.891 -78.157 26.857 1.00 18.72 463 PRO B C 1
ATOM 6130 O O . PRO B 1 330 ? 57.696 -76.973 26.576 1.00 19.93 463 PRO B O 1
ATOM 6134 N N . ALA B 1 331 ? 58.994 -78.586 27.465 1.00 18.34 464 ALA B N 1
ATOM 6135 C CA . ALA B 1 331 ? 60.060 -77.676 27.877 1.00 17.58 464 ALA B CA 1
ATOM 6136 C C . ALA B 1 331 ? 60.660 -76.861 26.731 1.00 17.44 464 ALA B C 1
ATOM 6137 O O . ALA B 1 331 ? 60.834 -75.648 26.857 1.00 17.23 464 ALA B O 1
ATOM 6139 N N . ILE B 1 332 ? 60.983 -77.520 25.620 1.00 17.01 465 ILE B N 1
ATOM 6140 C CA . ILE B 1 332 ? 61.557 -76.824 24.472 1.00 16.52 465 ILE B CA 1
ATOM 6141 C C . ILE B 1 332 ? 60.563 -75.796 23.924 1.00 16.49 465 ILE B C 1
ATOM 6142 O O . ILE B 1 332 ? 60.958 -74.729 23.452 1.00 16.51 465 ILE B O 1
ATOM 6147 N N . CYS B 1 333 ? 59.273 -76.118 23.989 1.00 15.83 466 CYS B N 1
ATOM 6148 C CA . CYS B 1 333 ? 58.239 -75.200 23.520 1.00 15.21 466 CYS B CA 1
ATOM 6149 C C . CYS B 1 333 ? 58.218 -73.981 24.432 1.00 13.40 466 CYS B C 1
ATOM 6150 O O . CYS B 1 333 ? 57.919 -72.875 23.993 1.00 13.03 466 CYS B O 1
ATOM 6153 N N . ALA B 1 334 ? 58.541 -74.203 25.704 1.00 12.95 467 ALA B N 1
ATOM 6154 C CA . ALA B 1 334 ? 58.553 -73.148 26.715 1.00 12.69 467 ALA B CA 1
ATOM 6155 C C . ALA B 1 334 ? 59.709 -72.160 26.567 1.00 13.01 467 ALA B C 1
ATOM 6156 O O . ALA B 1 334 ? 59.583 -70.990 26.938 1.00 13.32 467 ALA B O 1
ATOM 6158 N N . LEU B 1 335 ? 60.837 -72.629 26.043 1.00 11.48 468 LEU B N 1
ATOM 6159 C CA . LEU B 1 335 ? 61.985 -71.755 25.847 1.00 10.15 468 LEU B CA 1
ATOM 6160 C C . LEU B 1 335 ? 61.794 -70.994 24.540 1.00 10.34 468 LEU B C 1
ATOM 6161 O O . LEU B 1 335 ? 62.319 -69.897 24.363 1.00 10.26 468 LEU B O 1
ATOM 6166 N N . ARG B 1 336 ? 61.026 -71.584 23.631 1.00 10.56 469 ARG B N 1
ATOM 6167 C CA . ARG B 1 336 ? 60.752 -70.974 22.336 1.00 10.86 469 ARG B CA 1
ATOM 6168 C C . ARG B 1 336 ? 59.864 -69.740 22.481 1.00 12.94 469 ARG B C 1
ATOM 6169 O O . ARG B 1 336 ? 60.071 -68.738 21.796 1.00 15.25 469 ARG B O 1
ATOM 6177 N N . HIS B 1 337 ? 58.876 -69.822 23.370 1.00 13.96 470 HIS B N 1
ATOM 6178 C CA . HIS B 1 337 ? 57.953 -68.714 23.617 1.00 13.88 470 HIS B CA 1
ATOM 6179 C C . HIS B 1 337 ? 58.685 -67.556 24.299 1.00 15.36 470 HIS B C 1
ATOM 6180 O O . HIS B 1 337 ? 58.462 -66.389 23.977 1.00 15.01 470 HIS B O 1
ATOM 6187 N N . LEU B 1 338 ? 59.558 -67.895 25.245 1.00 17.25 471 LEU B N 1
ATOM 6188 C CA . LEU B 1 338 ? 60.315 -66.908 26.015 1.00 18.22 471 LEU B CA 1
ATOM 6189 C C . LEU B 1 338 ? 61.328 -66.065 25.251 1.00 18.32 471 LEU B C 1
ATOM 6190 O O . LEU B 1 338 ? 61.563 -64.909 25.604 1.00 18.63 471 LEU B O 1
ATOM 6195 N N . THR B 1 339 ? 61.936 -66.632 24.217 1.00 18.77 472 THR B N 1
ATOM 6196 C CA . THR B 1 339 ? 62.911 -65.887 23.428 1.00 19.51 472 THR B CA 1
ATOM 6197 C C . THR B 1 339 ? 62.213 -65.175 22.272 1.00 20.83 472 THR B C 1
ATOM 6198 O O . THR B 1 339 ? 62.660 -65.265 21.128 1.00 20.84 472 THR B O 1
ATOM 6202 N N . SER B 1 340 ? 61.126 -64.462 22.563 1.00 22.95 473 SER B N 1
ATOM 6203 C CA . SER B 1 340 ? 60.398 -63.770 21.503 1.00 24.99 473 SER B CA 1
ATOM 6204 C C . SER B 1 340 ? 59.303 -62.788 21.932 1.00 26.82 473 SER B C 1
ATOM 6205 O O . SER B 1 340 ? 58.566 -63.032 22.890 1.00 27.59 473 SER B O 1
ATOM 6208 N N . ARG B 1 341 ? 59.219 -61.675 21.204 1.00 28.69 474 ARG B N 1
ATOM 6209 C CA . ARG B 1 341 ? 58.218 -60.617 21.391 1.00 30.25 474 ARG B CA 1
ATOM 6210 C C . ARG B 1 341 ? 58.002 -59.953 22.763 1.00 30.76 474 ARG B C 1
ATOM 6211 O O . ARG B 1 341 ? 56.904 -60.009 23.321 1.00 31.58 474 ARG B O 1
ATOM 6219 N N . HIS B 1 342 ? 59.045 -59.308 23.285 1.00 31.29 475 HIS B N 1
ATOM 6220 C CA . HIS B 1 342 ? 58.950 -58.583 24.562 1.00 32.55 475 HIS B CA 1
ATOM 6221 C C . HIS B 1 342 ? 60.283 -57.983 25.009 1.00 33.83 475 HIS B C 1
ATOM 6222 O O . HIS B 1 342 ? 61.333 -58.325 24.480 1.00 34.17 475 HIS B O 1
ATOM 6229 N N . GLN B 1 343 ? 60.220 -57.079 25.982 1.00 35.85 476 GLN B N 1
ATOM 6230 C CA . GLN B 1 343 ? 61.396 -56.370 26.508 1.00 38.48 476 GLN B CA 1
ATOM 6231 C C . GLN B 1 343 ? 62.607 -57.170 27.004 1.00 40.52 476 GLN B C 1
ATOM 6232 O O . GLN B 1 343 ? 63.714 -56.639 27.023 1.00 42.61 476 GLN B O 1
ATOM 6238 N N . GLU B 1 344 ? 62.417 -58.422 27.411 1.00 41.42 477 GLU B N 1
ATOM 6239 C CA . GLU B 1 344 ? 63.539 -59.223 27.905 1.00 41.05 477 GLU B CA 1
ATOM 6240 C C . GLU B 1 344 ? 63.904 -60.354 26.945 1.00 39.85 477 GLU B C 1
ATOM 6241 O O . GLU B 1 344 ? 64.710 -61.225 27.274 1.00 38.48 477 GLU B O 1
ATOM 6247 N N . ALA B 1 345 ? 63.306 -60.332 25.758 1.00 39.83 478 ALA B N 1
ATOM 6248 C CA . ALA B 1 345 ? 63.556 -61.354 24.742 1.00 40.68 478 ALA B CA 1
ATOM 6249 C C . ALA B 1 345 ? 65.044 -61.486 24.423 1.00 40.78 478 ALA B C 1
ATOM 6250 O O . ALA B 1 345 ? 65.511 -62.548 24.010 1.00 40.91 478 ALA B O 1
ATOM 6252 N N . GLU B 1 346 ? 65.776 -60.392 24.609 1.00 40.72 479 GLU B N 1
ATOM 6253 C CA . GLU B 1 346 ? 67.212 -60.355 24.360 1.00 39.48 479 GLU B CA 1
ATOM 6254 C C . GLU B 1 346 ? 67.946 -61.070 25.487 1.00 38.05 479 GLU B C 1
ATOM 6255 O O . GLU B 1 346 ? 68.778 -61.943 25.243 1.00 37.42 479 GLU B O 1
ATOM 6261 N N . MET B 1 347 ? 67.634 -60.690 26.722 1.00 37.30 480 MET B N 1
ATOM 6262 C CA . MET B 1 347 ? 68.245 -61.309 27.893 1.00 36.30 480 MET B CA 1
ATOM 6263 C C . MET B 1 347 ? 68.044 -62.810 27.784 1.00 34.01 480 MET B C 1
ATOM 6264 O O . MET B 1 347 ? 68.941 -63.597 28.083 1.00 33.86 480 MET B O 1
ATOM 6269 N N . ALA B 1 348 ? 66.846 -63.189 27.350 1.00 31.32 481 ALA B N 1
ATOM 6270 C CA . ALA B 1 348 ? 66.475 -64.587 27.192 1.00 29.42 481 ALA B CA 1
ATOM 6271 C C . ALA B 1 348 ? 67.433 -65.338 26.268 1.00 28.26 481 ALA B C 1
ATOM 6272 O O . ALA B 1 348 ? 67.977 -66.382 26.635 1.00 28.07 481 ALA B O 1
ATOM 6274 N N . GLN B 1 349 ? 67.633 -64.805 25.068 1.00 26.50 482 GLN B N 1
ATOM 6275 C CA . GLN B 1 349 ? 68.521 -65.425 24.090 1.00 24.45 482 GLN B CA 1
ATOM 6276 C C . GLN B 1 349 ? 69.944 -65.573 24.619 1.00 22.89 482 GLN B C 1
ATOM 6277 O O . GLN B 1 349 ? 70.597 -66.587 24.376 1.00 21.94 482 GLN B O 1
ATOM 6283 N N . ASN B 1 350 ? 70.424 -64.561 25.335 1.00 21.12 483 ASN B N 1
ATOM 6284 C CA . ASN B 1 350 ? 71.773 -64.606 25.890 1.00 20.87 483 ASN B CA 1
ATOM 6285 C C . ASN B 1 350 ? 71.915 -65.640 27.007 1.00 20.04 483 ASN B C 1
ATOM 6286 O O . ASN B 1 350 ? 72.912 -66.362 27.066 1.00 20.07 483 ASN B O 1
ATOM 6291 N N . ALA B 1 351 ? 70.911 -65.713 27.879 1.00 18.29 484 ALA B N 1
ATOM 6292 C CA . ALA B 1 351 ? 70.922 -66.636 29.014 1.00 14.67 484 ALA B CA 1
ATOM 6293 C C . ALA B 1 351 ? 71.024 -68.105 28.632 1.00 12.87 484 ALA B C 1
ATOM 6294 O O . ALA B 1 351 ? 71.783 -68.854 29.244 1.00 12.90 484 ALA B O 1
ATOM 6296 N N . VAL B 1 352 ? 70.260 -68.522 27.629 1.00 11.10 485 VAL B N 1
ATOM 6297 C CA . VAL B 1 352 ? 70.292 -69.916 27.197 1.00 11.53 485 VAL B CA 1
ATOM 6298 C C . VAL B 1 352 ? 71.733 -70.363 26.935 1.00 13.44 485 VAL B C 1
ATOM 6299 O O . VAL B 1 352 ? 72.077 -71.534 27.128 1.00 12.63 485 VAL B O 1
ATOM 6303 N N . ARG B 1 353 ? 72.568 -69.421 26.499 1.00 15.35 486 ARG B N 1
ATOM 6304 C CA . ARG B 1 353 ? 73.975 -69.697 26.209 1.00 16.14 486 ARG B CA 1
ATOM 6305 C C . ARG B 1 353 ? 74.794 -69.637 27.497 1.00 16.98 486 ARG B C 1
ATOM 6306 O O . ARG B 1 353 ? 75.565 -70.548 27.806 1.00 14.83 486 ARG B O 1
ATOM 6314 N N . LEU B 1 354 ? 74.614 -68.553 28.243 1.00 18.25 487 LEU B N 1
ATOM 6315 C CA . LEU B 1 354 ? 75.326 -68.346 29.497 1.00 19.30 487 LEU B CA 1
ATOM 6316 C C . LEU B 1 354 ? 75.052 -69.442 30.524 1.00 20.09 487 LEU B C 1
ATOM 6317 O O . LEU B 1 354 ? 75.630 -69.436 31.613 1.00 20.58 487 LEU B O 1
ATOM 6322 N N . HIS B 1 355 ? 74.175 -70.382 30.180 1.00 20.38 488 HIS B N 1
ATOM 6323 C CA . HIS B 1 355 ? 73.854 -71.474 31.093 1.00 20.95 488 HIS B CA 1
ATOM 6324 C C . HIS B 1 355 ? 74.112 -72.857 30.503 1.00 20.81 488 HIS B C 1
ATOM 6325 O O . HIS B 1 355 ? 73.471 -73.837 30.881 1.00 21.33 488 HIS B O 1
ATOM 6332 N N . TYR B 1 356 ? 75.063 -72.915 29.572 1.00 20.49 489 TYR B N 1
ATOM 6333 C CA . TYR B 1 356 ? 75.484 -74.161 28.932 1.00 19.93 489 TYR B CA 1
ATOM 6334 C C . TYR B 1 356 ? 74.356 -74.992 28.324 1.00 20.05 489 TYR B C 1
ATOM 6335 O O . TYR B 1 356 ? 74.312 -76.210 28.508 1.00 19.30 489 TYR B O 1
ATOM 6344 N N . GLY B 1 357 ? 73.465 -74.341 27.578 1.00 19.87 490 GLY B N 1
ATOM 6345 C CA . GLY B 1 357 ? 72.351 -75.052 26.976 1.00 18.67 490 GLY B CA 1
ATOM 6346 C C . GLY B 1 357 ? 72.439 -75.345 25.487 1.00 18.49 490 GLY B C 1
ATOM 6347 O O . GLY B 1 357 ? 71.726 -76.219 24.989 1.00 17.49 490 GLY B O 1
ATOM 6348 N N . LEU B 1 358 ? 73.307 -74.632 24.773 1.00 18.29 491 LEU B N 1
ATOM 6349 C CA . LEU B 1 358 ? 73.451 -74.823 23.326 1.00 17.52 491 LEU B CA 1
ATOM 6350 C C . LEU B 1 358 ? 73.790 -76.251 22.876 1.00 16.89 491 LEU B C 1
ATOM 6351 O O . LEU B 1 358 ? 73.322 -76.704 21.828 1.00 16.56 491 LEU B O 1
ATOM 6356 N N . PRO B 1 359 ? 74.621 -76.972 23.648 1.00 16.17 492 PRO B N 1
ATOM 6357 C CA . PRO B 1 359 ? 74.971 -78.342 23.262 1.00 15.47 492 PRO B CA 1
ATOM 6358 C C . PRO B 1 359 ? 73.773 -79.290 23.155 1.00 16.88 492 PRO B C 1
ATOM 6359 O O . PRO B 1 359 ? 73.548 -79.900 22.109 1.00 16.51 492 PRO B O 1
ATOM 6363 N N . VAL B 1 360 ? 73.006 -79.405 24.236 1.00 19.37 493 VAL B N 1
ATOM 6364 C CA . VAL B 1 360 ? 71.842 -80.296 24.277 1.00 22.09 493 VAL B CA 1
ATOM 6365 C C . VAL B 1 360 ? 70.734 -79.962 23.272 1.00 23.09 493 VAL B C 1
ATOM 6366 O O . VAL B 1 360 ? 69.990 -80.848 22.846 1.00 23.44 493 VAL B O 1
ATOM 6370 N N . VAL B 1 361 ? 70.623 -78.690 22.900 1.00 23.32 494 VAL B N 1
ATOM 6371 C CA . VAL B 1 361 ? 69.600 -78.255 21.952 1.00 22.87 494 VAL B CA 1
ATOM 6372 C C . VAL B 1 361 ? 69.812 -78.852 20.560 1.00 22.93 494 VAL B C 1
ATOM 6373 O O . VAL B 1 361 ? 68.859 -79.273 19.901 1.00 22.26 494 VAL B O 1
ATOM 6377 N N . VAL B 1 362 ? 71.066 -78.889 20.121 1.00 22.56 495 VAL B N 1
ATOM 6378 C CA . VAL B 1 362 ? 71.406 -79.421 18.806 1.00 22.89 495 VAL B CA 1
ATOM 6379 C C . VAL B 1 362 ? 71.390 -80.952 18.752 1.00 23.64 495 VAL B C 1
ATOM 6380 O O . VAL B 1 362 ? 71.300 -81.541 17.672 1.00 23.19 495 VAL B O 1
ATOM 6384 N N . LYS B 1 363 ? 71.467 -81.595 19.914 1.00 24.60 496 LYS B N 1
ATOM 6385 C CA . LYS B 1 363 ? 71.464 -83.055 19.972 1.00 25.07 496 LYS B CA 1
ATOM 6386 C C . LYS B 1 363 ? 70.089 -83.655 19.683 1.00 25.10 496 LYS B C 1
ATOM 6387 O O . LYS B 1 363 ? 69.988 -84.735 19.098 1.00 24.32 496 LYS B O 1
ATOM 6393 N N . LEU B 1 364 ? 69.035 -82.957 20.103 1.00 25.07 497 LEU B N 1
ATOM 6394 C CA . LEU B 1 364 ? 67.670 -83.437 19.903 1.00 26.12 497 LEU B CA 1
ATOM 6395 C C . LEU B 1 364 ? 67.217 -83.447 18.445 1.00 28.07 497 LEU B C 1
ATOM 6396 O O . LEU B 1 364 ? 66.146 -83.967 18.126 1.00 27.80 497 LEU B O 1
ATOM 6401 N N . LEU B 1 365 ? 68.026 -82.879 17.559 1.00 30.92 498 LEU B N 1
ATOM 6402 C CA . LEU B 1 365 ? 67.686 -82.851 16.141 1.00 33.55 498 LEU B CA 1
ATOM 6403 C C . LEU B 1 365 ? 67.887 -84.237 15.534 1.00 35.20 498 LEU B C 1
ATOM 6404 O O . LEU B 1 365 ? 67.311 -84.559 14.494 1.00 35.69 498 LEU B O 1
ATOM 6409 N N . HIS B 1 366 ? 68.701 -85.052 16.202 1.00 39.26 499 HIS B N 1
ATOM 6410 C CA . HIS B 1 366 ? 69.012 -86.408 15.752 1.00 42.34 499 HIS B CA 1
ATOM 6411 C C . HIS B 1 366 ? 68.070 -87.436 16.360 1.00 46.74 499 HIS B C 1
ATOM 6412 O O . HIS B 1 366 ? 67.396 -87.162 17.354 1.00 45.00 499 HIS B O 1
ATOM 6419 N N . PRO B 1 367 ? 68.010 -88.641 15.767 1.00 49.38 500 PRO B N 1
ATOM 6420 C CA . PRO B 1 367 ? 67.133 -89.682 16.312 1.00 49.47 500 PRO B CA 1
ATOM 6421 C C . PRO B 1 367 ? 67.710 -90.046 17.685 1.00 50.23 500 PRO B C 1
ATOM 6422 O O . PRO B 1 367 ? 68.819 -89.631 18.018 1.00 47.84 500 PRO B O 1
ATOM 6426 N N . PRO B 1 368 ? 66.974 -90.817 18.502 1.00 49.90 501 PRO B N 1
ATOM 6427 C CA . PRO B 1 368 ? 65.655 -91.437 18.315 1.00 48.70 501 PRO B CA 1
ATOM 6428 C C . PRO B 1 368 ? 64.444 -90.486 18.291 1.00 46.95 501 PRO B C 1
ATOM 6429 O O . PRO B 1 368 ? 63.309 -90.939 18.403 1.00 48.68 501 PRO B O 1
ATOM 6433 N N . SER B 1 369 ? 64.673 -89.185 18.139 1.00 39.25 502 SER B N 1
ATOM 6434 C CA . SER B 1 369 ? 63.572 -88.217 18.129 1.00 37.63 502 SER B CA 1
ATOM 6435 C C . SER B 1 369 ? 62.523 -88.458 17.040 1.00 36.61 502 SER B C 1
ATOM 6436 O O . SER B 1 369 ? 62.769 -89.179 16.072 1.00 36.05 502 SER B O 1
ATOM 6439 N N . HIS B 1 370 ? 61.352 -87.849 17.220 1.00 36.52 503 HIS B N 1
ATOM 6440 C CA . HIS B 1 370 ? 60.242 -87.954 16.270 1.00 36.03 503 HIS B CA 1
ATOM 6441 C C . HIS B 1 370 ? 59.956 -86.577 15.659 1.00 34.47 503 HIS B C 1
ATOM 6442 O O . HIS B 1 370 ? 60.543 -85.576 16.072 1.00 35.21 503 HIS B O 1
ATOM 6449 N N . TRP B 1 371 ? 59.043 -86.528 14.692 1.00 31.29 504 TRP B N 1
ATOM 6450 C CA . TRP B 1 371 ? 58.699 -85.278 14.015 1.00 28.09 504 TRP B CA 1
ATOM 6451 C C . TRP B 1 371 ? 58.165 -84.142 14.889 1.00 26.80 504 TRP B C 1
ATOM 6452 O O . TRP B 1 371 ? 58.625 -83.004 14.777 1.00 26.86 504 TRP B O 1
ATOM 6463 N N . PRO B 1 372 ? 57.180 -84.423 15.759 1.00 24.95 505 PRO B N 1
ATOM 6464 C CA . PRO B 1 372 ? 56.634 -83.369 16.621 1.00 23.03 505 PRO B CA 1
ATOM 6465 C C . PRO B 1 372 ? 57.703 -82.627 17.429 1.00 22.81 505 PRO B C 1
ATOM 6466 O O . PRO B 1 372 ? 57.656 -81.402 17.563 1.00 22.61 505 PRO B O 1
ATOM 6470 N N . LEU B 1 373 ? 58.664 -83.379 17.959 1.00 22.54 506 LEU B N 1
ATOM 6471 C CA . LEU B 1 373 ? 59.749 -82.817 18.764 1.00 21.60 506 LEU B CA 1
ATOM 6472 C C . LEU B 1 373 ? 60.809 -82.086 17.932 1.00 20.84 506 LEU B C 1
ATOM 6473 O O . LEU B 1 373 ? 61.355 -81.064 18.358 1.00 19.05 506 LEU B O 1
ATOM 6478 N N . ILE B 1 374 ? 61.105 -82.622 16.753 1.00 20.56 507 ILE B N 1
ATOM 6479 C CA . ILE B 1 374 ? 62.095 -82.023 15.863 1.00 21.39 507 ILE B CA 1
ATOM 6480 C C . ILE B 1 374 ? 61.623 -80.657 15.353 1.00 20.96 507 ILE B C 1
ATOM 6481 O O . ILE B 1 374 ? 62.420 -79.732 15.175 1.00 20.76 507 ILE B O 1
ATOM 6486 N N . LYS B 1 375 ? 60.320 -80.541 15.122 1.00 18.57 508 LYS B N 1
ATOM 6487 C CA . LYS B 1 375 ? 59.739 -79.301 14.639 1.00 16.77 508 LYS B CA 1
ATOM 6488 C C . LYS B 1 375 ? 60.009 -78.163 15.627 1.00 17.20 508 LYS B C 1
ATOM 6489 O O . LYS B 1 375 ? 60.572 -77.130 15.265 1.00 16.03 508 LYS B O 1
ATOM 6495 N N . ALA B 1 376 ? 59.619 -78.368 16.880 1.00 18.64 509 ALA B N 1
ATOM 6496 C CA . ALA B 1 376 ? 59.794 -77.361 17.921 1.00 19.47 509 ALA B CA 1
ATOM 6497 C C . ALA B 1 376 ? 61.237 -76.926 18.162 1.00 19.89 509 ALA B C 1
ATOM 6498 O O . ALA B 1 376 ? 61.479 -75.793 18.579 1.00 19.31 509 ALA B O 1
ATOM 6500 N N . THR B 1 377 ? 62.196 -77.813 17.911 1.00 20.65 510 THR B N 1
ATOM 6501 C CA . THR B 1 377 ? 63.596 -77.467 18.139 1.00 20.60 510 THR B CA 1
ATOM 6502 C C . THR B 1 377 ? 64.143 -76.563 17.038 1.00 19.90 510 THR B C 1
ATOM 6503 O O . THR B 1 377 ? 64.963 -75.684 17.303 1.00 20.15 510 THR B O 1
ATOM 6507 N N . VAL B 1 378 ? 63.695 -76.775 15.804 1.00 19.17 511 VAL B N 1
ATOM 6508 C CA . VAL B 1 378 ? 64.137 -75.937 14.693 1.00 19.19 511 VAL B CA 1
ATOM 6509 C C . VAL B 1 378 ? 63.616 -74.523 14.945 1.00 19.96 511 VAL B C 1
ATOM 6510 O O . VAL B 1 378 ? 64.252 -73.533 14.573 1.00 19.03 511 VAL B O 1
ATOM 6514 N N . GLY B 1 379 ? 62.453 -74.447 15.588 1.00 20.30 512 GLY B N 1
ATOM 6515 C CA . GLY B 1 379 ? 61.846 -73.166 15.897 1.00 18.56 512 GLY B CA 1
ATOM 6516 C C . GLY B 1 379 ? 62.597 -72.448 16.997 1.00 17.95 512 GLY B C 1
ATOM 6517 O O . GLY B 1 379 ? 62.688 -71.222 16.996 1.00 19.24 512 GLY B O 1
ATOM 6518 N N . LEU B 1 380 ? 63.134 -73.210 17.943 1.00 17.30 513 LEU B N 1
ATOM 6519 C CA . LEU B 1 380 ? 63.891 -72.631 19.043 1.00 17.15 513 LEU B CA 1
ATOM 6520 C C . LEU B 1 380 ? 65.220 -72.102 18.524 1.00 18.55 513 LEU B C 1
ATOM 6521 O O . LEU B 1 380 ? 65.712 -71.072 18.983 1.00 17.23 513 LEU B O 1
ATOM 6526 N N . ILE B 1 381 ? 65.790 -72.809 17.554 1.00 21.16 514 ILE B N 1
ATOM 6527 C CA . ILE B 1 381 ? 67.068 -72.411 16.981 1.00 24.23 514 ILE B CA 1
ATOM 6528 C C . ILE B 1 381 ? 66.982 -71.129 16.157 1.00 26.30 514 ILE B C 1
ATOM 6529 O O . ILE B 1 381 ? 67.931 -70.343 16.138 1.00 27.18 514 ILE B O 1
ATOM 6534 N N . ARG B 1 382 ? 65.856 -70.905 15.482 1.00 27.14 515 ARG B N 1
ATOM 6535 C CA . ARG B 1 382 ? 65.724 -69.694 14.681 1.00 27.11 515 ARG B CA 1
ATOM 6536 C C . ARG B 1 382 ? 65.824 -68.457 15.565 1.00 26.35 515 ARG B C 1
ATOM 6537 O O . ARG B 1 382 ? 66.556 -67.523 15.251 1.00 26.29 515 ARG B O 1
ATOM 6545 N N . ASN B 1 383 ? 65.090 -68.454 16.673 1.00 25.72 516 ASN B N 1
ATOM 6546 C CA . ASN B 1 383 ? 65.101 -67.316 17.587 1.00 25.21 516 ASN B CA 1
ATOM 6547 C C . ASN B 1 383 ? 66.481 -67.052 18.190 1.00 23.63 516 ASN B C 1
ATOM 6548 O O . ASN B 1 383 ? 66.957 -65.918 18.200 1.00 23.65 516 ASN B O 1
ATOM 6553 N N . LEU B 1 384 ? 67.115 -68.105 18.694 1.00 21.89 517 LEU B N 1
ATOM 6554 C CA . LEU B 1 384 ? 68.431 -67.997 19.313 1.00 19.65 517 LEU B CA 1
ATOM 6555 C C . LEU B 1 384 ? 69.475 -67.337 18.418 1.00 18.57 517 LEU B C 1
ATOM 6556 O O . LEU B 1 384 ? 70.381 -66.664 18.910 1.00 18.24 517 LEU B O 1
ATOM 6561 N N . ALA B 1 385 ? 69.344 -67.528 17.109 1.00 17.39 518 ALA B N 1
ATOM 6562 C CA . ALA B 1 385 ? 70.291 -66.967 16.148 1.00 16.72 518 ALA B CA 1
ATOM 6563 C C . ALA B 1 385 ? 70.158 -65.458 15.946 1.00 17.33 518 ALA B C 1
ATOM 6564 O O . ALA B 1 385 ? 70.948 -64.857 15.219 1.00 17.90 518 ALA B O 1
ATOM 6566 N N . LEU B 1 386 ? 69.166 -64.845 16.583 1.00 18.09 519 LEU B N 1
ATOM 6567 C CA . LEU B 1 386 ? 68.972 -63.403 16.451 1.00 19.20 519 LEU B CA 1
ATOM 6568 C C . LEU B 1 386 ? 69.943 -62.601 17.311 1.00 20.89 519 LEU B C 1
ATOM 6569 O O . LEU B 1 386 ? 70.001 -61.377 17.217 1.00 21.23 519 LEU B O 1
ATOM 6574 N N . CYS B 1 387 ? 70.697 -63.298 18.155 1.00 22.53 520 CYS B N 1
ATOM 6575 C CA . CYS B 1 387 ? 71.685 -62.654 19.011 1.00 22.96 520 CYS B CA 1
ATOM 6576 C C . CYS B 1 387 ? 73.052 -62.971 18.424 1.00 23.50 520 CYS B C 1
ATOM 6577 O O . CYS B 1 387 ? 73.424 -64.138 18.291 1.00 22.86 520 CYS B O 1
ATOM 6580 N N . PRO B 1 388 ? 73.817 -61.934 18.055 1.00 24.05 521 PRO B N 1
ATOM 6581 C CA . PRO B 1 388 ? 75.149 -62.113 17.475 1.00 24.21 521 PRO B CA 1
ATOM 6582 C C . PRO B 1 388 ? 76.045 -63.095 18.234 1.00 24.72 521 PRO B C 1
ATOM 6583 O O . PRO B 1 388 ? 76.620 -64.009 17.638 1.00 26.17 521 PRO B O 1
ATOM 6587 N N . ALA B 1 389 ? 76.152 -62.910 19.547 1.00 23.32 522 ALA B N 1
ATOM 6588 C CA . ALA B 1 389 ? 76.992 -63.763 20.381 1.00 22.50 522 ALA B CA 1
ATOM 6589 C C . ALA B 1 389 ? 76.720 -65.263 20.255 1.00 22.36 522 ALA B C 1
ATOM 6590 O O . ALA B 1 389 ? 77.418 -66.073 20.867 1.00 22.92 522 ALA B O 1
ATOM 6592 N N . ASN B 1 390 ? 75.718 -65.635 19.462 1.00 22.12 523 ASN B N 1
ATOM 6593 C CA . ASN B 1 390 ? 75.375 -67.045 19.275 1.00 21.66 523 ASN B CA 1
ATOM 6594 C C . ASN B 1 390 ? 75.713 -67.575 17.886 1.00 22.44 523 ASN B C 1
ATOM 6595 O O . ASN B 1 390 ? 75.545 -68.767 17.614 1.00 22.03 523 ASN B O 1
ATOM 6600 N N . HIS B 1 391 ? 76.185 -66.695 17.008 1.00 23.02 524 HIS B N 1
ATOM 6601 C CA . HIS B 1 391 ? 76.531 -67.096 15.649 1.00 23.29 524 HIS B CA 1
ATOM 6602 C C . HIS B 1 391 ? 77.652 -68.135 15.613 1.00 23.93 524 HIS B C 1
ATOM 6603 O O . HIS B 1 391 ? 77.529 -69.173 14.957 1.00 24.15 524 HIS B O 1
ATOM 6610 N N . ALA B 1 392 ? 78.742 -67.854 16.323 1.00 23.53 525 ALA B N 1
ATOM 6611 C CA . ALA B 1 392 ? 79.892 -68.757 16.364 1.00 21.69 525 ALA B CA 1
ATOM 6612 C C . ALA B 1 392 ? 79.633 -70.075 17.103 1.00 20.17 525 ALA B C 1
ATOM 6613 O O . ALA B 1 392 ? 79.954 -71.149 16.592 1.00 18.38 525 ALA B O 1
ATOM 6615 N N . PRO B 1 393 ? 79.045 -70.010 18.314 1.00 19.39 526 PRO B N 1
ATOM 6616 C CA . PRO B 1 393 ? 78.750 -71.199 19.121 1.00 19.07 526 PRO B CA 1
ATOM 6617 C C . PRO B 1 393 ? 77.893 -72.252 18.423 1.00 19.97 526 PRO B C 1
ATOM 6618 O O . PRO B 1 393 ? 78.228 -73.438 18.433 1.00 20.43 526 PRO B O 1
ATOM 6622 N N . LEU B 1 394 ? 76.783 -71.819 17.829 1.00 19.49 527 LEU B N 1
ATOM 6623 C CA . LEU B 1 394 ? 75.880 -72.735 17.142 1.00 19.93 527 LEU B CA 1
ATOM 6624 C C . LEU B 1 394 ? 76.568 -73.484 16.013 1.00 21.37 527 LEU B C 1
ATOM 6625 O O . LEU B 1 394 ? 76.252 -74.643 15.744 1.00 21.50 527 LEU B O 1
ATOM 6630 N N . ARG B 1 395 ? 77.517 -72.822 15.362 1.00 23.59 528 ARG B N 1
ATOM 6631 C CA . ARG B 1 395 ? 78.254 -73.424 14.257 1.00 26.15 528 ARG B CA 1
ATOM 6632 C C . ARG B 1 395 ? 79.125 -74.582 14.731 1.00 27.45 528 ARG B C 1
ATOM 6633 O O . ARG B 1 395 ? 79.086 -75.676 14.164 1.00 27.06 528 ARG B O 1
ATOM 6641 N N . GLU B 1 396 ? 79.910 -74.322 15.774 1.00 28.56 529 GLU B N 1
ATOM 6642 C CA . GLU B 1 396 ? 80.826 -75.307 16.340 1.00 29.75 529 GLU B CA 1
ATOM 6643 C C . GLU B 1 396 ? 80.137 -76.564 16.856 1.00 29.23 529 GLU B C 1
ATOM 6644 O O . GLU B 1 396 ? 80.712 -77.651 16.810 1.00 29.57 529 GLU B O 1
ATOM 6650 N N . GLN B 1 397 ? 78.917 -76.424 17.360 1.00 28.64 530 GLN B N 1
ATOM 6651 C CA . GLN B 1 397 ? 78.195 -77.593 17.833 1.00 28.54 530 GLN B CA 1
ATOM 6652 C C . GLN B 1 397 ? 77.817 -78.406 16.601 1.00 28.96 530 GLN B C 1
ATOM 6653 O O . GLN B 1 397 ? 77.473 -79.582 16.698 1.00 29.84 530 GLN B O 1
ATOM 6659 N N . GLY B 1 398 ? 77.888 -77.760 15.440 1.00 28.58 531 GLY B N 1
ATOM 6660 C CA . GLY B 1 398 ? 77.574 -78.425 14.189 1.00 28.19 531 GLY B CA 1
ATOM 6661 C C . GLY B 1 398 ? 76.092 -78.552 13.911 1.00 28.07 531 GLY B C 1
ATOM 6662 O O . GLY B 1 398 ? 75.559 -79.661 13.854 1.00 28.52 531 GLY B O 1
ATOM 6663 N N . ALA B 1 399 ? 75.424 -77.418 13.728 1.00 27.33 532 ALA B N 1
ATOM 6664 C CA . ALA B 1 399 ? 73.992 -77.416 13.454 1.00 27.22 532 ALA B CA 1
ATOM 6665 C C . ALA B 1 399 ? 73.693 -77.251 11.965 1.00 26.59 532 ALA B C 1
ATOM 6666 O O . ALA B 1 399 ? 72.736 -77.831 11.448 1.00 26.70 532 ALA B O 1
ATOM 6668 N N . ILE B 1 400 ? 74.513 -76.462 11.278 1.00 25.21 533 ILE B N 1
ATOM 6669 C CA . ILE B 1 400 ? 74.314 -76.225 9.853 1.00 24.51 533 ILE B CA 1
ATOM 6670 C C . ILE B 1 400 ? 74.279 -77.525 9.050 1.00 24.18 533 ILE B C 1
ATOM 6671 O O . ILE B 1 400 ? 73.348 -77.759 8.276 1.00 24.05 533 ILE B O 1
ATOM 6676 N N . PRO B 1 401 ? 75.288 -78.394 9.221 1.00 23.91 534 PRO B N 1
ATOM 6677 C CA . PRO B 1 401 ? 75.266 -79.644 8.458 1.00 23.59 534 PRO B CA 1
ATOM 6678 C C . PRO B 1 401 ? 74.026 -80.497 8.723 1.00 24.13 534 PRO B C 1
ATOM 6679 O O . PRO B 1 401 ? 73.493 -81.119 7.807 1.00 23.79 534 PRO B O 1
ATOM 6683 N N . ARG B 1 402 ? 73.556 -80.516 9.967 1.00 26.21 535 ARG B N 1
ATOM 6684 C CA . ARG B 1 402 ? 72.376 -81.309 10.307 1.00 28.06 535 ARG B CA 1
ATOM 6685 C C . ARG B 1 402 ? 71.070 -80.657 9.853 1.00 28.03 535 ARG B C 1
ATOM 6686 O O . ARG B 1 402 ? 70.118 -81.351 9.488 1.00 27.96 535 ARG B O 1
ATOM 6694 N N . LEU B 1 403 ? 71.021 -79.329 9.886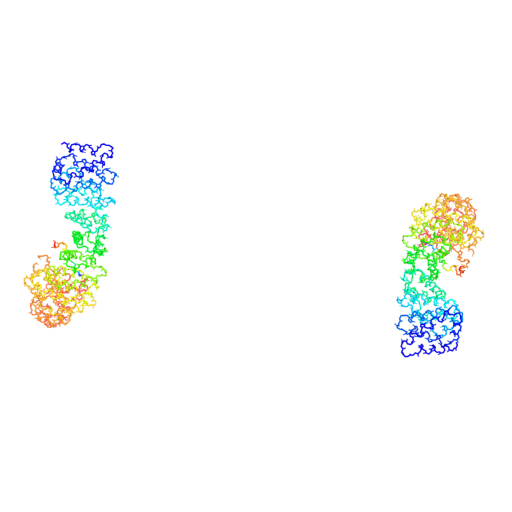 1.00 27.75 536 LEU B N 1
ATOM 6695 C CA . LEU B 1 403 ? 69.828 -78.605 9.454 1.00 27.09 536 LEU B CA 1
ATOM 6696 C C . LEU B 1 403 ? 69.575 -78.869 7.974 1.00 28.06 536 LEU B C 1
ATOM 6697 O O . LEU B 1 403 ? 68.445 -79.135 7.562 1.00 28.00 536 LEU B O 1
ATOM 6702 N N . VAL B 1 404 ? 70.640 -78.795 7.181 1.00 28.45 537 VAL B N 1
ATOM 6703 C CA . VAL B 1 404 ? 70.553 -79.026 5.746 1.00 28.78 537 VAL B CA 1
ATOM 6704 C C . VAL B 1 404 ? 70.079 -80.439 5.437 1.00 30.22 537 VAL B C 1
ATOM 6705 O O . VAL B 1 404 ? 69.254 -80.646 4.547 1.00 30.76 537 VAL B O 1
ATOM 6709 N N . GLN B 1 405 ? 70.604 -81.406 6.182 1.00 32.16 538 GLN B N 1
ATOM 6710 C CA . GLN B 1 405 ? 70.252 -82.807 5.988 1.00 33.40 538 GLN B CA 1
ATOM 6711 C C . GLN B 1 405 ? 68.751 -83.038 6.155 1.00 33.10 538 GLN B C 1
ATOM 6712 O O . GLN B 1 405 ? 68.144 -83.796 5.396 1.00 32.32 538 GLN B O 1
ATOM 6718 N N . LEU B 1 406 ? 68.153 -82.384 7.146 1.00 33.48 539 LEU B N 1
ATOM 6719 C CA . LEU B 1 406 ? 66.723 -82.530 7.392 1.00 34.10 539 LEU B CA 1
ATOM 6720 C C . LEU B 1 406 ? 65.895 -81.917 6.269 1.00 35.27 539 LEU B C 1
ATOM 6721 O O . LEU B 1 406 ? 64.838 -82.439 5.914 1.00 35.94 539 LEU B O 1
ATOM 6726 N N . LEU B 1 407 ? 66.381 -80.810 5.715 1.00 35.98 540 LEU B N 1
ATOM 6727 C CA . LEU B 1 407 ? 65.693 -80.113 4.633 1.00 36.38 540 LEU B CA 1
ATOM 6728 C C . LEU B 1 407 ? 65.442 -81.031 3.439 1.00 37.77 540 LEU B C 1
ATOM 6729 O O . LEU B 1 407 ? 64.342 -81.058 2.882 1.00 37.23 540 LEU B O 1
ATOM 6734 N N . VAL B 1 408 ? 66.467 -81.789 3.061 1.00 39.66 541 VAL B N 1
ATOM 6735 C CA . VAL B 1 408 ? 66.394 -82.700 1.923 1.00 42.49 541 VAL B CA 1
ATOM 6736 C C . VAL B 1 408 ? 65.315 -83.782 2.015 1.00 45.37 541 VAL B C 1
ATOM 6737 O O . VAL B 1 408 ? 64.463 -83.891 1.130 1.00 45.76 541 VAL B O 1
ATOM 6741 N N . ARG B 1 409 ? 65.358 -84.579 3.080 1.00 48.23 542 ARG B N 1
ATOM 6742 C CA . ARG B 1 409 ? 64.398 -85.666 3.274 1.00 50.43 542 ARG B CA 1
ATOM 6743 C C . ARG B 1 409 ? 62.942 -85.217 3.391 1.00 50.53 542 ARG B C 1
ATOM 6744 O O . ARG B 1 409 ? 62.021 -86.018 3.217 1.00 49.46 542 ARG B O 1
ATOM 6752 N N . ALA B 1 410 ? 62.737 -83.938 3.685 1.00 51.63 543 ALA B N 1
ATOM 6753 C CA . ALA B 1 410 ? 61.392 -83.396 3.822 1.00 52.89 543 ALA B CA 1
ATOM 6754 C C . ALA B 1 410 ? 60.874 -82.911 2.476 1.00 54.19 543 ALA B C 1
ATOM 6755 O O . ALA B 1 410 ? 59.692 -83.058 2.165 1.00 53.85 543 ALA B O 1
ATOM 6757 N N . HIS B 1 411 ? 61.771 -82.337 1.682 1.00 55.81 544 HIS B N 1
ATOM 6758 C CA . HIS B 1 411 ? 61.422 -81.814 0.366 1.00 58.60 544 HIS B CA 1
ATOM 6759 C C . HIS B 1 411 ? 60.552 -82.782 -0.434 1.00 60.13 544 HIS B C 1
ATOM 6760 O O . HIS B 1 411 ? 59.478 -82.415 -0.918 1.00 61.42 544 HIS B O 1
ATOM 6767 N N . GLN B 1 412 ? 61.020 -84.020 -0.561 1.00 60.47 545 GLN B N 1
ATOM 6768 C CA . GLN B 1 412 ? 60.304 -85.048 -1.306 1.00 60.67 545 GLN B CA 1
ATOM 6769 C C . GLN B 1 412 ? 59.077 -85.560 -0.557 1.00 60.98 545 GLN B C 1
ATOM 6770 O O . GLN B 1 412 ? 57.945 -85.403 -1.021 1.00 61.74 545 GLN B O 1
ATOM 6776 N N . GLN B 1 425 ? 48.662 -84.140 1.261 1.00 80.20 558 GLN B N 1
ATOM 6777 C CA . GLN B 1 425 ? 48.089 -84.128 2.600 1.00 78.85 558 GLN B CA 1
ATOM 6778 C C . GLN B 1 425 ? 49.157 -84.183 3.687 1.00 78.19 558 GLN B C 1
ATOM 6779 O O . GLN B 1 425 ? 49.063 -83.475 4.686 1.00 77.74 558 GLN B O 1
ATOM 6785 N N . GLN B 1 426 ? 50.173 -85.016 3.483 1.00 77.86 559 GLN B N 1
ATOM 6786 C CA . GLN B 1 426 ? 51.266 -85.160 4.445 1.00 77.04 559 GLN B CA 1
ATOM 6787 C C . GLN B 1 426 ? 50.817 -85.234 5.898 1.00 75.52 559 GLN B C 1
ATOM 6788 O O . GLN B 1 426 ? 51.003 -84.297 6.675 1.00 75.85 559 GLN B O 1
ATOM 6794 N N . PHE B 1 427 ? 50.230 -86.366 6.261 1.00 72.98 560 PHE B N 1
ATOM 6795 C CA . PHE B 1 427 ? 49.759 -86.575 7.618 1.00 70.03 560 PHE B CA 1
ATOM 6796 C C . PHE B 1 427 ? 50.696 -87.561 8.316 1.00 67.64 560 PHE B C 1
ATOM 6797 O O . PHE B 1 427 ? 50.273 -88.649 8.693 1.00 67.28 560 PHE B O 1
ATOM 6799 N N . VAL B 1 428 ? 51.962 -87.184 8.489 1.00 64.60 561 VAL B N 1
ATOM 6800 C CA . VAL B 1 428 ? 52.946 -88.068 9.128 1.00 61.63 561 VAL B CA 1
ATOM 6801 C C . VAL B 1 428 ? 53.264 -87.701 10.586 1.00 60.15 561 VAL B C 1
ATOM 6802 O O . VAL B 1 428 ? 53.826 -86.640 10.852 1.00 60.26 561 VAL B O 1
ATOM 6806 N N . GLU B 1 429 ? 52.919 -88.588 11.521 1.00 58.05 562 GLU B N 1
ATOM 6807 C CA . GLU B 1 429 ? 53.151 -88.366 12.953 1.00 55.65 562 GLU B CA 1
ATOM 6808 C C . GLU B 1 429 ? 52.504 -87.066 13.429 1.00 53.38 562 GLU B C 1
ATOM 6809 O O . GLU B 1 429 ? 52.634 -86.674 14.595 1.00 52.97 562 GLU B O 1
ATOM 6815 N N . GLY B 1 430 ? 51.794 -86.425 12.500 1.00 51.10 563 GLY B N 1
ATOM 6816 C CA . GLY B 1 430 ? 51.098 -85.179 12.768 1.00 49.31 563 GLY B CA 1
ATOM 6817 C C . GLY B 1 430 ? 51.777 -83.935 12.223 1.00 48.37 563 GLY B C 1
ATOM 6818 O O . GLY B 1 430 ? 51.373 -82.818 12.542 1.00 47.70 563 GLY B O 1
ATOM 6819 N N . VAL B 1 431 ? 52.794 -84.115 11.386 1.00 47.44 564 VAL B N 1
ATOM 6820 C CA . VAL B 1 431 ? 53.534 -82.982 10.835 1.00 45.90 564 VAL B CA 1
ATOM 6821 C C . VAL B 1 431 ? 53.535 -82.922 9.311 1.00 45.65 564 VAL B C 1
ATOM 6822 O O . VAL B 1 431 ? 53.763 -83.935 8.649 1.00 45.50 564 VAL B O 1
ATOM 6826 N N . ARG B 1 432 ? 53.270 -81.738 8.761 1.00 45.50 565 ARG B N 1
ATOM 6827 C CA . ARG B 1 432 ? 53.296 -81.554 7.313 1.00 45.24 565 ARG B CA 1
ATOM 6828 C C . ARG B 1 432 ? 54.761 -81.332 6.995 1.00 43.75 565 ARG B C 1
ATOM 6829 O O . ARG B 1 432 ? 55.450 -80.626 7.727 1.00 43.92 565 ARG B O 1
ATOM 6837 N N . MET B 1 433 ? 55.241 -81.919 5.908 1.00 42.68 566 MET B N 1
ATOM 6838 C CA . MET B 1 433 ? 56.644 -81.768 5.551 1.00 41.49 566 MET B CA 1
ATOM 6839 C C . MET B 1 433 ? 57.007 -80.389 5.001 1.00 41.16 566 MET B C 1
ATOM 6840 O O . MET B 1 433 ? 58.182 -80.030 4.952 1.00 41.20 566 MET B O 1
ATOM 6845 N N . GLU B 1 434 ? 56.005 -79.611 4.603 1.00 40.76 567 GLU B N 1
ATOM 6846 C CA . GLU B 1 434 ? 56.264 -78.277 4.074 1.00 39.95 567 GLU B CA 1
ATOM 6847 C C . GLU B 1 434 ? 56.679 -77.333 5.197 1.00 38.65 567 GLU B C 1
ATOM 6848 O O . GLU B 1 434 ? 57.380 -76.348 4.964 1.00 38.71 567 GLU B O 1
ATOM 6854 N N . GLU B 1 435 ? 56.239 -77.636 6.416 1.00 37.20 568 GLU B N 1
ATOM 6855 C CA . GLU B 1 435 ? 56.566 -76.813 7.578 1.00 35.21 568 GLU B CA 1
ATOM 6856 C C . GLU B 1 435 ? 58.042 -76.968 7.924 1.00 33.39 568 GLU B C 1
ATOM 6857 O O . GLU B 1 435 ? 58.730 -75.985 8.201 1.00 31.64 568 GLU B O 1
ATOM 6863 N N . ILE B 1 436 ? 58.518 -78.211 7.905 1.00 31.97 569 ILE B N 1
ATOM 6864 C CA . ILE B 1 436 ? 59.915 -78.512 8.208 1.00 31.46 569 ILE B CA 1
ATOM 6865 C C . ILE B 1 436 ? 60.834 -77.839 7.190 1.00 31.50 569 ILE B C 1
ATOM 6866 O O . ILE B 1 436 ? 62.007 -77.581 7.470 1.00 31.19 569 ILE B O 1
ATOM 6871 N N . VAL B 1 437 ? 60.292 -77.557 6.008 1.00 30.83 570 VAL B N 1
ATOM 6872 C CA . VAL B 1 437 ? 61.054 -76.913 4.943 1.00 28.55 570 VAL B CA 1
ATOM 6873 C C . VAL B 1 437 ? 61.102 -75.403 5.140 1.00 27.58 570 VAL B C 1
ATOM 6874 O O . VAL B 1 437 ? 62.144 -74.777 4.945 1.00 26.24 570 VAL B O 1
ATOM 6878 N N . GLU B 1 438 ? 59.971 -74.823 5.531 1.00 27.25 571 GLU B N 1
ATOM 6879 C CA . GLU B 1 438 ? 59.900 -73.385 5.744 1.00 27.05 571 GLU B CA 1
ATOM 6880 C C . GLU B 1 438 ? 60.720 -72.959 6.957 1.00 27.04 571 GLU B C 1
ATOM 6881 O O . GLU B 1 438 ? 61.324 -71.885 6.967 1.00 26.67 571 GLU B O 1
ATOM 6887 N N . GLY B 1 439 ? 60.739 -73.807 7.979 1.00 27.62 572 GLY B N 1
ATOM 6888 C CA . GLY B 1 439 ? 61.488 -73.497 9.183 1.00 27.38 572 GLY B CA 1
ATOM 6889 C C . GLY B 1 439 ? 62.989 -73.600 8.999 1.00 26.59 572 GLY B C 1
ATOM 6890 O O . GLY B 1 439 ? 63.734 -72.707 9.409 1.00 25.99 572 GLY B O 1
ATOM 6891 N N . CYS B 1 440 ? 63.436 -74.690 8.381 1.00 25.68 573 CYS B N 1
ATOM 6892 C CA . CYS B 1 440 ? 64.859 -74.908 8.146 1.00 25.88 573 CYS B CA 1
ATOM 6893 C C . CYS B 1 440 ? 65.513 -73.798 7.326 1.00 26.45 573 CYS B C 1
ATOM 6894 O O . CYS B 1 440 ? 66.618 -73.347 7.645 1.00 26.90 573 CYS B O 1
ATOM 6897 N N . THR B 1 441 ? 64.835 -73.354 6.273 1.00 25.52 574 THR B N 1
ATOM 6898 C CA . THR B 1 441 ? 65.379 -72.303 5.423 1.00 24.78 574 THR B CA 1
ATOM 6899 C C . THR B 1 441 ? 65.525 -70.983 6.189 1.00 25.01 574 THR B C 1
ATOM 6900 O O . THR B 1 441 ? 66.551 -70.305 6.087 1.00 25.79 574 THR B O 1
ATOM 6904 N N . GLY B 1 442 ? 64.501 -70.629 6.962 1.00 23.83 575 GLY B N 1
ATOM 6905 C CA . GLY B 1 442 ? 64.549 -69.400 7.736 1.00 21.39 575 GLY B CA 1
ATOM 6906 C C . GLY B 1 442 ? 65.638 -69.431 8.793 1.00 20.09 575 GLY B C 1
ATOM 6907 O O . GLY B 1 442 ? 66.087 -68.384 9.266 1.00 17.88 575 GLY B O 1
ATOM 6908 N N . ALA B 1 443 ? 66.056 -70.638 9.167 1.00 19.53 576 ALA B N 1
ATOM 6909 C CA . ALA B 1 443 ? 67.105 -70.822 10.165 1.00 18.73 576 ALA B CA 1
ATOM 6910 C C . ALA B 1 443 ? 68.447 -70.453 9.549 1.00 18.94 576 ALA B C 1
ATOM 6911 O O . ALA B 1 443 ? 69.237 -69.715 10.145 1.00 19.72 576 ALA B O 1
ATOM 6913 N N . LEU B 1 444 ? 68.696 -70.970 8.348 1.00 17.78 577 LEU B N 1
ATOM 6914 C CA . LEU B 1 444 ? 69.935 -70.692 7.630 1.00 16.82 577 LEU B CA 1
ATOM 6915 C C . LEU B 1 444 ? 70.011 -69.214 7.234 1.00 16.51 577 LEU B C 1
ATOM 6916 O O . LEU B 1 444 ? 71.091 -68.621 7.229 1.00 14.83 577 LEU B O 1
ATOM 6921 N N . HIS B 1 445 ? 68.852 -68.634 6.919 1.00 16.94 578 HIS B N 1
ATOM 6922 C CA . HIS B 1 445 ? 68.732 -67.229 6.521 1.00 16.22 578 HIS B CA 1
ATOM 6923 C C . HIS B 1 445 ? 69.364 -66.270 7.533 1.00 16.11 578 HIS B C 1
ATOM 6924 O O . HIS B 1 445 ? 70.120 -65.373 7.157 1.00 16.05 578 HIS B O 1
ATOM 6931 N N . ILE B 1 446 ? 69.049 -66.456 8.811 1.00 15.70 579 ILE B N 1
ATOM 6932 C CA . ILE B 1 446 ? 69.580 -65.587 9.859 1.00 15.26 579 ILE B CA 1
ATOM 6933 C C . ILE B 1 446 ? 71.046 -65.894 10.181 1.00 15.45 579 ILE B C 1
ATOM 6934 O O . ILE B 1 446 ? 71.826 -64.986 10.473 1.00 15.23 579 ILE B O 1
ATOM 6939 N N . LEU B 1 447 ? 71.420 -67.169 10.132 1.00 15.64 580 LEU B N 1
ATOM 6940 C CA . LEU B 1 447 ? 72.798 -67.561 10.425 1.00 16.57 580 LEU B CA 1
ATOM 6941 C C . LEU B 1 447 ? 73.793 -67.000 9.407 1.00 17.13 580 LEU B C 1
ATOM 6942 O O . LEU B 1 447 ? 74.932 -66.681 9.752 1.00 18.23 580 LEU B O 1
ATOM 6947 N N . ALA B 1 448 ? 73.358 -66.877 8.157 1.00 16.78 581 ALA B N 1
ATOM 6948 C CA . ALA B 1 448 ? 74.217 -66.375 7.089 1.00 16.04 581 ALA B CA 1
ATOM 6949 C C . ALA B 1 448 ? 74.656 -64.923 7.264 1.00 16.13 581 ALA B C 1
ATOM 6950 O O . ALA B 1 448 ? 75.292 -64.359 6.378 1.00 14.37 581 ALA B O 1
ATOM 6952 N N . ARG B 1 449 ? 74.322 -64.315 8.396 1.00 17.94 582 ARG B N 1
ATOM 6953 C CA . ARG B 1 449 ? 74.722 -62.933 8.630 1.00 20.16 582 ARG B CA 1
ATOM 6954 C C . ARG B 1 449 ? 76.225 -62.872 8.910 1.00 22.26 582 ARG B C 1
ATOM 6955 O O . ARG B 1 449 ? 76.856 -61.833 8.725 1.00 21.50 582 ARG B O 1
ATOM 6963 N N . ASP B 1 450 ? 76.788 -63.995 9.352 1.00 25.54 583 ASP B N 1
ATOM 6964 C CA . ASP B 1 450 ? 78.217 -64.094 9.653 1.00 28.84 583 ASP B CA 1
ATOM 6965 C C . ASP B 1 450 ? 78.963 -64.799 8.517 1.00 29.05 583 ASP B C 1
ATOM 6966 O O . ASP B 1 450 ? 78.598 -65.904 8.110 1.00 28.54 583 ASP B O 1
ATOM 6971 N N . VAL B 1 451 ? 80.013 -64.150 8.018 1.00 29.82 584 VAL B N 1
ATOM 6972 C CA . VAL B 1 451 ? 80.818 -64.670 6.912 1.00 30.35 584 VAL B CA 1
ATOM 6973 C C . VAL B 1 451 ? 81.238 -66.137 7.033 1.00 31.23 584 VAL B C 1
ATOM 6974 O O . VAL B 1 451 ? 81.112 -66.905 6.076 1.00 30.60 584 VAL B O 1
ATOM 6978 N N . HIS B 1 452 ? 81.739 -66.519 8.204 1.00 32.12 585 HIS B N 1
ATOM 6979 C CA . HIS B 1 452 ? 82.180 -67.890 8.446 1.00 33.03 585 HIS B CA 1
ATOM 6980 C C . HIS B 1 452 ? 81.101 -68.896 8.060 1.00 31.40 585 HIS B C 1
ATOM 6981 O O . HIS B 1 452 ? 81.373 -69.893 7.390 1.00 28.21 585 HIS B O 1
ATOM 6988 N N . ASN B 1 453 ? 79.874 -68.625 8.494 1.00 31.14 586 ASN B N 1
ATOM 6989 C CA . ASN B 1 453 ? 78.746 -69.502 8.207 1.00 30.95 586 ASN B CA 1
ATOM 6990 C C . ASN B 1 453 ? 78.456 -69.583 6.716 1.00 30.20 586 ASN B C 1
ATOM 6991 O O . ASN B 1 453 ? 78.108 -70.647 6.201 1.00 29.61 586 ASN B O 1
ATOM 6996 N N . ARG B 1 454 ? 78.598 -68.458 6.025 1.00 29.49 587 ARG B N 1
ATOM 6997 C CA . ARG B 1 454 ? 78.341 -68.421 4.592 1.00 28.09 587 ARG B CA 1
ATOM 6998 C C . ARG B 1 454 ? 79.273 -69.347 3.818 1.00 26.71 587 ARG B C 1
ATOM 6999 O O . ARG B 1 454 ? 78.837 -70.063 2.914 1.00 26.36 587 ARG B O 1
ATOM 7007 N N . ILE B 1 455 ? 80.552 -69.345 4.179 1.00 25.13 588 ILE B N 1
ATOM 7008 C CA . ILE B 1 455 ? 81.523 -70.199 3.504 1.00 24.32 588 ILE B CA 1
ATOM 7009 C C . ILE B 1 455 ? 81.147 -71.669 3.675 1.00 24.58 588 ILE B C 1
ATOM 7010 O O . ILE B 1 455 ? 81.348 -72.480 2.771 1.00 25.85 588 ILE B O 1
ATOM 7015 N N . VAL B 1 456 ? 80.602 -72.000 4.841 1.00 24.35 589 VAL B N 1
ATOM 7016 C CA . VAL B 1 456 ? 80.197 -73.367 5.150 1.00 22.66 589 VAL B CA 1
ATOM 7017 C C . VAL B 1 456 ? 78.945 -73.754 4.373 1.00 22.73 589 VAL B C 1
ATOM 7018 O O . VAL B 1 456 ? 78.917 -74.780 3.694 1.00 22.52 589 VAL B O 1
ATOM 7022 N N . ILE B 1 457 ? 77.914 -72.920 4.484 1.00 23.39 590 ILE B N 1
ATOM 7023 C CA . ILE B 1 457 ? 76.633 -73.141 3.816 1.00 25.72 590 ILE B CA 1
ATOM 7024 C C . ILE B 1 457 ? 76.778 -73.348 2.312 1.00 28.73 590 ILE B C 1
ATOM 7025 O O . ILE B 1 457 ? 76.233 -74.301 1.747 1.00 29.07 590 ILE B O 1
ATOM 7030 N N . ARG B 1 458 ? 77.506 -72.440 1.671 1.00 31.25 591 ARG B N 1
ATOM 7031 C CA . ARG B 1 458 ? 77.729 -72.497 0.232 1.00 33.15 591 ARG B CA 1
ATOM 7032 C C . ARG B 1 458 ? 78.444 -73.781 -0.172 1.00 31.85 591 ARG B C 1
ATOM 7033 O O . ARG B 1 458 ? 78.119 -74.389 -1.192 1.00 30.13 591 ARG B O 1
ATOM 7041 N N . GLY B 1 459 ? 79.405 -74.194 0.648 1.00 31.24 592 GLY B N 1
ATOM 7042 C CA . GLY B 1 459 ? 80.170 -75.393 0.361 1.00 31.33 592 GLY B CA 1
ATOM 7043 C C . GLY B 1 459 ? 79.484 -76.709 0.670 1.00 31.72 592 GLY B C 1
ATOM 7044 O O . GLY B 1 459 ? 80.118 -77.642 1.160 1.00 32.10 592 GLY B O 1
ATOM 7045 N N . LEU B 1 460 ? 78.189 -76.793 0.387 1.00 32.35 593 LEU B N 1
ATOM 7046 C CA . LEU B 1 460 ? 77.432 -78.018 0.624 1.00 32.57 593 LEU B CA 1
ATOM 7047 C C . LEU B 1 460 ? 76.488 -78.272 -0.543 1.00 33.44 593 LEU B C 1
ATOM 7048 O O . LEU B 1 460 ? 75.487 -78.980 -0.411 1.00 33.77 593 LEU B O 1
ATOM 7053 N N . ASN B 1 461 ? 76.825 -77.693 -1.691 1.00 34.28 594 ASN B N 1
ATOM 7054 C CA . ASN B 1 461 ? 76.016 -77.836 -2.893 1.00 35.06 594 ASN B CA 1
ATOM 7055 C C . ASN B 1 461 ? 74.560 -77.585 -2.521 1.00 34.98 594 ASN B C 1
ATOM 7056 O O . ASN B 1 461 ? 73.678 -78.389 -2.823 1.00 34.89 594 ASN B O 1
ATOM 7061 N N . THR B 1 462 ? 74.322 -76.459 -1.857 1.00 34.85 595 THR B N 1
ATOM 7062 C CA . THR B 1 462 ? 72.982 -76.097 -1.416 1.00 34.91 595 THR B CA 1
ATOM 7063 C C . THR B 1 462 ? 72.244 -75.188 -2.395 1.00 34.74 595 THR B C 1
ATOM 7064 O O . THR B 1 462 ? 71.031 -75.306 -2.558 1.00 34.63 595 THR B O 1
ATOM 7068 N N . ILE B 1 463 ? 72.981 -74.292 -3.048 1.00 34.43 596 ILE B N 1
ATOM 7069 C CA . ILE B 1 463 ? 72.400 -73.339 -3.995 1.00 33.26 596 ILE B CA 1
ATOM 7070 C C . ILE B 1 463 ? 71.353 -73.897 -4.965 1.00 32.24 596 ILE B C 1
ATOM 7071 O O . ILE B 1 463 ? 70.285 -73.307 -5.129 1.00 31.44 596 ILE B O 1
ATOM 7076 N N . PRO B 1 464 ? 71.639 -75.032 -5.626 1.00 31.83 597 PRO B N 1
ATOM 7077 C CA . PRO B 1 464 ? 70.652 -75.587 -6.559 1.00 31.70 597 PRO B CA 1
ATOM 7078 C C . PRO B 1 464 ? 69.278 -75.788 -5.916 1.00 32.40 597 PRO B C 1
ATOM 7079 O O . PRO B 1 464 ? 68.244 -75.577 -6.554 1.00 33.31 597 PRO B O 1
ATOM 7083 N N . LEU B 1 465 ? 69.276 -76.195 -4.651 1.00 32.11 598 LEU B N 1
ATOM 7084 C CA . LEU B 1 465 ? 68.033 -76.423 -3.924 1.00 31.85 598 LEU B CA 1
ATOM 7085 C C . LEU B 1 465 ? 67.354 -75.099 -3.578 1.00 31.55 598 LEU B C 1
ATOM 7086 O O . LEU B 1 465 ? 66.152 -74.939 -3.786 1.00 30.75 598 LEU B O 1
ATOM 7091 N N . PHE B 1 466 ? 68.127 -74.153 -3.048 1.00 31.90 599 PHE B N 1
ATOM 7092 C CA . PHE B 1 466 ? 67.587 -72.848 -2.687 1.00 32.42 599 PHE B CA 1
ATOM 7093 C C . PHE B 1 466 ? 66.880 -72.227 -3.883 1.00 33.48 599 PHE B C 1
ATOM 7094 O O . PHE B 1 466 ? 65.819 -71.619 -3.739 1.00 34.03 599 PHE B O 1
ATOM 7102 N N . VAL B 1 467 ? 67.469 -72.383 -5.063 1.00 34.28 600 VAL B N 1
ATOM 7103 C CA . VAL B 1 467 ? 66.883 -71.831 -6.278 1.00 34.50 600 VAL B CA 1
ATOM 7104 C C . VAL B 1 467 ? 65.557 -72.521 -6.597 1.00 35.26 600 VAL B C 1
ATOM 7105 O O . VAL B 1 467 ? 64.619 -71.882 -7.072 1.00 36.16 600 VAL B O 1
ATOM 7109 N N . GLN B 1 468 ? 65.476 -73.820 -6.323 1.00 36.03 601 GLN B N 1
ATOM 7110 C CA . GLN B 1 468 ? 64.257 -74.577 -6.592 1.00 37.03 601 GLN B CA 1
ATOM 7111 C C . GLN B 1 468 ? 63.074 -74.194 -5.710 1.00 35.46 601 GLN B C 1
ATOM 7112 O O . GLN B 1 468 ? 61.925 -74.451 -6.065 1.00 34.63 601 GLN B O 1
ATOM 7118 N N . LEU B 1 469 ? 63.349 -73.590 -4.560 1.00 34.04 602 LEU B N 1
ATOM 7119 C CA . LEU B 1 469 ? 62.280 -73.184 -3.659 1.00 32.65 602 LEU B CA 1
ATOM 7120 C C . LEU B 1 469 ? 61.592 -71.928 -4.186 1.00 32.18 602 LEU B C 1
ATOM 7121 O O . LEU B 1 469 ? 60.485 -71.591 -3.765 1.00 31.16 602 LEU B O 1
ATOM 7126 N N . LEU B 1 470 ? 62.253 -71.242 -5.114 1.00 31.78 603 LEU B N 1
ATOM 7127 C CA . LEU B 1 470 ? 61.690 -70.033 -5.704 1.00 31.71 603 LEU B CA 1
ATOM 7128 C C . LEU B 1 470 ? 60.395 -70.370 -6.437 1.00 32.68 603 LEU B C 1
ATOM 7129 O O . LEU B 1 470 ? 59.572 -69.493 -6.703 1.00 33.80 603 LEU B O 1
ATOM 7134 N N . TYR B 1 471 ? 60.217 -71.649 -6.749 1.00 33.05 604 TYR B N 1
ATOM 7135 C CA . TYR B 1 471 ? 59.038 -72.118 -7.468 1.00 34.01 604 TYR B CA 1
ATOM 7136 C C . TYR B 1 471 ? 57.891 -72.578 -6.562 1.00 33.97 604 TYR B C 1
ATOM 7137 O O . TYR B 1 471 ? 56.879 -73.083 -7.049 1.00 34.72 604 TYR B O 1
ATOM 7146 N N . SER B 1 472 ? 58.037 -72.404 -5.253 1.00 33.67 605 SER B N 1
ATOM 7147 C CA . SER B 1 472 ? 56.997 -72.828 -4.319 1.00 34.21 605 SER B CA 1
ATOM 7148 C C . SER B 1 472 ? 55.737 -71.958 -4.337 1.00 34.71 605 SER B C 1
ATOM 7149 O O . SER B 1 472 ? 55.811 -70.741 -4.510 1.00 34.14 605 SER B O 1
ATOM 7152 N N . PRO B 1 473 ? 54.559 -72.586 -4.164 1.00 34.94 606 PRO B N 1
ATOM 7153 C CA . PRO B 1 473 ? 53.259 -71.904 -4.149 1.00 34.90 606 PRO B CA 1
ATOM 7154 C C . PRO B 1 473 ? 53.018 -71.237 -2.801 1.00 35.25 606 PRO B C 1
ATOM 7155 O O . PRO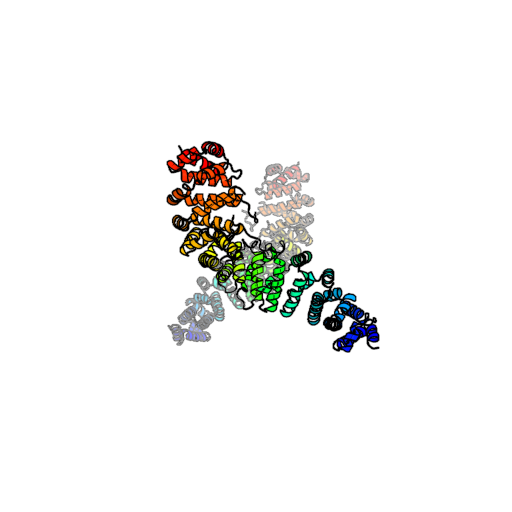 B 1 473 ? 51.989 -70.600 -2.588 1.00 35.62 606 PRO B O 1
ATOM 7159 N N . ILE B 1 474 ? 53.975 -71.397 -1.892 1.00 35.96 607 ILE B N 1
ATOM 7160 C CA . ILE B 1 474 ? 53.868 -70.827 -0.554 1.00 37.26 607 ILE B CA 1
ATOM 7161 C C . ILE B 1 474 ? 54.729 -69.577 -0.407 1.00 37.92 607 ILE B C 1
ATOM 7162 O O . ILE B 1 474 ? 55.958 -69.656 -0.351 1.00 37.58 607 ILE B O 1
ATOM 7167 N N . GLU B 1 475 ? 54.068 -68.426 -0.340 1.00 37.92 608 GLU B N 1
ATOM 7168 C CA . GLU B 1 475 ? 54.747 -67.143 -0.210 1.00 38.66 608 GLU B CA 1
ATOM 7169 C C . GLU B 1 475 ? 55.803 -67.113 0.885 1.00 38.66 608 GLU B C 1
ATOM 7170 O O . GLU B 1 475 ? 56.900 -66.592 0.682 1.00 38.95 608 GLU B O 1
ATOM 7176 N N . ASN B 1 476 ? 55.470 -67.669 2.045 1.00 38.52 609 ASN B N 1
ATOM 7177 C CA . ASN B 1 476 ? 56.400 -67.699 3.168 1.00 38.42 609 ASN B CA 1
ATOM 7178 C C . ASN B 1 476 ? 57.759 -68.268 2.746 1.00 37.77 609 ASN B C 1
ATOM 7179 O O . ASN B 1 476 ? 58.803 -67.666 3.008 1.00 37.84 609 ASN B O 1
ATOM 7184 N N . ILE B 1 477 ? 57.736 -69.423 2.084 1.00 36.34 610 ILE B N 1
ATOM 7185 C CA . ILE B 1 477 ? 58.956 -70.083 1.625 1.00 35.21 610 ILE B CA 1
ATOM 7186 C C . ILE B 1 477 ? 59.718 -69.260 0.586 1.00 35.42 610 ILE B C 1
ATOM 7187 O O . ILE B 1 477 ? 60.933 -69.393 0.444 1.00 34.87 610 ILE B O 1
ATOM 7192 N N . GLN B 1 478 ? 58.999 -68.409 -0.137 1.00 35.82 611 GLN B N 1
ATOM 7193 C CA . GLN B 1 478 ? 59.614 -67.574 -1.161 1.00 36.00 611 GLN B CA 1
ATOM 7194 C C . GLN B 1 478 ? 60.464 -66.457 -0.561 1.00 36.01 611 GLN B C 1
ATOM 7195 O O . GLN B 1 478 ? 61.555 -66.166 -1.053 1.00 35.97 611 GLN B O 1
ATOM 7201 N N . ARG B 1 479 ? 59.968 -65.832 0.502 1.00 35.22 612 ARG B N 1
ATOM 7202 C CA . ARG B 1 479 ? 60.704 -64.746 1.132 1.00 34.75 612 ARG B CA 1
ATOM 7203 C C . ARG B 1 479 ? 62.017 -65.236 1.727 1.00 34.34 612 ARG B C 1
ATOM 7204 O O . ARG B 1 479 ? 63.060 -64.615 1.524 1.00 35.93 612 ARG B O 1
ATOM 7212 N N . VAL B 1 480 ? 61.972 -66.349 2.454 1.00 32.79 613 VAL B N 1
ATOM 7213 C CA . VAL B 1 480 ? 63.177 -66.899 3.072 1.00 31.91 613 VAL B CA 1
ATOM 7214 C C . VAL B 1 480 ? 64.179 -67.477 2.076 1.00 31.05 613 VAL B C 1
ATOM 7215 O O . VAL B 1 480 ? 65.386 -67.386 2.289 1.00 31.41 613 VAL B O 1
ATOM 7219 N N . ALA B 1 481 ? 63.686 -68.072 0.994 1.00 30.03 614 ALA B N 1
ATOM 7220 C CA . ALA B 1 481 ? 64.569 -68.647 -0.016 1.00 29.22 614 ALA B CA 1
ATOM 7221 C C . ALA B 1 481 ? 65.303 -67.525 -0.744 1.00 29.43 614 ALA B C 1
ATOM 7222 O O . ALA B 1 481 ? 66.504 -67.617 -1.000 1.00 29.60 614 ALA B O 1
ATOM 7224 N N . ALA B 1 482 ? 64.573 -66.463 -1.071 1.00 29.39 615 ALA B N 1
ATOM 7225 C CA . ALA B 1 482 ? 65.154 -65.316 -1.757 1.00 29.22 615 ALA B CA 1
ATOM 7226 C C . ALA B 1 482 ? 66.050 -64.553 -0.788 1.00 29.50 615 ALA B C 1
ATOM 7227 O O . ALA B 1 482 ? 66.999 -63.879 -1.193 1.00 28.66 615 ALA B O 1
ATOM 7229 N N . GLY B 1 483 ? 65.738 -64.670 0.500 1.00 29.77 616 GLY B N 1
ATOM 7230 C CA . GLY B 1 483 ? 66.513 -63.993 1.523 1.00 30.04 616 GLY B CA 1
ATOM 7231 C C . GLY B 1 483 ? 67.907 -64.567 1.705 1.00 30.59 616 GLY B C 1
ATOM 7232 O O . GLY B 1 483 ? 68.889 -63.824 1.694 1.00 31.87 616 GLY B O 1
ATOM 7233 N N . VAL B 1 484 ? 67.999 -65.884 1.874 1.00 28.88 617 VAL B N 1
ATOM 7234 C CA . VAL B 1 484 ? 69.290 -66.538 2.060 1.00 26.52 617 VAL B CA 1
ATOM 7235 C C . VAL B 1 484 ? 70.164 -66.316 0.832 1.00 25.92 617 VAL B C 1
ATOM 7236 O O . VAL B 1 484 ? 71.380 -66.170 0.947 1.00 26.16 617 VAL B O 1
ATOM 7240 N N . LEU B 1 485 ? 69.537 -66.287 -0.341 1.00 24.95 618 LEU B N 1
ATOM 7241 C CA . LEU B 1 485 ? 70.263 -66.068 -1.589 1.00 24.54 618 LEU B CA 1
ATOM 7242 C C . LEU B 1 485 ? 70.804 -64.643 -1.646 1.00 25.34 618 LEU B C 1
ATOM 7243 O O . LEU B 1 485 ? 71.873 -64.400 -2.208 1.00 24.81 618 LEU B O 1
ATOM 7248 N N . CYS B 1 486 ? 70.058 -63.705 -1.066 1.00 25.20 619 CYS B N 1
ATOM 7249 C CA . CYS B 1 486 ? 70.473 -62.307 -1.040 1.00 24.05 619 CYS B CA 1
ATOM 7250 C C . CYS B 1 486 ? 71.717 -62.164 -0.172 1.00 23.79 619 CYS B C 1
ATOM 7251 O O . CYS B 1 486 ? 72.592 -61.346 -0.451 1.00 22.85 619 CYS B O 1
ATOM 7254 N N . GLU B 1 487 ? 71.784 -62.973 0.881 1.00 23.53 620 GLU B N 1
ATOM 7255 C CA . GLU B 1 487 ? 72.913 -62.951 1.801 1.00 23.93 620 GLU B CA 1
ATOM 7256 C C . GLU B 1 487 ? 74.187 -63.492 1.163 1.00 25.50 620 GLU B C 1
ATOM 7257 O O . GLU B 1 487 ? 75.227 -62.834 1.179 1.00 25.25 620 GLU B O 1
ATOM 7263 N N . LEU B 1 488 ? 74.095 -64.694 0.603 1.00 27.01 621 LEU B N 1
ATOM 7264 C CA . LEU B 1 488 ? 75.235 -65.349 -0.031 1.00 28.85 621 LEU B CA 1
ATOM 7265 C C . LEU B 1 488 ? 75.697 -64.664 -1.311 1.00 30.49 621 LEU B C 1
ATOM 7266 O O . LEU B 1 488 ? 76.852 -64.808 -1.712 1.00 31.36 621 LEU B O 1
ATOM 7271 N N . ALA B 1 489 ? 74.796 -63.923 -1.950 1.00 32.14 622 ALA B N 1
ATOM 7272 C CA . ALA B 1 489 ? 75.109 -63.241 -3.203 1.00 33.32 622 ALA B CA 1
ATOM 7273 C C . ALA B 1 489 ? 76.012 -62.020 -3.060 1.00 34.29 622 ALA B C 1
ATOM 7274 O O . ALA B 1 489 ? 76.426 -61.438 -4.064 1.00 33.12 622 ALA B O 1
ATOM 7276 N N . GLN B 1 490 ? 76.321 -61.631 -1.826 1.00 36.85 623 GLN B N 1
ATOM 7277 C CA . GLN B 1 490 ? 77.182 -60.472 -1.598 1.00 39.96 623 GLN B CA 1
ATOM 7278 C C . GLN B 1 490 ? 78.656 -60.816 -1.802 1.00 42.75 623 GLN B C 1
ATOM 7279 O O . GLN B 1 490 ? 79.543 -60.085 -1.360 1.00 42.89 623 GLN B O 1
ATOM 7285 N N . ASP B 1 491 ? 78.908 -61.935 -2.473 1.00 46.42 624 ASP B N 1
ATOM 7286 C CA . ASP B 1 491 ? 80.267 -62.378 -2.752 1.00 49.22 624 ASP B CA 1
ATOM 7287 C C . ASP B 1 491 ? 80.395 -62.880 -4.185 1.00 50.21 624 ASP B C 1
ATOM 7288 O O . ASP B 1 491 ? 79.795 -63.887 -4.568 1.00 50.12 624 ASP B O 1
ATOM 7293 N N . LYS B 1 492 ? 81.187 -62.148 -4.962 1.00 50.87 625 LYS B N 1
ATOM 7294 C CA . LYS B 1 492 ? 81.445 -62.426 -6.370 1.00 51.32 625 LYS B CA 1
ATOM 7295 C C . LYS B 1 492 ? 81.237 -63.882 -6.795 1.00 50.92 625 LYS B C 1
ATOM 7296 O O . LYS B 1 492 ? 80.280 -64.190 -7.507 1.00 50.89 625 LYS B O 1
ATOM 7302 N N . GLU B 1 493 ? 82.132 -64.771 -6.371 1.00 50.57 626 GLU B N 1
ATOM 7303 C CA . GLU B 1 493 ? 82.016 -66.185 -6.724 1.00 50.23 626 GLU B CA 1
ATOM 7304 C C . GLU B 1 493 ? 80.595 -66.691 -6.516 1.00 49.32 626 GLU B C 1
ATOM 7305 O O . GLU B 1 493 ? 79.979 -67.240 -7.430 1.00 49.32 626 GLU B O 1
ATOM 7311 N N . ALA B 1 494 ? 80.086 -66.499 -5.302 1.00 48.03 627 ALA B N 1
ATOM 7312 C CA . ALA B 1 494 ? 78.744 -66.934 -4.937 1.00 46.85 627 ALA B CA 1
ATOM 7313 C C . ALA B 1 494 ? 77.693 -66.452 -5.928 1.00 46.51 627 ALA B C 1
ATOM 7314 O O . ALA B 1 494 ? 76.935 -67.253 -6.478 1.00 47.09 627 ALA B O 1
ATOM 7316 N N . ALA B 1 495 ? 77.646 -65.141 -6.147 1.00 45.14 628 ALA B N 1
ATOM 7317 C CA . ALA B 1 495 ? 76.684 -64.561 -7.076 1.00 43.58 628 ALA B CA 1
ATOM 7318 C C . ALA B 1 495 ? 76.798 -65.249 -8.432 1.00 42.66 628 ALA B C 1
ATOM 7319 O O . ALA B 1 495 ? 75.795 -65.640 -9.031 1.00 41.88 628 ALA B O 1
ATOM 7321 N N . GLU B 1 496 ? 78.036 -65.402 -8.896 1.00 41.81 629 GLU B N 1
ATOM 7322 C CA . GLU B 1 496 ? 78.331 -66.031 -10.179 1.00 41.11 629 GLU B CA 1
ATOM 7323 C C . GLU B 1 496 ? 77.785 -67.453 -10.293 1.00 40.54 629 GLU B C 1
ATOM 7324 O O . GLU B 1 496 ? 77.339 -67.870 -11.365 1.00 40.43 629 GLU B O 1
ATOM 7326 N N . ALA B 1 497 ? 77.827 -68.195 -9.191 1.00 39.56 630 ALA B N 1
ATOM 7327 C CA . ALA B 1 497 ? 77.335 -69.569 -9.176 1.00 38.14 630 ALA B CA 1
ATOM 7328 C C . ALA B 1 497 ? 75.810 -69.598 -9.171 1.00 37.35 630 ALA B C 1
ATOM 7329 O O . ALA B 1 497 ? 75.196 -70.534 -9.686 1.00 36.86 630 ALA B O 1
ATOM 7331 N N . ILE B 1 498 ? 75.207 -68.566 -8.588 1.00 36.83 631 ILE B N 1
ATOM 7332 C CA . ILE B 1 498 ? 73.754 -68.469 -8.516 1.00 35.94 631 ILE B CA 1
ATOM 7333 C C . ILE B 1 498 ? 73.160 -68.199 -9.893 1.00 36.10 631 ILE B C 1
ATOM 7334 O O . ILE B 1 498 ? 72.211 -68.863 -10.310 1.00 34.66 631 ILE B O 1
ATOM 7339 N N . GLU B 1 499 ? 73.729 -67.227 -10.598 1.00 37.40 632 GLU B N 1
ATOM 7340 C CA . GLU B 1 499 ? 73.252 -66.872 -11.928 1.00 38.84 632 GLU B CA 1
ATOM 7341 C C . GLU B 1 499 ? 73.430 -68.025 -12.909 1.00 39.35 632 GLU B C 1
ATOM 7342 O O . GLU B 1 499 ? 72.721 -68.107 -13.913 1.00 40.25 632 GLU B O 1
ATOM 7348 N N . ALA B 1 500 ? 74.377 -68.912 -12.615 1.00 39.11 633 ALA B N 1
ATOM 7349 C CA . ALA B 1 500 ? 74.657 -70.057 -13.478 1.00 38.32 633 ALA B CA 1
ATOM 7350 C C . ALA B 1 500 ? 73.574 -71.133 -13.412 1.00 38.18 633 ALA B C 1
ATOM 7351 O O . ALA B 1 500 ? 73.426 -71.928 -14.343 1.00 37.12 633 ALA B O 1
ATOM 7353 N N . GLU B 1 501 ? 72.826 -71.166 -12.312 1.00 38.46 634 GLU B N 1
ATOM 7354 C CA . GLU B 1 501 ? 71.755 -72.145 -12.150 1.00 38.98 634 GLU B CA 1
ATOM 7355 C C . GLU B 1 501 ? 70.513 -71.701 -12.913 1.00 39.00 634 GLU B C 1
ATOM 7356 O O . GLU B 1 501 ? 69.715 -72.531 -13.349 1.00 39.37 634 GLU B O 1
ATOM 7362 N N . GLY B 1 502 ? 70.357 -70.389 -13.067 1.00 38.45 635 GLY B N 1
ATOM 7363 C CA . GLY B 1 502 ? 69.216 -69.856 -13.790 1.00 37.28 635 GLY B CA 1
ATOM 7364 C C . GLY B 1 502 ? 68.177 -69.193 -12.909 1.00 36.25 635 GLY B C 1
ATOM 7365 O O . GLY B 1 502 ? 66.979 -69.269 -13.186 1.00 36.47 635 GLY B O 1
ATOM 7366 N N . ALA B 1 503 ? 68.631 -68.534 -11.849 1.00 35.31 636 ALA B N 1
ATOM 7367 C CA . ALA B 1 503 ? 67.725 -67.857 -10.928 1.00 35.04 636 ALA B CA 1
ATOM 7368 C C . ALA B 1 503 ? 67.146 -66.581 -11.537 1.00 34.99 636 ALA B C 1
ATOM 7369 O O . ALA B 1 503 ? 66.131 -66.065 -11.064 1.00 35.69 636 ALA B O 1
ATOM 7371 N N . THR B 1 504 ? 67.792 -66.077 -12.585 1.00 34.40 637 THR B N 1
ATOM 7372 C CA . THR B 1 504 ? 67.339 -64.857 -13.250 1.00 32.57 637 THR B CA 1
ATOM 7373 C C . THR B 1 504 ? 65.910 -64.984 -13.760 1.00 31.50 637 THR B C 1
ATOM 7374 O O . THR B 1 504 ? 65.150 -64.016 -13.745 1.00 30.56 637 THR B O 1
ATOM 7378 N N . ALA B 1 505 ? 65.544 -66.177 -14.215 1.00 30.49 638 ALA B N 1
ATOM 7379 C CA . ALA B 1 505 ? 64.198 -66.386 -14.723 1.00 29.66 638 ALA B CA 1
ATOM 7380 C C . ALA B 1 505 ? 63.164 -66.121 -13.628 1.00 29.24 638 ALA B C 1
ATOM 7381 O O . ALA B 1 505 ? 62.426 -65.138 -13.699 1.00 29.16 638 ALA B O 1
ATOM 7383 N N . PRO B 1 506 ? 63.119 -66.970 -12.583 1.00 29.24 639 PRO B N 1
ATOM 7384 C CA . PRO B 1 506 ? 62.152 -66.790 -11.493 1.00 29.37 639 PRO B CA 1
ATOM 7385 C C . PRO B 1 506 ? 62.258 -65.467 -10.725 1.00 29.84 639 PRO B C 1
ATOM 7386 O O . PRO B 1 506 ? 61.243 -64.868 -10.368 1.00 28.69 639 PRO B O 1
ATOM 7390 N N . LEU B 1 507 ? 63.482 -65.017 -10.463 1.00 30.56 640 LEU B N 1
ATOM 7391 C CA . LEU B 1 507 ? 63.684 -63.775 -9.728 1.00 32.25 640 LEU B CA 1
ATOM 7392 C C . LEU B 1 507 ? 62.950 -62.586 -10.332 1.00 34.20 640 LEU B C 1
ATOM 7393 O O . LEU B 1 507 ? 62.499 -61.700 -9.605 1.00 35.16 640 LEU B O 1
ATOM 7398 N N . THR B 1 508 ? 62.833 -62.566 -11.658 1.00 35.80 641 THR B N 1
ATOM 7399 C CA . THR B 1 508 ? 62.156 -61.469 -12.350 1.00 36.17 641 THR B CA 1
ATOM 7400 C C . THR B 1 508 ? 60.656 -61.497 -12.075 1.00 35.82 641 THR B C 1
ATOM 7401 O O . THR B 1 508 ? 60.030 -60.456 -11.863 1.00 35.63 641 THR B O 1
ATOM 7405 N N . GLU B 1 509 ? 60.089 -62.697 -12.077 1.00 36.24 642 GLU B N 1
ATOM 7406 C CA . GLU B 1 509 ? 58.665 -62.883 -11.831 1.00 37.37 642 GLU B CA 1
ATOM 7407 C C . GLU B 1 509 ? 58.272 -62.463 -10.410 1.00 37.20 642 GLU B C 1
ATOM 7408 O O . GLU B 1 509 ? 57.177 -61.945 -10.186 1.00 38.14 642 GLU B O 1
ATOM 7414 N N . LEU B 1 510 ? 59.176 -62.679 -9.457 1.00 36.00 643 LEU B N 1
ATOM 7415 C CA . LEU B 1 510 ? 58.924 -62.341 -8.058 1.00 33.80 643 LEU B CA 1
ATOM 7416 C C . LEU B 1 510 ? 59.065 -60.853 -7.738 1.00 33.13 643 LEU B C 1
ATOM 7417 O O . LEU B 1 510 ? 58.811 -60.432 -6.610 1.00 31.25 643 LEU B O 1
ATOM 7422 N N . LEU B 1 511 ? 59.473 -60.064 -8.728 1.00 33.97 644 LEU B N 1
ATOM 7423 C CA . LEU B 1 511 ? 59.630 -58.620 -8.549 1.00 35.70 644 LEU B CA 1
ATOM 7424 C C . LEU B 1 511 ? 58.269 -57.939 -8.451 1.00 37.07 644 LEU B C 1
ATOM 7425 O O . LEU B 1 511 ? 58.100 -56.935 -7.754 1.00 37.35 644 LEU B O 1
ATOM 7430 N N . HIS B 1 512 ? 57.303 -58.505 -9.161 1.00 37.95 645 HIS B N 1
ATOM 7431 C CA . HIS B 1 512 ? 55.959 -57.960 -9.228 1.00 38.33 645 HIS B CA 1
ATOM 7432 C C . HIS B 1 512 ? 55.008 -58.513 -8.176 1.00 37.47 645 HIS B C 1
ATOM 7433 O O . HIS B 1 512 ? 53.793 -58.359 -8.285 1.00 37.69 645 HIS B O 1
ATOM 7440 N N . SER B 1 513 ? 55.566 -59.151 -7.154 1.00 36.91 646 SER B N 1
ATOM 7441 C CA . SER B 1 513 ? 54.760 -59.716 -6.079 1.00 36.71 646 SER B CA 1
ATOM 7442 C C . SER B 1 513 ? 54.225 -58.583 -5.213 1.00 36.45 646 SER B C 1
ATOM 7443 O O . SER B 1 513 ? 54.901 -57.572 -5.021 1.00 36.83 646 SER B O 1
ATOM 7446 N N . ARG B 1 514 ? 53.009 -58.744 -4.700 1.00 36.61 647 ARG B N 1
ATOM 7447 C CA . ARG B 1 514 ? 52.419 -57.722 -3.842 1.00 37.01 647 ARG B CA 1
ATOM 7448 C C . ARG B 1 514 ? 52.862 -57.939 -2.401 1.00 35.99 647 ARG B C 1
ATOM 7449 O O . ARG B 1 514 ? 52.390 -57.266 -1.486 1.00 37.00 647 ARG B O 1
ATOM 7457 N N . ASN B 1 515 ? 53.765 -58.896 -2.210 1.00 34.43 648 ASN B N 1
ATOM 7458 C CA . ASN B 1 515 ? 54.317 -59.193 -0.894 1.00 32.53 648 ASN B CA 1
ATOM 7459 C C . ASN B 1 515 ? 55.603 -58.374 -0.835 1.00 31.29 648 ASN B C 1
ATOM 7460 O O . ASN B 1 515 ? 56.643 -58.805 -1.333 1.00 30.75 648 ASN B O 1
ATOM 7465 N N . GLU B 1 516 ? 55.520 -57.185 -0.243 1.00 30.04 649 GLU B N 1
ATOM 7466 C CA . GLU B 1 516 ? 56.668 -56.291 -0.137 1.00 30.04 649 GLU B CA 1
ATOM 7467 C C . GLU B 1 516 ? 57.908 -56.985 0.423 1.00 29.50 649 GLU B C 1
ATOM 7468 O O . GLU B 1 516 ? 59.003 -56.421 0.417 1.00 29.69 649 GLU B O 1
ATOM 7474 N N . GLY B 1 517 ? 57.730 -58.208 0.911 1.00 28.37 650 GLY B N 1
ATOM 7475 C CA . GLY B 1 517 ? 58.845 -58.958 1.454 1.00 25.93 650 GLY B CA 1
ATOM 7476 C C . GLY B 1 517 ? 59.473 -59.833 0.389 1.00 24.30 650 GLY B C 1
ATOM 7477 O O . GLY B 1 517 ? 60.689 -59.830 0.210 1.00 25.27 650 GLY B O 1
ATOM 7478 N N . VAL B 1 518 ? 58.641 -60.588 -0.321 1.00 21.99 651 VAL B N 1
ATOM 7479 C CA . VAL B 1 518 ? 59.128 -61.459 -1.378 1.00 20.28 651 VAL B CA 1
ATOM 7480 C C . VAL B 1 518 ? 59.673 -60.590 -2.505 1.00 21.60 651 VAL B C 1
ATOM 7481 O O . VAL B 1 518 ? 60.513 -61.025 -3.291 1.00 21.83 651 VAL B O 1
ATOM 7485 N N . ALA B 1 519 ? 59.196 -59.351 -2.567 1.00 22.94 652 ALA B N 1
ATOM 7486 C CA . ALA B 1 519 ? 59.624 -58.418 -3.603 1.00 24.18 652 ALA B CA 1
ATOM 7487 C C . ALA B 1 519 ? 60.930 -57.707 -3.261 1.00 24.49 652 ALA B C 1
ATOM 7488 O O . ALA B 1 519 ? 61.886 -57.759 -4.030 1.00 25.77 652 ALA B O 1
ATOM 7490 N N . THR B 1 520 ? 60.973 -57.041 -2.113 1.00 24.56 653 THR B N 1
ATOM 7491 C CA . THR B 1 520 ? 62.179 -56.329 -1.709 1.00 25.39 653 THR B CA 1
ATOM 7492 C C . THR B 1 520 ? 63.421 -57.216 -1.807 1.00 25.95 653 THR B C 1
ATOM 7493 O O . THR B 1 520 ? 64.517 -56.725 -2.081 1.00 25.67 653 THR B O 1
ATOM 7497 N N . TYR B 1 521 ? 63.247 -58.519 -1.598 1.00 27.48 654 TYR B N 1
ATOM 7498 C CA . TYR B 1 521 ? 64.369 -59.455 -1.663 1.00 29.32 654 TYR B CA 1
ATOM 7499 C C . TYR B 1 521 ? 64.746 -59.927 -3.063 1.00 29.35 654 TYR B C 1
ATOM 7500 O O . TYR B 1 521 ? 65.887 -60.323 -3.293 1.00 29.83 654 TYR B O 1
ATOM 7509 N N . ALA B 1 522 ? 63.800 -59.896 -3.996 1.00 28.68 655 ALA B N 1
ATOM 7510 C CA . ALA B 1 522 ? 64.084 -60.318 -5.364 1.00 27.92 655 ALA B CA 1
ATOM 7511 C C . ALA B 1 522 ? 64.871 -59.224 -6.087 1.00 27.68 655 ALA B C 1
ATOM 7512 O O . ALA B 1 522 ? 65.644 -59.498 -7.009 1.00 27.54 655 ALA B O 1
ATOM 7514 N N . ALA B 1 523 ? 64.670 -57.983 -5.650 1.00 26.96 656 ALA B N 1
ATOM 7515 C CA . ALA B 1 523 ? 65.347 -56.829 -6.231 1.00 27.01 656 ALA B CA 1
ATOM 7516 C C . ALA B 1 523 ? 66.790 -56.736 -5.744 1.00 27.48 656 ALA B C 1
ATOM 7517 O O . ALA B 1 523 ? 67.654 -56.188 -6.432 1.00 28.04 656 ALA B O 1
ATOM 7519 N N . ALA B 1 524 ? 67.042 -57.276 -4.555 1.00 27.10 657 ALA B N 1
ATOM 7520 C CA . ALA B 1 524 ? 68.372 -57.257 -3.956 1.00 25.86 657 ALA B CA 1
ATOM 7521 C C . ALA B 1 524 ? 69.321 -58.272 -4.594 1.00 26.11 657 ALA B C 1
ATOM 7522 O O . ALA B 1 524 ? 70.458 -57.941 -4.930 1.00 25.71 657 ALA B O 1
ATOM 7524 N N . VAL B 1 525 ? 68.851 -59.506 -4.757 1.00 26.56 658 VAL B N 1
ATOM 7525 C CA . VAL B 1 525 ? 69.663 -60.567 -5.346 1.00 26.90 658 VAL B CA 1
ATOM 7526 C C . VAL B 1 525 ? 70.084 -60.225 -6.773 1.00 28.52 658 VAL B C 1
ATOM 7527 O O . VAL B 1 525 ? 71.210 -60.514 -7.180 1.00 28.21 658 VAL B O 1
ATOM 7531 N N . LEU B 1 526 ? 69.174 -59.612 -7.526 1.00 30.82 659 LEU B N 1
ATOM 7532 C CA . LEU B 1 526 ? 69.446 -59.226 -8.910 1.00 31.97 659 LEU B CA 1
ATOM 7533 C C . LEU B 1 526 ? 70.451 -58.074 -8.996 1.00 32.91 659 LEU B C 1
ATOM 7534 O O . LEU B 1 526 ? 71.313 -58.049 -9.880 1.00 32.72 659 LEU B O 1
ATOM 7539 N N . PHE B 1 527 ? 70.330 -57.124 -8.073 1.00 33.35 660 PHE B N 1
ATOM 7540 C CA . PHE B 1 527 ? 71.223 -55.972 -8.021 1.00 33.25 660 PHE B CA 1
ATOM 7541 C C . PHE B 1 527 ? 72.652 -56.418 -7.745 1.00 34.43 660 PHE B C 1
ATOM 7542 O O . PHE B 1 527 ? 73.589 -55.974 -8.406 1.00 34.76 660 PHE B O 1
ATOM 7550 N N . ARG B 1 528 ? 72.810 -57.302 -6.765 1.00 35.67 661 ARG B N 1
ATOM 7551 C CA . ARG B 1 528 ? 74.127 -57.797 -6.397 1.00 36.95 661 ARG B CA 1
ATOM 7552 C C . ARG B 1 528 ? 74.794 -58.632 -7.485 1.00 37.48 661 ARG B C 1
ATOM 7553 O O . ARG B 1 52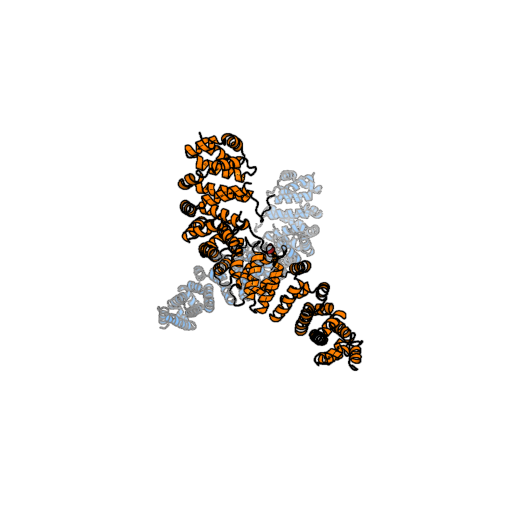8 ? 75.988 -58.472 -7.739 1.00 38.11 661 ARG B O 1
ATOM 7561 N N . MET B 1 529 ? 74.043 -59.517 -8.134 1.00 37.71 662 MET B N 1
ATOM 7562 C CA . MET B 1 529 ? 74.645 -60.325 -9.187 1.00 38.55 662 MET B CA 1
ATOM 7563 C C . MET B 1 529 ? 74.603 -59.565 -10.508 1.00 41.35 662 MET B C 1
ATOM 7564 O O . MET B 1 529 ? 74.234 -60.109 -11.550 1.00 42.17 662 MET B O 1
ATOM 7569 N N . SER B 1 530 ? 74.993 -58.295 -10.447 1.00 44.02 663 SER B N 1
ATOM 7570 C CA . SER B 1 530 ? 75.016 -57.422 -11.617 1.00 46.11 663 SER B CA 1
ATOM 7571 C C . SER B 1 530 ? 75.567 -56.047 -11.244 1.00 46.82 663 SER B C 1
ATOM 7572 O O . SER B 1 530 ? 74.770 -55.085 -11.183 1.00 47.38 663 SER B O 1
ATOM 7575 N N . LEU C 2 1 ? -36.732 66.707 65.922 1.00 48.93 1021 LEU C N 1
ATOM 7576 C CA . LEU C 2 1 ? -37.514 67.810 66.542 1.00 48.98 1021 LEU C CA 1
ATOM 7577 C C . LEU C 2 1 ? -37.445 67.818 68.065 1.00 47.80 1021 LEU C C 1
ATOM 7578 O O . LEU C 2 1 ? -36.763 68.663 68.650 1.00 48.96 1021 LEU C O 1
ATOM 7583 N N . ASP C 2 2 ? -38.139 66.883 68.709 1.00 45.56 1022 ASP C N 1
ATOM 7584 C CA . ASP C 2 2 ? -38.157 66.822 70.176 1.00 43.47 1022 ASP C CA 1
ATOM 7585 C C . ASP C 2 2 ? -36.862 67.399 70.760 1.00 41.93 1022 ASP C C 1
ATOM 7586 O O . ASP C 2 2 ? -35.776 66.861 70.528 1.00 40.89 1022 ASP C O 1
ATOM 7591 N N . THR C 2 3 ? -36.970 68.492 71.515 1.00 40.32 1023 THR C N 1
ATOM 7592 C CA . THR C 2 3 ? -35.782 69.153 72.053 1.00 38.85 1023 THR C CA 1
ATOM 7593 C C . THR C 2 3 ? -35.698 69.224 73.587 1.00 38.07 1023 THR C C 1
ATOM 7594 O O . THR C 2 3 ? -36.633 69.656 74.248 1.00 37.06 1023 THR C O 1
ATOM 7598 N N . PRO C 2 4 ? -34.526 68.815 74.143 1.00 37.80 1024 PRO C N 1
ATOM 7599 C CA . PRO C 2 4 ? -34.126 68.755 75.561 1.00 37.32 1024 PRO C CA 1
ATOM 7600 C C . PRO C 2 4 ? -33.935 70.131 76.196 1.00 37.10 1024 PRO C C 1
ATOM 7601 O O . PRO C 2 4 ? -33.902 71.146 75.506 1.00 37.67 1024 PRO C O 1
ATOM 7605 N N . ILE C 2 5 ? -33.851 70.137 77.523 1.00 36.86 1025 ILE C N 1
ATOM 7606 C CA . ILE C 2 5 ? -33.632 71.332 78.342 1.00 35.50 1025 ILE C CA 1
ATOM 7607 C C . ILE C 2 5 ? -32.683 70.960 79.458 1.00 34.88 1025 ILE C C 1
ATOM 7608 O O . ILE C 2 5 ? -32.949 70.089 80.299 1.00 34.67 1025 ILE C O 1
ATOM 7613 N N . ASN C 2 6 ? -31.543 71.626 79.398 1.00 34.45 1026 ASN C N 1
ATOM 7614 C CA . ASN C 2 6 ? -30.464 71.437 80.332 1.00 35.09 1026 ASN C CA 1
ATOM 7615 C C . ASN C 2 6 ? -30.832 72.088 81.654 1.00 35.70 1026 ASN C C 1
ATOM 7616 O O . ASN C 2 6 ? -30.649 73.292 81.839 1.00 35.88 1026 ASN C O 1
ATOM 7621 N N . TYR C 2 7 ? -31.361 71.279 82.567 1.00 36.77 1027 TYR C N 1
ATOM 7622 C CA . TYR C 2 7 ? -31.769 71.763 83.880 1.00 37.68 1027 TYR C CA 1
ATOM 7623 C C . TYR C 2 7 ? -30.593 72.117 84.773 1.00 39.45 1027 TYR C C 1
ATOM 7624 O O . TYR C 2 7 ? -30.776 72.699 85.843 1.00 38.37 1027 TYR C O 1
ATOM 7633 N N . SER C 2 8 ? -29.388 71.763 84.346 1.00 42.06 1028 SER C N 1
ATOM 7634 C CA . SER C 2 8 ? -28.212 72.079 85.137 1.00 44.96 1028 SER C CA 1
ATOM 7635 C C . SER C 2 8 ? -28.007 73.589 85.129 1.00 46.90 1028 SER C C 1
ATOM 7636 O O . SER C 2 8 ? -27.592 74.169 86.131 1.00 48.48 1028 SER C O 1
ATOM 7639 N N . LEU C 2 9 ? -28.320 74.227 84.004 1.00 48.99 1029 LEU C N 1
ATOM 7640 C CA . LEU C 2 9 ? -28.145 75.668 83.879 1.00 52.07 1029 LEU C CA 1
ATOM 7641 C C . LEU C 2 9 ? -29.317 76.531 84.340 1.00 54.00 1029 LEU C C 1
ATOM 7642 O O . LEU C 2 9 ? -29.187 77.752 84.423 1.00 54.32 1029 LEU C O 1
ATOM 7647 N N . LYS C 2 10 ? -30.454 75.914 84.640 1.00 56.94 1030 LYS C N 1
ATOM 7648 C CA . LYS C 2 10 ? -31.619 76.676 85.086 1.00 59.27 1030 LYS C CA 1
ATOM 7649 C C . LYS C 2 10 ? -31.698 76.792 86.608 1.00 61.34 1030 LYS C C 1
ATOM 7650 O O . LYS C 2 10 ? -32.426 77.634 87.131 1.00 61.97 1030 LYS C O 1
ATOM 7652 N N . TYR C 2 11 ? -30.955 75.945 87.315 1.00 63.31 1031 TYR C N 1
ATOM 7653 C CA . TYR C 2 11 ? -30.946 75.966 88.776 1.00 64.64 1031 TYR C CA 1
ATOM 7654 C C . TYR C 2 11 ? -29.525 75.784 89.287 1.00 66.21 1031 TYR C C 1
ATOM 7655 O O . TYR C 2 11 ? -29.166 76.429 90.297 1.00 67.22 1031 TYR C O 1
ATOM 7664 N N . LEU D 2 1 ? 52.120 -65.719 16.801 1.00 49.86 1021 LEU D N 1
ATOM 7665 C CA . LEU D 2 1 ? 52.200 -67.206 16.825 1.00 49.95 1021 LEU D CA 1
ATOM 7666 C C . LEU D 2 1 ? 51.968 -67.720 18.249 1.00 48.74 1021 LEU D C 1
ATOM 7667 O O . LEU D 2 1 ? 50.924 -67.437 18.837 1.00 49.93 1021 LEU D O 1
ATOM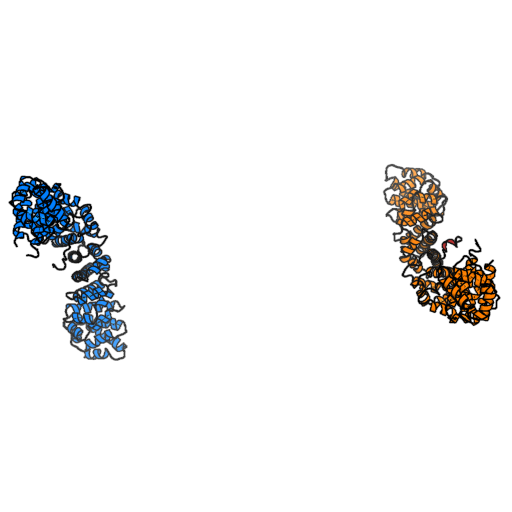 7672 N N . ASP D 2 2 ? 52.935 -68.444 18.810 1.00 46.79 1022 ASP D N 1
ATOM 7673 C CA . ASP D 2 2 ? 52.789 -69.007 20.157 1.00 43.80 1022 ASP D CA 1
ATOM 7674 C C . ASP D 2 2 ? 51.464 -69.767 20.199 1.00 41.94 1022 ASP D C 1
ATOM 7675 O O . ASP D 2 2 ? 50.412 -69.189 20.477 1.00 41.03 1022 ASP D O 1
ATOM 7680 N N . THR D 2 3 ? 51.528 -71.068 19.928 1.00 39.89 1023 THR D N 1
ATOM 7681 C CA . THR D 2 3 ? 50.331 -71.901 19.878 1.00 38.20 1023 THR D CA 1
ATOM 7682 C C . THR D 2 3 ? 50.168 -72.979 20.961 1.00 37.22 1023 THR D C 1
ATOM 7683 O O . THR D 2 3 ? 51.030 -73.843 21.132 1.00 36.36 1023 THR D O 1
ATOM 7687 N N . PRO D 2 4 ? 49.042 -72.929 21.703 1.00 36.56 1024 PRO D N 1
ATOM 7688 C CA . PRO D 2 4 ? 48.607 -73.814 22.798 1.00 35.54 1024 PRO D CA 1
ATOM 7689 C C . PRO D 2 4 ? 48.354 -75.296 22.453 1.00 34.88 1024 PRO D C 1
ATOM 7690 O O . PRO D 2 4 ? 48.109 -75.649 21.300 1.00 34.79 1024 PRO D O 1
ATOM 7694 N N . ILE D 2 5 ? 48.408 -76.152 23.475 1.00 34.85 1025 ILE D N 1
ATOM 7695 C CA . ILE D 2 5 ? 48.195 -77.593 23.314 1.00 34.41 1025 ILE D CA 1
ATOM 7696 C C . ILE D 2 5 ? 47.134 -78.145 24.265 1.00 34.43 1025 ILE D C 1
ATOM 7697 O O . ILE D 2 5 ? 47.336 -78.185 25.479 1.00 33.95 1025 ILE D O 1
ATOM 7702 N N . ASN D 2 6 ? 46.010 -78.571 23.698 1.00 34.29 1026 ASN D N 1
ATOM 7703 C CA . ASN D 2 6 ? 44.904 -79.132 24.469 1.00 34.46 1026 ASN D CA 1
ATOM 7704 C C . ASN D 2 6 ? 45.322 -80.471 25.076 1.00 34.61 1026 ASN D C 1
ATOM 7705 O O . ASN D 2 6 ? 45.257 -81.504 24.410 1.00 34.57 1026 ASN D O 1
ATOM 7710 N N . TYR D 2 7 ? 45.744 -80.456 26.338 1.00 35.39 1027 TYR D N 1
ATOM 7711 C CA . TYR D 2 7 ? 46.176 -81.681 27.007 1.00 36.23 1027 TYR D CA 1
ATOM 7712 C C . TYR D 2 7 ? 45.032 -82.605 27.399 1.00 37.97 1027 TYR D C 1
ATOM 7713 O O . TYR D 2 7 ? 45.244 -83.785 27.687 1.00 37.03 1027 TYR D O 1
ATOM 7722 N N . SER D 2 8 ? 43.818 -82.074 27.413 1.00 40.64 1028 SER D N 1
ATOM 7723 C CA . SER D 2 8 ? 42.674 -82.895 27.761 1.00 44.01 1028 SER D CA 1
ATOM 7724 C C . SER D 2 8 ? 42.541 -84.032 26.747 1.00 46.86 1028 SER D C 1
ATOM 7725 O O . SER D 2 8 ? 42.287 -85.177 27.114 1.00 47.89 1028 SER D O 1
ATOM 7728 N N . LEU D 2 9 ? 42.752 -83.715 25.474 1.00 49.66 1029 LEU D N 1
ATOM 7729 C CA . LEU D 2 9 ? 42.616 -84.701 24.408 1.00 52.61 1029 LEU D CA 1
ATOM 7730 C C . LEU D 2 9 ? 43.757 -85.675 24.187 1.00 54.66 1029 LEU D C 1
ATOM 7731 O O . LEU D 2 9 ? 43.537 -86.776 23.686 1.00 54.56 1029 LEU D O 1
ATOM 7736 N N . LYS D 2 10 ? 44.972 -85.286 24.545 1.00 57.61 1030 LYS D N 1
ATOM 7737 C CA . LYS D 2 10 ? 46.111 -86.166 24.334 1.00 60.32 1030 LYS D CA 1
ATOM 7738 C C . LYS D 2 10 ? 46.163 -87.336 25.307 1.00 62.26 1030 LYS D C 1
ATOM 7739 O O . LYS D 2 10 ? 46.789 -88.359 25.018 1.00 62.77 1030 LYS D O 1
ATOM 7741 N N . TYR D 2 11 ? 45.506 -87.202 26.456 1.00 63.85 1031 TYR D N 1
ATOM 7742 C CA . TYR D 2 11 ? 45.559 -88.271 27.444 1.00 65.62 1031 TYR D CA 1
ATOM 7743 C C . TYR D 2 11 ? 44.260 -88.985 27.784 1.00 67.68 1031 TYR D C 1
ATOM 7744 O O . TYR D 2 11 ? 43.883 -89.094 28.953 1.00 68.01 1031 TYR D O 1
ATOM 7753 N N . SER D 2 12 ? 43.591 -89.490 26.752 1.00 70.04 1032 SER D N 1
ATOM 7754 C CA . SER D 2 12 ? 42.351 -90.232 26.934 1.00 72.40 1032 SER D CA 1
ATOM 7755 C C . SER D 2 12 ? 42.743 -91.664 27.285 1.00 73.88 1032 SER D C 1
ATOM 7756 O O . SER D 2 12 ? 42.187 -92.629 26.760 1.00 73.89 1032 SER D O 1
ATOM 7759 N N . ASP D 2 13 ? 43.724 -91.777 28.173 1.00 75.74 1033 ASP D N 1
ATOM 7760 C CA . ASP D 2 13 ? 44.235 -93.059 28.640 1.00 77.23 1033 ASP D CA 1
ATOM 7761 C C . ASP D 2 13 ? 44.489 -92.924 30.136 1.00 78.33 1033 ASP D C 1
ATOM 7762 O O . ASP D 2 13 ? 45.114 -93.786 30.757 1.00 78.33 1033 ASP D O 1
ATOM 7764 N N . GLU D 2 14 ? 43.996 -91.827 30.703 1.00 79.94 1034 GLU D N 1
ATOM 7765 C CA . GLU D 2 14 ? 44.158 -91.543 32.122 1.00 81.50 1034 GLU D CA 1
ATOM 7766 C C . GLU D 2 14 ? 45.625 -91.665 32.517 1.00 82.42 1034 GLU D C 1
ATOM 7767 O O . GLU D 2 14 ? 45.946 -92.566 33.322 1.00 82.92 1034 GLU D O 1
#

Foldseek 3Di:
DPLVVLLPQCDDPDCVSNLVSLQVLLVLLVDDVSLVVQLPDLRNLLSLQVCCQPPDDDVSVLRSLNSLLSLLPDDSSLVSCVVSPRLLRLLVQCPDPDPSNNQSSLNSLLSCLVPPPPSLVVNVVSPNQLSLLVCLVDDDLVSLLSSLLSLLSNLPPDPVSLVVCVVSPNQLSLLVVLQPDDPVSSLLSSLSNLLSQLQDDPSQPSNVVSPVLVSLLVCCPPPDPSNNLSSLSNLLSNLLPNLDDPPCLVSLLVLLVQCPDPDPSSNLSSLQSLLRNLPPDQVSLVSCVVNPNLLSLLVSCVVCPPVVSNNQSSLSNLLSNCDDYDCVQVSLVVCVVNPRLLSLLVQCDPPDDDSRNLSSLSSLLSSLVHVVCLVVNVVSPNLVSLLVLLVVLVPDDPPDRSVSSNLSSLSNLLSSLVDVVSLVVNVVPVCLLVLLVQLPDPDVSSLLSSLRSLLSSLLDQVSLVVNVVSPSVVSLVVQCPDPPCRSNVSSVRSVVSSD/DVVLVVLLVQCPDDDPVSVLVSLQVLQVQLVDPVSLVVCLVPLRNLLSLQVCCQPPDDDVSVLRSLNSLLSLLVDPSSLVSCVVSPRLLRLLVQCPDPDDSNNLRSLNSLLSNLPDPDPSLVVNVVSPNQLSLLVCLVDDDLVSQLSSLLSLLSNLAPDVVSLVVCVVSDNQLSLLVVLQPDDPVSSLLSSLSSLLRQLQDDVRQPSNVVSPVLVSLLVCCPPPDPSNNQSSLSSLLSNLQPNLDDPPCLVSLLVLQVQCPDPPVSSNLSSLQSLLRNLAPDQVSQVSCVVNPNLLSLLVSLVVCPPVVSRNQSSLSNLLSNCDDYDCVQVSLVVCVVNPRLLSLLVQCDPPHDDSRNLSSLSSLLSSLVHVVCLVVNVVSPNLVSLLVLLVVLVVVCCPVNDRSVSSNLSSLSNLLSSLVDVVSLVVNVVPVCLLVLLVQLPDPDPSSLLSSLRSLLSSLLDQVSLVVNVVSPSVVSLVVQCPDPPCRSNVSSVRSVVSSD/DDDDDDVVVVD/DDDDDDPVPVCPPD

CATH classification: 1.25.10.10

Radius of gyration: 93.7 Å; Cα contacts (8 Å, |Δi|>4): 1254; chains: 4; bounding box: 150×208×147 Å

Sequence (1026 aa):
RAIPELTKLLNDEDQVVVNKAAVMVHQLSKKEASRHAIMRSPQMVSAIVRTMQNTNDVETARCTAGTLHNLSHHREGLLAIFKSGGIPALVKMLGSPVDSVLFYAITTLHNLLLHQEGAKMAVRLAGGLQKMVALLNKTNVKFLAITTDCLQILAYGNQESKLIILASGGPQALVNIMRTYTYEKLLWTTSRVLKVLSVCSSNKPAIVEAGGMQALGLHLTDPSQRLVQNCLWTLRNLSDAATKQEGMEGLLGTLVQLLGSDDINVVTCAAGILSNLTCNNYKNKMMVCQVGGIEALVRTVLRAGDREDITEPAICALRHLTSRHQEAEMAQNAVRLHYGLPVVVKLLHPPSHWPLIKATVGLIRNLALCPANHAPLREQGAIPRLVQLLVRAHQDVEGVRMEEIVEGCTGALHILARDVHNRIVIRGLNTIPLFVQLLYSPIENIQRVAAGVLCELAQDKEAAEAIEAEGATAPLTELLHSRNEGVATYAAAVLFRMSTRAIPELTKLLNDEDQVVVNKAAVMVHQLSKKEASRHAIMRSPQMVSAIVRTMQNTNDVETARCTAGTLHNLSHHREGLLAIFKSGGIPALVKMLGSPVDSVLFYAITTLHNLLLHQEGAKMAVRLAGGLQKMVALLNKTNVKFLAITTDCLQILAYGNQESKLIILASGGPQALVNIMRTYTYEKLLWTTSRVLKVLSVCSSNKPAIVEAGGMQALGLHLTDPSQRLVQNCLWTLRNLSDAATKQEGMEGLLGTLVQLLGSDDINVVTCAAGILSNLTCNNYKNKMMVCQVGGIEALVRTVLRAGDREDITEPAICALRHLTSRHQEAEMAQNAVRLHYGLPVVVKLLHPPSHWPLIKATVGLIRNLALCPANHAPLREQGAIPRLVQLLVRAHQQQFVEGVRMEEIVEGCTGALHILARDVHNRIVIRGLNTIPLFVQLLYSPIENIQRVAAGVLCELAQDKEAAEAIEAEGATAPLTELLHSRNEGVATYAAAVLFRMSLDTPINYSLKYLDTPINYSLKYSDE

Organism: Mus musculus (NCBI:txid10090)

B-factor: mean 28.91, std 12.98, range [1.03, 85.05]

InterPro domains:
  IPR000225 Armadillo [PF00514] (229-262)
  IPR000225 Armadillo [PF00514] (351-390)
  IPR000225 Armadillo [PF00514] (432-473)
  IPR000225 Armadillo [PF00514] (584-622)
  IPR000225 Armadillo [PS50176] (151-191)
  IPR000225 Armadillo [PS50176] (193-236)
  IPR000225 Armadillo [PS50176] (235-277)
  IPR000225 Armadillo [PS50176] (277-319)
  IPR000225 Armadillo [PS50176] (319-362)
  IPR000225 Armadillo [PS50176] (400-442)
  IPR000225 Armadillo [PS50176] (442-484)
  IPR000225 Armadillo [PS50176] (489-532)
  IPR000225 Armadillo [PS50176] (594-636)
  IPR000225 Armadillo [SM00185] (141-180)
  IPR000225 Armadillo [SM00185] (181-223)
  IPR000225 Armadillo [SM00185] (224-264)
  IPR000225 Armadillo [SM00185] (265-306)
  IPR000225 Armadillo [SM00185] (308-349)
  IPR000225 Armadillo [SM00185] (350-390)
  IPR000225 Armadillo [SM00185] (392-429)

Secondary structure (DSSP, 8-state):
-HHHHHHHHTSSSSHHHHHHHHHHHHHHTTSHHHHHHHHT-TTHHHHHHHHHHH---HHHHHHHHHHHHHHTTSHHHHHHHHHTT-HHHHHHGGG-S-HHHHHHHHHHHHHHHHH-TTHHHHHHHTTHHHHHHHGGG---HHHHHHHHHHHHHHHTT-HHHHHHHHHTT-HHHHHHHHTT---HHHHHHHHHHHHHHHSSSSSSHHHHHHTHHHHHHTTTTSS-HHHHHHHHHHHHHHGGG-TT-S--TTHHHHHHHTTS-S-HHHHHHHHHHHHHTTTT-HHHHHHHHHTTHHHHHHHHHHHHTT-HHHHHHHHHHHHHHTSSSTTHHHHHHHHHHTT-HHHHHHTTSTT--HHHHHHHHHHHHHHTTSGGGHHHHHHHT-HHHHHHHHHHHHH--TT--HHHHHHHHHHHHHHHTTSHHHHHHHHTTT-HHHHHHGGG-S-HHHHHHHHHHHHHHTTSHHHHHHHHHHTTHHHHHHGGG-S-HHHHHHHHHHHHHT-/--SHHHHHHHHSSSSTTHHHHHHHHHHHHTTSTTHHHHHHT-TTHHHHHHHHHHH--SHHHHHHHHHHHHHHTTSHHHHHHHHHTT-HHHHHHGGG-S-HHHHHHHHHHHHHHHHH-TTHHHHHHHHTHHHHHHHTTT---HHHHHHHHHHHHHHHTT-HHHHHHHHHTT-HHHHHHHHTT---HHHHHHHHHTHHHHTTSTTTSHHHHHHTHHHHHHTTTTSS-HHHHHHHHHHHHHHGGG-TT-S--TTHHHHHHHHTS-S-HHHHHHHHHHHHHTTSS-SHHHHHHHHTTHHHHHHHHHHHHTT-HHHHHHHHHHHHHHTSSSTTHHHHHHHHHHTT-HHHHHHTTSTT--HHHHHHHHHHHHHHTTSGGGHHHHHHTT-HHHHHHHHHHHH----BTTB-HHHHHHHHHHHHHHHTTSHHHHHHHHTTT-HHHHHHGGG-S-HHHHHHHHHHHHHHTTSHHHHHHHHHHTTHHHHHHGGG-S-HHHHHHHHHHHHHT-/------TTTT-/------HHHHTTT-